Protein 9GN3 (pdb70)

InterPro domains:
  IPR004474 Cell envelope-related transcriptional attenuator domain [PF03816] (163-341)
  IPR004474 Cell envelope-related transcriptional attenuator domain [TIGR00350] (163-341)
  IPR050922 LytR/CpsA/Psr cell wall biosynthesis [PTHR33392] (69-420)

Structure (mmCIF, N/CA/C/O backbone):
data_9GN3
#
_entry.id   9GN3
#
_cell.length_a   130.631
_cell.length_b   130.631
_cell.length_c   100.582
_cell.angle_alpha   90.00
_cell.angle_beta   90.00
_cell.angle_gamma   120.00
#
_symmetry.space_group_name_H-M   'P 3 2 1'
#
loop_
_entity.id
_entity.type
_entity.pdbx_description
1 polymer 'Regulatory protein MsrR'
2 water water
#
loop_
_atom_site.group_PDB
_atom_site.id
_atom_site.type_symbol
_atom_site.label_atom_id
_atom_site.label_alt_id
_atom_site.label_comp_id
_atom_site.label_asym_id
_atom_site.label_entity_id
_atom_site.label_seq_id
_atom_site.pdbx_PDB_ins_code
_atom_site.Cartn_x
_atom_site.Cartn_y
_atom_site.Cartn_z
_atom_site.occupancy
_atom_site.B_iso_or_equiv
_atom_site.auth_seq_id
_atom_site.auth_comp_id
_atom_site.auth_asym_id
_atom_site.auth_atom_id
_atom_site.pdbx_PDB_model_num
ATOM 1 N N . GLY A 1 2 ? 45.645 40.666 -11.973 1.00 49.36 130 GLY A N 1
ATOM 2 C CA . GLY A 1 2 ? 45.965 41.707 -12.969 1.00 56.28 130 GLY A CA 1
ATOM 3 C C . GLY A 1 2 ? 47.458 42.026 -12.965 1.00 57.70 130 GLY A C 1
ATOM 4 O O . GLY A 1 2 ? 48.182 41.439 -12.161 1.00 65.00 130 GLY A O 1
ATOM 5 N N . GLN A 1 3 ? 47.910 42.954 -13.836 1.00 54.27 131 GLN A N 1
ATOM 6 C CA . GLN A 1 3 ? 49.295 42.937 -14.303 1.00 52.28 131 GLN A CA 1
ATOM 7 C C . GLN A 1 3 ? 50.269 42.847 -13.125 1.00 47.21 131 GLN A C 1
ATOM 8 O O . GLN A 1 3 ? 50.836 41.779 -12.899 1.00 49.34 131 GLN A O 1
ATOM 14 N N . VAL A 1 4 ? 50.436 43.899 -12.318 1.00 42.72 132 VAL A N 1
ATOM 15 C CA . VAL A 1 4 ? 51.445 43.847 -11.265 1.00 39.48 132 VAL A CA 1
ATOM 16 C C . VAL A 1 4 ? 50.964 42.966 -10.112 1.00 36.57 132 VAL A C 1
ATOM 17 O O . VAL A 1 4 ? 49.813 43.039 -9.701 1.00 37.47 132 VAL A O 1
ATOM 21 N N . GLU A 1 5 ? 51.852 42.090 -9.629 1.00 33.12 133 GLU A N 1
ATOM 22 C CA . GLU A 1 5 ? 51.563 41.152 -8.560 1.00 31.30 133 GLU A CA 1
ATOM 23 C C . GLU A 1 5 ? 52.816 40.991 -7.708 1.00 30.97 133 GLU A C 1
ATOM 24 O O . GLU A 1 5 ? 53.877 40.696 -8.227 1.00 29.80 133 GLU A O 1
ATOM 30 N N . VAL A 1 6 ? 52.681 41.187 -6.394 1.00 32.96 134 VAL A N 1
ATOM 31 C CA . VAL A 1 6 ? 53.697 40.803 -5.430 1.00 32.57 134 VAL A CA 1
ATOM 32 C C . VAL A 1 6 ? 53.799 39.270 -5.389 1.00 32.67 134 VAL A C 1
ATOM 33 O O . VAL A 1 6 ? 52.795 38.574 -5.586 1.00 32.52 134 VAL A O 1
ATOM 37 N N . PHE A 1 7 ? 55.003 38.730 -5.129 1.00 30.10 135 PHE A N 1
ATOM 38 C CA . PHE A 1 7 ? 55.173 37.288 -4.974 1.00 29.10 135 PHE A CA 1
ATOM 39 C C . PHE A 1 7 ? 56.439 36.999 -4.175 1.00 29.87 135 PHE A C 1
ATOM 40 O O . PHE A 1 7 ? 57.496 37.472 -4.514 1.00 32.93 135 PHE A O 1
ATOM 48 N N . ASN A 1 8 ? 56.302 36.261 -3.078 1.00 31.64 136 ASN A N 1
ATOM 49 C CA . ASN A 1 8 ? 57.422 35.776 -2.295 1.00 30.49 136 ASN A CA 1
ATOM 50 C C . ASN A 1 8 ? 57.525 34.275 -2.524 1.00 28.07 136 ASN A C 1
ATOM 51 O O . ASN A 1 8 ? 57.250 33.491 -1.628 1.00 29.25 136 ASN A O 1
ATOM 56 N N . GLY A 1 9 ? 57.903 33.914 -3.754 1.00 26.83 137 GLY A N 1
ATOM 57 C CA . GLY A 1 9 ? 58.121 32.545 -4.187 1.00 25.10 137 GLY A CA 1
ATOM 58 C C . GLY A 1 9 ? 59.066 31.776 -3.262 1.00 26.04 137 GLY A C 1
ATOM 59 O O . GLY A 1 9 ? 59.984 32.352 -2.666 1.00 24.02 137 GLY A O 1
ATOM 60 N N . GLN A 1 10 ? 58.794 30.470 -3.096 1.00 26.52 138 GLN A N 1
ATOM 61 C CA . GLN A 1 10 ? 59.702 29.597 -2.360 1.00 27.58 138 GLN A CA 1
ATOM 62 C C . GLN A 1 10 ? 59.994 28.377 -3.232 1.00 27.81 138 GLN A C 1
ATOM 63 O O . GLN A 1 10 ? 59.195 28.037 -4.124 1.00 24.12 138 GLN A O 1
ATOM 69 N N . ASP A 1 11 ? 61.145 27.750 -2.940 1.00 28.34 139 ASP A N 1
ATOM 70 C CA . ASP A 1 11 ? 61.651 26.577 -3.637 1.00 28.61 139 ASP A CA 1
ATOM 71 C C . ASP A 1 11 ? 61.057 25.323 -3.023 1.00 27.62 139 ASP A C 1
ATOM 72 O O . ASP A 1 11 ? 60.710 25.306 -1.845 1.00 26.57 139 ASP A O 1
ATOM 77 N N . THR A 1 12 ? 60.993 24.277 -3.845 1.00 28.37 140 THR A N 1
ATOM 78 C CA . THR A 1 12 ? 60.508 22.974 -3.419 1.00 32.12 140 THR A CA 1
ATOM 79 C C . THR A 1 12 ? 61.654 21.976 -3.543 1.00 34.31 140 THR A C 1
ATOM 80 O O . THR A 1 12 ? 62.632 22.252 -4.245 1.00 35.50 140 THR A O 1
ATOM 84 N N . ARG A 1 13 ? 61.529 20.806 -2.893 1.00 38.05 141 ARG A N 1
ATOM 85 C CA . ARG A 1 13 ? 62.641 19.862 -2.825 1.00 41.05 141 ARG A CA 1
ATOM 86 C C . ARG A 1 13 ? 62.895 19.206 -4.182 1.00 37.16 141 ARG A C 1
ATOM 87 O O . ARG A 1 13 ? 64.034 18.838 -4.461 1.00 31.65 141 ARG A O 1
ATOM 95 N N . ASP A 1 14 ? 61.838 19.064 -5.008 1.00 34.83 142 ASP A N 1
ATOM 96 C CA . ASP A 1 14 ? 61.974 18.377 -6.284 1.00 34.35 142 ASP A CA 1
ATOM 97 C C . ASP A 1 14 ? 61.179 19.113 -7.359 1.00 31.15 142 ASP A C 1
ATOM 98 O O . ASP A 1 14 ? 59.961 19.230 -7.295 1.00 29.06 142 ASP A O 1
ATOM 103 N N . GLY A 1 15 ? 61.879 19.516 -8.420 1.00 31.84 143 GLY A N 1
ATOM 104 C CA . GLY A 1 15 ? 61.299 20.356 -9.458 1.00 31.32 143 GLY A CA 1
ATOM 105 C C . GLY A 1 15 ? 61.056 21.784 -8.976 1.00 29.69 143 GLY A C 1
ATOM 106 O O . GLY A 1 15 ? 61.635 22.245 -7.973 1.00 29.32 143 GLY A O 1
ATOM 107 N N . VAL A 1 16 ? 60.210 22.470 -9.758 1.00 28.90 144 VAL A N 1
ATOM 108 C CA . VAL A 1 16 ? 59.778 23.837 -9.510 1.00 28.63 144 VAL A CA 1
ATOM 109 C C . VAL A 1 16 ? 58.258 23.866 -9.661 1.00 25.33 144 VAL A C 1
ATOM 110 O O . VAL A 1 16 ? 57.777 23.448 -10.716 1.00 24.47 144 VAL A O 1
ATOM 114 N N . ASN A 1 17 ? 57.566 24.381 -8.626 1.00 22.69 145 ASN A N 1
ATOM 115 C CA . ASN A 1 17 ? 56.118 24.601 -8.644 1.00 23.44 145 ASN A CA 1
ATOM 116 C C . ASN A 1 17 ? 55.778 26.014 -9.133 1.00 23.17 145 ASN A C 1
ATOM 117 O O . ASN A 1 17 ? 56.246 27.033 -8.602 1.00 21.12 145 ASN A O 1
ATOM 122 N N . ILE A 1 18 ? 54.919 26.048 -10.154 1.00 22.31 146 ILE A N 1
ATOM 123 C CA . ILE A 1 18 ? 54.434 27.273 -10.766 1.00 21.06 146 ILE A CA 1
ATOM 124 C C . ILE A 1 18 ? 52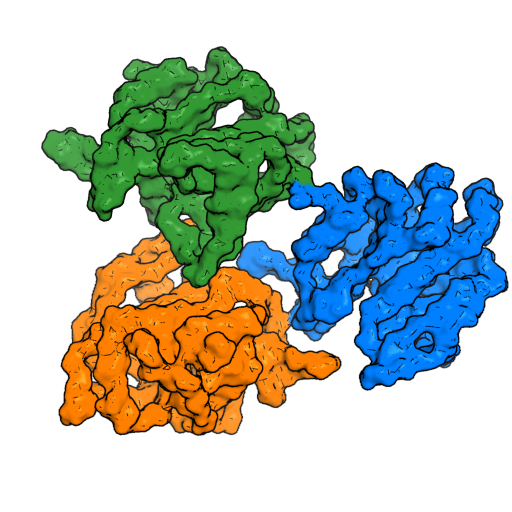.919 27.353 -10.600 1.00 22.53 146 ILE A C 1
ATOM 125 O O . ILE A 1 18 ? 52.213 26.520 -11.168 1.00 21.04 146 ILE A O 1
ATOM 130 N N . LEU A 1 19 ? 52.440 28.394 -9.891 1.00 22.31 147 LEU A N 1
ATOM 131 C CA . LEU A 1 19 ? 51.020 28.703 -9.757 1.00 22.78 147 LEU A CA 1
ATOM 132 C C . LEU A 1 19 ? 50.484 29.293 -11.056 1.00 22.05 147 LEU A C 1
ATOM 133 O O . LEU A 1 19 ? 51.047 30.261 -11.558 1.00 21.60 147 LEU A O 1
ATOM 138 N N . ILE A 1 20 ? 49.425 28.692 -11.615 1.00 20.29 148 ILE A N 1
ATOM 139 C CA . ILE A 1 20 ? 48.843 29.178 -12.866 1.00 22.44 148 ILE A CA 1
ATOM 140 C C . ILE A 1 20 ? 47.362 29.468 -12.638 1.00 24.30 148 ILE A C 1
ATOM 141 O O . ILE A 1 20 ? 46.660 28.600 -12.141 1.00 23.53 148 ILE A O 1
ATOM 146 N N . MET A 1 21 ? 46.911 30.672 -13.018 1.00 25.81 149 MET A N 1
ATOM 147 C CA . MET A 1 21 ? 45.557 31.124 -12.738 1.00 28.83 149 MET A CA 1
ATOM 148 C C . MET A 1 21 ? 44.968 31.813 -13.951 1.00 30.38 149 MET A C 1
ATOM 149 O O . MET A 1 21 ? 45.632 32.596 -14.617 1.00 31.51 149 MET A O 1
ATOM 154 N N . GLY A 1 22 ? 43.723 31.463 -14.229 1.00 31.82 150 GLY A N 1
ATOM 155 C CA . GLY A 1 22 ? 42.890 32.202 -15.143 1.00 36.42 150 GLY A CA 1
ATOM 156 C C . GLY A 1 22 ? 41.994 33.143 -14.342 1.00 40.36 150 GLY A C 1
ATOM 157 O O . GLY A 1 22 ? 41.400 32.722 -13.354 1.00 41.39 150 GLY A O 1
ATOM 158 N N . THR A 1 23 ? 41.894 34.397 -14.798 1.00 44.53 151 THR A N 1
ATOM 159 C CA . THR A 1 23 ? 40.959 35.380 -14.256 1.00 47.84 151 THR A CA 1
ATOM 160 C C . THR A 1 23 ? 39.935 35.766 -15.324 1.00 52.06 151 THR A C 1
ATOM 161 O O . THR A 1 23 ? 40.177 35.616 -16.520 1.00 50.32 151 THR A O 1
ATOM 165 N N . ASP A 1 24 ? 38.813 36.326 -14.861 1.00 61.42 152 ASP A N 1
ATOM 166 C CA . ASP A 1 24 ? 37.672 36.593 -15.719 1.00 70.63 152 ASP A CA 1
ATOM 167 C C . ASP A 1 24 ? 37.683 37.980 -16.361 1.00 76.06 152 ASP A C 1
ATOM 168 O O . ASP A 1 24 ? 36.763 38.278 -17.128 1.00 77.53 152 ASP A O 1
ATOM 173 N N . GLY A 1 25 ? 38.685 38.823 -16.066 1.00 78.38 153 GLY A N 1
ATOM 174 C CA . GLY A 1 25 ? 38.719 40.178 -16.606 1.00 88.36 153 GLY A CA 1
ATOM 175 C C . GLY A 1 25 ? 38.917 40.187 -18.127 1.00 98.89 153 GLY A C 1
ATOM 176 O O . GLY A 1 25 ? 39.051 39.133 -18.742 1.00 98.04 153 GLY A O 1
ATOM 177 N N . ARG A 1 26 ? 38.931 41.386 -18.729 1.00 112.88 154 ARG A N 1
ATOM 178 C CA . ARG A 1 26 ? 39.311 41.594 -20.127 1.00 119.43 154 ARG A CA 1
ATOM 179 C C . ARG A 1 26 ? 40.608 42.415 -20.170 1.00 126.76 154 ARG A C 1
ATOM 180 O O . ARG A 1 26 ? 40.865 43.159 -19.227 1.00 139.20 154 ARG A O 1
ATOM 188 N N . ILE A 1 27 ? 41.415 42.280 -21.243 1.00 123.87 155 ILE A N 1
ATOM 189 C CA . ILE A 1 27 ? 42.715 42.947 -21.367 1.00 116.55 155 ILE A CA 1
ATOM 190 C C . ILE A 1 27 ? 42.569 44.424 -20.973 1.00 114.95 155 ILE A C 1
ATOM 191 O O . ILE A 1 27 ? 42.132 45.237 -21.788 1.00 108.36 155 ILE A O 1
ATOM 196 N N . GLY A 1 28 ? 42.923 44.750 -19.714 1.00 111.53 156 GLY A N 1
ATOM 197 C CA . GLY A 1 28 ? 42.873 46.105 -19.182 1.00 116.35 156 GLY A CA 1
ATOM 198 C C . GLY A 1 28 ? 41.642 46.375 -18.305 1.00 121.91 156 GLY A C 1
ATOM 199 O O . GLY A 1 28 ? 40.717 47.074 -18.724 1.00 134.39 156 GLY A O 1
ATOM 200 N N . GLN A 1 29 ? 41.644 45.826 -17.083 1.00 114.26 157 GLN A N 1
ATOM 201 C CA . GLN A 1 29 ? 40.703 46.201 -16.034 1.00 115.20 157 GLN A CA 1
ATOM 202 C C . GLN A 1 29 ? 41.253 45.652 -14.723 1.00 114.84 157 GLN A C 1
ATOM 203 O O . GLN A 1 29 ? 41.609 46.427 -13.848 1.00 112.75 157 GLN A O 1
ATOM 209 N N . ASN A 1 30 ? 41.349 44.321 -14.623 1.00 123.70 158 ASN A N 1
ATOM 210 C CA . ASN A 1 30 ? 42.107 43.642 -13.583 1.00 125.05 158 ASN A CA 1
ATOM 211 C C . ASN A 1 30 ? 41.668 44.012 -12.162 1.00 127.28 158 ASN A C 1
ATOM 212 O O . ASN A 1 30 ? 40.682 44.718 -11.945 1.00 129.18 158 ASN A O 1
ATOM 217 N N . SER A 1 31 ? 42.426 43.478 -11.189 1.00 121.35 159 SER A N 1
ATOM 218 C CA . SER A 1 31 ? 42.342 43.825 -9.776 1.00 120.40 159 SER A CA 1
ATOM 219 C C . SER A 1 31 ? 40.946 43.536 -9.194 1.00 121.17 159 SER A C 1
ATOM 220 O O . SER A 1 31 ? 40.510 42.380 -9.197 1.00 112.52 159 SER A O 1
ATOM 223 N N . VAL A 1 32 ? 40.244 44.572 -8.706 1.00 123.99 160 VAL A N 1
ATOM 224 C CA . VAL A 1 32 ? 39.052 44.400 -7.889 1.00 121.73 160 VAL A CA 1
ATOM 225 C C . VAL A 1 32 ? 37.824 44.068 -8.744 1.00 114.17 160 VAL A C 1
ATOM 226 O O . VAL A 1 32 ? 36.745 43.831 -8.191 1.00 104.62 160 VAL A O 1
ATOM 230 N N . GLU A 1 33 ? 37.972 44.059 -10.078 1.00 108.98 161 GLU A N 1
ATOM 231 C CA . GLU A 1 33 ? 36.875 43.673 -10.956 1.00 108.33 161 GLU A CA 1
ATOM 232 C C . GLU A 1 33 ? 37.096 42.268 -11.518 1.00 104.95 161 GLU A C 1
ATOM 233 O O . GLU A 1 33 ? 36.442 41.920 -12.505 1.00 104.83 161 GLU A O 1
ATOM 239 N N . THR A 1 34 ? 37.978 41.464 -10.892 1.00 98.74 162 THR A N 1
ATOM 240 C CA . THR A 1 34 ? 38.352 40.173 -11.451 1.00 90.02 162 THR A CA 1
ATOM 241 C C . THR A 1 34 ? 38.097 39.066 -10.434 1.00 72.88 162 THR A C 1
ATOM 242 O O . THR A 1 34 ? 38.185 39.272 -9.233 1.00 65.05 162 THR A O 1
ATOM 246 N N . ARG A 1 35 ? 37.782 37.886 -10.969 1.00 66.40 163 ARG A N 1
ATOM 247 C CA . ARG A 1 35 ? 37.609 36.663 -10.216 1.00 61.66 163 ARG A CA 1
ATOM 248 C C . ARG A 1 35 ? 38.473 35.567 -10.850 1.00 55.98 163 ARG A C 1
ATOM 249 O O . ARG A 1 35 ? 38.738 35.602 -12.057 1.00 49.82 163 ARG A O 1
ATOM 257 N N . THR A 1 36 ? 38.872 34.579 -10.022 1.00 52.85 164 THR A N 1
ATOM 258 C CA . THR A 1 36 ? 39.612 33.399 -10.461 1.00 48.96 164 THR A CA 1
ATOM 259 C C . THR A 1 36 ? 38.672 32.321 -10.993 1.00 48.21 164 THR A C 1
ATOM 260 O O . THR A 1 36 ? 37.877 31.790 -10.234 1.00 47.41 164 THR A O 1
ATOM 264 N N . ASP A 1 37 ? 38.892 31.924 -12.255 1.00 49.26 165 ASP A N 1
ATOM 265 C CA . ASP A 1 37 ? 38.153 30.846 -12.887 1.00 52.54 165 ASP A CA 1
ATOM 266 C C . ASP A 1 37 ? 38.933 29.524 -12.883 1.00 47.20 165 ASP A C 1
ATOM 267 O O . ASP A 1 37 ? 38.380 28.486 -13.237 1.00 46.95 165 ASP A O 1
ATOM 272 N N . SER A 1 38 ? 40.213 29.547 -12.483 1.00 41.47 166 SER A N 1
ATOM 273 C CA . SER A 1 38 ? 41.112 28.415 -12.645 1.00 37.14 166 SER A CA 1
ATOM 274 C C . SER A 1 38 ? 42.312 28.566 -11.722 1.00 33.81 166 SER A C 1
ATOM 275 O O . SER A 1 38 ? 42.941 29.620 -11.702 1.00 33.04 166 SER A O 1
ATOM 278 N N . ILE A 1 39 ? 42.606 27.524 -10.956 1.00 30.27 167 ILE A N 1
ATOM 279 C CA . ILE A 1 39 ? 43.740 27.511 -10.060 1.00 28.57 167 ILE A CA 1
ATOM 280 C C . ILE A 1 39 ? 44.479 26.178 -10.222 1.00 28.37 167 ILE A C 1
ATOM 281 O O . ILE A 1 39 ? 43.946 25.127 -9.866 1.00 30.96 167 ILE A O 1
ATOM 286 N N . MET A 1 40 ? 45.721 26.242 -10.707 1.00 27.81 168 MET A N 1
ATOM 287 C CA . MET A 1 40 ? 46.558 25.082 -10.975 1.00 27.39 168 MET A CA 1
ATOM 288 C C . MET A 1 40 ? 47.975 25.303 -10.449 1.00 25.81 168 MET A C 1
ATOM 289 O O . MET A 1 40 ? 48.425 26.417 -10.370 1.00 29.07 168 MET A O 1
ATOM 294 N N . VAL A 1 41 ? 48.672 24.216 -10.100 1.00 27.01 169 VAL A N 1
ATOM 295 C CA . VAL A 1 41 ? 50.088 24.205 -9.802 1.00 23.55 169 VAL A CA 1
ATOM 296 C C . VAL A 1 41 ? 50.753 23.188 -10.730 1.00 25.74 169 VAL A C 1
ATOM 297 O O . VAL A 1 41 ? 50.389 22.001 -10.779 1.00 23.59 169 VAL A O 1
ATOM 301 N N . LEU A 1 42 ? 51.752 23.667 -11.468 1.00 26.01 170 LEU A N 1
ATOM 302 C CA . LEU A 1 42 ? 52.507 22.869 -12.426 1.00 27.00 170 LEU A CA 1
ATOM 303 C C . LEU A 1 42 ? 53.914 22.694 -11.872 1.00 26.92 170 LEU A C 1
ATOM 304 O O . LEU A 1 42 ? 54.559 23.677 -11.532 1.00 24.88 170 LEU A O 1
ATOM 309 N N . ASN A 1 43 ? 54.346 21.426 -11.753 1.00 28.68 171 ASN A N 1
ATOM 310 C CA . ASN A 1 43 ? 55.679 21.062 -11.305 1.00 26.36 171 ASN A CA 1
ATOM 311 C C . ASN A 1 43 ? 56.486 20.643 -12.528 1.00 27.32 171 ASN A C 1
ATOM 312 O O . ASN A 1 43 ? 56.088 19.732 -13.255 1.00 27.76 171 ASN A O 1
ATOM 317 N N . VAL A 1 44 ? 57.613 21.329 -12.742 1.00 26.91 172 VAL A N 1
ATOM 318 C CA . VAL A 1 44 ? 58.536 21.011 -13.828 1.00 28.13 172 VAL A CA 1
ATOM 319 C C . VAL A 1 44 ? 59.952 20.800 -13.279 1.00 24.84 172 VAL A C 1
ATOM 320 O O . VAL A 1 44 ? 60.303 21.319 -12.230 1.00 24.32 172 VAL A O 1
ATOM 324 N N . GLY A 1 45 ? 60.738 20.019 -14.023 1.00 24.66 173 GLY A N 1
ATOM 325 C CA . GLY A 1 45 ? 62.147 19.778 -13.738 1.00 26.26 173 GLY A CA 1
ATOM 326 C C . GLY A 1 45 ? 62.395 18.921 -12.502 1.00 26.65 173 GLY A C 1
ATOM 327 O O . GLY A 1 45 ? 63.460 18.979 -11.950 1.00 28.21 173 GLY A O 1
ATOM 328 N N . GLY A 1 46 ? 61.419 18.101 -12.086 1.00 32.34 174 GLY A N 1
ATOM 329 C CA . GLY A 1 46 ? 61.605 17.088 -11.046 1.00 31.94 174 GLY A CA 1
ATOM 330 C C . GLY A 1 46 ? 62.552 15.972 -11.491 1.00 33.23 174 GLY A C 1
ATOM 331 O O . GLY A 1 46 ? 62.788 15.782 -12.686 1.00 31.62 174 GLY A O 1
ATOM 332 N N . SER A 1 47 ? 63.080 15.220 -10.519 1.00 34.53 175 SER A N 1
ATOM 333 C CA . SER A 1 47 ? 64.104 14.226 -10.794 1.00 36.73 175 SER A CA 1
ATOM 334 C C . SER A 1 47 ? 63.523 13.082 -11.642 1.00 41.57 175 SER A C 1
ATOM 335 O O . SER A 1 47 ? 64.200 12.570 -12.527 1.00 42.02 175 SER A O 1
ATOM 338 N N . ASP A 1 48 ? 62.244 12.732 -11.428 1.00 39.53 176 ASP A N 1
ATOM 339 C CA . ASP A 1 48 ? 61.603 11.663 -12.167 1.00 40.55 176 ASP A CA 1
ATOM 340 C C . ASP A 1 48 ? 61.358 12.028 -13.635 1.00 41.02 176 ASP A C 1
ATOM 341 O O . ASP A 1 48 ? 60.808 11.228 -14.367 1.00 42.23 176 ASP A O 1
ATOM 346 N N . LYS A 1 49 ? 61.687 13.254 -14.051 1.00 39.79 177 LYS A N 1
ATOM 347 C CA . LYS A 1 49 ? 61.599 13.656 -15.445 1.00 41.96 177 LYS A CA 1
ATOM 348 C C . LYS A 1 49 ? 60.157 13.761 -15.938 1.00 41.48 177 LYS A C 1
ATOM 349 O O . LYS A 1 49 ? 59.937 13.823 -17.140 1.00 4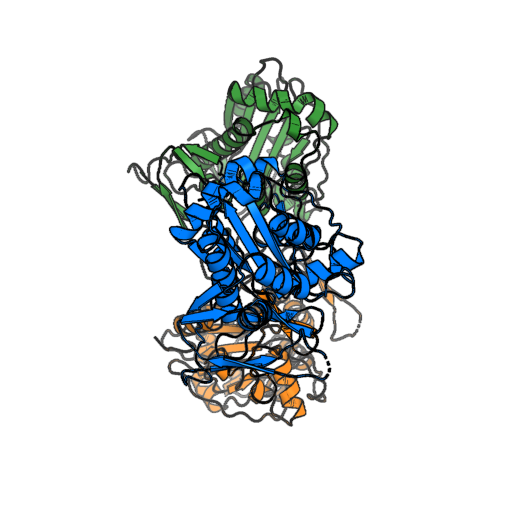3.27 177 LYS A O 1
ATOM 355 N N . LYS A 1 50 ? 59.180 13.791 -15.027 1.00 42.42 178 LYS A N 1
ATOM 356 C CA . LYS A 1 50 ? 57.778 13.910 -15.417 1.00 47.34 178 LYS A CA 1
ATOM 357 C C . LYS A 1 50 ? 57.180 15.224 -14.920 1.00 41.33 178 LYS A C 1
ATOM 358 O O . LYS A 1 50 ? 57.433 15.629 -13.804 1.00 43.96 178 LYS A O 1
ATOM 364 N N . MET A 1 51 ? 56.402 15.879 -15.772 1.00 40.34 179 MET A N 1
ATOM 365 C CA . MET A 1 51 ? 55.657 17.062 -15.363 1.00 38.48 179 MET A CA 1
ATOM 366 C C . MET A 1 51 ? 54.398 16.651 -14.612 1.00 35.71 179 MET A C 1
ATOM 367 O O . MET A 1 51 ? 53.746 15.693 -14.991 1.00 35.72 179 MET A O 1
ATOM 372 N N . LYS A 1 52 ? 54.050 17.397 -13.561 1.00 33.05 180 LYS A N 1
ATOM 373 C CA . LYS A 1 52 ? 52.821 17.208 -12.798 1.00 31.69 180 LYS A CA 1
ATOM 374 C C . LYS A 1 52 ? 51.972 18.487 -12.849 1.00 31.76 180 LYS A C 1
ATOM 375 O O . LYS A 1 52 ? 52.504 19.587 -12.704 1.00 29.72 180 LYS A O 1
ATOM 381 N N . LEU A 1 53 ? 50.647 18.332 -12.965 1.00 30.25 181 LEU A N 1
ATOM 382 C CA . LEU A 1 53 ? 49.672 19.411 -12.954 1.00 29.76 181 LEU A CA 1
ATOM 383 C C . LEU A 1 53 ? 48.533 19.096 -11.980 1.00 30.16 181 LEU A C 1
ATOM 384 O O . LEU A 1 53 ? 47.904 18.046 -12.065 1.00 31.68 181 LEU A O 1
ATOM 389 N N . VAL A 1 54 ? 48.287 20.000 -11.037 1.00 29.18 182 VAL A N 1
ATOM 390 C CA . VAL A 1 54 ? 47.261 19.834 -10.022 1.00 28.71 182 VAL A CA 1
ATOM 391 C C . VAL A 1 54 ? 46.300 21.017 -10.116 1.00 27.19 182 VAL A C 1
ATOM 392 O O . VAL A 1 54 ? 46.730 22.169 -10.043 1.00 28.20 182 VAL A O 1
ATOM 396 N N . SER A 1 55 ? 45.008 20.722 -10.311 1.00 26.32 183 SER A N 1
ATOM 397 C CA . SER A 1 55 ? 43.955 21.710 -10.193 1.00 25.32 183 SER A CA 1
ATOM 398 C C . SER A 1 55 ? 43.433 21.730 -8.760 1.00 25.44 183 SER A C 1
ATOM 399 O O . SER A 1 55 ? 43.217 20.694 -8.158 1.00 27.10 183 SER A O 1
ATOM 402 N N . PHE A 1 56 ? 43.274 22.920 -8.192 1.00 26.83 184 PHE A N 1
ATOM 403 C CA . PHE A 1 56 ? 42.514 23.070 -6.966 1.00 30.16 184 PHE A CA 1
ATOM 404 C C . PHE A 1 56 ? 41.105 23.572 -7.310 1.00 31.30 184 PHE A C 1
ATOM 405 O O . PHE A 1 56 ? 40.930 24.629 -7.918 1.00 30.96 184 PHE A O 1
ATOM 413 N N . MET A 1 57 ? 40.089 22.801 -6.936 1.00 33.99 185 MET A N 1
ATOM 414 C CA . MET A 1 57 ? 38.716 23.231 -7.162 1.00 38.01 185 MET A CA 1
ATOM 415 C C . MET A 1 57 ? 38.486 24.534 -6.391 1.00 37.18 185 MET A C 1
ATOM 416 O O . MET A 1 57 ? 38.984 24.690 -5.274 1.00 34.09 185 MET A O 1
ATOM 421 N N . ARG A 1 58 ? 37.759 25.468 -7.025 1.00 40.65 186 ARG A N 1
ATOM 422 C CA . ARG A 1 58 ? 37.585 26.831 -6.532 1.00 44.48 186 ARG A CA 1
ATOM 423 C C . ARG A 1 58 ? 36.818 26.862 -5.212 1.00 40.82 186 ARG A C 1
ATOM 424 O O . ARG A 1 58 ? 37.017 27.764 -4.403 1.00 37.88 186 ARG A O 1
ATOM 432 N N . ASP A 1 59 ? 35.946 25.864 -5.012 1.00 38.87 187 ASP A N 1
ATOM 433 C CA . ASP A 1 59 ? 35.088 25.806 -3.839 1.00 39.37 187 ASP A CA 1
ATOM 434 C C . ASP A 1 59 ? 35.772 25.137 -2.646 1.00 34.70 187 ASP A C 1
ATOM 435 O O . ASP A 1 59 ? 35.199 25.127 -1.552 1.00 32.33 187 ASP A O 1
ATOM 440 N N . ASN A 1 60 ? 36.995 24.630 -2.836 1.00 30.65 188 ASN A N 1
ATOM 441 C CA . ASN A 1 60 ? 37.797 24.177 -1.713 1.00 30.93 188 ASN A CA 1
ATOM 442 C C . ASN A 1 60 ? 37.628 25.123 -0.534 1.00 30.46 188 ASN A C 1
ATOM 443 O O . ASN A 1 60 ? 37.844 26.323 -0.703 1.00 32.88 188 ASN A O 1
ATOM 448 N N . LEU A 1 61 ? 37.273 24.590 0.643 1.00 29.91 189 LEU A N 1
ATOM 449 C CA . LEU A 1 61 ? 37.223 25.412 1.844 1.00 31.25 189 LEU A CA 1
ATOM 450 C C . LEU A 1 61 ? 38.607 25.409 2.456 1.00 30.60 189 LEU A C 1
ATOM 451 O O . LEU A 1 61 ? 39.229 24.353 2.510 1.00 31.66 189 LEU A O 1
ATOM 456 N N . VAL A 1 62 ? 39.084 26.594 2.855 1.00 32.32 190 VAL A N 1
ATOM 457 C CA . VAL A 1 62 ? 40.482 26.801 3.201 1.00 33.01 190 VAL A CA 1
ATOM 458 C C . VAL A 1 62 ? 40.582 27.777 4.368 1.00 33.98 190 VAL A C 1
ATOM 459 O O . VAL A 1 62 ? 39.707 28.603 4.561 1.00 33.93 190 VAL A O 1
ATOM 463 N N . TYR A 1 63 ? 41.659 27.645 5.151 1.00 34.14 191 TYR A N 1
ATOM 464 C CA . TYR A 1 63 ? 42.020 28.635 6.152 1.00 34.29 191 TYR A CA 1
ATOM 465 C C . TYR A 1 63 ? 42.796 29.768 5.481 1.00 32.97 191 TYR A C 1
ATOM 466 O O . TYR A 1 63 ? 43.830 29.517 4.862 1.00 29.98 191 TYR A O 1
ATOM 475 N N . ILE A 1 64 ? 42.235 30.988 5.559 1.00 35.03 192 ILE A N 1
ATOM 476 C CA . ILE A 1 64 ? 42.891 32.201 5.083 1.00 35.96 192 ILE A CA 1
ATOM 477 C C . ILE A 1 64 ? 43.277 33.019 6.310 1.00 37.73 192 ILE A C 1
ATOM 478 O O . ILE A 1 64 ? 42.404 33.595 6.947 1.00 35.34 192 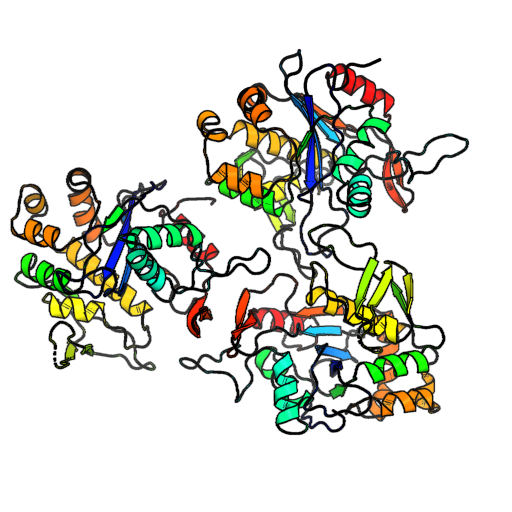ILE A O 1
ATOM 483 N N . ASP A 1 65 ? 44.578 33.032 6.627 1.00 40.68 193 ASP A N 1
ATOM 484 C CA . ASP A 1 65 ? 45.118 33.737 7.783 1.00 47.43 193 ASP A CA 1
ATOM 485 C C . ASP A 1 65 ? 44.680 35.201 7.788 1.00 46.01 193 ASP A C 1
ATOM 486 O O . ASP A 1 65 ? 44.744 35.879 6.771 1.00 47.46 193 ASP A O 1
ATOM 491 N N . GLY A 1 66 ? 44.202 35.672 8.943 1.00 46.00 194 GLY A N 1
ATOM 492 C CA . GLY A 1 66 ? 43.680 37.017 9.051 1.00 48.62 194 GLY A CA 1
ATOM 493 C C . GLY A 1 66 ? 42.177 37.106 8.810 1.00 49.79 194 GLY A C 1
ATOM 494 O O . GLY A 1 66 ? 41.540 37.967 9.398 1.00 53.58 194 GLY A O 1
ATOM 495 N N . TYR A 1 67 ? 41.618 36.241 7.948 1.00 47.52 195 TYR A N 1
ATOM 496 C CA . TYR A 1 67 ? 40.231 36.349 7.523 1.00 48.29 195 TYR A CA 1
ATOM 497 C C . TYR A 1 67 ? 39.360 35.208 8.051 1.00 47.38 195 TYR A C 1
ATOM 498 O O . TYR A 1 67 ? 38.143 35.346 8.046 1.00 50.37 195 TYR A O 1
ATOM 507 N N . SER A 1 68 ? 39.971 34.085 8.463 1.00 45.44 196 SER A N 1
ATOM 508 C CA . SER A 1 68 ? 39.260 32.885 8.896 1.00 43.57 196 SER A CA 1
ATOM 509 C C . SER A 1 68 ? 39.160 32.874 10.414 1.00 46.98 196 SER A C 1
ATOM 510 O O . SER A 1 68 ? 39.963 33.486 11.096 1.00 50.65 196 SER A O 1
ATOM 513 N N . GLN A 1 69 ? 38.153 32.196 10.946 1.00 51.54 197 GLN A N 1
ATOM 514 C CA . GLN A 1 69 ? 37.967 32.109 12.384 1.00 53.50 197 GLN A CA 1
ATOM 515 C C . GLN A 1 69 ? 38.978 31.137 12.996 1.00 53.74 197 GLN A C 1
ATOM 516 O O . GLN A 1 69 ? 39.573 30.304 12.297 1.00 48.02 197 GLN A O 1
ATOM 522 N N . VAL A 1 70 ? 39.154 31.262 14.319 1.00 56.57 198 VAL A N 1
ATOM 523 C CA . VAL A 1 70 ? 39.900 30.276 15.084 1.00 59.65 198 VAL A CA 1
ATOM 524 C C . VAL A 1 70 ? 39.072 29.926 16.318 1.00 66.26 198 VAL A C 1
ATOM 525 O O . VAL A 1 70 ? 38.936 30.735 17.236 1.00 71.06 198 VAL A O 1
ATOM 529 N N . ILE A 1 71 ? 38.484 28.727 16.300 1.00 68.03 199 ILE A N 1
ATOM 530 C CA . ILE A 1 71 ? 37.608 28.271 17.371 1.00 75.74 199 ILE A CA 1
ATOM 531 C C . ILE A 1 71 ? 38.427 27.377 18.301 1.00 78.68 199 ILE A C 1
ATOM 532 O O . ILE A 1 71 ? 39.054 26.432 17.842 1.00 74.89 199 ILE A O 1
ATOM 537 N N . ASN A 1 72 ? 38.451 27.698 19.604 1.00 83.24 200 ASN A N 1
ATOM 538 C CA . ASN A 1 72 ? 39.447 27.127 20.504 1.00 87.36 200 ASN A CA 1
ATOM 539 C C . ASN A 1 72 ? 40.813 27.433 19.883 1.00 82.84 200 ASN A C 1
ATOM 540 O O . ASN A 1 72 ? 41.096 28.588 19.554 1.00 82.90 200 ASN A O 1
ATOM 545 N N . GLY A 1 73 ? 41.639 26.409 19.714 1.00 74.33 201 GLY A N 1
ATOM 546 C CA . GLY A 1 73 ? 42.862 26.583 18.961 1.00 69.83 201 GLY A CA 1
ATOM 547 C C . GLY A 1 73 ? 42.667 26.216 17.499 1.00 65.34 201 GLY A C 1
ATOM 548 O O . GLY A 1 73 ? 43.617 26.284 16.726 1.00 65.58 201 GLY A O 1
ATOM 549 N N . ARG A 1 74 ? 41.438 25.844 17.112 1.00 63.28 202 ARG A N 1
ATOM 550 C CA . ARG A 1 74 ? 41.201 25.205 15.825 1.00 61.16 202 ARG A CA 1
ATOM 551 C C . ARG A 1 74 ? 40.979 26.254 14.740 1.00 55.90 202 ARG A C 1
ATOM 552 O O . ARG A 1 74 ? 40.024 27.021 14.769 1.00 56.19 202 ARG A O 1
ATOM 560 N N . LYS A 1 75 ? 41.886 26.240 13.765 1.00 52.80 203 LYS A N 1
ATOM 561 C CA . LYS A 1 75 ? 41.776 27.062 12.581 1.00 53.64 203 LYS A CA 1
ATOM 562 C C . LYS A 1 75 ? 40.656 26.488 11.727 1.00 52.22 203 LYS A C 1
ATOM 563 O O . LYS A 1 75 ? 40.576 25.274 11.567 1.00 56.59 203 LYS A O 1
ATOM 569 N N . GLN A 1 76 ? 39.821 27.367 11.158 1.00 48.77 204 GLN A N 1
ATOM 570 C CA . GLN A 1 76 ? 38.662 26.948 10.393 1.00 44.61 204 GLN A CA 1
ATOM 571 C C . GLN A 1 76 ? 38.937 27.117 8.906 1.00 42.17 204 GLN A C 1
ATOM 572 O O . GLN A 1 76 ? 39.446 28.158 8.471 1.00 41.61 204 GLN A O 1
ATOM 578 N N . THR A 1 77 ? 38.635 26.068 8.138 1.00 38.28 205 THR A N 1
ATOM 579 C CA . THR A 1 77 ? 38.688 26.159 6.684 1.00 37.84 205 THR A CA 1
ATOM 580 C C . THR A 1 77 ? 37.319 26.651 6.232 1.00 37.25 205 THR A C 1
ATOM 581 O O . THR A 1 77 ? 36.480 25.854 5.806 1.00 36.51 205 THR A O 1
ATOM 585 N N . ASP A 1 78 ? 37.120 27.971 6.359 1.00 36.69 206 ASP A N 1
ATOM 586 C CA . ASP A 1 78 ? 35.796 28.562 6.321 1.00 37.33 206 ASP A CA 1
ATOM 587 C C . ASP A 1 78 ? 35.677 29.590 5.198 1.00 37.63 206 ASP A C 1
ATOM 588 O O . ASP A 1 78 ? 34.695 30.327 5.129 1.00 37.69 206 ASP A O 1
ATOM 593 N N . ASN A 1 79 ? 36.666 29.647 4.314 1.00 35.98 207 ASN A N 1
ATOM 594 C CA . ASN A 1 79 ? 36.579 30.513 3.159 1.00 36.40 207 ASN A CA 1
ATOM 595 C C . ASN A 1 79 ? 36.797 29.668 1.924 1.00 34.69 207 ASN A C 1
ATOM 596 O O . ASN A 1 79 ? 37.565 28.714 1.968 1.00 32.19 207 ASN A O 1
ATOM 601 N N . LYS A 1 80 ? 36.151 30.047 0.824 1.00 35.62 208 LYS A N 1
ATOM 602 C CA . LYS A 1 80 ? 36.451 29.417 -0.448 1.00 37.52 208 LYS A CA 1
ATOM 603 C C . LYS A 1 80 ? 37.807 29.907 -0.945 1.00 36.19 208 LYS A C 1
ATOM 604 O O . LYS A 1 80 ? 38.199 31.034 -0.697 1.00 35.59 208 LYS A O 1
ATOM 610 N N . LEU A 1 81 ? 38.503 29.033 -1.674 1.00 37.02 209 LEU A N 1
ATOM 611 C CA . LEU A 1 81 ? 39.820 29.324 -2.195 1.00 36.83 209 LEU A CA 1
ATOM 612 C C . LEU A 1 81 ? 39.795 30.482 -3.195 1.00 38.88 209 LEU A C 1
ATOM 613 O O . LEU A 1 81 ? 40.724 31.283 -3.184 1.00 38.01 209 LEU A O 1
ATOM 618 N N . ASN A 1 82 ? 38.748 30.598 -4.034 1.00 44.50 210 ASN A N 1
ATOM 619 C CA . ASN A 1 82 ? 38.729 31.620 -5.082 1.00 48.55 210 ASN A CA 1
ATOM 620 C C . ASN A 1 82 ? 38.622 33.030 -4.490 1.00 45.29 210 ASN A C 1
ATOM 621 O O . ASN A 1 82 ? 38.891 34.019 -5.177 1.00 51.25 210 ASN A O 1
ATOM 626 N N . VAL A 1 83 ? 38.244 33.102 -3.213 1.00 41.25 211 VAL A N 1
ATOM 627 C CA . VAL A 1 83 ? 38.167 34.348 -2.468 1.00 40.64 211 VAL A CA 1
ATOM 628 C C . VAL A 1 83 ? 39.567 34.905 -2.202 1.00 37.86 211 VAL A C 1
ATOM 629 O O . VAL A 1 83 ? 39.752 36.111 -2.144 1.00 38.41 211 VAL A O 1
ATOM 633 N N . ALA A 1 84 ? 40.542 34.028 -1.997 1.00 37.29 212 ALA A N 1
ATOM 634 C CA . ALA A 1 84 ? 41.886 34.450 -1.595 1.00 37.86 212 ALA A CA 1
ATOM 635 C C . ALA A 1 84 ? 42.500 35.448 -2.584 1.00 34.68 212 ALA A C 1
ATOM 636 O O . ALA A 1 84 ? 43.104 36.418 -2.159 1.00 33.71 212 ALA A O 1
ATOM 638 N N . TYR A 1 85 ? 42.293 35.223 -3.889 1.00 33.73 213 TYR A N 1
ATOM 639 C CA . TYR A 1 85 ? 42.731 36.129 -4.928 1.00 34.44 213 TYR A CA 1
ATOM 640 C C . TYR A 1 85 ? 42.096 37.504 -4.740 1.00 36.85 213 TYR A C 1
ATOM 641 O O . TYR A 1 85 ? 42.800 38.516 -4.685 1.00 36.86 213 TYR A O 1
ATOM 650 N N . GLU A 1 86 ? 40.760 37.539 -4.668 1.00 40.20 214 GLU A N 1
ATOM 651 C CA . GLU A 1 86 ? 40.031 38.788 -4.511 1.00 44.86 214 GLU A CA 1
ATOM 652 C C . GLU A 1 86 ? 40.496 39.532 -3.260 1.00 41.49 214 GLU A C 1
ATOM 653 O O . GLU A 1 86 ? 40.698 40.739 -3.326 1.00 42.10 214 GLU A O 1
ATOM 659 N N . LEU A 1 87 ? 40.663 38.830 -2.129 1.00 39.66 215 LEU A N 1
ATOM 660 C CA . LEU A 1 87 ? 41.158 39.475 -0.919 1.00 41.79 215 LEU A CA 1
ATOM 661 C C . LEU A 1 87 ? 42.519 40.130 -1.173 1.00 42.26 215 LEU A C 1
ATOM 662 O O . LEU A 1 87 ? 42.803 41.197 -0.643 1.00 40.78 215 LEU A O 1
ATOM 667 N N . GLY A 1 88 ? 43.344 39.496 -2.008 1.00 39.86 216 GLY A N 1
ATOM 668 C CA . GLY A 1 88 ? 44.674 40.007 -2.302 1.00 40.14 216 GLY A CA 1
ATOM 669 C C . GLY A 1 88 ? 44.640 41.192 -3.262 1.00 39.52 216 GLY A C 1
ATOM 670 O O . GLY A 1 88 ? 45.386 42.146 -3.068 1.00 38.86 216 GLY A O 1
ATOM 671 N N . GLU A 1 89 ? 43.782 41.129 -4.284 1.00 39.57 217 GLU A N 1
ATOM 672 C CA . GLU A 1 89 ? 43.630 42.250 -5.195 1.00 43.79 217 GLU A CA 1
ATOM 673 C C . GLU A 1 89 ? 43.102 43.476 -4.440 1.00 47.07 217 GLU A C 1
ATOM 674 O O . GLU A 1 89 ? 43.489 44.609 -4.736 1.00 48.53 217 GLU A O 1
ATOM 680 N N . GLN A 1 90 ? 42.267 43.242 -3.417 1.00 49.43 218 GLN A N 1
ATOM 681 C CA . GLN A 1 90 ? 41.751 44.321 -2.590 1.00 51.27 218 GLN A CA 1
ATOM 682 C C . GLN A 1 90 ? 42.848 44.867 -1.687 1.00 48.47 218 GLN A C 1
ATOM 683 O O . GLN A 1 90 ? 42.899 46.056 -1.473 1.00 48.81 218 GLN A O 1
ATOM 689 N N . GLU A 1 91 ? 43.717 44.013 -1.148 1.00 45.61 219 GLU A N 1
ATOM 690 C CA . GLU A 1 91 ? 44.834 44.501 -0.348 1.00 49.13 219 GLU A CA 1
ATOM 691 C C . GLU A 1 91 ? 45.815 45.322 -1.190 1.00 48.30 219 GLU A C 1
ATOM 692 O O . GLU A 1 91 ? 46.547 46.136 -0.651 1.00 50.00 219 GLU A O 1
ATOM 698 N N . GLY A 1 92 ? 45.840 45.105 -2.509 1.00 46.72 220 GLY A N 1
ATOM 699 C CA . GLY A 1 92 ? 46.748 45.796 -3.408 1.00 46.15 220 GLY A CA 1
ATOM 700 C C . GLY A 1 92 ? 47.790 44.849 -4.006 1.00 42.49 220 GLY A C 1
ATOM 701 O O . GLY A 1 92 ? 48.751 44.506 -3.342 1.00 42.34 220 GLY A O 1
ATOM 702 N N . GLN A 1 93 ? 47.565 44.445 -5.258 1.00 41.25 221 GLN A N 1
ATOM 703 C CA . GLN A 1 93 ? 48.424 43.584 -6.062 1.00 38.71 221 GLN A CA 1
ATOM 704 C C . GLN A 1 93 ? 48.985 42.396 -5.275 1.00 35.88 221 GLN A C 1
ATOM 705 O O . GLN A 1 93 ? 50.160 42.083 -5.419 1.00 31.52 221 GLN A O 1
ATOM 711 N N . LYS A 1 94 ? 48.155 41.745 -4.453 1.00 37.82 222 LYS A N 1
ATOM 712 C CA . LYS A 1 94 ? 48.581 40.621 -3.623 1.00 36.94 222 LYS A CA 1
ATOM 713 C C . LYS A 1 94 ? 47.699 39.396 -3.865 1.00 35.47 222 LYS A C 1
ATOM 714 O O . LYS A 1 94 ? 47.661 38.482 -3.042 1.00 34.45 222 LYS A O 1
ATOM 720 N N . GLY A 1 95 ? 47.042 39.344 -5.027 1.00 35.96 223 GLY A N 1
ATOM 721 C CA . GLY A 1 95 ? 46.161 38.239 -5.389 1.00 34.47 223 GLY A CA 1
ATOM 722 C C . GLY A 1 95 ? 46.893 36.897 -5.528 1.00 33.31 223 GLY A C 1
ATOM 723 O O . GLY A 1 95 ? 46.525 35.921 -4.869 1.00 33.25 223 GLY A O 1
ATOM 724 N N . ALA A 1 96 ? 47.908 36.838 -6.409 1.00 32.29 224 ALA A N 1
ATOM 725 C CA . ALA A 1 96 ? 48.729 35.646 -6.593 1.00 29.30 224 ALA A CA 1
ATOM 726 C C . ALA A 1 96 ? 49.389 35.273 -5.276 1.00 27.21 224 ALA A C 1
ATOM 727 O O . ALA A 1 96 ? 49.418 34.114 -4.902 1.00 27.07 224 ALA A O 1
ATOM 729 N N . GLU A 1 97 ? 49.859 36.289 -4.558 1.00 29.65 225 GLU A N 1
ATOM 730 C CA . GLU A 1 97 ? 50.558 36.088 -3.305 1.00 30.03 225 GLU A CA 1
ATOM 731 C C . GLU A 1 97 ? 49.642 35.470 -2.254 1.00 29.99 225 GLU A C 1
ATOM 732 O O . GLU A 1 97 ? 50.083 34.653 -1.456 1.00 30.54 225 GLU A O 1
ATOM 738 N N . MET A 1 98 ? 48.384 35.902 -2.230 1.00 32.18 226 MET A N 1
ATOM 739 C CA . MET A 1 98 ? 47.419 35.442 -1.246 1.00 34.26 226 MET A CA 1
ATOM 740 C C . MET A 1 98 ? 47.104 33.960 -1.505 1.00 29.90 226 MET A C 1
ATOM 741 O O . MET A 1 98 ? 47.108 33.148 -0.581 1.00 27.45 226 MET A O 1
ATOM 746 N N . VAL A 1 99 ? 46.889 33.607 -2.780 1.00 28.03 227 VAL A N 1
ATOM 747 C CA . VAL A 1 99 ? 46.677 32.220 -3.177 1.00 28.12 227 VAL A CA 1
ATOM 748 C C . VAL A 1 99 ? 47.879 31.387 -2.739 1.00 27.82 227 VAL A C 1
ATOM 749 O O . VAL A 1 99 ? 47.696 30.337 -2.131 1.00 26.08 227 VAL A O 1
ATOM 753 N N . ARG A 1 100 ? 49.105 31.904 -2.984 1.00 29.15 228 ARG A N 1
ATOM 754 C CA . ARG A 1 100 ? 50.313 31.211 -2.579 1.00 28.72 228 ARG A CA 1
ATOM 755 C C . ARG A 1 100 ? 50.327 30.927 -1.069 1.00 27.01 228 ARG A C 1
ATOM 756 O O . ARG A 1 100 ? 50.568 29.792 -0.667 1.00 28.41 228 ARG A O 1
ATOM 764 N N . GLN A 1 101 ? 50.046 31.933 -0.239 1.00 26.72 229 GLN A N 1
ATOM 765 C CA . GLN A 1 101 ? 50.099 31.764 1.205 1.00 29.68 229 GLN A CA 1
ATOM 766 C C . GLN A 1 101 ? 49.095 30.716 1.653 1.00 31.82 229 GLN A C 1
ATOM 767 O O . GLN A 1 101 ? 49.392 29.901 2.542 1.00 31.14 229 GLN A O 1
ATOM 773 N N . VAL A 1 102 ? 47.908 30.749 1.021 1.00 32.74 230 VAL A N 1
ATOM 774 C CA . VAL A 1 102 ? 46.833 29.829 1.353 1.00 33.79 230 VAL A CA 1
ATOM 775 C C . VAL A 1 102 ? 47.236 28.391 1.000 1.00 30.20 230 VAL A C 1
ATOM 776 O O . VAL A 1 102 ? 47.151 27.512 1.856 1.00 29.82 230 VAL A O 1
ATOM 780 N N . LEU A 1 103 ? 47.670 28.153 -0.255 1.00 27.83 231 LEU A N 1
ATOM 781 C CA . LEU A 1 103 ? 48.084 26.825 -0.685 1.00 26.92 231 LEU A CA 1
ATOM 782 C C . LEU A 1 103 ? 49.210 26.287 0.201 1.00 29.23 231 LEU A C 1
ATOM 783 O O . LEU A 1 103 ? 49.306 25.083 0.427 1.00 32.94 231 LEU A O 1
ATOM 788 N N . LYS A 1 104 ? 50.060 27.185 0.712 1.00 31.04 232 LYS A N 1
ATOM 789 C CA . LYS A 1 104 ? 51.127 26.810 1.625 1.00 32.78 232 LYS A CA 1
ATOM 790 C C . LYS A 1 104 ? 50.549 26.396 2.972 1.00 31.96 232 LYS A C 1
ATOM 791 O O . LYS A 1 104 ? 50.932 25.355 3.506 1.00 34.21 232 LYS A O 1
ATOM 797 N N . ASP A 1 105 ? 49.646 27.215 3.506 1.00 31.69 233 ASP A N 1
ATOM 798 C CA . ASP A 1 105 ? 49.076 26.970 4.820 1.00 34.40 233 ASP A CA 1
ATOM 799 C C . ASP A 1 105 ? 48.165 25.730 4.814 1.00 33.37 233 ASP A C 1
ATOM 800 O O . ASP A 1 105 ? 48.050 25.074 5.839 1.00 32.57 233 ASP A O 1
ATOM 805 N N . ASN A 1 106 ? 47.486 25.427 3.704 1.00 32.09 234 ASN A N 1
ATOM 806 C CA . ASN A 1 106 ? 46.460 24.383 3.719 1.00 34.94 234 ASN A CA 1
ATOM 807 C C . ASN A 1 106 ? 46.982 23.039 3.202 1.00 34.22 234 ASN A C 1
ATOM 808 O O . ASN A 1 106 ? 46.585 22.000 3.721 1.00 33.35 234 ASN A O 1
ATOM 813 N N . PHE A 1 107 ? 47.854 23.088 2.177 1.00 34.52 235 PHE A N 1
ATOM 814 C CA . PHE A 1 107 ? 48.338 21.924 1.443 1.00 31.74 235 PHE A CA 1
ATOM 815 C C . PHE A 1 107 ? 49.860 21.779 1.542 1.00 32.51 235 PHE A C 1
ATOM 816 O O . PHE A 1 107 ? 50.429 20.873 0.933 1.00 31.01 235 PHE A O 1
ATOM 824 N N . ASP A 1 108 ? 50.510 22.705 2.264 1.00 35.34 236 ASP A N 1
ATOM 825 C CA . ASP A 1 108 ? 51.955 22.710 2.466 1.00 33.21 236 ASP A CA 1
ATOM 826 C C . ASP A 1 108 ? 52.709 22.569 1.150 1.00 29.51 236 ASP A C 1
ATOM 827 O O . ASP A 1 108 ? 53.619 21.774 1.044 1.00 29.29 236 ASP A O 1
ATOM 832 N N . LEU A 1 109 ? 52.281 23.340 0.162 1.00 29.28 237 LEU A N 1
ATOM 833 C CA . LEU A 1 109 ? 52.968 23.488 -1.099 1.00 29.93 237 LEU A CA 1
ATOM 834 C C . LEU A 1 109 ? 53.834 24.744 -1.075 1.00 34.16 237 LEU A C 1
ATOM 835 O O . LEU A 1 109 ? 53.367 25.807 -0.638 1.00 34.85 237 LEU A O 1
ATOM 840 N N . ASP A 1 110 ? 55.086 24.598 -1.568 1.00 33.18 238 ASP A N 1
ATOM 841 C CA . ASP A 1 110 ? 55.995 25.700 -1.816 1.00 30.80 238 ASP A CA 1
ATOM 842 C C . ASP A 1 110 ? 56.012 25.980 -3.315 1.00 27.54 238 ASP A C 1
ATOM 843 O O . ASP A 1 110 ? 56.236 25.052 -4.111 1.00 25.57 238 ASP A O 1
ATOM 848 N N . ILE A 1 111 ? 55.724 27.250 -3.676 1.00 21.43 239 ILE A N 1
ATOM 849 C CA . ILE A 1 111 ? 55.526 27.648 -5.061 1.00 21.33 239 ILE A CA 1
ATOM 850 C C . ILE A 1 111 ? 56.485 28.788 -5.377 1.00 23.36 239 ILE A C 1
ATOM 851 O O . ILE A 1 111 ? 56.596 29.742 -4.617 1.00 24.62 239 ILE A O 1
ATOM 856 N N . LYS A 1 112 ? 57.165 28.692 -6.512 1.00 22.91 240 LYS A N 1
ATOM 857 C CA . LYS A 1 112 ? 58.287 29.563 -6.800 1.00 23.16 240 LYS A CA 1
ATOM 858 C C . LYS A 1 112 ? 57.834 30.742 -7.674 1.00 21.30 240 LYS A C 1
ATOM 859 O O . LYS A 1 112 ? 58.231 31.858 -7.408 1.00 20.56 240 LYS A O 1
ATOM 865 N N . TYR A 1 113 ? 57.032 30.457 -8.706 1.00 20.01 241 TYR A N 1
ATOM 866 C CA . TYR A 1 113 ? 56.604 31.417 -9.714 1.00 21.54 241 TYR A CA 1
ATOM 867 C C . TYR A 1 113 ? 55.075 31.340 -9.896 1.00 21.87 241 TYR A C 1
ATOM 868 O O . TYR A 1 113 ? 54.448 30.363 -9.467 1.00 20.47 241 TYR A O 1
ATOM 877 N N . TYR A 1 114 ? 54.512 32.379 -10.538 1.00 20.74 242 TYR A N 1
ATOM 878 C CA . TYR A 1 114 ? 53.121 32.409 -10.949 1.00 22.11 242 TYR A CA 1
ATOM 879 C C . TYR A 1 114 ? 53.055 32.863 -12.414 1.00 23.03 242 TYR A C 1
ATOM 880 O O . TYR A 1 114 ? 53.957 33.547 -12.926 1.00 23.84 242 TYR A O 1
ATOM 889 N N . ALA A 1 115 ? 51.950 32.495 -13.077 1.00 22.63 243 ALA A N 1
ATOM 890 C CA . ALA A 1 115 ? 51.520 33.097 -14.330 1.00 24.49 243 ALA A CA 1
ATOM 891 C C . ALA A 1 115 ? 50.002 33.261 -14.293 1.00 26.25 243 ALA A C 1
ATOM 892 O O . ALA A 1 115 ? 49.324 32.311 -13.890 1.00 24.76 243 ALA A O 1
ATOM 894 N N A LEU A 1 116 ? 49.507 34.446 -14.705 0.50 27.86 244 LEU A N 1
ATOM 895 N N B LEU A 1 116 ? 49.509 34.451 -14.695 0.50 28.26 244 LEU A N 1
ATOM 896 C CA A LEU A 1 116 ? 48.096 34.788 -14.681 0.50 29.68 244 LEU A CA 1
ATOM 897 C CA B LEU A 1 116 ? 48.098 34.790 -14.679 0.50 30.43 244 LEU A CA 1
ATOM 898 C C A LEU A 1 116 ? 47.666 35.222 -16.078 0.50 33.56 244 LEU A C 1
ATOM 899 C C B LEU A 1 116 ? 47.673 35.209 -16.084 0.50 33.97 244 LEU A C 1
ATOM 900 O O A LEU A 1 116 ? 48.369 35.989 -16.732 0.50 34.65 244 LEU A O 1
ATOM 901 O O B LEU A 1 116 ? 48.373 35.979 -16.737 0.50 35.04 244 LEU A O 1
ATOM 910 N N . VAL A 1 117 ? 46.513 34.718 -16.540 1.00 36.44 245 VAL A N 1
ATOM 911 C CA . VAL A 1 117 ? 45.891 35.212 -17.764 1.00 42.71 245 VAL A CA 1
ATOM 912 C C . VAL A 1 117 ? 44.428 35.565 -17.497 1.00 46.25 245 VAL A C 1
ATOM 913 O O . VAL A 1 117 ? 43.742 34.809 -16.806 1.00 45.37 245 VAL A O 1
ATOM 917 N N . ASP A 1 118 ? 43.938 36.652 -18.127 1.00 49.96 246 ASP A N 1
ATOM 918 C CA . ASP A 1 118 ? 42.505 36.914 -18.215 1.00 50.88 246 ASP A CA 1
ATOM 919 C C . ASP A 1 118 ? 41.963 36.255 -19.483 1.00 52.11 246 ASP A C 1
ATOM 920 O O . ASP A 1 118 ? 42.740 35.875 -20.366 1.00 51.71 246 ASP A O 1
ATOM 925 N N . PHE A 1 119 ? 40.625 36.162 -19.559 1.00 52.92 247 PHE A N 1
ATOM 926 C CA . PHE A 1 119 ? 39.922 35.499 -20.644 1.00 56.59 247 PHE A CA 1
ATOM 927 C C . PHE A 1 119 ? 40.246 36.099 -22.000 1.00 57.26 247 PHE A C 1
ATOM 928 O O . PHE A 1 119 ? 40.492 35.377 -22.965 1.00 59.28 247 PHE A O 1
ATOM 936 N N . GLN A 1 120 ? 40.179 37.423 -22.078 1.00 62.98 248 GLN A N 1
ATOM 937 C CA . GLN A 1 120 ? 40.344 38.097 -23.356 1.00 69.47 248 GLN A CA 1
ATOM 938 C C . GLN A 1 120 ? 41.760 37.865 -23.878 1.00 67.33 248 GLN A C 1
ATOM 939 O O . GLN A 1 120 ? 41.946 37.482 -25.032 1.00 67.28 248 GLN A O 1
ATOM 945 N N . ALA A 1 121 ? 42.750 38.078 -23.007 1.00 64.51 249 ALA A N 1
ATOM 946 C CA . ALA A 1 121 ? 44.134 37.785 -23.329 1.00 65.36 249 ALA A CA 1
ATOM 947 C C . ALA A 1 121 ? 44.250 36.375 -23.896 1.00 62.19 249 ALA A C 1
ATOM 948 O O . ALA A 1 121 ? 44.801 36.167 -24.976 1.00 61.71 249 ALA A O 1
ATOM 950 N N . PHE A 1 122 ? 43.720 35.412 -23.142 1.00 58.10 250 PHE A N 1
ATOM 951 C CA . PHE A 1 122 ? 43.851 34.017 -23.503 1.00 55.05 250 PHE A CA 1
ATOM 952 C C . PHE A 1 122 ? 43.375 33.811 -24.938 1.00 57.55 250 PHE A C 1
ATOM 953 O O . PHE A 1 122 ? 44.071 33.207 -25.751 1.00 63.27 250 PHE A O 1
ATOM 961 N N . ALA A 1 123 ? 42.184 34.328 -25.240 1.00 58.50 251 ALA A N 1
ATOM 962 C CA . ALA A 1 123 ? 41.553 34.088 -26.530 1.00 59.28 251 ALA A CA 1
ATOM 963 C C . ALA A 1 123 ? 42.394 34.690 -27.655 1.00 55.77 251 ALA A C 1
ATOM 964 O O . ALA A 1 123 ? 42.687 34.023 -28.649 1.00 52.06 251 ALA A O 1
ATOM 966 N N . THR A 1 124 ? 42.801 35.951 -27.459 1.00 57.24 252 THR A N 1
ATOM 967 C CA . THR A 1 124 ? 43.669 36.661 -28.389 1.00 57.98 252 THR A CA 1
ATOM 968 C C . THR A 1 124 ? 44.987 35.905 -28.519 1.00 54.98 252 THR A C 1
ATOM 969 O O . THR A 1 124 ? 45.444 35.629 -29.623 1.00 56.40 252 THR A O 1
ATOM 973 N N . ALA A 1 125 ? 45.569 35.546 -27.374 1.00 53.60 253 ALA A N 1
ATOM 974 C CA . ALA A 1 125 ? 46.862 34.887 -27.355 1.00 55.47 253 ALA A CA 1
ATOM 975 C C . ALA A 1 125 ? 46.818 33.658 -28.251 1.00 55.56 253 ALA A C 1
ATOM 976 O O . ALA A 1 125 ? 47.776 33.396 -28.973 1.00 56.32 253 ALA A O 1
ATOM 978 N N . ILE A 1 126 ? 45.695 32.922 -28.192 1.00 53.45 254 ILE A N 1
ATOM 979 C CA . ILE A 1 126 ? 45.573 31.634 -28.853 1.00 54.38 254 ILE A CA 1
ATOM 980 C C . ILE A 1 126 ? 45.401 31.833 -30.352 1.00 57.59 254 ILE A C 1
ATOM 981 O O . ILE A 1 126 ? 45.915 31.047 -31.156 1.00 59.90 254 ILE A O 1
ATOM 986 N N . ASP A 1 127 ? 44.641 32.867 -30.710 1.00 56.10 255 ASP A N 1
ATOM 987 C CA . ASP A 1 127 ? 44.491 33.242 -32.102 1.00 60.79 255 ASP A CA 1
ATOM 988 C C . ASP A 1 127 ? 45.854 33.634 -32.682 1.00 65.18 255 ASP A C 1
ATOM 989 O O . ASP A 1 127 ? 46.174 33.268 -33.813 1.00 69.11 255 ASP A O 1
ATOM 994 N N . THR A 1 128 ? 46.661 34.343 -31.882 1.00 65.47 256 THR A N 1
ATOM 995 C CA . THR A 1 128 ? 47.979 34.811 -32.289 1.00 68.56 256 THR A CA 1
ATOM 996 C C . THR A 1 128 ? 48.931 33.633 -32.509 1.00 67.03 256 THR A C 1
ATOM 997 O O . THR A 1 128 ? 49.582 33.566 -33.543 1.00 75.23 256 THR A O 1
ATOM 1001 N N . LEU A 1 129 ? 49.032 32.729 -31.532 1.00 60.22 257 LEU A N 1
ATOM 1002 C CA . LEU A 1 129 ? 49.920 31.577 -31.616 1.00 59.47 257 LEU A CA 1
ATOM 1003 C C . LEU A 1 129 ? 49.441 30.507 -32.614 1.00 63.15 257 LEU A C 1
ATOM 1004 O O . LEU A 1 129 ? 50.268 29.811 -33.208 1.00 62.64 257 LEU A O 1
ATOM 1009 N N . PHE A 1 130 ? 48.118 30.308 -32.728 1.00 61.31 258 PHE A N 1
ATOM 1010 C CA . PHE A 1 130 ? 47.574 29.145 -33.408 1.00 62.97 258 PHE A CA 1
ATOM 1011 C C . PHE A 1 130 ? 46.619 29.601 -34.499 1.00 66.86 258 PHE A C 1
ATOM 1012 O O . PHE A 1 130 ? 45.427 29.713 -34.243 1.00 66.19 258 PHE A O 1
ATOM 1020 N N . PRO A 1 131 ? 47.102 29.852 -35.738 1.00 72.91 259 PRO A N 1
ATOM 1021 C CA . PRO A 1 131 ? 46.273 30.460 -36.776 1.00 75.17 259 PRO A CA 1
ATOM 1022 C C . PRO A 1 131 ? 45.188 29.500 -37.258 1.00 80.04 259 PRO A C 1
ATOM 1023 O O . PRO A 1 131 ? 44.165 29.943 -37.763 1.00 78.92 259 PRO A O 1
ATOM 1027 N N . ASP A 1 132 ? 45.440 28.188 -37.115 1.00 81.76 260 ASP A N 1
ATOM 1028 C CA . ASP A 1 132 ? 44.493 27.145 -37.473 1.00 81.88 260 ASP A CA 1
ATOM 1029 C C . ASP A 1 132 ? 43.810 26.589 -36.220 1.00 76.42 260 ASP A C 1
ATOM 1030 O O . ASP A 1 132 ? 43.255 25.499 -36.256 1.00 75.78 260 ASP A O 1
ATOM 1035 N N . GLY A 1 133 ? 43.893 27.311 -35.094 1.00 71.85 261 GLY A N 1
ATOM 1036 C CA . GLY A 1 133 ? 43.267 26.881 -33.853 1.00 66.09 261 GLY A CA 1
ATOM 1037 C C . GLY A 1 133 ? 43.982 25.687 -33.226 1.00 62.37 261 GLY A C 1
ATOM 1038 O O . GLY A 1 133 ? 44.892 25.123 -33.816 1.00 62.31 261 GLY A O 1
ATOM 1039 N N . VAL A 1 134 ? 43.539 25.324 -32.019 1.00 60.31 262 VAL A N 1
ATOM 1040 C CA . VAL A 1 134 ? 44.085 24.224 -31.237 1.00 57.18 262 VAL A CA 1
ATOM 1041 C C . VAL A 1 134 ? 43.229 22.979 -31.468 1.00 59.54 262 VAL A C 1
ATOM 1042 O O . VAL A 1 134 ? 42.002 23.048 -31.447 1.00 58.15 262 VAL A O 1
ATOM 1046 N N . THR A 1 135 ? 43.888 21.835 -31.667 1.00 60.67 263 THR A N 1
ATOM 1047 C CA . THR A 1 135 ? 43.187 20.572 -31.791 1.00 60.65 263 THR A CA 1
ATOM 1048 C C . THR A 1 135 ? 42.809 20.106 -30.395 1.00 61.67 263 THR A C 1
ATOM 1049 O O . THR A 1 135 ? 43.696 19.926 -29.563 1.00 61.40 263 THR A O 1
ATOM 1053 N N . ILE A 1 136 ? 41.502 19.906 -30.167 1.00 65.75 264 ILE A N 1
ATOM 1054 C CA . ILE A 1 136 ? 40.986 19.393 -28.906 1.00 64.25 264 ILE A CA 1
ATOM 1055 C C . ILE A 1 136 ? 39.965 18.295 -29.188 1.00 66.44 264 ILE A C 1
ATOM 1056 O O . ILE A 1 136 ? 39.119 18.440 -30.064 1.00 72.98 264 ILE A O 1
ATOM 1061 N N . ASP A 1 137 ? 40.043 17.211 -28.414 1.00 65.23 265 ASP A N 1
ATOM 1062 C CA . ASP A 1 137 ? 39.019 16.174 -28.415 1.00 68.14 265 ASP A CA 1
ATOM 1063 C C . ASP A 1 137 ? 37.982 16.506 -27.341 1.00 62.27 265 ASP A C 1
ATOM 1064 O O . ASP A 1 137 ? 38.140 16.128 -26.180 1.00 56.03 265 ASP A O 1
ATOM 1069 N N . ALA A 1 138 ? 36.934 17.236 -27.742 1.00 60.42 266 ALA A N 1
ATOM 1070 C CA . ALA A 1 138 ? 35.964 17.772 -26.803 1.00 58.70 266 ALA A CA 1
ATOM 1071 C C . ALA A 1 138 ? 35.187 16.638 -26.149 1.00 59.75 266 ALA A C 1
ATOM 1072 O O . ALA A 1 138 ? 34.658 15.777 -26.848 1.00 68.14 266 ALA A O 1
ATOM 1074 N N . GLN A 1 139 ? 35.147 16.629 -24.808 1.00 59.11 267 GLN A N 1
ATOM 1075 C CA . GLN A 1 139 ? 34.455 15.588 -24.065 1.00 62.21 267 GLN A CA 1
ATOM 1076 C C . GLN A 1 139 ? 33.775 16.158 -22.828 1.00 59.68 267 GLN A C 1
ATOM 1077 O O . GLN A 1 139 ? 34.381 16.942 -22.101 1.00 51.20 267 GLN A O 1
ATOM 1083 N N . PHE A 1 140 ? 32.526 15.707 -22.606 1.00 56.57 268 PHE A N 1
ATOM 1084 C CA . PHE A 1 140 ? 31.728 16.113 -21.460 1.00 57.53 268 PHE A CA 1
ATOM 1085 C C . PHE A 1 140 ? 31.277 14.882 -20.681 1.00 55.59 268 PHE A C 1
ATOM 1086 O O . PHE A 1 140 ? 31.354 13.766 -21.170 1.00 58.43 268 PHE A O 1
ATOM 1094 N N . SER A 1 141 ? 30.828 15.098 -19.444 1.00 51.54 269 SER A N 1
ATOM 1095 C CA . SER A 1 141 ? 30.342 14.019 -18.603 1.00 50.12 269 SER A CA 1
ATOM 1096 C C . SER A 1 141 ? 28.886 13.748 -18.964 1.00 51.73 269 SER A C 1
ATOM 1097 O O . SER A 1 141 ? 28.411 14.119 -20.044 1.00 50.54 269 SER A O 1
ATOM 1100 N N . THR A 1 142 ? 28.178 13.104 -18.033 1.00 51.06 270 THR A N 1
ATOM 1101 C CA . THR A 1 142 ? 26.760 12.851 -18.189 1.00 51.33 270 THR A CA 1
ATOM 1102 C C . THR A 1 142 ? 26.002 14.056 -17.665 1.00 50.27 270 THR A C 1
ATOM 1103 O O . THR A 1 142 ? 26.611 14.944 -17.082 1.00 49.60 270 THR A O 1
ATOM 1107 N N . LEU A 1 143 ? 24.683 14.048 -17.898 1.00 49.78 271 LEU A N 1
ATOM 1108 C CA . LEU A 1 143 ? 23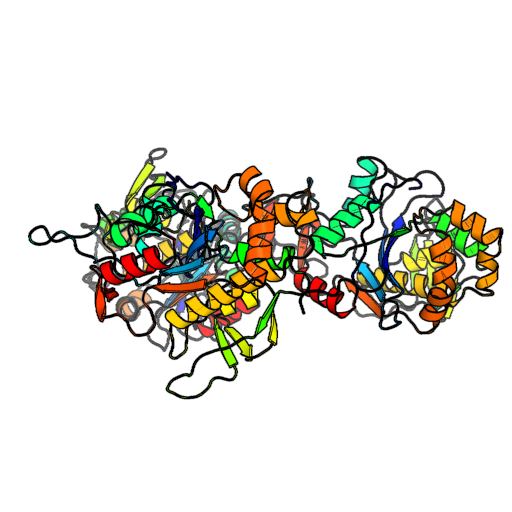.729 14.919 -17.239 1.00 49.23 271 LEU A CA 1
ATOM 1109 C C . LEU A 1 143 ? 22.576 14.067 -16.717 1.00 50.30 271 LEU A C 1
ATOM 1110 O O . LEU A 1 143 ? 21.799 13.523 -17.503 1.00 50.48 271 LEU A O 1
ATOM 1115 N N . ASN A 1 144 ? 22.488 13.944 -15.392 1.00 50.21 272 ASN A N 1
ATOM 1116 C CA . ASN A 1 144 ? 21.580 13.013 -14.739 1.00 53.77 272 ASN A CA 1
ATOM 1117 C C . ASN A 1 144 ? 21.718 11.599 -15.299 1.00 51.85 272 ASN A C 1
ATOM 1118 O O . ASN A 1 144 ? 20.707 10.925 -15.514 1.00 51.90 272 ASN A O 1
ATOM 1123 N N . GLY A 1 145 ? 22.965 11.174 -15.536 1.00 50.16 273 GLY A N 1
ATOM 1124 C CA . GLY A 1 145 ? 23.252 9.840 -16.047 1.00 51.28 273 GLY A CA 1
ATOM 1125 C C . GLY A 1 145 ? 23.250 9.759 -17.575 1.00 55.32 273 GLY A C 1
ATOM 1126 O O . GLY A 1 145 ? 23.825 8.836 -18.120 1.00 62.27 273 GLY A O 1
ATOM 1127 N N . ARG A 1 146 ? 22.609 10.692 -18.281 1.00 59.55 274 ARG A N 1
ATOM 1128 C CA . ARG A 1 146 ? 22.538 10.592 -19.732 1.00 62.37 274 ARG A CA 1
ATOM 1129 C C . ARG A 1 146 ? 23.825 11.135 -20.351 1.00 66.51 274 ARG A C 1
ATOM 1130 O O . ARG A 1 146 ? 24.275 12.203 -19.965 1.00 71.13 274 ARG A O 1
ATOM 1138 N N . PRO A 1 147 ? 24.477 10.432 -21.303 1.00 69.87 275 PRO A N 1
ATOM 1139 C CA . PRO A 1 147 ? 25.642 10.986 -21.994 1.00 71.68 275 PRO A CA 1
ATOM 1140 C C . PRO A 1 147 ? 25.271 12.228 -22.799 1.00 77.73 275 PRO A C 1
ATOM 1141 O O . PRO A 1 147 ? 24.208 12.267 -23.405 1.00 75.32 275 PRO A O 1
ATOM 1145 N N . LEU A 1 148 ? 26.135 13.248 -22.767 1.00 79.91 276 LEU A N 1
ATOM 1146 C CA . LEU A 1 148 ? 25.996 14.441 -23.595 1.00 82.64 276 LEU A CA 1
ATOM 1147 C C . LEU A 1 148 ? 26.862 14.309 -24.851 1.00 81.75 276 LEU A C 1
ATOM 1148 O O . LEU A 1 148 ? 27.973 13.799 -24.769 1.00 77.59 276 LEU A O 1
ATOM 1153 N N . THR A 1 149 ? 26.375 14.822 -25.989 1.00 84.13 277 THR A N 1
ATOM 1154 C CA . THR A 1 149 ? 27.131 14.864 -27.234 1.00 80.32 277 THR A CA 1
ATOM 1155 C C . THR A 1 149 ? 27.323 16.308 -27.677 1.00 77.37 277 THR A C 1
ATOM 1156 O O . THR A 1 149 ? 27.818 16.546 -28.780 1.00 77.20 277 THR A O 1
ATOM 1160 N N . GLU A 1 150 ? 26.907 17.270 -26.855 1.00 77.07 278 GLU A N 1
ATOM 1161 C CA . GLU A 1 150 ? 27.199 18.675 -27.142 1.00 81.54 278 GLU A CA 1
ATOM 1162 C C . GLU A 1 150 ? 26.936 19.506 -25.889 1.00 79.11 278 GLU A C 1
ATOM 1163 O O . GLU A 1 150 ? 26.248 19.042 -24.989 1.00 77.67 278 GLU A O 1
ATOM 1169 N N . ALA A 1 151 ? 27.535 20.697 -25.823 1.00 76.39 279 ALA A N 1
ATOM 1170 C CA . ALA A 1 151 ? 27.396 21.560 -24.667 1.00 73.92 279 ALA A CA 1
ATOM 1171 C C . ALA A 1 151 ? 27.149 22.988 -25.128 1.00 77.84 279 ALA A C 1
ATOM 1172 O O . ALA A 1 151 ? 27.834 23.497 -26.025 1.00 74.86 279 ALA A O 1
ATOM 1174 N N . THR A 1 152 ? 26.151 23.620 -24.503 1.00 78.23 280 THR A N 1
ATOM 1175 C CA . THR A 1 152 ? 25.898 25.031 -24.713 1.00 79.15 280 THR A CA 1
ATOM 1176 C C . THR A 1 152 ? 26.635 25.803 -23.627 1.00 82.86 280 THR A C 1
ATOM 1177 O O . THR A 1 152 ? 26.436 25.551 -22.437 1.00 86.87 280 THR A O 1
ATOM 1181 N N . VAL A 1 153 ? 27.468 26.745 -24.086 1.00 83.11 281 VAL A N 1
ATOM 1182 C CA . VAL A 1 153 ? 28.270 27.613 -23.245 1.00 83.47 281 VAL A CA 1
ATOM 1183 C C . VAL A 1 153 ? 27.867 29.064 -23.507 1.00 89.92 281 VAL A C 1
ATOM 1184 O O . VAL A 1 153 ? 27.662 29.443 -24.656 1.00 91.76 281 VAL A O 1
ATOM 1188 N N . GLY A 1 154 ? 27.776 29.882 -22.449 1.00 93.21 282 GLY A N 1
ATOM 1189 C CA . GLY A 1 154 ? 27.713 31.330 -22.601 1.00 98.97 282 GLY A CA 1
ATOM 1190 C C . GLY A 1 154 ? 28.957 31.859 -23.322 1.00 102.80 282 GLY A C 1
ATOM 1191 O O . GLY A 1 154 ? 30.089 31.533 -22.942 1.00 101.91 282 GLY A O 1
ATOM 1192 N N . ASP A 1 155 ? 28.738 32.668 -24.369 1.00 102.36 283 ASP A N 1
ATOM 1193 C CA . ASP A 1 155 ? 29.820 33.200 -25.190 1.00 99.00 283 ASP A CA 1
ATOM 1194 C C . ASP A 1 155 ? 30.165 34.590 -24.652 1.00 100.91 283 ASP A C 1
ATOM 1195 O O . ASP A 1 155 ? 29.858 35.610 -25.282 1.00 104.21 283 ASP A O 1
ATOM 1200 N N . ASP A 1 156 ? 30.836 34.600 -23.489 1.00 99.61 284 ASP A N 1
ATOM 1201 C CA . ASP A 1 156 ? 30.936 35.767 -22.623 1.00 100.03 284 ASP A CA 1
ATOM 1202 C C . ASP A 1 156 ? 31.814 36.870 -23.218 1.00 100.90 284 ASP A C 1
ATOM 1203 O O . ASP A 1 156 ? 31.723 38.019 -22.791 1.00 96.59 284 ASP A O 1
ATOM 1208 N N . LEU A 1 157 ? 32.680 36.518 -24.177 1.00 101.89 285 LEU A N 1
ATOM 1209 C CA . LEU A 1 157 ? 33.540 37.500 -24.814 1.00 101.08 285 LEU A CA 1
ATOM 1210 C C . LEU A 1 157 ? 32.738 38.386 -25.766 1.00 111.67 285 LEU A C 1
ATOM 1211 O O . LEU A 1 157 ? 33.267 39.398 -26.215 1.00 119.92 285 LEU A O 1
ATOM 1216 N N . TYR A 1 158 ? 31.477 38.029 -26.060 1.00 117.57 286 TYR A N 1
ATOM 1217 C CA . TYR A 1 158 ? 30.597 38.897 -26.836 1.00 118.35 286 TYR A CA 1
ATOM 1218 C C . TYR A 1 158 ? 29.444 39.385 -25.953 1.00 120.19 286 TYR A C 1
ATOM 1219 O O . TYR A 1 158 ? 28.517 38.638 -25.663 1.00 118.86 286 TYR A O 1
ATOM 1228 N N . ALA A 1 159 ? 29.529 40.659 -25.525 1.00 117.33 287 ALA A N 1
ATOM 1229 C CA . ALA A 1 159 ? 28.461 41.345 -24.815 1.00 112.74 287 ALA A CA 1
ATOM 1230 C C . ALA A 1 159 ? 27.470 41.924 -25.830 1.00 112.35 287 ALA A C 1
ATOM 1231 O O . ALA A 1 159 ? 26.589 42.721 -25.435 1.00 115.03 287 ALA A O 1
ATOM 1233 N N . GLU A 1 163 ? 23.490 40.825 -26.527 1.00 130.26 291 GLU A N 1
ATOM 1234 C CA . GLU A 1 163 ? 24.099 41.230 -25.231 1.00 124.53 291 GLU A CA 1
ATOM 1235 C C . GLU A 1 163 ? 24.348 40.026 -24.318 1.00 121.51 291 GLU A C 1
ATOM 1236 O O . GLU A 1 163 ? 24.812 40.223 -23.198 1.00 125.91 291 GLU A O 1
ATOM 1242 N N . SER A 1 164 ? 24.049 38.798 -24.780 1.00 118.53 292 SER A N 1
ATOM 1243 C CA . SER A 1 164 ? 24.362 37.590 -24.024 1.00 111.58 292 SER A CA 1
ATOM 1244 C C . SER A 1 164 ? 24.297 36.335 -24.901 1.00 112.31 292 SER A C 1
ATOM 1245 O O . SER A 1 164 ? 23.616 35.377 -24.544 1.00 106.99 292 SER A O 1
ATOM 1248 N N . PRO A 1 165 ? 25.035 36.249 -26.036 1.00 115.25 293 PRO A N 1
ATOM 1249 C CA . PRO A 1 165 ? 24.990 35.064 -26.894 1.00 112.65 293 PRO A CA 1
ATOM 1250 C C . PRO A 1 165 ? 25.557 33.835 -26.181 1.00 105.47 293 PRO A C 1
ATOM 1251 O O . PRO A 1 165 ? 26.163 33.937 -25.119 1.00 106.78 293 PRO A O 1
ATOM 1255 N N . THR A 1 166 ? 25.333 32.668 -26.795 1.00 98.30 294 THR A N 1
ATOM 1256 C CA . THR A 1 166 ? 25.860 31.391 -26.341 1.00 90.70 294 THR A CA 1
ATOM 1257 C C . THR A 1 166 ? 26.456 30.655 -27.538 1.00 83.36 294 THR A C 1
ATOM 1258 O O . THR A 1 166 ? 26.363 31.110 -28.671 1.00 81.61 294 THR A O 1
ATOM 1262 N N . GLN A 1 167 ? 27.091 29.519 -27.268 1.00 81.67 295 GLN A N 1
ATOM 1263 C CA . GLN A 1 167 ? 27.799 28.768 -28.290 1.00 82.71 295 GLN A CA 1
ATOM 1264 C C . GLN A 1 167 ? 27.650 27.287 -27.965 1.00 77.71 295 GLN A C 1
ATOM 1265 O O . GLN A 1 167 ? 27.579 26.919 -26.796 1.00 77.57 295 GLN A O 1
ATOM 1271 N N . THR A 1 168 ? 27.602 26.449 -29.005 1.00 76.35 296 THR A N 1
ATOM 1272 C CA . THR A 1 168 ? 27.449 25.019 -28.813 1.00 75.45 296 THR A CA 1
ATOM 1273 C C . THR A 1 168 ? 28.711 24.329 -29.296 1.00 75.06 296 THR A C 1
ATOM 1274 O O . THR A 1 168 ? 29.091 24.489 -30.450 1.00 78.87 296 THR A O 1
ATOM 1278 N N . ILE A 1 169 ? 29.327 23.541 -28.417 1.00 74.74 297 ILE A N 1
ATOM 1279 C CA . ILE A 1 169 ? 30.456 22.707 -28.790 1.00 77.70 297 ILE A CA 1
ATOM 1280 C C . ILE A 1 169 ? 29.961 21.268 -28.855 1.00 70.72 297 ILE A C 1
ATOM 1281 O O . ILE A 1 169 ? 29.488 20.743 -27.859 1.00 66.31 297 ILE A O 1
ATOM 1286 N N . LYS A 1 170 ? 30.102 20.654 -30.031 1.00 72.89 298 LYS A N 1
ATOM 1287 C CA . LYS A 1 170 ? 29.856 19.232 -30.186 1.00 76.56 298 LYS A CA 1
ATOM 1288 C C . LYS A 1 170 ? 31.070 18.475 -29.646 1.00 71.77 298 LYS A C 1
ATOM 1289 O O . LYS A 1 170 ? 32.177 18.990 -29.659 1.00 67.28 298 LYS A O 1
ATOM 1295 N N . VAL A 1 171 ? 30.842 17.250 -29.168 1.00 73.77 299 VAL A N 1
ATOM 1296 C CA . VAL A 1 171 ? 31.894 16.353 -28.705 1.00 71.78 299 VAL A CA 1
ATOM 1297 C C . VAL A 1 171 ? 32.797 15.959 -29.875 1.00 72.67 299 VAL A C 1
ATOM 1298 O O . VAL A 1 171 ? 32.368 16.001 -31.020 1.00 73.81 299 VAL A O 1
ATOM 1302 N N . GLY A 1 172 ? 34.053 15.594 -29.583 1.00 75.23 300 GLY A N 1
ATOM 1303 C CA . GLY A 1 172 ? 34.968 15.001 -30.556 1.00 76.00 300 GLY A CA 1
ATOM 1304 C C . GLY A 1 172 ? 36.118 15.923 -30.967 1.00 75.96 300 GLY A C 1
ATOM 1305 O O . GLY A 1 172 ? 36.113 17.115 -30.669 1.00 72.16 300 GLY A O 1
ATOM 1306 N N . LYS A 1 173 ? 37.087 15.335 -31.689 1.00 77.72 301 LYS A N 1
ATOM 1307 C CA . LYS A 1 173 ? 38.263 16.025 -32.200 1.00 76.86 301 LYS A CA 1
ATOM 1308 C C . LYS A 1 173 ? 37.877 17.133 -33.176 1.00 75.22 301 LYS A C 1
ATOM 1309 O O . LYS A 1 173 ? 37.178 16.904 -34.154 1.00 79.55 301 LYS A O 1
ATOM 1315 N N . GLN A 1 174 ? 38.380 18.341 -32.908 1.00 70.48 302 GLN A N 1
ATOM 1316 C CA . GLN A 1 174 ? 38.119 19.496 -33.744 1.00 69.52 302 GLN A CA 1
ATOM 1317 C C . GLN A 1 174 ? 39.185 20.556 -33.477 1.00 68.33 302 GLN A C 1
ATOM 1318 O O . GLN A 1 174 ? 39.962 20.455 -32.528 1.00 65.09 302 GLN A O 1
ATOM 1324 N N . GLN A 1 175 ? 39.182 21.589 -34.325 1.00 69.45 303 GLN A N 1
ATOM 1325 C CA . GLN A 1 175 ? 40.009 22.764 -34.141 1.00 65.80 303 GLN A CA 1
ATOM 1326 C C . GLN A 1 175 ? 39.185 23.805 -33.394 1.00 64.23 303 GLN A C 1
ATOM 1327 O O . GLN A 1 175 ? 38.032 24.043 -33.738 1.00 64.94 303 GLN A O 1
ATOM 1333 N N . MET A 1 176 ? 39.803 24.431 -32.382 1.00 63.13 304 MET A N 1
ATOM 1334 C CA . MET A 1 176 ? 39.157 25.462 -31.589 1.00 60.66 304 MET A CA 1
ATOM 1335 C C . MET A 1 176 ? 39.986 26.742 -31.627 1.00 60.31 304 MET A C 1
ATOM 1336 O O . MET A 1 176 ? 41.156 26.739 -31.262 1.00 63.75 304 MET A O 1
ATOM 1341 N N . ASN A 1 177 ? 39.355 27.831 -32.076 1.00 60.11 305 ASN A N 1
ATOM 1342 C CA . ASN A 1 177 ? 39.880 29.175 -31.922 1.00 60.98 305 ASN A CA 1
ATOM 1343 C C . ASN A 1 177 ? 39.797 29.593 -30.452 1.00 60.39 305 ASN A C 1
ATOM 1344 O O . ASN A 1 177 ? 39.239 28.894 -29.607 1.00 59.84 305 ASN A O 1
ATOM 1349 N N . GLY A 1 178 ? 40.355 30.767 -30.153 1.00 63.78 306 GLY A N 1
ATOM 1350 C CA . GLY A 1 178 ? 40.556 31.187 -28.777 1.00 63.02 306 GLY A CA 1
ATOM 1351 C C . GLY A 1 178 ? 39.245 31.243 -28.004 1.00 59.09 306 GLY A C 1
ATOM 1352 O O . GLY A 1 178 ? 39.168 30.778 -26.870 1.00 58.17 306 GLY A O 1
ATOM 1353 N N . SER A 1 179 ? 38.229 31.821 -28.641 1.00 61.29 307 SER A N 1
ATOM 1354 C CA . SER A 1 179 ? 36.930 32.017 -28.028 1.00 64.93 307 SER A CA 1
ATOM 1355 C C . SER A 1 179 ? 36.297 30.666 -27.692 1.00 59.17 307 SER A C 1
ATOM 1356 O O . SER A 1 179 ? 35.785 30.462 -26.589 1.00 54.71 307 SER A O 1
ATOM 1359 N N . THR A 1 180 ? 36.382 29.737 -28.650 1.00 57.91 308 THR A N 1
ATOM 1360 C CA . THR A 1 180 ? 35.829 28.410 -28.464 1.00 57.09 308 THR A CA 1
ATOM 1361 C C . THR A 1 180 ? 36.537 27.732 -27.306 1.00 53.85 308 THR A C 1
ATOM 1362 O O . THR A 1 180 ? 35.903 27.186 -26.407 1.00 54.60 308 THR A O 1
ATOM 1366 N N . LEU A 1 181 ? 37.869 27.751 -27.390 1.00 53.60 309 LEU A N 1
ATOM 1367 C CA . LEU A 1 181 ? 38.725 27.030 -26.465 1.00 50.20 309 LEU A CA 1
ATOM 1368 C C . LEU A 1 181 ? 38.518 27.559 -25.045 1.00 45.42 309 LEU A C 1
ATOM 1369 O O . LEU A 1 181 ? 38.423 26.793 -24.091 1.00 41.33 309 LEU A O 1
ATOM 1374 N N . LEU A 1 182 ? 38.409 28.875 -24.914 1.00 45.68 310 LEU A N 1
ATOM 1375 C CA . LEU A 1 182 ? 38.071 29.466 -23.634 1.00 47.72 310 LEU A CA 1
ATOM 1376 C C . LEU A 1 182 ? 36.716 28.954 -23.154 1.00 51.22 310 LEU A C 1
ATOM 1377 O O . LEU A 1 182 ? 36.554 28.560 -21.999 1.00 51.55 310 LEU A O 1
ATOM 1382 N N . ASN A 1 183 ? 35.737 28.985 -24.062 1.00 55.12 311 ASN A N 1
ATOM 1383 C CA . ASN A 1 183 ? 34.383 28.589 -23.715 1.00 57.40 311 ASN A CA 1
ATOM 1384 C C . ASN A 1 183 ? 34.367 27.130 -23.260 1.00 52.57 311 ASN A C 1
ATOM 1385 O O . ASN A 1 183 ? 33.659 26.782 -22.306 1.00 50.01 311 ASN A O 1
ATOM 1390 N N . TYR A 1 184 ? 35.161 26.297 -23.951 1.00 47.94 312 TYR A N 1
ATOM 1391 C CA . TYR A 1 184 ? 35.272 24.879 -23.652 1.00 47.55 312 TYR A CA 1
ATOM 1392 C C . TYR A 1 184 ? 35.865 24.642 -22.265 1.00 48.70 312 TYR A C 1
ATOM 1393 O O . TYR A 1 184 ? 35.457 23.720 -21.555 1.00 48.41 312 TYR A O 1
ATOM 1402 N N . ALA A 1 185 ? 36.843 25.479 -21.907 1.00 49.26 313 ALA A N 1
ATOM 1403 C CA . ALA A 1 185 ? 37.527 25.396 -20.633 1.00 46.75 313 ALA A CA 1
ATOM 1404 C C . ALA A 1 185 ? 36.641 25.872 -19.494 1.00 47.43 313 ALA A C 1
ATOM 1405 O O . ALA A 1 185 ? 36.930 25.559 -18.351 1.00 50.64 313 ALA A O 1
ATOM 1407 N N . ARG A 1 186 ? 35.627 26.677 -19.813 1.00 49.14 314 ARG A N 1
ATOM 1408 C CA . ARG A 1 186 ? 34.794 27.305 -18.806 1.00 51.94 314 ARG A CA 1
ATOM 1409 C C . ARG A 1 186 ? 33.566 26.456 -18.487 1.00 53.13 314 ARG A C 1
ATOM 1410 O O . ARG A 1 186 ? 32.986 26.643 -17.421 1.00 52.17 314 ARG A O 1
ATOM 1418 N N . PHE A 1 187 ? 33.200 25.526 -19.387 1.00 51.99 315 PHE A N 1
ATOM 1419 C CA . PHE A 1 187 ? 31.959 24.770 -19.261 1.00 53.24 315 PHE A CA 1
ATOM 1420 C C . PHE A 1 187 ? 31.964 23.938 -17.977 1.00 52.78 315 PHE A C 1
ATOM 1421 O O . PHE A 1 187 ? 32.944 23.253 -17.705 1.00 48.83 315 PHE A O 1
ATOM 1429 N N . ARG A 1 188 ? 30.860 23.989 -17.216 1.00 52.91 316 ARG A N 1
ATOM 1430 C CA . ARG A 1 188 ? 30.751 23.216 -15.991 1.00 52.32 316 ARG A CA 1
ATOM 1431 C C . ARG A 1 188 ? 29.358 22.605 -15.821 1.00 49.68 316 ARG A C 1
ATOM 1432 O O . ARG A 1 188 ? 29.047 22.139 -14.739 1.00 45.91 316 ARG A O 1
ATOM 1440 N N . ASP A 1 189 ? 28.521 22.622 -16.859 1.00 51.01 317 ASP A N 1
ATOM 1441 C CA . ASP A 1 189 ? 27.095 22.361 -16.682 1.00 54.55 317 ASP A CA 1
ATOM 1442 C C . ASP A 1 189 ? 26.761 20.906 -17.015 1.00 50.72 317 ASP A C 1
ATOM 1443 O O . ASP A 1 189 ? 25.916 20.637 -17.863 1.00 52.81 317 ASP A O 1
ATOM 1448 N N . ASP A 1 190 ? 27.421 19.990 -16.303 1.00 45.28 318 ASP A N 1
ATOM 1449 C CA . ASP A 1 190 ? 27.172 18.561 -16.411 1.00 44.85 318 ASP A CA 1
ATOM 1450 C C . ASP A 1 190 ? 27.362 17.953 -15.025 1.00 41.56 318 ASP A C 1
ATOM 1451 O O . ASP A 1 190 ? 27.523 18.680 -14.044 1.00 39.37 318 ASP A O 1
ATOM 1456 N N . ASP A 1 191 ? 27.283 16.621 -14.944 1.00 41.82 319 ASP A N 1
ATOM 1457 C CA . ASP A 1 191 ? 27.246 15.920 -13.670 1.00 44.27 319 ASP A CA 1
ATOM 1458 C C . ASP A 1 191 ? 28.541 16.147 -12.884 1.00 47.06 319 ASP A C 1
ATOM 1459 O O . ASP A 1 191 ? 28.536 16.070 -11.651 1.00 48.26 319 ASP A O 1
ATOM 1464 N N . GLU A 1 192 ? 29.635 16.434 -13.607 1.00 44.09 320 GLU A N 1
ATOM 1465 C CA . GLU A 1 192 ? 30.919 16.590 -12.963 1.00 46.43 320 GLU A CA 1
ATOM 1466 C C . GLU A 1 192 ? 31.147 18.024 -12.502 1.00 43.99 320 GLU A C 1
ATOM 1467 O O . GLU A 1 192 ? 32.068 18.227 -11.734 1.00 41.06 320 GLU A O 1
ATOM 1473 N N . ALA A 1 193 ? 30.314 18.989 -12.930 1.00 40.01 321 ALA A N 1
ATOM 1474 C CA . ALA A 1 193 ? 30.390 20.332 -12.384 1.00 38.72 321 ALA A CA 1
ATOM 1475 C C . ALA A 1 193 ? 31.839 20.867 -12.479 1.00 37.91 321 ALA A C 1
ATOM 1476 O O . ALA A 1 193 ? 32.475 20.672 -13.516 1.00 35.00 321 ALA A O 1
ATOM 1478 N N . ASP A 1 194 ? 32.368 21.527 -11.422 1.00 41.03 322 ASP A N 1
ATOM 1479 C CA . ASP A 1 194 ? 33.685 22.183 -11.466 1.00 41.42 322 ASP A CA 1
ATOM 1480 C C . ASP A 1 194 ? 34.822 21.172 -11.622 1.00 39.08 322 ASP A C 1
ATOM 1481 O O . ASP A 1 194 ? 35.841 21.478 -12.226 1.00 37.24 322 ASP A O 1
ATOM 1486 N N . TYR A 1 195 ? 34.638 19.965 -11.085 1.00 35.99 323 TYR A N 1
ATOM 1487 C CA . TYR A 1 195 ? 35.629 18.920 -11.199 1.00 36.78 323 TYR A CA 1
ATOM 1488 C C . TYR A 1 195 ? 35.917 18.628 -12.672 1.00 36.67 323 TYR A C 1
ATOM 1489 O O . TYR A 1 195 ? 37.052 18.403 -13.068 1.00 35.88 323 TYR A O 1
ATOM 1498 N N . GLY A 1 196 ? 34.866 18.539 -13.478 1.00 37.18 324 GLY A N 1
ATOM 1499 C CA . GLY A 1 196 ? 35.003 18.181 -14.881 1.00 36.31 324 GLY A CA 1
ATOM 1500 C C . GLY A 1 196 ? 35.589 19.359 -15.652 1.00 36.46 324 GLY A C 1
ATOM 1501 O O . GLY A 1 196 ? 36.290 19.178 -16.651 1.00 37.56 324 GLY A O 1
ATOM 1502 N N . ARG A 1 197 ? 35.262 20.565 -15.180 1.00 36.03 325 ARG A N 1
ATOM 1503 C CA . ARG A 1 197 ? 35.882 21.767 -15.696 1.00 38.48 325 ARG A CA 1
ATOM 1504 C C . ARG A 1 197 ? 37.405 21.727 -15.476 1.00 36.37 325 ARG A C 1
ATOM 1505 O O . ARG A 1 197 ? 38.159 21.990 -16.407 1.00 36.35 325 ARG A O 1
ATOM 1513 N N . THR A 1 198 ? 37.860 21.359 -14.270 1.00 34.79 326 THR A N 1
ATOM 1514 C CA . THR A 1 198 ? 39.287 21.258 -13.991 1.00 33.59 326 THR A CA 1
ATOM 1515 C C . THR A 1 198 ? 39.935 20.352 -15.033 1.00 34.45 326 THR A C 1
ATOM 1516 O O . THR A 1 198 ? 41.010 20.662 -15.513 1.00 37.27 326 THR A O 1
ATOM 1520 N N . LYS A 1 199 ? 39.276 19.264 -15.410 1.00 33.83 327 LYS A N 1
ATOM 1521 C CA . LYS A 1 199 ? 39.869 18.318 -16.333 1.00 36.30 327 LYS A CA 1
ATOM 1522 C C . LYS A 1 199 ? 39.944 18.940 -17.729 1.00 37.67 327 LYS A C 1
ATOM 1523 O O . LYS A 1 199 ? 40.894 18.708 -18.478 1.00 40.03 327 LYS A O 1
ATOM 1529 N N . ARG A 1 200 ? 38.962 19.757 -18.099 1.00 36.55 328 ARG A N 1
ATOM 1530 C CA . ARG A 1 200 ? 39.023 20.404 -19.399 1.00 37.65 328 ARG A CA 1
ATOM 1531 C C . ARG A 1 200 ? 40.117 21.478 -19.414 1.00 37.42 328 ARG A C 1
ATOM 1532 O O . ARG A 1 200 ? 40.740 21.731 -20.437 1.00 40.20 328 ARG A O 1
ATOM 1540 N N . GLN A 1 201 ? 40.328 22.146 -18.284 1.00 34.57 329 GLN A N 1
ATOM 1541 C CA . GLN A 1 201 ? 41.317 23.203 -18.210 1.00 35.63 329 GLN A CA 1
ATOM 1542 C C . GLN A 1 201 ? 42.710 22.586 -18.354 1.00 33.90 329 GLN A C 1
ATOM 1543 O O . GLN A 1 201 ? 43.507 23.056 -19.146 1.00 34.36 329 GLN A O 1
ATOM 1549 N N . GLN A 1 202 ? 42.942 21.494 -17.627 1.00 33.52 330 GLN A N 1
ATOM 1550 C CA . GLN A 1 202 ? 44.134 20.685 -17.725 1.00 35.02 330 GLN A CA 1
ATOM 1551 C C . GLN A 1 202 ? 44.342 20.213 -19.153 1.00 36.94 330 GLN A C 1
ATOM 1552 O O . GLN A 1 202 ? 45.457 20.215 -19.660 1.00 39.25 330 GLN A O 1
ATOM 1558 N N . GLN A 1 203 ? 43.265 19.791 -19.790 1.00 38.03 331 GLN A N 1
ATOM 1559 C CA . GLN A 1 203 ? 43.346 19.296 -21.155 1.00 42.15 331 GLN A CA 1
ATOM 1560 C C . GLN A 1 203 ? 43.824 20.402 -22.089 1.00 42.77 331 GLN A C 1
ATOM 1561 O O . GLN A 1 203 ? 44.679 20.161 -22.938 1.00 43.41 331 GLN A O 1
ATOM 1567 N N . VAL A 1 204 ? 43.236 21.595 -21.938 1.00 40.61 332 VAL A N 1
ATOM 1568 C CA . VAL A 1 204 ? 43.553 22.726 -22.788 1.00 42.59 332 VAL A CA 1
ATOM 1569 C C . VAL A 1 204 ? 45.018 23.140 -22.608 1.00 41.60 332 VAL A C 1
ATOM 1570 O O . VAL A 1 204 ? 45.705 23.423 -23.585 1.00 42.87 332 VAL A O 1
ATOM 1574 N N . LEU A 1 205 ? 45.482 23.213 -21.354 1.00 39.03 333 LEU A N 1
ATOM 1575 C CA . LEU A 1 205 ? 46.840 23.638 -21.066 1.00 40.58 333 LEU A CA 1
ATOM 1576 C C . LEU A 1 205 ? 47.822 22.679 -21.737 1.00 42.39 333 LEU A C 1
ATOM 1577 O O . LEU A 1 205 ? 48.747 23.117 -22.420 1.00 43.60 333 LEU A O 1
ATOM 1582 N N . THR A 1 206 ? 47.599 21.382 -21.499 1.00 43.81 334 THR A N 1
ATOM 1583 C CA . THR A 1 206 ? 48.384 20.312 -22.084 1.00 47.21 334 THR A CA 1
ATOM 1584 C C . THR A 1 206 ? 48.419 20.459 -23.606 1.00 50.28 334 THR A C 1
ATOM 1585 O O . THR A 1 206 ? 49.482 20.354 -24.215 1.00 54.13 334 THR A O 1
ATOM 1589 N N . ALA A 1 207 ? 47.250 20.677 -24.213 1.00 48.92 335 ALA A N 1
ATOM 1590 C CA . ALA A 1 207 ? 47.129 20.726 -25.660 1.00 48.43 335 ALA A CA 1
ATOM 1591 C C . ALA A 1 207 ? 47.994 21.850 -26.206 1.00 49.13 335 ALA A C 1
ATOM 1592 O O . ALA A 1 207 ? 48.698 21.659 -27.198 1.00 51.95 335 ALA A O 1
ATOM 1594 N N . ILE A 1 208 ? 47.950 23.007 -25.528 1.00 48.32 336 ILE A N 1
ATOM 1595 C CA . ILE A 1 208 ? 48.669 24.194 -25.969 1.00 48.11 336 ILE A CA 1
ATOM 1596 C C . ILE A 1 208 ? 50.163 23.878 -26.031 1.00 47.87 336 ILE A C 1
ATOM 1597 O O . ILE A 1 208 ? 50.801 24.067 -27.075 1.00 51.52 336 ILE A O 1
ATOM 1602 N N . LEU A 1 209 ? 50.698 23.378 -24.910 1.00 46.51 337 LEU A N 1
ATOM 1603 C CA . LEU A 1 209 ? 52.108 23.068 -24.792 1.00 48.34 337 LEU A CA 1
ATOM 1604 C C . LEU A 1 209 ? 52.521 22.044 -25.847 1.00 51.46 337 LEU A C 1
ATOM 1605 O O . LEU A 1 209 ? 53.587 22.181 -26.427 1.00 52.49 337 LEU A O 1
ATOM 1610 N N . GLU A 1 210 ? 51.689 21.019 -26.074 1.00 53.80 338 GLU A N 1
ATOM 1611 C CA . GLU A 1 210 ? 51.999 19.947 -27.009 1.00 59.49 338 GLU A CA 1
ATOM 1612 C C . GLU A 1 210 ? 52.037 20.443 -28.452 1.00 58.78 338 GLU A C 1
ATOM 1613 O O . GLU A 1 210 ? 52.735 19.871 -29.279 1.00 62.00 338 GLU A O 1
ATOM 1619 N N . GLN A 1 211 ? 51.236 21.463 -28.767 1.00 57.48 339 GLN A N 1
ATOM 1620 C CA . GLN A 1 211 ? 50.985 21.801 -30.155 1.00 57.73 339 GLN A CA 1
ATOM 1621 C C . GLN A 1 211 ? 51.756 23.045 -30.571 1.00 56.82 339 GLN A C 1
ATOM 1622 O O . GLN A 1 211 ? 51.600 23.520 -31.689 1.00 56.51 339 GLN A O 1
ATOM 1628 N N . ILE A 1 212 ? 52.583 23.574 -29.679 1.00 58.60 340 ILE A N 1
ATOM 1629 C CA . ILE A 1 212 ? 53.506 24.622 -30.084 1.00 61.92 340 ILE A CA 1
ATOM 1630 C C . ILE A 1 212 ? 54.548 24.037 -31.040 1.00 67.65 340 ILE A C 1
ATOM 1631 O O . ILE A 1 212 ? 55.243 23.086 -30.692 1.00 68.70 340 ILE A O 1
ATOM 1636 N N . LYS A 1 213 ? 54.593 24.601 -32.257 1.00 74.98 341 LYS A N 1
ATOM 1637 C CA . LYS A 1 213 ? 55.534 24.220 -33.303 1.00 84.87 341 LYS A CA 1
ATOM 1638 C C . LYS A 1 213 ? 56.733 25.169 -33.270 1.00 93.27 341 LYS A C 1
ATOM 1639 O O . LYS A 1 213 ? 56.626 26.272 -32.741 1.00 97.80 341 LYS A O 1
ATOM 1645 N N . ASP A 1 214 ? 57.862 24.765 -33.882 1.00 104.18 342 ASP A N 1
ATOM 1646 C CA . ASP A 1 214 ? 59.091 25.559 -33.911 1.00 109.05 342 ASP A CA 1
ATOM 1647 C C . ASP A 1 214 ? 59.400 26.138 -32.528 1.00 111.25 342 ASP A C 1
ATOM 1648 O O . ASP A 1 214 ? 59.416 27.354 -32.353 1.00 109.94 342 ASP A O 1
ATOM 1653 N N . PRO A 1 215 ? 59.641 25.288 -31.505 1.00 114.97 343 PRO A N 1
ATOM 1654 C CA . PRO A 1 215 ? 59.636 25.748 -30.119 1.00 115.48 343 PRO A CA 1
ATOM 1655 C C . PRO A 1 215 ? 60.781 26.712 -29.842 1.00 121.86 343 PRO A C 1
ATOM 1656 O O . PRO A 1 215 ? 60.638 27.621 -29.026 1.00 117.87 343 PRO A O 1
ATOM 1660 N N . THR A 1 216 ? 61.903 26.504 -30.528 1.00 126.59 344 THR A N 1
ATOM 1661 C CA . THR A 1 216 ? 63.077 27.332 -30.318 1.00 138.99 344 THR A CA 1
ATOM 1662 C C . THR A 1 216 ? 62.790 28.780 -30.719 1.00 142.62 344 THR A C 1
ATOM 1663 O O . THR A 1 216 ? 63.186 29.719 -30.022 1.00 153.69 344 THR A O 1
ATOM 1667 N N . LYS A 1 217 ? 62.034 28.950 -31.815 1.00 136.78 345 LYS A N 1
ATOM 1668 C CA . LYS A 1 217 ? 61.910 30.232 -32.503 1.00 127.04 345 LYS A CA 1
ATOM 1669 C C . LYS A 1 217 ? 61.201 31.278 -31.636 1.00 121.95 345 LYS A C 1
ATOM 1670 O O . LYS A 1 217 ? 61.456 32.473 -31.777 1.00 110.26 345 LYS A O 1
ATOM 1672 N N . LEU A 1 218 ? 60.319 30.811 -30.743 1.00 124.42 346 LEU A N 1
ATOM 1673 C CA . LEU A 1 218 ? 59.677 31.644 -29.738 1.00 122.41 346 LEU A CA 1
ATOM 1674 C C . LEU A 1 218 ? 60.748 32.449 -29.006 1.00 122.82 346 LEU A C 1
ATOM 1675 O O . LEU A 1 218 ? 60.696 33.681 -28.965 1.00 130.91 346 LEU A O 1
ATOM 1680 N N . PHE A 1 219 ? 61.737 31.723 -28.471 1.00 118.86 347 PHE A N 1
ATOM 1681 C CA . PHE A 1 219 ? 62.740 32.308 -27.601 1.00 113.44 347 PHE A CA 1
ATOM 1682 C C . PHE A 1 219 ? 63.654 33.218 -28.406 1.00 107.99 347 PHE A C 1
ATOM 1683 O O . PHE A 1 219 ? 63.743 34.397 -28.082 1.00 116.55 347 PHE A O 1
ATOM 1691 N N . THR A 1 220 ? 64.242 32.695 -29.494 1.00 105.43 348 THR A N 1
ATOM 1692 C CA . THR A 1 220 ? 65.093 33.510 -30.356 1.00 109.66 348 THR A CA 1
ATOM 1693 C C . THR A 1 220 ? 64.476 34.907 -30.490 1.00 108.28 348 THR A C 1
ATOM 1694 O O . THR A 1 220 ? 65.163 35.911 -30.332 1.00 116.54 348 THR A O 1
ATOM 1698 N N . GLY A 1 221 ? 63.170 34.944 -30.793 1.00 103.90 349 GLY A N 1
ATOM 1699 C CA . GLY A 1 221 ? 62.406 36.182 -30.876 1.00 99.19 349 GLY A CA 1
ATOM 1700 C C . GLY A 1 221 ? 61.219 36.070 -31.837 1.00 94.59 349 GLY A C 1
ATOM 1701 O O . GLY A 1 221 ? 61.388 35.813 -33.026 1.00 104.67 349 GLY A O 1
ATOM 1702 N N . SER A 1 222 ? 60.013 36.325 -31.329 1.00 89.79 350 SER A N 1
ATOM 1703 C CA . SER A 1 222 ? 58.795 36.236 -32.120 1.00 88.70 350 SER A CA 1
ATOM 1704 C C . SER A 1 222 ? 57.821 37.333 -31.696 1.00 87.49 350 SER A C 1
ATOM 1705 O O . SER A 1 222 ? 57.612 37.530 -30.505 1.00 86.00 350 SER A O 1
ATOM 1708 N N . GLU A 1 223 ? 57.256 38.071 -32.660 1.00 89.09 351 GLU A N 1
ATOM 1709 C CA . GLU A 1 223 ? 56.350 39.166 -32.335 1.00 90.24 351 GLU A CA 1
ATOM 1710 C C . GLU A 1 223 ? 55.068 38.605 -31.716 1.00 82.99 351 GLU A C 1
ATOM 1711 O O . GLU A 1 223 ? 54.446 39.243 -30.868 1.00 83.46 351 GLU A O 1
ATOM 1717 N N . ALA A 1 224 ? 54.672 37.410 -32.158 1.00 80.45 352 ALA A N 1
ATOM 1718 C CA . ALA A 1 224 ? 53.512 36.740 -31.602 1.00 81.74 352 ALA A CA 1
ATOM 1719 C C . ALA A 1 224 ? 53.724 36.515 -30.105 1.00 82.44 352 ALA A C 1
ATOM 1720 O O . ALA A 1 224 ? 52.946 36.996 -29.280 1.00 80.69 352 ALA A O 1
ATOM 1722 N N . LEU A 1 225 ? 54.809 35.805 -29.773 1.00 83.37 353 LEU A N 1
ATOM 1723 C CA . LEU A 1 225 ? 55.133 35.489 -28.390 1.00 84.26 353 LEU A CA 1
ATOM 1724 C C . LEU A 1 225 ? 55.155 36.764 -27.541 1.00 81.59 353 LEU A C 1
ATOM 1725 O O . LEU A 1 225 ? 54.705 36.762 -26.396 1.00 78.87 353 LEU A O 1
ATOM 1730 N N . GLY A 1 226 ? 55.687 37.849 -28.118 1.00 72.56 354 GLY A N 1
ATOM 1731 C CA . GLY A 1 226 ? 55.731 39.131 -27.435 1.00 74.59 354 GLY A CA 1
ATOM 1732 C C . GLY A 1 226 ? 54.331 39.659 -27.108 1.00 75.26 354 GLY A C 1
ATOM 1733 O O . GLY A 1 226 ? 54.070 40.091 -25.986 1.00 71.41 354 GLY A O 1
ATOM 1734 N N . LYS A 1 227 ? 53.435 39.624 -28.103 1.00 79.71 355 LYS A N 1
ATOM 1735 C CA . LYS A 1 227 ? 52.066 40.068 -27.904 1.00 80.16 355 LYS A CA 1
ATOM 1736 C C . LYS A 1 227 ? 51.463 39.288 -26.738 1.00 69.02 355 LYS A C 1
ATOM 1737 O O . LYS A 1 227 ? 50.795 39.863 -25.886 1.00 67.71 355 LYS A O 1
ATOM 1743 N N . VAL A 1 228 ? 51.727 37.980 -26.706 1.00 61.24 356 VAL A N 1
ATOM 1744 C CA . VAL A 1 228 ? 51.232 37.109 -25.653 1.00 59.24 356 VAL A CA 1
ATOM 1745 C C . VAL A 1 228 ? 51.738 37.579 -24.290 1.00 57.05 356 VAL A C 1
ATOM 1746 O O . VAL A 1 228 ? 50.949 37.775 -23.360 1.00 52.37 356 VAL A O 1
ATOM 1750 N N . PHE A 1 229 ? 53.067 37.734 -24.179 1.00 52.28 357 PHE A N 1
ATOM 1751 C CA . PHE A 1 229 ? 53.688 38.185 -22.944 1.00 50.09 357 PHE A CA 1
ATOM 1752 C C . PHE A 1 229 ? 53.013 39.459 -22.438 1.00 50.95 357 PHE A C 1
ATOM 1753 O O . PHE A 1 229 ? 52.751 39.579 -21.235 1.00 47.44 357 PHE A O 1
ATOM 1761 N N . ALA A 1 230 ? 52.753 40.404 -23.360 1.00 50.33 358 ALA A N 1
ATOM 1762 C CA . ALA A 1 230 ? 52.142 41.678 -23.011 1.00 51.78 358 ALA A CA 1
ATOM 1763 C C . ALA A 1 230 ? 50.792 41.468 -22.317 1.00 52.55 358 ALA A C 1
ATOM 1764 O O . ALA A 1 230 ? 50.423 42.248 -21.439 1.00 52.55 358 ALA A O 1
ATOM 1766 N N . MET A 1 231 ? 50.088 40.384 -22.670 1.00 52.72 359 MET A N 1
ATOM 1767 C CA . MET A 1 231 ? 48.753 40.124 -22.154 1.00 53.98 359 MET A CA 1
ATOM 1768 C C . MET A 1 231 ? 48.793 39.204 -20.933 1.00 52.59 359 MET A C 1
ATOM 1769 O O . MET A 1 231 ? 47.737 38.789 -20.461 1.00 55.78 359 MET A O 1
ATOM 1774 N N . THR A 1 232 ? 49.998 38.900 -20.417 1.00 45.97 360 THR A N 1
ATOM 1775 C CA . THR A 1 232 ? 50.170 37.967 -19.313 1.00 42.06 360 THR A CA 1
ATOM 1776 C C . THR A 1 232 ? 50.830 38.662 -18.128 1.00 39.11 360 THR A C 1
ATOM 1777 O O . THR A 1 232 ? 51.635 39.570 -18.303 1.00 44.84 360 THR A O 1
ATOM 1781 N N . SER A 1 233 ? 50.518 38.200 -16.926 1.00 33.38 361 SER A N 1
ATOM 1782 C CA . SER A 1 233 ? 51.222 38.593 -15.733 1.00 31.61 361 SER A CA 1
ATOM 1783 C C . SER A 1 233 ? 51.984 37.378 -15.217 1.00 31.15 361 SER A C 1
ATOM 1784 O O . SER A 1 233 ? 51.377 36.333 -14.958 1.00 31.58 361 SER A O 1
ATOM 1787 N N . THR A 1 234 ? 53.320 37.489 -15.083 1.00 29.10 362 THR A N 1
ATOM 1788 C CA . THR A 1 234 ? 54.134 36.346 -14.678 1.00 28.60 362 THR A CA 1
ATOM 1789 C C . THR A 1 234 ? 55.444 36.841 -14.080 1.00 27.20 362 THR A C 1
ATOM 1790 O O . THR A 1 234 ? 55.922 37.878 -14.472 1.00 28.00 362 THR A O 1
ATOM 1794 N N . ASN A 1 235 ? 56.027 36.091 -13.143 1.00 26.53 363 ASN A N 1
ATOM 1795 C CA . ASN A 1 235 ? 57.350 36.430 -12.630 1.00 25.97 363 ASN A CA 1
ATOM 1796 C C . ASN A 1 235 ? 58.358 35.334 -13.014 1.00 27.09 363 ASN A C 1
ATOM 1797 O O . ASN A 1 235 ? 59.423 35.224 -12.416 1.00 29.41 363 ASN A O 1
ATOM 1802 N N . VAL A 1 236 ? 58.039 34.528 -14.033 1.00 26.53 364 VAL A N 1
ATOM 1803 C CA . VAL A 1 236 ? 58.954 33.478 -14.457 1.00 25.80 364 VAL A CA 1
ATOM 1804 C C . VAL A 1 236 ? 60.163 34.104 -15.146 1.00 25.68 364 VAL A C 1
ATOM 1805 O O . VAL A 1 236 ? 59.983 34.783 -16.143 1.00 26.98 364 VAL A O 1
ATOM 1809 N N . PRO A 1 237 ? 61.423 33.894 -14.683 1.00 24.95 365 PRO A N 1
ATOM 1810 C CA . PRO A 1 237 ? 62.585 34.532 -15.299 1.00 25.18 365 PRO A CA 1
ATOM 1811 C C . PRO A 1 237 ? 62.820 34.048 -16.727 1.00 24.78 365 PRO A C 1
ATOM 1812 O O . PRO A 1 237 ? 62.652 32.877 -17.029 1.00 24.04 365 PRO A O 1
ATOM 1816 N N . TYR A 1 238 ? 63.240 34.961 -17.597 1.00 25.67 366 TYR A N 1
ATOM 1817 C CA . TYR A 1 238 ? 63.380 34.640 -19.000 1.00 27.87 366 TYR A CA 1
ATOM 1818 C C . TYR A 1 238 ? 64.462 33.565 -19.197 1.00 28.97 366 TYR A C 1
ATOM 1819 O O . TYR A 1 238 ? 64.323 32.716 -20.089 1.00 27.00 366 TYR A O 1
ATOM 1828 N N . THR A 1 239 ? 65.537 33.582 -18.383 1.00 29.98 367 THR A N 1
ATOM 1829 C CA . THR A 1 239 ? 66.576 32.566 -18.528 1.00 32.11 367 THR A CA 1
ATOM 1830 C C . THR A 1 239 ? 66.038 31.198 -18.089 1.00 31.39 367 THR A C 1
ATOM 1831 O O . THR A 1 239 ? 66.500 30.180 -18.598 1.00 29.83 367 THR A O 1
ATOM 1835 N N . PHE A 1 240 ? 65.064 31.181 -17.161 1.00 30.59 368 PHE A N 1
ATOM 1836 C CA . PHE A 1 240 ? 64.440 29.932 -16.763 1.00 33.01 368 PHE A CA 1
ATOM 1837 C C . PHE A 1 240 ? 63.674 29.338 -17.939 1.00 31.08 368 PHE A C 1
ATOM 1838 O O . PHE A 1 240 ? 63.692 28.141 -18.141 1.00 30.71 368 PHE A O 1
ATOM 1846 N N . LEU A 1 241 ? 63.008 30.188 -18.717 1.00 32.56 369 LEU A N 1
ATOM 1847 C CA . LEU A 1 241 ? 62.335 29.781 -19.944 1.00 33.47 369 LEU A CA 1
ATOM 1848 C C . LEU A 1 241 ? 63.339 29.283 -20.978 1.00 32.61 369 LEU A C 1
ATOM 1849 O O . LEU A 1 241 ? 63.046 28.348 -21.702 1.00 32.76 369 LEU A O 1
ATOM 1854 N N . LEU A 1 242 ? 64.488 29.939 -21.091 1.00 32.54 370 LEU A N 1
ATOM 1855 C CA . LEU A 1 242 ? 65.489 29.506 -22.050 1.00 34.70 370 LEU A CA 1
ATOM 1856 C C . LEU A 1 242 ? 66.105 28.151 -21.674 1.00 34.51 370 LEU A C 1
ATOM 1857 O O . LEU A 1 242 ? 66.465 27.390 -22.572 1.00 35.67 370 LEU A O 1
ATOM 1862 N N . THR A 1 243 ? 66.223 27.857 -20.368 1.00 32.89 371 THR A N 1
ATOM 1863 C CA . THR A 1 243 ? 66.920 26.672 -19.884 1.00 31.05 371 THR A CA 1
ATOM 1864 C C . THR A 1 243 ? 65.955 25.504 -19.718 1.00 33.25 371 THR A C 1
ATOM 1865 O O . THR A 1 243 ? 66.414 24.364 -19.723 1.00 35.75 371 THR A O 1
ATOM 1869 N N . ASN A 1 244 ? 64.665 25.776 -19.509 1.00 32.61 372 ASN A N 1
ATOM 1870 C CA . ASN A 1 244 ? 63.721 24.739 -19.154 1.00 35.25 372 ASN A CA 1
ATOM 1871 C C . ASN A 1 244 ? 62.554 24.656 -20.140 1.00 34.22 372 ASN A C 1
ATOM 1872 O O . ASN A 1 244 ? 61.752 23.741 -20.046 1.00 32.84 372 ASN A O 1
ATOM 1877 N N . GLY A 1 245 ? 62.498 25.571 -21.105 1.00 36.08 373 GLY A N 1
ATOM 1878 C CA . GLY A 1 245 ? 61.357 25.702 -21.992 1.00 36.79 373 GLY A CA 1
ATOM 1879 C C . GLY A 1 245 ? 61.143 24.493 -22.895 1.00 38.17 373 GLY A C 1
ATOM 1880 O O . GLY A 1 245 ? 60.048 23.959 -22.909 1.00 38.90 373 GLY A O 1
ATOM 1881 N N . LEU A 1 246 ? 62.145 24.089 -23.670 1.00 40.95 374 LEU A N 1
ATOM 1882 C CA . LEU A 1 246 ? 61.971 23.003 -24.624 1.00 48.74 374 LEU A CA 1
ATOM 1883 C C . LEU A 1 246 ? 61.661 21.692 -23.893 1.00 48.58 374 LEU A C 1
ATOM 1884 O O . LEU A 1 246 ? 60.910 20.849 -24.410 1.00 50.36 374 LEU A O 1
ATOM 1889 N N . SER A 1 247 ? 62.235 21.525 -22.685 1.00 44.13 375 SER A N 1
ATOM 1890 C CA . SER A 1 247 ? 61.971 20.340 -21.890 1.00 46.16 375 SER A CA 1
ATOM 1891 C C . SER A 1 247 ? 60.485 20.280 -21.515 1.00 45.28 375 SER A C 1
ATOM 1892 O O . SER A 1 247 ? 59.891 19.205 -21.495 1.00 49.98 375 SER A O 1
ATOM 1895 N N . VAL A 1 248 ? 59.892 21.435 -21.200 1.00 41.01 376 VAL A N 1
ATOM 1896 C CA . VAL A 1 248 ? 58.498 21.513 -20.807 1.00 40.17 376 VAL A CA 1
ATOM 1897 C C . VAL A 1 248 ? 57.606 21.230 -22.011 1.00 41.61 376 VAL A C 1
ATOM 1898 O O . VAL A 1 248 ? 56.634 20.484 -21.874 1.00 41.36 376 VAL A O 1
ATOM 1902 N N . LEU A 1 249 ? 57.936 21.808 -23.176 1.00 41.67 377 LEU A N 1
ATOM 1903 C CA . LEU A 1 249 ? 57.148 21.590 -24.378 1.00 44.01 377 LEU A CA 1
ATOM 1904 C C . LEU A 1 249 ? 57.238 20.128 -24.837 1.00 48.93 377 LEU A C 1
ATOM 1905 O O . LEU A 1 249 ? 56.245 19.581 -25.346 1.00 47.72 377 LEU A O 1
ATOM 1910 N N . ASP A 1 250 ? 58.415 19.505 -24.660 1.00 49.89 378 ASP A N 1
ATOM 1911 C CA . ASP A 1 250 ? 58.595 18.109 -25.027 1.00 52.49 378 ASP A CA 1
ATOM 1912 C C . ASP A 1 250 ? 57.966 17.190 -23.979 1.00 53.46 378 ASP A C 1
ATOM 1913 O O . ASP A 1 250 ? 57.251 16.246 -24.320 1.00 55.33 378 ASP A O 1
ATOM 1918 N N . GLY A 1 251 ? 58.212 17.486 -22.699 1.00 54.77 379 GLY A N 1
ATOM 1919 C CA . GLY A 1 251 ? 57.624 16.728 -21.604 1.00 56.17 379 GLY A CA 1
ATOM 1920 C C . GLY A 1 251 ? 56.102 16.671 -21.695 1.00 56.64 379 GLY A C 1
ATOM 1921 O O . GLY A 1 251 ? 55.496 15.712 -21.222 1.00 58.54 379 GLY A O 1
ATOM 1922 N N . ALA A 1 252 ? 55.504 17.708 -22.307 1.00 54.78 380 ALA A N 1
ATOM 1923 C CA . ALA A 1 252 ? 54.062 17.782 -22.505 1.00 52.62 380 ALA A CA 1
ATOM 1924 C C . ALA A 1 252 ? 53.587 16.790 -23.557 1.00 53.19 380 ALA A C 1
ATOM 1925 O O . ALA A 1 252 ? 52.452 16.337 -23.462 1.00 52.41 380 ALA A O 1
ATOM 1927 N N . LYS A 1 253 ? 54.426 16.486 -24.557 1.00 53.53 381 LYS A N 1
ATOM 1928 C CA . LYS A 1 253 ? 54.091 15.506 -25.574 1.00 56.48 381 LYS A CA 1
ATOM 1929 C C . LYS A 1 253 ? 53.984 14.132 -24.917 1.00 56.08 381 LYS A C 1
ATOM 1930 O O . LYS A 1 253 ? 53.129 13.335 -25.269 1.00 56.02 381 LYS A O 1
ATOM 1936 N N . ASN A 1 254 ? 54.861 13.859 -23.941 1.00 54.27 382 ASN A N 1
ATOM 1937 C CA . ASN A 1 254 ? 54.855 12.596 -23.225 1.00 53.05 382 ASN A CA 1
ATOM 1938 C C . ASN A 1 254 ? 53.678 12.518 -22.253 1.00 54.20 382 ASN A C 1
ATOM 1939 O O . ASN A 1 254 ? 53.456 11.473 -21.651 1.00 57.07 382 ASN A O 1
ATOM 1944 N N . GLY A 1 255 ? 52.937 13.620 -22.079 1.00 52.55 383 GLY A N 1
ATOM 1945 C CA . GLY A 1 255 ? 51.763 13.646 -21.220 1.00 52.87 383 GLY A CA 1
ATOM 1946 C C . GLY A 1 255 ? 52.122 13.984 -19.771 1.00 53.06 383 GLY A C 1
ATOM 1947 O O . GLY A 1 255 ? 53.173 13.600 -19.261 1.00 53.84 383 GLY A O 1
ATOM 1948 N N . ILE A 1 256 ? 51.182 14.644 -19.093 1.00 50.08 384 ILE A N 1
ATOM 1949 C CA . ILE A 1 256 ? 51.381 15.245 -17.783 1.00 46.67 384 ILE A CA 1
ATOM 1950 C C . ILE A 1 256 ? 50.567 14.459 -16.763 1.00 46.80 384 ILE A C 1
ATOM 1951 O O . ILE A 1 256 ? 49.394 14.224 -16.986 1.00 47.84 384 ILE A O 1
ATOM 1956 N N . GLU A 1 257 ? 51.175 14.082 -15.645 1.00 46.68 385 GLU A N 1
ATOM 1957 C CA . GLU A 1 257 ? 50.484 13.464 -14.523 1.00 44.75 385 GLU A CA 1
ATOM 1958 C C . GLU A 1 257 ? 49.583 14.519 -13.875 1.00 45.29 385 GLU A C 1
ATOM 1959 O O . GLU A 1 257 ? 50.079 15.588 -13.481 1.00 40.59 385 GLU A O 1
ATOM 1965 N N . LYS A 1 258 ? 48.270 14.218 -13.801 1.00 38.55 386 LYS A N 1
ATOM 1966 C CA . LYS A 1 258 ? 47.243 15.178 -13.456 1.00 37.12 386 LYS A CA 1
ATOM 1967 C C . LYS A 1 258 ? 46.515 14.767 -12.194 1.00 35.41 386 LYS A C 1
ATOM 1968 O O . LYS A 1 258 ? 46.319 13.604 -11.938 1.00 36.67 386 LYS A O 1
ATOM 1974 N N . LEU A 1 259 ? 46.094 15.750 -11.421 1.00 33.37 387 LEU A N 1
ATOM 1975 C CA . LEU A 1 259 ? 45.294 15.516 -10.240 1.00 33.48 387 LEU A CA 1
ATOM 1976 C C . LEU A 1 259 ? 44.376 16.725 -10.053 1.00 33.08 387 LEU A C 1
ATOM 1977 O O . LEU A 1 259 ? 44.789 17.863 -10.308 1.00 30.57 387 LEU A O 1
ATOM 1982 N N . THR A 1 260 ? 43.128 16.472 -9.636 1.00 32.69 388 THR A N 1
ATOM 1983 C CA . THR A 1 260 ? 42.283 17.529 -9.104 1.00 31.98 388 THR A CA 1
ATOM 1984 C C . THR A 1 260 ? 42.124 17.322 -7.604 1.00 31.10 388 THR A C 1
ATOM 1985 O O . THR A 1 260 ? 41.990 16.203 -7.133 1.00 33.63 388 THR A O 1
ATOM 1989 N N . ILE A 1 261 ? 42.206 18.404 -6.844 1.00 31.79 389 ILE A N 1
ATOM 1990 C CA . ILE A 1 261 ? 42.003 18.346 -5.408 1.00 34.80 389 ILE A CA 1
ATOM 1991 C C . ILE A 1 261 ? 40.772 19.173 -5.054 1.00 36.05 389 ILE A C 1
ATOM 1992 O O . ILE A 1 261 ? 40.742 20.352 -5.391 1.00 37.40 389 ILE A O 1
ATOM 1997 N N . PRO A 1 262 ? 39.745 18.603 -4.374 1.00 36.92 390 PRO A N 1
ATOM 1998 C CA . PRO A 1 262 ? 39.673 17.159 -4.105 1.00 36.91 390 PRO A CA 1
ATOM 1999 C C . PRO A 1 262 ? 39.289 16.397 -5.363 1.00 35.01 390 PRO A C 1
ATOM 2000 O O . PRO A 1 262 ? 38.914 16.988 -6.374 1.00 33.79 390 PRO A O 1
ATOM 2004 N N . GLU A 1 263 ? 39.392 15.074 -5.287 1.00 37.06 391 GLU A N 1
ATOM 2005 C CA . GLU A 1 263 ? 38.911 14.209 -6.352 1.00 38.83 391 GLU A CA 1
ATOM 2006 C C . GLU A 1 263 ? 37.380 14.115 -6.297 1.00 38.33 391 GLU A C 1
ATOM 2007 O O . GLU A 1 263 ? 36.766 14.421 -5.276 1.00 34.98 391 GLU A O 1
ATOM 2013 N N . LEU A 1 264 ? 36.791 13.676 -7.420 1.00 38.79 392 LEU A N 1
ATOM 2014 C CA . LEU A 1 264 ? 35.349 13.664 -7.624 1.00 39.36 392 LEU A CA 1
ATOM 2015 C C . LEU A 1 264 ? 34.650 12.951 -6.480 1.00 38.44 392 LEU A C 1
ATOM 2016 O O . LEU A 1 264 ? 34.934 11.804 -6.184 1.00 40.32 392 LEU A O 1
ATOM 2021 N N . GLY A 1 265 ? 33.718 13.657 -5.849 1.00 38.86 393 GLY A N 1
ATOM 2022 C CA . GLY A 1 265 ? 32.950 13.104 -4.756 1.00 38.91 393 GLY A CA 1
ATOM 2023 C C . GLY A 1 265 ? 33.712 13.110 -3.440 1.00 38.24 393 GLY A C 1
ATOM 2024 O O . GLY A 1 265 ? 33.086 12.968 -2.405 1.00 39.65 393 GLY A O 1
ATOM 2025 N N . ASP A 1 266 ? 35.031 13.313 -3.447 1.00 37.12 394 ASP A N 1
ATOM 2026 C CA . ASP A 1 266 ? 35.809 13.068 -2.239 1.00 37.93 394 ASP A CA 1
ATOM 2027 C C . ASP A 1 266 ? 35.811 14.311 -1.353 1.00 37.54 394 ASP A C 1
ATOM 2028 O O . ASP A 1 266 ? 36.862 14.861 -1.045 1.00 34.86 394 ASP A O 1
ATOM 2033 N N . TRP A 1 267 ? 34.612 14.707 -0.911 1.00 37.66 395 TRP A N 1
ATOM 2034 C CA . TRP A 1 267 ? 34.430 15.902 -0.106 1.00 36.44 395 TRP A CA 1
ATOM 2035 C C . TRP A 1 267 ? 33.065 15.892 0.585 1.00 40.39 395 TRP A C 1
ATOM 2036 O O . TRP A 1 267 ? 32.184 15.128 0.200 1.00 39.49 395 TRP A O 1
ATOM 2047 N N . VAL A 1 268 ? 32.899 16.769 1.584 1.00 40.76 396 VAL A N 1
ATOM 2048 C CA . VAL A 1 268 ? 31.628 16.993 2.260 1.00 39.68 396 VAL A CA 1
ATOM 2049 C C . VAL A 1 268 ? 31.217 18.448 2.038 1.00 37.79 396 VAL A C 1
ATOM 2050 O O . VAL A 1 268 ? 32.049 19.321 2.223 1.00 39.52 396 VAL A O 1
ATOM 2054 N N . ASP A 1 269 ? 29.946 18.707 1.712 1.00 37.59 397 ASP A N 1
ATOM 2055 C CA . ASP A 1 269 ? 29.415 20.065 1.591 1.00 39.19 397 ASP A CA 1
ATOM 2056 C C . ASP A 1 269 ? 29.399 20.784 2.942 1.00 39.96 397 ASP A C 1
ATOM 2057 O O . ASP A 1 269 ? 29.061 20.172 3.954 1.00 41.96 397 ASP A O 1
ATOM 2062 N N . ALA A 1 270 ? 29.773 22.076 2.959 1.00 37.33 398 ALA A N 1
ATOM 2063 C CA . ALA A 1 270 ? 29.712 22.861 4.180 1.00 36.78 398 ALA A CA 1
ATOM 2064 C C . ALA A 1 270 ? 29.703 24.354 3.860 1.00 38.77 398 ALA A C 1
ATOM 2065 O O . ALA A 1 270 ? 30.201 24.787 2.820 1.00 39.82 398 ALA A O 1
ATOM 2067 N N . TYR A 1 271 ? 29.104 25.134 4.765 1.00 39.95 399 TYR A N 1
ATOM 2068 C CA . TYR A 1 271 ? 28.943 26.556 4.551 1.00 42.29 399 TYR A CA 1
ATOM 2069 C C . TYR A 1 271 ? 30.235 27.276 4.903 1.00 43.42 399 TYR A C 1
ATOM 2070 O O . TYR A 1 271 ? 30.822 26.984 5.945 1.00 44.56 399 TYR A O 1
ATOM 2079 N N . ASP A 1 272 ? 30.635 28.240 4.047 1.00 45.21 400 ASP A N 1
ATOM 2080 C CA . ASP A 1 272 ? 31.673 29.208 4.386 1.00 40.47 400 ASP A CA 1
ATOM 2081 C C . ASP A 1 272 ? 31.096 30.259 5.341 1.00 40.87 400 ASP A C 1
ATOM 2082 O O . ASP A 1 272 ? 29.922 30.226 5.677 1.00 40.22 400 ASP A O 1
ATOM 2087 N N . VAL A 1 273 ? 31.931 31.206 5.784 1.00 43.50 401 VAL A N 1
ATOM 2088 C CA . VAL A 1 273 ? 31.513 32.215 6.743 1.00 44.35 401 VAL A CA 1
ATOM 2089 C C . VAL A 1 273 ? 30.515 33.179 6.106 1.00 45.42 401 VAL A C 1
ATOM 2090 O O . VAL A 1 273 ? 29.945 33.983 6.826 1.00 46.32 401 VAL A O 1
ATOM 2094 N N . TYR A 1 274 ? 30.353 33.138 4.780 1.00 45.51 402 TYR A N 1
ATOM 2095 C CA . TYR A 1 274 ? 29.469 34.061 4.096 1.00 49.01 402 TYR A CA 1
ATOM 2096 C C . TYR A 1 27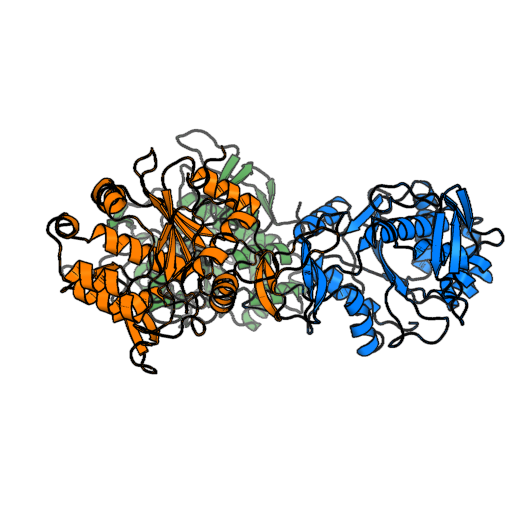4 ? 28.122 33.405 3.816 1.00 49.93 402 TYR A C 1
ATOM 2097 O O . TYR A 1 274 ? 27.242 34.046 3.247 1.00 51.49 402 TYR A O 1
ATOM 2106 N N . GLY A 1 275 ? 27.963 32.130 4.195 1.00 48.43 403 GLY A N 1
ATOM 2107 C CA . GLY A 1 275 ? 26.736 31.406 3.945 1.00 45.64 403 GLY A CA 1
ATOM 2108 C C . GLY A 1 275 ? 26.705 30.801 2.541 1.00 44.95 403 GLY A C 1
ATOM 2109 O O . GLY A 1 275 ? 25.657 30.312 2.116 1.00 47.06 403 GLY A O 1
ATOM 2110 N N . GLY A 1 276 ? 27.836 30.828 1.830 1.00 41.86 404 GLY A N 1
ATOM 2111 C CA . GLY A 1 276 ? 27.976 30.068 0.596 1.00 43.43 404 GLY A CA 1
ATOM 2112 C C . GLY A 1 276 ? 28.333 28.610 0.879 1.00 43.21 404 GLY A C 1
ATOM 2113 O O . GLY A 1 276 ? 28.754 28.275 1.981 1.00 46.51 404 GLY A O 1
ATOM 2114 N N . LEU A 1 277 ? 28.193 27.740 -0.119 1.00 42.13 405 LEU A N 1
ATOM 2115 C CA . LEU A 1 277 ? 28.439 26.320 0.093 1.00 44.07 405 LEU A CA 1
ATOM 2116 C C . LEU A 1 277 ? 29.753 25.906 -0.580 1.00 42.71 405 LEU A C 1
ATOM 2117 O O . LEU A 1 277 ? 29.963 26.166 -1.764 1.00 40.19 405 LEU A O 1
ATOM 2122 N N . GLY A 1 278 ? 30.641 25.257 0.179 1.00 39.68 406 GLY A N 1
ATOM 2123 C CA . GLY A 1 278 ? 31.942 24.871 -0.344 1.00 39.79 406 GLY A CA 1
ATOM 2124 C C . GLY A 1 278 ? 32.256 23.401 -0.086 1.00 39.60 406 GLY A C 1
ATOM 2125 O O . GLY A 1 278 ? 31.402 22.659 0.395 1.00 42.29 406 GLY A O 1
ATOM 2126 N N . LEU A 1 279 ? 33.488 22.993 -0.412 1.00 37.21 407 LEU A N 1
ATOM 2127 C CA . LEU A 1 279 ? 33.920 21.613 -0.247 1.00 36.40 407 LEU A CA 1
ATOM 2128 C C . LEU A 1 279 ? 34.857 21.528 0.947 1.00 35.92 407 LEU A C 1
ATOM 2129 O O . LEU A 1 279 ? 35.899 22.159 0.965 1.00 39.82 407 LEU A O 1
ATOM 2134 N N . LEU A 1 280 ? 34.463 20.788 1.974 1.00 36.25 408 LEU A N 1
ATOM 2135 C CA . LEU A 1 280 ? 35.337 20.482 3.093 1.00 36.88 408 LEU A CA 1
ATOM 2136 C C . LEU A 1 280 ? 36.092 19.199 2.744 1.00 38.69 408 LEU A C 1
ATOM 2137 O O . LEU A 1 280 ? 35.459 18.188 2.400 1.00 39.08 408 LEU A O 1
ATOM 2142 N N . VAL A 1 281 ? 37.435 19.278 2.750 1.00 38.58 409 VAL A N 1
ATOM 2143 C CA . VAL A 1 281 ? 38.260 18.206 2.224 1.00 39.56 409 VAL A CA 1
ATOM 2144 C C . VAL A 1 281 ? 39.244 17.755 3.300 1.00 37.59 409 VAL A C 1
ATOM 2145 O O . VAL A 1 281 ? 39.478 18.437 4.278 1.00 36.28 409 VAL A O 1
ATOM 2149 N N . ASP A 1 282 ? 39.735 16.528 3.139 1.00 39.91 410 ASP A N 1
ATOM 2150 C CA . ASP A 1 282 ? 40.766 15.966 3.989 1.00 41.90 410 ASP A CA 1
ATOM 2151 C C . ASP A 1 282 ? 42.137 16.414 3.477 1.00 38.40 410 ASP A C 1
ATOM 2152 O O . ASP A 1 282 ? 42.710 15.773 2.606 1.00 34.50 410 ASP A O 1
ATOM 2157 N N . GLN A 1 283 ? 42.634 17.544 4.003 1.00 40.05 411 GLN A N 1
ATOM 2158 C CA . GLN A 1 283 ? 43.798 18.219 3.440 1.00 39.63 411 GLN A CA 1
ATOM 2159 C C . GLN A 1 283 ? 45.049 17.363 3.639 1.00 40.72 411 GLN A C 1
ATOM 2160 O O . GLN A 1 283 ? 45.849 17.245 2.719 1.00 38.72 411 GLN A O 1
ATOM 2166 N N . ASN A 1 284 ? 45.181 16.762 4.830 1.00 44.20 412 ASN A N 1
ATOM 2167 C CA . ASN A 1 284 ? 46.230 15.802 5.134 1.00 48.62 412 ASN A CA 1
ATOM 2168 C C . ASN A 1 284 ? 46.371 14.741 4.055 1.00 46.50 412 ASN A C 1
ATOM 2169 O O . ASN A 1 284 ? 47.459 14.525 3.543 1.00 48.67 412 ASN A O 1
ATOM 2174 N N . LYS A 1 285 ? 45.281 14.043 3.752 1.00 43.29 413 LYS A N 1
ATOM 2175 C CA . LYS A 1 285 ? 45.324 13.019 2.730 1.00 43.04 413 LYS A CA 1
ATOM 2176 C C . LYS A 1 285 ? 45.894 13.588 1.430 1.00 38.44 413 LYS A C 1
ATOM 2177 O O . LYS A 1 285 ? 46.727 12.945 0.809 1.00 39.37 413 LYS A O 1
ATOM 2183 N N . TYR A 1 286 ? 45.468 14.787 1.032 1.00 34.34 414 TYR A N 1
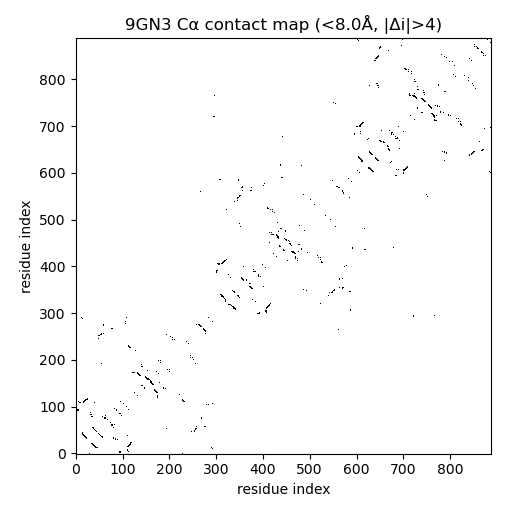ATOM 2184 C CA . TYR A 1 286 ? 45.919 15.390 -0.219 1.00 33.47 414 TYR A CA 1
ATOM 2185 C C . TYR A 1 286 ? 47.357 15.916 -0.093 1.00 32.79 414 TYR A C 1
ATOM 2186 O O . TYR A 1 286 ? 48.104 15.939 -1.064 1.00 32.04 414 TYR A O 1
ATOM 2195 N N . GLN A 1 287 ? 47.788 16.297 1.106 1.00 33.19 415 GLN A N 1
ATOM 2196 C CA . GLN A 1 287 ? 49.193 16.613 1.318 1.00 34.43 415 GLN A CA 1
ATOM 2197 C C . GLN A 1 287 ? 50.084 15.394 1.057 1.00 36.04 415 GLN A C 1
ATOM 2198 O O . GLN A 1 287 ? 51.191 15.551 0.526 1.00 36.38 415 GLN A O 1
ATOM 2204 N N . THR A 1 288 ? 49.617 14.196 1.453 1.00 37.02 416 THR A N 1
ATOM 2205 C CA . THR A 1 288 ? 50.354 12.951 1.257 1.00 37.82 416 THR A CA 1
ATOM 2206 C C . THR A 1 288 ? 50.429 12.644 -0.231 1.00 37.01 416 THR A C 1
ATOM 2207 O O . THR A 1 288 ? 51.460 12.202 -0.703 1.00 37.50 416 THR A O 1
ATOM 2211 N N . LYS A 1 289 ? 49.336 12.876 -0.961 1.00 38.69 417 LYS A N 1
ATOM 2212 C CA . LYS A 1 289 ? 49.270 12.582 -2.383 1.00 38.80 417 LYS A CA 1
ATOM 2213 C C . LYS A 1 289 ? 50.218 13.511 -3.134 1.00 36.67 417 LYS A C 1
ATOM 2214 O O . LYS A 1 289 ? 50.849 13.107 -4.100 1.00 34.39 417 LYS A O 1
ATOM 2220 N N . LEU A 1 290 ? 50.264 14.768 -2.693 1.00 33.99 418 LEU A N 1
ATOM 2221 C CA . LEU A 1 290 ? 51.118 15.756 -3.325 1.00 35.32 418 LEU A CA 1
ATOM 2222 C C . LEU A 1 290 ? 52.577 15.347 -3.120 1.00 35.49 418 LEU A C 1
ATOM 2223 O O . LEU A 1 290 ? 53.378 15.461 -4.044 1.00 34.89 418 LEU A O 1
ATOM 2228 N N . ALA A 1 291 ? 52.901 14.862 -1.908 1.00 35.31 419 ALA A N 1
ATOM 2229 C CA . ALA A 1 291 ? 54.221 14.345 -1.614 1.00 35.96 419 ALA A CA 1
ATOM 2230 C C . ALA A 1 291 ? 54.535 13.181 -2.544 1.00 38.10 419 ALA A C 1
ATOM 2231 O O . ALA A 1 291 ? 55.593 13.123 -3.144 1.00 39.04 419 ALA A O 1
ATOM 2233 N N . GLN A 1 292 ? 53.586 12.262 -2.688 1.00 40.59 420 GLN A N 1
ATOM 2234 C CA . GLN A 1 292 ? 53.786 11.084 -3.517 1.00 41.75 420 GLN A CA 1
ATOM 2235 C C . GLN A 1 292 ? 53.974 11.473 -4.979 1.00 38.76 420 GLN A C 1
ATOM 2236 O O . GLN A 1 292 ? 54.702 10.787 -5.692 1.00 38.58 420 GLN A O 1
ATOM 2242 N N . MET A 1 293 ? 53.333 12.557 -5.419 1.00 35.72 421 MET A N 1
ATOM 2243 C CA . MET A 1 293 ? 53.497 13.019 -6.787 1.00 36.68 421 MET A CA 1
ATOM 2244 C C . MET A 1 293 ? 54.774 13.825 -6.982 1.00 35.23 421 MET A C 1
ATOM 2245 O O . MET A 1 293 ? 55.127 14.108 -8.122 1.00 38.24 421 MET A O 1
ATOM 2250 N N . GLY A 1 294 ? 55.435 14.212 -5.889 1.00 33.98 422 GLY A N 1
ATOM 2251 C CA . GLY A 1 294 ? 56.710 14.913 -5.970 1.00 35.10 422 GLY A CA 1
ATOM 2252 C C . GLY A 1 294 ? 56.598 16.443 -5.968 1.00 34.16 422 GLY A C 1
ATOM 2253 O O . GLY A 1 294 ? 57.533 17.129 -6.383 1.00 35.23 422 GLY A O 1
ATOM 2254 N N . LEU A 1 295 ? 55.483 16.980 -5.459 1.00 33.47 423 LEU A N 1
ATOM 2255 C CA . LEU A 1 295 ? 55.251 18.416 -5.445 1.00 32.49 423 LEU A CA 1
ATOM 2256 C C . LEU A 1 295 ? 55.609 18.997 -4.079 1.00 34.33 423 LEU A C 1
ATOM 2257 O O . LEU A 1 295 ? 55.740 20.212 -3.958 1.00 32.80 423 LEU A O 1
ATOM 2262 N N . ARG A 1 296 ? 55.752 18.157 -3.054 1.00 37.09 424 ARG A N 1
ATOM 2263 C CA . ARG A 1 296 ? 56.253 18.644 -1.779 1.00 40.81 424 ARG A CA 1
ATOM 2264 C C . ARG A 1 296 ? 57.179 17.614 -1.143 1.00 55.76 424 ARG A C 1
ATOM 2265 O O . ARG A 1 296 ? 57.979 17.951 -0.275 1.00 64.95 424 ARG A O 1
ATOM 2273 N N . ALA A 1 297 ? 57.091 16.355 -1.559 1.00 60.84 425 ALA A N 1
ATOM 2274 C CA . ALA A 1 297 ? 58.157 15.409 -1.247 1.00 74.73 425 ALA A CA 1
ATOM 2275 C C . ALA A 1 297 ? 58.610 15.546 0.214 1.00 78.81 425 ALA A C 1
ATOM 2276 O O . ALA A 1 297 ? 59.748 15.933 0.478 1.00 78.09 425 ALA A O 1
ATOM 2278 N N . ALA A 1 298 ? 57.728 15.159 1.156 1.00 77.61 426 ALA A N 1
ATOM 2279 C CA . ALA A 1 298 ? 57.983 15.245 2.588 1.00 78.67 426 ALA A CA 1
ATOM 2280 C C . ALA A 1 298 ? 57.761 13.899 3.293 1.00 89.76 426 ALA A C 1
ATOM 2281 O O . ALA A 1 298 ? 57.335 12.927 2.680 1.00 90.77 426 ALA A O 1
ATOM 2283 N N . ALA A 1 299 ? 58.162 13.836 4.578 1.00 102.11 427 ALA A N 1
ATOM 2284 C CA . ALA A 1 299 ? 57.603 12.988 5.632 1.00 104.01 427 ALA A CA 1
ATOM 2285 C C . ALA A 1 299 ? 57.814 11.492 5.392 1.00 108.80 427 ALA A C 1
ATOM 2286 O O . ALA A 1 299 ? 58.478 10.840 6.193 1.00 103.97 427 ALA A O 1
ATOM 2288 N N . LEU A 1 300 ? 57.217 10.986 4.300 1.00 112.04 428 LEU A N 1
ATOM 2289 C CA . LEU A 1 300 ? 57.117 9.571 3.970 1.00 106.22 428 LEU A CA 1
ATOM 2290 C C . LEU A 1 300 ? 56.581 8.803 5.192 1.00 102.71 428 LEU A C 1
ATOM 2291 O O . LEU A 1 300 ? 56.671 7.555 5.170 1.00 101.12 428 LEU A O 1
ATOM 2296 N N . GLY B 1 2 ? 7.839 18.383 27.047 1.00 53.69 130 GLY B N 1
ATOM 2297 C CA . GLY B 1 2 ? 6.483 18.730 27.526 1.00 59.90 130 GLY B CA 1
ATOM 2298 C C . GLY B 1 2 ? 5.669 17.468 27.779 1.00 62.99 130 GLY B C 1
ATOM 2299 O O . GLY B 1 2 ? 6.039 16.425 27.221 1.00 77.12 130 GLY B O 1
ATOM 2300 N N . GLN B 1 3 ? 4.603 17.559 28.602 1.00 59.37 131 GLN B N 1
ATOM 2301 C CA . GLN B 1 3 ? 3.942 16.355 29.105 1.00 55.99 131 GLN B CA 1
ATOM 2302 C C . GLN B 1 3 ? 3.512 15.473 27.933 1.00 50.20 131 GLN B C 1
ATOM 2303 O O . GLN B 1 3 ? 4.133 14.449 27.700 1.00 51.90 131 GLN B O 1
ATOM 2309 N N . VAL B 1 4 ? 2.492 15.860 27.164 1.00 48.47 132 VAL B N 1
ATOM 2310 C CA . VAL B 1 4 ? 1.994 14.979 26.112 1.00 46.22 132 VAL B CA 1
ATOM 2311 C C . VAL B 1 4 ? 2.974 14.948 24.933 1.00 43.02 132 VAL B C 1
ATOM 2312 O O . VAL B 1 4 ? 3.469 15.990 24.496 1.00 43.12 132 VAL B O 1
ATOM 2316 N N . GLU B 1 5 ? 3.265 13.730 24.446 1.00 38.72 133 GLU B N 1
ATOM 2317 C CA . GLU B 1 5 ? 4.190 13.521 23.346 1.00 36.51 133 GLU B CA 1
ATOM 2318 C C . GLU B 1 5 ? 3.691 12.376 22.468 1.00 36.56 133 GLU B C 1
ATOM 2319 O O . GLU B 1 5 ? 3.407 11.295 22.961 1.00 39.35 133 GLU B O 1
ATOM 2325 N N . VAL B 1 6 ? 3.588 12.624 21.164 1.00 36.33 134 VAL B N 1
ATOM 2326 C CA . VAL B 1 6 ? 3.426 11.578 20.169 1.00 38.25 134 VAL B CA 1
ATOM 2327 C C . VAL B 1 6 ? 4.681 10.689 20.117 1.00 37.15 134 VAL B C 1
ATOM 2328 O O . VAL B 1 6 ? 5.786 11.175 20.340 1.00 33.71 134 VAL B O 1
ATOM 2332 N N . PHE B 1 7 ? 4.512 9.384 19.825 1.00 34.76 135 PHE B N 1
ATOM 2333 C CA . PHE B 1 7 ? 5.666 8.500 19.649 1.00 32.75 135 PHE B CA 1
ATOM 2334 C C . PHE B 1 7 ? 5.278 7.273 18.822 1.00 31.92 135 PHE B C 1
ATOM 2335 O O . PHE B 1 7 ? 4.326 6.595 19.146 1.00 32.75 135 PHE B O 1
ATOM 2343 N N . ASN B 1 8 ? 5.996 7.035 17.727 1.00 32.26 136 ASN B N 1
ATOM 2344 C CA . ASN B 1 8 ? 5.840 5.852 16.899 1.00 32.82 136 ASN B CA 1
ATOM 2345 C C . ASN B 1 8 ? 7.071 4.968 17.092 1.00 32.69 136 ASN B C 1
ATOM 2346 O O . ASN B 1 8 ? 7.896 4.791 16.173 1.00 30.78 136 ASN B O 1
ATOM 2351 N N . GLY B 1 9 ? 7.177 4.444 18.324 1.00 31.89 137 GLY B N 1
ATOM 2352 C CA . GLY B 1 9 ? 8.253 3.554 18.739 1.00 29.46 137 GLY B CA 1
ATOM 2353 C C . GLY B 1 9 ? 8.425 2.350 17.815 1.00 27.46 137 GLY B C 1
ATOM 2354 O O . GLY B 1 9 ? 7.469 1.849 17.268 1.00 26.43 137 GLY B O 1
ATOM 2355 N N . GLN B 1 10 ? 9.667 1.900 17.629 1.00 27.94 138 GLN B N 1
ATOM 2356 C CA . GLN B 1 10 ? 9.950 0.677 16.900 1.00 28.89 138 GLN B CA 1
ATOM 2357 C C . GLN B 1 10 ? 10.834 -0.204 17.770 1.00 28.75 138 GLN B C 1
ATOM 2358 O O . GLN B 1 10 ? 11.510 0.320 18.658 1.00 23.22 138 GLN B O 1
ATOM 2364 N N . ASP B 1 11 ? 10.745 -1.533 17.525 1.00 30.23 139 ASP B N 1
ATOM 2365 C CA . ASP B 1 11 ? 11.508 -2.534 18.254 1.00 31.08 139 ASP B CA 1
ATOM 2366 C C . ASP B 1 11 ? 12.912 -2.665 17.664 1.00 30.17 139 ASP B C 1
ATOM 2367 O O . ASP B 1 11 ? 13.111 -2.406 16.471 1.00 29.57 139 ASP B O 1
ATOM 2372 N N . THR B 1 12 ? 13.851 -3.123 18.503 1.00 29.41 140 THR B N 1
ATOM 2373 C CA . THR B 1 12 ? 15.214 -3.421 18.062 1.00 32.35 140 THR B CA 1
ATOM 2374 C C . THR B 1 12 ? 15.463 -4.932 18.203 1.00 32.80 140 THR B C 1
ATOM 2375 O O . THR B 1 12 ? 14.716 -5.611 18.910 1.00 30.90 140 THR B O 1
ATOM 2379 N N . ARG B 1 13 ? 16.518 -5.453 17.565 1.00 36.08 141 ARG B N 1
ATOM 2380 C CA . ARG B 1 13 ? 16.759 -6.893 17.532 1.00 38.83 141 ARG B CA 1
ATOM 2381 C C . ARG B 1 13 ? 17.162 -7.433 18.908 1.00 35.42 141 ARG B C 1
ATOM 2382 O O . ARG B 1 13 ? 16.860 -8.592 19.219 1.00 34.11 141 ARG B O 1
ATOM 2390 N N . ASP B 1 14 ? 17.851 -6.612 19.711 1.00 32.11 142 ASP B N 1
ATOM 2391 C CA . ASP B 1 14 ? 18.337 -7.090 21.001 1.00 36.71 142 ASP B CA 1
ATOM 2392 C C . ASP B 1 14 ? 18.093 -6.043 22.076 1.00 33.36 142 ASP B C 1
ATOM 2393 O O . ASP B 1 14 ? 18.617 -4.946 22.004 1.00 34.15 142 ASP B O 1
ATOM 2398 N N . GLY B 1 15 ? 17.354 -6.443 23.107 1.00 32.99 143 GLY B N 1
ATOM 2399 C CA . GLY B 1 15 ? 16.888 -5.513 24.111 1.00 31.92 143 GLY B CA 1
ATOM 2400 C C . GLY B 1 15 ? 15.813 -4.565 23.575 1.00 30.98 143 GLY B C 1
ATOM 2401 O O . GLY B 1 15 ? 15.153 -4.838 22.560 1.00 27.81 143 GLY B O 1
ATOM 2402 N N . VAL B 1 16 ? 15.659 -3.459 24.331 1.00 29.42 144 VAL B N 1
ATOM 2403 C CA . VAL B 1 16 ? 14.739 -2.366 24.042 1.00 27.53 144 VAL B CA 1
ATOM 2404 C C . VAL B 1 16 ? 15.519 -1.066 24.236 1.00 24.06 144 VAL B C 1
ATOM 2405 O O . VAL B 1 16 ? 16.134 -0.879 25.291 1.00 22.49 144 VAL B O 1
ATOM 2409 N N . ASN B 1 17 ? 15.457 -0.202 23.206 1.00 21.96 145 ASN B N 1
ATOM 2410 C CA . ASN B 1 17 ? 16.062 1.129 23.219 1.00 22.55 145 ASN B CA 1
ATOM 2411 C C . ASN B 1 17 ? 15.062 2.170 23.704 1.00 22.40 145 ASN B C 1
ATOM 2412 O O . ASN B 1 17 ? 13.945 2.305 23.165 1.00 24.62 145 ASN B O 1
ATOM 2417 N N . ILE B 1 18 ? 15.486 2.901 24.737 1.00 20.94 146 ILE B N 1
ATOM 2418 C CA . ILE B 1 18 ? 14.672 3.947 25.344 1.00 20.69 146 ILE B CA 1
ATOM 2419 C C . ILE B 1 18 ? 15.394 5.281 25.195 1.00 21.30 146 ILE B C 1
ATOM 2420 O O . ILE B 1 18 ? 16.481 5.432 25.760 1.00 22.09 146 ILE B O 1
ATOM 2425 N N . LEU B 1 19 ? 14.757 6.230 24.475 1.00 21.48 147 LEU B N 1
ATOM 2426 C CA . LEU B 1 19 ? 15.223 7.611 24.362 1.00 20.32 147 LEU B CA 1
ATOM 2427 C C . LEU B 1 19 ? 15.012 8.362 25.680 1.00 20.21 147 LEU B C 1
ATOM 2428 O O . LEU B 1 19 ? 13.902 8.377 26.187 1.00 20.98 147 LEU B O 1
ATOM 2433 N N . ILE B 1 20 ? 16.079 8.953 26.238 1.00 20.42 148 ILE B N 1
ATOM 2434 C CA . ILE B 1 20 ? 15.994 9.655 27.516 1.00 21.80 148 ILE B CA 1
ATOM 2435 C C . ILE B 1 20 ? 16.545 11.066 27.326 1.00 24.14 148 ILE B C 1
ATOM 2436 O O . ILE B 1 20 ? 17.661 11.232 26.846 1.00 24.49 148 ILE B O 1
ATOM 2441 N N . MET B 1 21 ? 15.751 12.072 27.722 1.00 26.09 149 MET B N 1
ATOM 2442 C CA . MET B 1 21 ? 16.070 13.471 27.480 1.00 27.44 149 MET B CA 1
ATOM 2443 C C . MET B 1 21 ? 15.785 14.261 28.739 1.00 28.53 149 MET B C 1
ATOM 2444 O O . MET B 1 21 ? 14.741 14.104 29.381 1.00 27.79 149 MET B O 1
ATOM 2449 N N . GLY B 1 22 ? 16.770 15.080 29.084 1.00 29.96 150 GLY B N 1
ATOM 2450 C CA . GLY B 1 22 ? 16.583 16.128 30.061 1.00 34.29 150 GLY B CA 1
ATOM 2451 C C . GLY B 1 22 ? 16.253 17.426 29.337 1.00 37.94 150 GLY B C 1
ATOM 2452 O O . GLY B 1 22 ? 16.873 17.728 28.318 1.00 39.12 150 GLY B O 1
ATOM 2453 N N . THR B 1 23 ? 15.252 18.151 29.854 1.00 44.08 151 THR B N 1
ATOM 2454 C CA . THR B 1 23 ? 14.845 19.449 29.328 1.00 47.54 151 THR B CA 1
ATOM 2455 C C . THR B 1 23 ? 15.035 20.503 30.410 1.00 52.37 151 THR B C 1
ATOM 2456 O O . THR B 1 23 ? 15.046 20.189 31.597 1.00 53.91 151 THR B O 1
ATOM 2460 N N . ASP B 1 24 ? 15.125 21.762 29.983 1.00 57.28 152 ASP B N 1
ATOM 2461 C CA . ASP B 1 24 ? 15.481 22.854 30.866 1.00 65.45 152 ASP B CA 1
ATOM 2462 C C . ASP B 1 24 ? 14.295 23.549 31.537 1.00 70.67 152 ASP B C 1
ATOM 2463 O O . ASP B 1 24 ? 14.513 24.505 32.289 1.00 69.94 152 ASP B O 1
ATOM 2468 N N . GLY B 1 25 ? 13.059 23.099 31.270 1.00 73.03 153 GLY B N 1
ATOM 2469 C CA . GLY B 1 25 ? 11.880 23.734 31.837 1.00 84.25 153 GLY B CA 1
ATOM 2470 C C . GLY B 1 25 ? 11.829 23.617 33.365 1.00 91.75 153 GLY B C 1
ATOM 2471 O O . GLY B 1 25 ? 12.703 23.007 33.993 1.00 89.21 153 GLY B O 1
ATOM 2472 N N . ARG B 1 26 ? 10.786 24.233 33.945 1.00 99.66 154 ARG B N 1
ATOM 2473 C CA . ARG B 1 26 ? 10.420 24.095 35.351 1.00 106.18 154 ARG B CA 1
ATOM 2474 C C . ARG B 1 26 ? 9.120 23.288 35.460 1.00 109.95 154 ARG B C 1
ATOM 2475 O O . ARG B 1 26 ? 8.304 23.371 34.553 1.00 114.56 154 ARG B O 1
ATOM 2483 N N . ILE B 1 27 ? 8.935 22.547 36.569 1.00 113.81 155 ILE B N 1
ATOM 2484 C CA . ILE B 1 27 ? 7.759 21.719 36.839 1.00 117.18 155 ILE B CA 1
ATOM 2485 C C . ILE B 1 27 ? 6.481 22.417 36.354 1.00 122.45 155 ILE B C 1
ATOM 2486 O O . ILE B 1 27 ? 5.935 23.292 37.036 1.00 126.02 155 ILE B O 1
ATOM 2491 N N . GLY B 1 28 ? 6.020 22.017 35.152 1.00 113.41 156 GLY B N 1
ATOM 2492 C CA . GLY B 1 28 ? 4.850 22.604 34.504 1.00 114.33 156 GLY B CA 1
ATOM 2493 C C . GLY B 1 28 ? 5.164 23.930 33.801 1.00 116.52 156 GLY B C 1
ATOM 2494 O O . GLY B 1 28 ? 4.974 25.002 34.383 1.00 120.71 156 GLY B O 1
ATOM 2495 N N . GLN B 1 29 ? 5.589 23.841 32.529 1.00 112.59 157 GLN B N 1
ATOM 2496 C CA . GLN B 1 29 ? 5.990 24.996 31.733 1.00 115.54 157 GLN B CA 1
ATOM 2497 C C . GLN B 1 29 ? 5.579 24.776 30.273 1.00 113.85 157 GLN B C 1
ATOM 2498 O O . GLN B 1 29 ? 5.270 23.655 29.861 1.00 109.56 157 GLN B O 1
ATOM 2504 N N . ASN B 1 30 ? 5.579 25.866 29.490 1.00 118.71 158 ASN B N 1
ATOM 2505 C CA . ASN B 1 30 ? 5.486 25.779 28.040 1.00 115.53 158 ASN B CA 1
ATOM 2506 C C . ASN B 1 30 ? 6.723 25.058 27.508 1.00 108.86 158 ASN B C 1
ATOM 2507 O O . ASN B 1 30 ? 7.825 25.600 27.582 1.00 110.37 158 ASN B O 1
ATOM 2509 N N . SER B 1 31 ? 6.521 23.833 27.005 1.00 103.02 159 SER B N 1
ATOM 2510 C CA . SER B 1 31 ? 7.585 23.036 26.410 1.00 98.40 159 SER B CA 1
ATOM 2511 C C . SER B 1 31 ? 8.051 23.634 25.081 1.00 97.78 159 SER B C 1
ATOM 2512 O O . SER B 1 31 ? 9.167 23.356 24.645 1.00 92.88 159 SER B O 1
ATOM 2515 N N . VAL B 1 32 ? 7.185 24.426 24.428 1.00 101.18 160 VAL B N 1
ATOM 2516 C CA . VAL B 1 32 ? 7.564 25.181 23.240 1.00 100.14 160 VAL B CA 1
ATOM 2517 C C . VAL B 1 32 ? 8.644 26.207 23.606 1.00 105.01 160 VAL B C 1
ATOM 2518 O O . VAL B 1 32 ? 9.350 26.711 22.736 1.00 105.53 160 VAL B O 1
ATOM 2522 N N . GLU B 1 33 ? 8.766 26.511 24.906 1.00 104.28 161 GLU B N 1
ATOM 2523 C CA . GLU B 1 33 ? 9.805 27.393 25.415 1.00 104.50 161 GLU B CA 1
ATOM 2524 C C . GLU B 1 33 ? 10.952 26.610 26.064 1.00 99.67 161 GLU B C 1
ATOM 2525 O O . GLU B 1 33 ? 11.608 27.131 26.970 1.00 97.99 161 GLU B O 1
ATOM 2531 N N . THR B 1 34 ? 11.204 25.370 25.611 1.00 90.61 162 THR B N 1
ATOM 2532 C CA . THR B 1 34 ? 12.044 24.430 26.341 1.00 84.03 162 THR B CA 1
ATOM 2533 C C . THR B 1 34 ? 13.163 23.920 25.436 1.00 70.28 162 THR B C 1
ATOM 2534 O O . THR B 1 34 ? 13.009 23.808 24.225 1.00 62.33 162 THR B O 1
ATOM 2538 N N . ARG B 1 35 ? 14.294 23.620 26.073 1.00 65.00 163 ARG B N 1
ATOM 2539 C CA . ARG B 1 35 ? 15.495 23.162 25.408 1.00 60.80 163 ARG B CA 1
ATOM 2540 C C . ARG B 1 35 ? 15.900 21.793 25.969 1.00 51.16 163 ARG B C 1
ATOM 2541 O O . ARG B 1 35 ? 15.677 21.499 27.144 1.00 46.52 163 ARG B O 1
ATOM 2549 N N . THR B 1 36 ? 16.576 21.009 25.118 1.00 50.23 164 THR B N 1
ATOM 2550 C CA . THR B 1 36 ? 17.199 19.747 25.504 1.00 49.82 164 THR B CA 1
ATOM 2551 C C . THR B 1 36 ? 18.607 19.977 26.047 1.00 48.39 164 THR B C 1
ATOM 2552 O O . THR B 1 36 ? 19.471 20.458 25.325 1.00 49.14 164 THR B O 1
ATOM 2556 N N A ASP B 1 37 ? 18.831 19.532 27.285 0.50 47.40 165 ASP B N 1
ATOM 2557 N N B ASP B 1 37 ? 18.832 19.544 27.298 0.50 48.52 165 ASP B N 1
ATOM 2558 C CA A ASP B 1 37 ? 20.135 19.590 27.925 0.50 47.89 165 ASP B CA 1
ATOM 2559 C CA B ASP B 1 37 ? 20.122 19.617 27.972 0.50 49.97 165 ASP B CA 1
ATOM 2560 C C A ASP B 1 37 ? 20.881 18.251 27.863 0.50 43.53 165 ASP B C 1
ATOM 2561 C C B ASP B 1 37 ? 20.889 18.292 27.874 0.50 44.93 165 ASP B C 1
ATOM 2562 O O A ASP B 1 37 ? 22.061 18.205 28.206 0.50 46.49 165 ASP B O 1
ATOM 2563 O O B ASP B 1 37 ? 22.068 18.236 28.212 0.50 47.88 165 ASP B O 1
ATOM 2572 N N A SER B 1 38 ? 20.202 17.174 27.431 0.73 38.95 166 SER B N 1
ATOM 2573 N N B SER B 1 38 ? 20.213 17.220 27.420 0.27 39.97 166 SER B N 1
ATOM 2574 C CA A SER B 1 38 ? 20.787 15.848 27.363 0.73 35.21 166 SER B CA 1
ATOM 2575 C CA B SER B 1 38 ? 20.775 15.877 27.383 0.27 36.14 166 SER B CA 1
ATOM 2576 C C A SER B 1 38 ? 19.968 14.946 26.461 0.73 31.01 166 SER B C 1
ATOM 2577 C C B SER B 1 38 ? 19.971 14.969 26.457 0.27 32.06 166 SER B C 1
ATOM 2578 O O A SER B 1 38 ? 18.750 14.940 26.512 0.73 31.99 166 SER B O 1
ATOM 2579 O O B SER B 1 38 ? 18.748 14.977 26.494 0.27 32.10 166 SER B O 1
ATOM 2584 N N . ILE B 1 39 ? 20.677 14.171 25.652 1.00 29.15 167 ILE B N 1
ATOM 2585 C CA . ILE B 1 39 ? 20.070 13.217 24.750 1.00 28.34 167 ILE B CA 1
ATOM 2586 C C . ILE B 1 39 ? 20.824 11.893 24.881 1.00 27.55 167 ILE B C 1
ATOM 2587 O O . ILE B 1 39 ? 22.000 11.822 24.535 1.00 28.30 167 ILE B O 1
ATOM 2592 N N . MET B 1 40 ? 20.123 10.848 25.341 1.00 26.56 168 MET B N 1
ATOM 2593 C CA . MET B 1 40 ? 20.687 9.527 25.597 1.00 24.84 168 MET B CA 1
ATOM 2594 C C . MET B 1 40 ? 19.752 8.445 25.045 1.00 23.50 168 MET B C 1
ATOM 2595 O O . MET B 1 40 ? 18.535 8.638 24.986 1.00 25.34 168 MET B O 1
ATOM 2600 N N . VAL B 1 41 ? 20.326 7.295 24.667 1.00 22.37 169 VAL B N 1
ATOM 2601 C CA . VAL B 1 41 ? 19.582 6.082 24.400 1.00 21.91 169 VAL B CA 1
ATOM 2602 C C . VAL B 1 41 ? 20.104 4.985 25.326 1.00 23.96 169 VAL B C 1
ATOM 2603 O O . VAL B 1 41 ? 21.300 4.663 25.335 1.00 25.21 169 VAL B O 1
ATOM 2607 N N . LEU B 1 42 ? 19.169 4.393 26.086 1.00 24.96 170 LEU B N 1
ATOM 2608 C CA . LEU B 1 42 ? 19.468 3.309 27.007 1.00 25.49 170 LEU B CA 1
ATOM 2609 C C . LEU B 1 42 ? 18.857 2.031 26.464 1.00 25.78 170 LEU B C 1
ATOM 2610 O O . LEU B 1 42 ? 17.678 1.993 26.136 1.00 24.75 170 LEU B O 1
ATOM 2615 N N . ASN B 1 43 ? 19.702 0.996 26.316 1.00 27.50 171 ASN B N 1
ATOM 2616 C CA . ASN B 1 43 ? 19.288 -0.329 25.897 1.00 27.15 171 ASN B CA 1
ATOM 2617 C C . ASN B 1 43 ? 19.211 -1.226 27.131 1.00 27.64 171 ASN B C 1
ATOM 2618 O O . ASN B 1 43 ? 20.191 -1.350 27.874 1.00 27.61 171 ASN B O 1
ATOM 2623 N N . VAL B 1 44 ? 18.035 -1.838 27.311 1.00 26.68 172 VAL B N 1
ATOM 2624 C CA . VAL B 1 44 ? 17.770 -2.753 28.411 1.00 29.33 172 VAL B CA 1
ATOM 2625 C C . VAL B 1 44 ? 17.211 -4.076 27.867 1.00 29.91 172 VAL B C 1
ATOM 2626 O O . VAL B 1 44 ? 16.610 -4.128 26.795 1.00 28.59 172 VAL B O 1
ATOM 2630 N N . GLY B 1 45 ? 17.367 -5.141 28.662 1.00 28.97 173 GLY B N 1
ATOM 2631 C CA . GLY B 1 45 ? 16.846 -6.457 28.361 1.00 32.50 173 GLY B CA 1
ATOM 2632 C C . GLY B 1 45 ? 17.530 -7.164 27.195 1.00 35.00 173 GLY B C 1
ATOM 2633 O O . GLY B 1 45 ? 16.943 -8.076 26.638 1.00 37.93 173 GLY B O 1
ATOM 2634 N N . GLY B 1 46 ? 18.755 -6.750 26.832 1.00 40.66 174 GLY B N 1
ATOM 2635 C CA . GLY B 1 46 ? 19.547 -7.421 25.815 1.00 43.00 174 GLY B CA 1
ATOM 2636 C C . GLY B 1 46 ? 20.048 -8.784 26.304 1.00 47.81 174 GLY B C 1
ATOM 2637 O O . GLY B 1 46 ? 20.059 -9.078 27.503 1.00 49.99 174 GLY B O 1
ATOM 2638 N N . SER B 1 47 ? 20.494 -9.613 25.359 1.00 51.56 175 SER B N 1
ATOM 2639 C CA . SER B 1 47 ? 20.810 -11.008 25.643 1.00 55.95 175 SER B CA 1
ATOM 2640 C C . SER B 1 47 ? 21.987 -11.122 26.611 1.00 52.75 175 SER B C 1
ATOM 2641 O O . SER B 1 47 ? 21.983 -11.956 27.507 1.00 52.38 175 SER B O 1
ATOM 2644 N N . ASP B 1 48 ? 22.980 -10.243 26.465 1.00 53.92 176 ASP B N 1
ATOM 2645 C CA . ASP B 1 48 ? 24.195 -10.329 27.257 1.00 53.09 176 ASP B CA 1
ATOM 2646 C C . ASP B 1 48 ? 23.962 -9.876 28.700 1.00 55.07 176 ASP B C 1
ATOM 2647 O O . ASP B 1 48 ? 24.907 -9.831 29.482 1.00 50.26 176 ASP B O 1
ATOM 2652 N N . LYS B 1 49 ? 22.724 -9.476 29.041 1.00 57.47 177 LYS B N 1
ATOM 2653 C CA . LYS B 1 49 ? 22.361 -9.144 30.413 1.00 55.79 177 LYS B CA 1
ATOM 2654 C C . LYS B 1 49 ? 23.041 -7.858 30.896 1.00 52.22 177 LYS B C 1
ATOM 2655 O O . LYS B 1 49 ? 23.085 -7.598 32.097 1.00 51.49 177 LYS B O 1
ATOM 2661 N N . LYS B 1 50 ? 23.560 -7.046 29.972 1.00 50.86 178 LYS B N 1
ATOM 2662 C CA . LYS B 1 50 ? 24.210 -5.788 30.320 1.00 52.79 178 LYS B CA 1
ATOM 2663 C C . LYS B 1 50 ? 23.471 -4.614 29.673 1.00 44.63 178 LYS B C 1
ATOM 2664 O O . LYS B 1 50 ? 23.052 -4.679 28.520 1.00 39.69 178 LYS B O 1
ATOM 2670 N N . MET B 1 51 ? 23.312 -3.544 30.444 1.00 42.57 179 MET B N 1
ATOM 2671 C CA . MET B 1 51 ? 22.755 -2.306 29.935 1.00 43.08 179 MET B CA 1
ATOM 2672 C C . MET B 1 51 ? 23.788 -1.557 29.096 1.00 39.12 179 MET B C 1
ATOM 2673 O O . MET B 1 51 ? 24.980 -1.602 29.381 1.00 35.74 179 MET B O 1
ATOM 2678 N N . LYS B 1 52 ? 23.309 -0.902 28.037 1.00 36.92 180 LYS B N 1
ATOM 2679 C CA . LYS B 1 52 ? 24.129 -0.002 27.238 1.00 38.84 180 LYS B CA 1
ATOM 2680 C C . LYS B 1 52 ? 23.531 1.411 27.260 1.00 35.78 180 LYS B C 1
ATOM 2681 O O . LYS B 1 52 ? 22.305 1.575 27.175 1.00 33.07 180 LYS B O 1
ATOM 2687 N N . LEU B 1 53 ? 24.410 2.430 27.324 1.00 33.53 181 LEU B N 1
ATOM 2688 C CA . LEU B 1 53 ? 24.005 3.827 27.399 1.00 31.49 181 LEU B CA 1
ATOM 2689 C C . LEU B 1 53 ? 24.828 4.651 26.415 1.00 30.98 181 LEU B C 1
ATOM 2690 O O . LEU B 1 53 ? 26.051 4.640 26.465 1.00 37.08 181 LEU B O 1
ATOM 2695 N N . VAL B 1 54 ? 24.154 5.358 25.521 1.00 26.86 182 VAL B N 1
ATOM 2696 C CA . VAL B 1 54 ? 24.796 6.194 24.530 1.00 27.42 182 VAL B CA 1
ATOM 2697 C C . VAL B 1 54 ? 24.293 7.635 24.690 1.00 27.26 182 VAL B C 1
ATOM 2698 O O . VAL B 1 54 ? 23.080 7.868 24.669 1.00 26.93 182 VAL B O 1
ATOM 2702 N N . SER B 1 55 ? 25.215 8.582 24.863 1.00 26.01 183 SER B N 1
ATOM 2703 C CA . SER B 1 55 ? 24.898 9.999 24.778 1.00 25.83 183 SER B CA 1
ATOM 2704 C C . SER B 1 55 ? 25.154 10.482 23.350 1.00 25.98 183 SER B C 1
ATOM 2705 O O . SER B 1 55 ? 26.165 10.152 22.745 1.00 28.56 183 SER B O 1
ATOM 2708 N N . PHE B 1 56 ? 24.220 11.245 22.796 1.00 25.23 184 PHE B N 1
ATOM 2709 C CA . PHE B 1 56 ? 24.485 12.028 21.603 1.00 25.98 184 PHE B CA 1
ATOM 2710 C C . PHE B 1 56 ? 24.789 13.477 22.009 1.00 27.54 184 PHE B C 1
ATOM 2711 O O . PHE B 1 56 ? 24.015 14.137 22.691 1.00 26.05 184 PHE B O 1
ATOM 2719 N N . MET B 1 57 ? 25.960 13.977 21.622 1.00 30.53 185 MET B N 1
ATOM 2720 C CA . MET B 1 57 ? 26.270 15.387 21.845 1.00 33.63 185 MET B CA 1
ATOM 2721 C C . MET B 1 57 ? 25.225 16.241 21.110 1.00 32.30 185 MET B C 1
ATOM 2722 O O . MET B 1 57 ? 24.805 15.905 19.997 1.00 29.56 185 MET B O 1
ATOM 2727 N N . ARG B 1 58 ? 24.770 17.312 21.769 1.00 36.01 186 ARG B N 1
ATOM 2728 C CA . ARG B 1 58 ? 23.666 18.143 21.285 1.00 40.14 186 ARG B CA 1
ATOM 2729 C C . ARG B 1 58 ? 24.012 18.869 19.985 1.00 38.53 186 ARG B C 1
ATOM 2730 O O . ARG B 1 58 ? 23.114 19.144 19.196 1.00 35.26 186 ARG B O 1
ATOM 2738 N N . ASP B 1 59 ? 25.309 19.142 19.784 1.00 36.61 187 ASP B N 1
ATOM 2739 C CA . ASP B 1 59 ? 25.781 19.862 18.619 1.00 37.37 187 ASP B CA 1
ATOM 2740 C C . ASP B 1 59 ? 25.982 18.965 17.395 1.00 33.85 187 ASP B C 1
ATOM 2741 O O . ASP B 1 59 ? 26.258 19.476 16.305 1.00 33.62 187 ASP B O 1
ATOM 2746 N N . ASN B 1 60 ? 25.793 17.658 17.549 1.00 29.87 188 ASN B N 1
ATOM 2747 C CA . ASN B 1 60 ? 25.777 16.764 16.406 1.00 29.89 188 ASN B CA 1
ATOM 2748 C C . ASN B 1 60 ? 25.008 17.416 15.257 1.00 29.30 188 ASN B C 1
ATOM 2749 O O . ASN B 1 60 ? 23.871 17.808 15.454 1.00 28.07 188 ASN B O 1
ATOM 2754 N N . LEU B 1 61 ? 25.606 17.511 14.067 1.00 29.66 189 LEU B N 1
ATOM 2755 C CA . LEU B 1 61 ? 24.898 17.978 12.886 1.00 29.53 189 LEU B CA 1
ATOM 2756 C C . LEU B 1 61 ? 24.211 16.788 12.259 1.00 28.65 189 LEU B C 1
ATOM 2757 O O . LEU B 1 61 ? 24.831 15.732 12.159 1.00 25.91 189 LEU B O 1
ATOM 2762 N N . VAL B 1 62 ? 22.931 16.987 11.889 1.00 31.37 190 VAL B N 1
ATOM 2763 C CA . VAL B 1 62 ? 22.044 15.887 11.536 1.00 32.65 190 VAL B CA 1
ATOM 2764 C C . VAL B 1 62 ? 21.111 16.325 10.406 1.00 34.32 190 VAL B C 1
ATOM 2765 O O . VAL B 1 62 ? 20.841 17.510 10.244 1.00 36.07 190 VAL B O 1
ATOM 2769 N N . TYR B 1 63 ? 20.654 15.352 9.608 1.00 33.96 191 TYR B N 1
ATOM 2770 C CA . TYR B 1 63 ? 19.604 15.558 8.628 1.00 35.85 191 TYR B CA 1
ATOM 2771 C C . TYR B 1 63 ? 18.251 15.436 9.331 1.00 33.66 191 TYR B C 1
ATOM 2772 O O . TYR B 1 63 ? 17.954 14.393 9.922 1.00 31.69 191 TYR B O 1
ATOM 2781 N N . ILE B 1 64 ? 17.479 16.534 9.315 1.00 34.31 192 ILE B N 1
ATOM 2782 C CA . ILE B 1 64 ? 16.119 16.558 9.841 1.00 35.02 192 ILE B CA 1
ATOM 2783 C C . ILE B 1 64 ? 15.168 16.677 8.659 1.00 36.71 192 ILE B C 1
ATOM 2784 O O . ILE B 1 64 ? 15.080 17.740 8.051 1.00 36.66 192 ILE B O 1
ATOM 2789 N N . ASP B 1 65 ? 14.497 15.568 8.339 1.00 39.99 193 ASP B N 1
ATOM 2790 C CA . ASP B 1 65 ? 13.586 15.465 7.204 1.00 45.70 193 ASP B CA 1
ATOM 2791 C C . ASP B 1 65 ? 12.517 16.558 7.252 1.00 44.64 193 ASP B C 1
ATOM 2792 O O . ASP B 1 65 ? 11.930 16.827 8.298 1.00 42.35 193 ASP B O 1
ATOM 2797 N N . GLY B 1 66 ? 12.304 17.222 6.111 1.00 45.15 194 GLY B N 1
ATOM 2798 C CA . GLY B 1 66 ? 11.402 18.356 6.039 1.00 44.68 194 GLY B CA 1
ATOM 2799 C C . GLY B 1 66 ? 12.089 19.697 6.299 1.00 46.90 194 GLY B C 1
ATOM 2800 O O . GLY B 1 66 ? 11.628 20.699 5.776 1.00 54.05 194 GLY B O 1
ATOM 2801 N N . TYR B 1 67 ? 13.159 19.733 7.107 1.00 46.21 195 TYR B N 1
ATOM 2802 C CA . TYR B 1 67 ? 13.798 20.985 7.501 1.00 46.42 195 TYR B CA 1
ATOM 2803 C C . TYR B 1 67 ? 15.201 21.162 6.904 1.00 46.66 195 TYR B C 1
ATOM 2804 O O . TYR B 1 67 ? 15.702 22.286 6.893 1.00 47.25 195 TYR B O 1
ATOM 2813 N N . SER B 1 68 ? 15.856 20.062 6.485 1.00 45.59 196 SER B N 1
ATOM 2814 C CA . SER B 1 68 ? 17.244 20.074 6.034 1.00 44.52 196 SER B CA 1
ATOM 2815 C C . SER B 1 68 ? 17.290 20.153 4.517 1.00 46.42 196 SER B C 1
ATOM 2816 O O . SER B 1 68 ? 16.365 19.717 3.857 1.00 50.46 196 SER B O 1
ATOM 2819 N N . GLN B 1 69 ? 18.383 20.683 3.977 1.00 48.50 197 GLN B N 1
ATOM 2820 C CA . GLN B 1 69 ? 18.514 20.850 2.543 1.00 51.61 197 GLN B CA 1
ATOM 2821 C C . GLN B 1 69 ? 18.846 19.525 1.873 1.00 48.61 197 GLN B C 1
ATOM 2822 O O . GLN B 1 69 ? 19.258 18.582 2.535 1.00 44.02 197 GLN B O 1
ATOM 2828 N N . VAL B 1 70 ? 18.670 19.493 0.546 1.00 50.86 198 VAL B N 1
ATOM 2829 C CA . VAL B 1 70 ? 19.129 18.386 -0.271 1.00 54.47 198 VAL B CA 1
ATOM 2830 C C . VAL B 1 70 ? 19.814 18.971 -1.501 1.00 59.37 198 VAL B C 1
ATOM 2831 O O . VAL B 1 70 ? 19.148 19.580 -2.323 1.00 63.21 198 VAL B O 1
ATOM 2835 N N . ILE B 1 71 ? 21.136 18.766 -1.618 1.00 62.71 199 ILE B N 1
ATOM 2836 C CA . ILE B 1 71 ? 21.941 19.370 -2.669 1.00 68.93 199 ILE B CA 1
ATOM 2837 C C . ILE B 1 71 ? 22.384 18.287 -3.651 1.00 71.48 199 ILE B C 1
ATOM 2838 O O . ILE B 1 71 ? 23.061 17.347 -3.257 1.00 65.90 199 ILE B O 1
ATOM 2843 N N . ASN B 1 72 ? 21.978 18.440 -4.921 1.00 77.00 200 ASN B N 1
ATOM 2844 C CA . ASN B 1 72 ? 22.201 17.445 -5.956 1.00 80.76 200 ASN B CA 1
ATOM 2845 C C . ASN B 1 72 ? 21.837 16.050 -5.469 1.00 78.39 200 ASN B C 1
ATOM 2846 O O . ASN B 1 72 ? 22.553 15.098 -5.751 1.00 79.20 200 ASN B O 1
ATOM 2851 N N . GLY B 1 73 ? 20.748 15.934 -4.700 1.00 74.57 201 GLY B N 1
ATOM 2852 C CA . GLY B 1 73 ? 20.329 14.654 -4.158 1.00 73.26 201 GLY B CA 1
ATOM 2853 C C . GLY B 1 73 ? 21.196 14.189 -2.989 1.00 72.15 201 GLY B C 1
ATOM 2854 O O . GLY B 1 73 ? 21.119 13.028 -2.609 1.00 76.91 201 GLY B O 1
ATOM 2855 N N . ARG B 1 74 ? 22.027 15.079 -2.440 1.00 70.61 202 ARG B N 1
ATOM 2856 C CA . ARG B 1 74 ? 22.737 14.799 -1.205 1.00 66.94 202 ARG B CA 1
ATOM 2857 C C . ARG B 1 74 ? 21.978 15.425 -0.041 1.00 58.32 202 ARG B C 1
ATOM 2858 O O . ARG B 1 74 ? 21.818 16.643 -0.008 1.00 55.06 202 ARG B O 1
ATOM 2866 N N . LYS B 1 75 ? 21.540 14.590 0.907 1.00 52.75 203 LYS B N 1
ATOM 2867 C CA . LYS B 1 75 ? 20.927 15.065 2.137 1.00 52.15 203 LYS B CA 1
ATOM 2868 C C . LYS B 1 75 ? 21.996 15.734 2.994 1.00 46.36 203 LYS B C 1
ATOM 2869 O O . LYS B 1 75 ? 23.070 15.187 3.133 1.00 47.42 203 LYS B O 1
ATOM 2875 N N . GLN B 1 76 ? 21.675 16.878 3.599 1.00 45.00 204 GLN B N 1
ATOM 2876 C CA . GLN B 1 76 ? 22.630 17.659 4.368 1.00 44.39 204 GLN B CA 1
ATOM 2877 C C . GLN B 1 76 ? 22.371 17.467 5.860 1.00 41.70 204 GLN B C 1
ATOM 2878 O O . GLN B 1 76 ? 21.234 17.580 6.315 1.00 42.15 204 GLN B O 1
ATOM 2884 N N . THR B 1 77 ? 23.438 17.168 6.607 1.00 38.72 205 THR B N 1
ATOM 2885 C CA . THR B 1 77 ? 23.392 17.186 8.054 1.00 36.12 205 THR B CA 1
ATOM 2886 C C . THR B 1 77 ? 23.671 18.615 8.506 1.00 38.49 205 THR B C 1
ATOM 2887 O O . THR B 1 77 ? 24.796 18.940 8.913 1.00 39.83 205 THR B O 1
ATOM 2891 N N . ASP B 1 78 ? 22.636 19.455 8.411 1.00 37.45 206 ASP B N 1
ATOM 2892 C CA . ASP B 1 78 ? 22.803 20.900 8.467 1.00 39.27 206 ASP B CA 1
ATOM 2893 C C . ASP B 1 78 ? 22.031 21.510 9.640 1.00 39.07 206 ASP B C 1
ATOM 2894 O O . ASP B 1 78 ? 21.913 22.731 9.729 1.00 39.71 206 ASP B O 1
ATOM 2899 N N . ASN B 1 79 ? 21.494 20.666 10.524 1.00 36.15 207 ASN B N 1
ATOM 2900 C CA . ASN B 1 79 ? 20.834 21.153 11.713 1.00 34.89 207 ASN B CA 1
ATOM 2901 C C . ASN B 1 79 ? 21.465 20.495 12.921 1.00 32.35 207 ASN B C 1
ATOM 2902 O O . ASN B 1 79 ? 21.881 19.343 12.847 1.00 29.06 207 ASN B O 1
ATOM 2907 N N . LYS B 1 80 ? 21.479 21.203 14.042 1.00 34.05 208 LYS B N 1
ATOM 2908 C CA . LYS B 1 80 ? 21.918 20.576 15.278 1.00 37.04 208 LYS B CA 1
ATOM 2909 C C . LYS B 1 80 ? 20.826 19.655 15.798 1.00 36.68 208 LYS B C 1
ATOM 2910 O O . LYS B 1 80 ? 19.649 19.897 15.583 1.00 34.96 208 LYS B O 1
ATOM 2916 N N . LEU B 1 81 ? 21.241 18.604 16.505 1.00 37.51 209 LEU B N 1
ATOM 2917 C CA . LEU B 1 81 ? 20.316 17.607 17.024 1.00 38.86 209 LEU B CA 1
ATOM 2918 C C . LEU B 1 81 ? 19.353 18.199 18.067 1.00 38.47 209 LEU B C 1
ATOM 2919 O O . LEU B 1 81 ? 18.192 17.808 18.090 1.00 36.47 209 LEU B O 1
ATOM 2924 N N . ASN B 1 82 ? 19.804 19.139 18.916 1.00 41.51 210 ASN B N 1
ATOM 2925 C CA . ASN B 1 82 ? 18.955 19.655 19.992 1.00 46.17 210 ASN B CA 1
ATOM 2926 C C . ASN B 1 82 ? 17.810 20.509 19.441 1.00 46.85 210 ASN B C 1
ATOM 2927 O O . ASN B 1 82 ? 16.835 20.782 20.146 1.00 44.76 210 ASN B O 1
ATOM 2932 N N . VAL B 1 83 ? 17.954 20.922 18.175 1.00 45.85 211 VAL B N 1
ATOM 2933 C CA . VAL B 1 83 ? 16.934 21.652 17.441 1.00 44.66 211 VAL B CA 1
ATOM 2934 C C . VAL B 1 83 ? 15.749 20.741 17.138 1.00 40.12 211 VAL B C 1
ATOM 2935 O O . VAL B 1 83 ? 14.618 21.203 17.111 1.00 39.01 211 VAL B O 1
ATOM 2939 N N . ALA B 1 84 ? 15.996 19.457 16.889 1.00 37.98 212 ALA B N 1
ATOM 2940 C CA . ALA B 1 84 ? 14.932 18.540 16.489 1.00 36.93 212 ALA B CA 1
ATOM 2941 C C . ALA B 1 84 ? 13.787 18.507 17.511 1.00 34.95 212 ALA B C 1
ATOM 2942 O O . ALA B 1 84 ? 12.619 18.499 17.133 1.00 35.12 212 ALA B O 1
ATOM 2944 N N . TYR B 1 85 ? 14.122 18.524 18.802 1.00 32.46 213 TYR B N 1
ATOM 2945 C CA . TYR B 1 85 ? 13.148 18.583 19.869 1.00 33.19 213 TYR B CA 1
ATOM 2946 C C . TYR B 1 85 ? 12.303 19.850 19.759 1.00 35.72 213 TYR B C 1
ATOM 2947 O O . TYR B 1 85 ? 11.080 19.782 19.735 1.00 36.98 213 TYR B O 1
ATOM 2956 N N . GLU B 1 86 ? 12.963 21.006 19.704 1.00 38.09 214 GLU B N 1
ATOM 2957 C CA . GLU B 1 86 ? 12.293 22.295 19.594 1.00 41.19 214 GLU B CA 1
ATOM 2958 C C . GLU B 1 86 ? 11.377 22.321 18.373 1.00 38.07 214 GLU B C 1
ATOM 2959 O O . GLU B 1 86 ? 10.252 22.774 18.498 1.00 37.18 214 GLU B O 1
ATOM 2965 N N . LEU B 1 87 ? 11.840 21.840 17.213 1.00 35.64 215 LEU B N 1
ATOM 2966 C CA . LEU B 1 87 ? 11.006 21.795 16.020 1.00 37.30 215 LEU B CA 1
ATOM 2967 C C . LEU B 1 87 ? 9.746 20.976 16.286 1.00 38.89 215 LEU B C 1
ATOM 2968 O O . LEU B 1 87 ? 8.664 21.308 15.800 1.00 39.05 215 LEU B O 1
ATOM 2973 N N . GLY B 1 88 ? 9.890 19.908 17.076 1.00 37.61 216 GLY B N 1
ATOM 2974 C CA . GLY B 1 88 ? 8.784 19.017 17.373 1.00 35.20 216 GLY B CA 1
ATOM 2975 C C . GLY B 1 88 ? 7.807 19.631 18.371 1.00 35.87 216 GLY B C 1
ATOM 2976 O O . GLY B 1 88 ? 6.594 19.509 18.182 1.00 34.47 216 GLY B O 1
ATOM 2977 N N . GLU B 1 89 ? 8.337 20.286 19.414 1.00 35.95 217 GLU B N 1
ATOM 2978 C CA . GLU B 1 89 ? 7.488 20.959 20.379 1.00 39.89 217 GLU B CA 1
ATOM 2979 C C . GLU B 1 89 ? 6.698 22.083 19.702 1.00 43.95 217 GLU B C 1
ATOM 2980 O O . GLU B 1 89 ? 5.531 22.307 20.045 1.00 44.87 217 GLU B O 1
ATOM 2986 N N . GLN B 1 90 ? 7.311 22.721 18.695 1.00 47.16 218 GLN B N 1
ATOM 2987 C CA . GLN B 1 90 ? 6.662 23.784 17.945 1.00 51.87 218 GLN B CA 1
ATOM 2988 C C . GLN B 1 90 ? 5.584 23.210 17.041 1.00 46.81 218 GLN B C 1
ATOM 2989 O O . GLN B 1 90 ? 4.538 23.821 16.918 1.00 49.27 218 GLN B O 1
ATOM 2995 N N . GLU B 1 91 ? 5.832 22.061 16.408 1.00 44.04 219 GLU B N 1
ATOM 2996 C CA . GLU B 1 91 ? 4.808 21.421 15.592 1.00 45.34 219 GLU B CA 1
ATOM 2997 C C . GLU B 1 91 ? 3.595 21.019 16.430 1.00 42.77 219 GLU B C 1
ATOM 2998 O O . GLU B 1 91 ? 2.478 20.999 15.918 1.00 44.81 219 GLU B O 1
ATOM 3004 N N . GLY B 1 92 ? 3.816 20.742 17.718 1.00 40.23 220 GLY B N 1
ATOM 3005 C CA . GLY B 1 92 ? 2.752 20.246 18.568 1.00 41.01 220 GLY B CA 1
ATOM 3006 C C . GLY B 1 92 ? 3.006 18.795 19.000 1.00 37.98 220 GLY B C 1
ATOM 3007 O O . GLY B 1 92 ? 2.813 17.865 18.232 1.00 36.01 220 GLY B O 1
ATOM 3008 N N . GLN B 1 93 ? 3.457 18.683 20.253 1.00 37.29 221 GLN B N 1
ATOM 3009 C CA . GLN B 1 93 ? 3.707 17.457 20.979 1.00 38.30 221 GLN B CA 1
ATOM 3010 C C . GLN B 1 93 ? 4.508 16.438 20.166 1.00 35.99 221 GLN B C 1
ATOM 3011 O O . GLN B 1 93 ? 4.192 15.264 20.282 1.00 34.02 221 GLN B O 1
ATOM 3017 N N . LYS B 1 94 ? 5.509 16.868 19.374 1.00 35.27 222 LYS B N 1
ATOM 3018 C CA . LYS B 1 94 ? 6.268 15.960 18.531 1.00 34.86 222 LYS B CA 1
ATOM 3019 C C . LYS B 1 94 ? 7.768 16.057 18.814 1.00 33.91 222 LYS B C 1
ATOM 3020 O O . LYS B 1 94 ? 8.568 15.637 17.994 1.00 29.84 222 LYS B O 1
ATOM 3026 N N . GLY B 1 95 ? 8.153 16.546 20.002 1.00 34.73 223 GLY B N 1
ATOM 3027 C CA . GLY B 1 95 ? 9.556 16.716 20.355 1.00 34.46 223 GLY B CA 1
ATOM 3028 C C . GLY B 1 95 ? 10.340 15.397 20.434 1.00 34.85 223 GLY B C 1
ATOM 3029 O O . GLY B 1 95 ? 11.354 15.221 19.745 1.00 30.49 223 GLY B O 1
ATOM 3030 N N . ALA B 1 96 ? 9.871 14.472 21.288 1.00 33.75 224 ALA B N 1
ATOM 3031 C CA . ALA B 1 96 ? 10.475 13.150 21.405 1.00 29.19 224 ALA B CA 1
ATOM 3032 C C . ALA B 1 96 ? 10.398 12.425 20.074 1.00 27.22 224 ALA B C 1
ATOM 3033 O O . ALA B 1 96 ? 11.359 11.804 19.660 1.00 27.57 224 ALA B O 1
ATOM 3035 N N . GLU B 1 97 ? 9.282 12.579 19.378 1.00 29.20 225 GLU B N 1
ATOM 3036 C CA . GLU B 1 97 ? 9.089 11.908 18.105 1.00 31.42 225 GLU B CA 1
ATOM 3037 C C . GLU B 1 97 ? 10.086 12.400 17.057 1.00 30.40 225 GLU B C 1
ATOM 3038 O O . GLU B 1 97 ? 10.546 11.638 16.224 1.00 28.08 225 GLU B O 1
ATOM 3044 N N . MET B 1 98 ? 10.363 13.700 17.068 1.00 34.13 226 MET B N 1
ATOM 3045 C CA . MET B 1 98 ? 11.238 14.327 16.086 1.00 36.99 226 MET B CA 1
ATOM 3046 C C . MET B 1 98 ? 12.671 13.813 16.305 1.00 31.36 226 MET B C 1
ATOM 3047 O O . MET B 1 98 ? 13.343 13.407 15.346 1.00 27.30 226 MET B O 1
ATOM 3052 N N . VAL B 1 99 ? 13.101 13.785 17.578 1.00 28.34 227 VAL B N 1
ATOM 3053 C CA . VAL B 1 99 ? 14.400 13.232 17.938 1.00 28.72 227 VAL B CA 1
ATOM 3054 C C . VAL B 1 99 ? 14.472 11.778 17.477 1.00 30.43 227 VAL B C 1
ATOM 3055 O O . VAL B 1 99 ? 15.459 11.386 16.874 1.00 30.61 227 VAL B O 1
ATOM 3059 N N . ARG B 1 100 ? 13.398 10.993 17.716 1.00 29.94 228 ARG B N 1
ATOM 3060 C CA . ARG B 1 100 ? 13.361 9.612 17.295 1.00 30.43 228 ARG B CA 1
ATOM 3061 C C . ARG B 1 100 ? 13.578 9.487 15.781 1.00 30.29 228 ARG B C 1
ATOM 3062 O O . ARG B 1 100 ? 14.419 8.685 15.356 1.00 30.58 228 ARG B O 1
ATOM 3070 N N A GLN B 1 101 ? 12.841 10.259 14.973 0.50 28.54 229 GLN B N 1
ATOM 3071 N N B GLN B 1 101 ? 12.829 10.255 14.974 0.50 29.14 229 GLN B N 1
ATOM 3072 C CA A GLN B 1 101 ? 12.953 10.130 13.527 0.50 30.52 229 GLN B CA 1
ATOM 3073 C CA B GLN B 1 101 ? 12.933 10.171 13.521 0.50 31.71 229 GLN B CA 1
ATOM 3074 C C A GLN B 1 101 ? 14.370 10.484 13.079 0.50 31.84 229 GLN B C 1
ATOM 3075 C C B GLN B 1 101 ? 14.360 10.494 13.076 0.50 32.46 229 GLN B C 1
ATOM 3076 O O A GLN B 1 101 ? 14.907 9.832 12.191 0.50 32.22 229 GLN B O 1
ATOM 3077 O O B GLN B 1 101 ? 14.897 9.840 12.186 0.50 32.72 229 GLN B O 1
ATOM 3088 N N . VAL B 1 102 ? 14.962 11.498 13.724 1.00 30.83 230 VAL B N 1
ATOM 3089 C CA . VAL B 1 102 ? 16.319 11.921 13.428 1.00 33.69 230 VAL B CA 1
ATOM 3090 C C . VAL B 1 102 ? 17.335 10.812 13.743 1.00 31.40 230 VAL B C 1
ATOM 3091 O O . VAL B 1 102 ? 18.117 10.435 12.871 1.00 30.77 230 VAL B O 1
ATOM 3095 N N . LEU B 1 103 ? 17.319 10.293 14.978 1.00 29.24 231 LEU B N 1
ATOM 3096 C CA . LEU B 1 103 ? 18.209 9.214 15.390 1.00 28.37 231 LEU B CA 1
ATOM 3097 C C . LEU B 1 103 ? 18.074 7.999 14.465 1.00 31.14 231 LEU B C 1
ATOM 3098 O O . LEU B 1 103 ? 19.055 7.312 14.202 1.00 31.49 231 LEU B O 1
ATOM 3103 N N . LYS B 1 104 ? 16.865 7.754 13.959 1.00 31.50 232 LYS B N 1
ATOM 3104 C CA . LYS B 1 104 ? 16.621 6.679 13.012 1.00 32.24 232 LYS B CA 1
ATOM 3105 C C . LYS B 1 104 ? 17.261 6.998 11.665 1.00 31.01 232 LYS B C 1
ATOM 3106 O O . LYS B 1 104 ? 17.931 6.153 11.088 1.00 36.30 232 LYS B O 1
ATOM 3112 N N . ASP B 1 105 ? 17.042 8.206 11.167 1.00 30.90 233 ASP B N 1
ATOM 3113 C CA . ASP B 1 105 ? 17.505 8.596 9.846 1.00 32.45 233 ASP B CA 1
ATOM 3114 C C . ASP B 1 105 ? 19.021 8.754 9.830 1.00 32.00 233 ASP B C 1
ATOM 3115 O O . ASP B 1 105 ? 19.617 8.541 8.790 1.00 35.49 233 ASP B O 1
ATOM 3120 N N . ASN B 1 106 ? 19.648 9.153 10.940 1.00 30.47 234 ASN B N 1
ATOM 3121 C CA . ASN B 1 106 ? 21.072 9.504 10.902 1.00 32.22 234 ASN B CA 1
ATOM 3122 C C . ASN B 1 106 ? 21.951 8.350 11.391 1.00 31.28 234 ASN B C 1
ATOM 3123 O O . ASN B 1 106 ? 23.046 8.150 10.858 1.00 32.90 234 ASN B O 1
ATOM 3128 N N . PHE B 1 107 ? 21.461 7.616 12.404 1.00 31.33 235 PHE B N 1
ATOM 3129 C CA . PHE B 1 107 ? 22.210 6.588 13.119 1.00 29.28 235 PHE B CA 1
ATOM 3130 C C . PHE B 1 107 ? 21.560 5.211 12.996 1.00 29.65 235 PHE B C 1
ATOM 3131 O O . PHE B 1 107 ? 22.064 4.266 13.589 1.00 28.49 235 PHE B O 1
ATOM 3139 N N . ASP B 1 108 ? 20.438 5.125 12.259 1.00 31.10 236 ASP B N 1
ATOM 3140 C CA . ASP B 1 108 ? 19.697 3.888 12.046 1.00 31.10 236 ASP B CA 1
ATOM 3141 C C . ASP B 1 108 ? 19.458 3.142 13.358 1.00 28.85 236 ASP B C 1
ATOM 3142 O O . ASP B 1 108 ? 19.684 1.949 13.455 1.00 28.28 236 ASP B O 1
ATOM 3147 N N . LEU B 1 109 ? 19.031 3.883 14.370 1.00 29.44 237 LEU B N 1
ATOM 3148 C CA . LEU B 1 109 ? 18.567 3.332 15.627 1.00 28.97 237 LEU B CA 1
ATOM 3149 C C . LEU B 1 109 ? 17.040 3.207 15.597 1.00 28.96 237 LEU B C 1
ATOM 3150 O O . LEU B 1 109 ? 16.353 4.154 15.185 1.00 27.20 237 LEU B O 1
ATOM 3155 N N . ASP B 1 110 ? 16.550 2.046 16.085 1.00 26.24 238 ASP B N 1
ATOM 3156 C CA . ASP B 1 110 ? 15.158 1.806 16.384 1.00 27.32 238 ASP B CA 1
ATOM 3157 C C . ASP B 1 110 ? 14.958 1.927 17.892 1.00 26.08 238 ASP B C 1
ATOM 3158 O O . ASP B 1 110 ? 15.647 1.260 18.668 1.00 24.59 238 ASP B O 1
ATOM 3163 N N . ILE B 1 111 ? 14.005 2.798 18.272 1.00 23.26 239 ILE B N 1
ATOM 3164 C CA . ILE B 1 111 ? 13.779 3.210 19.647 1.00 22.19 239 ILE B CA 1
ATOM 3165 C C . ILE B 1 111 ? 12.309 2.984 19.951 1.00 22.56 239 ILE B C 1
ATOM 3166 O O . ILE B 1 111 ? 11.438 3.421 19.200 1.00 22.49 239 ILE B O 1
ATOM 3171 N N . LYS B 1 112 ? 12.043 2.333 21.081 1.00 21.52 240 LYS B N 1
ATOM 3172 C CA . LYS B 1 112 ? 10.706 1.849 21.358 1.00 23.31 240 LYS B CA 1
ATOM 3173 C C . LYS B 1 112 ? 9.940 2.849 22.229 1.00 21.89 240 LYS B C 1
ATOM 3174 O O . LYS B 1 112 ? 8.775 3.087 21.960 1.00 22.16 240 LYS B O 1
ATOM 3180 N N . TYR B 1 113 ? 10.600 3.374 23.273 1.00 20.96 241 TYR B N 1
ATOM 3181 C CA . TYR B 1 113 ? 9.999 4.236 24.281 1.00 21.65 241 TYR B CA 1
ATOM 3182 C C . TYR B 1 113 ? 10.860 5.501 24.471 1.00 21.71 241 TYR B C 1
ATOM 3183 O O . TYR B 1 113 ? 12.020 5.550 24.036 1.00 19.17 241 TYR B O 1
ATOM 3192 N N . TYR B 1 114 ? 10.256 6.533 25.104 1.00 21.95 242 TYR B N 1
ATOM 3193 C CA . TYR B 1 114 ? 10.961 7.725 25.557 1.00 22.11 242 TYR B CA 1
ATOM 3194 C C . TYR B 1 114 ? 10.635 7.993 27.035 1.00 22.40 242 TYR B C 1
ATOM 3195 O O . TYR B 1 114 ? 9.618 7.535 27.566 1.00 22.72 242 TYR B O 1
ATOM 3204 N N . ALA B 1 115 ? 11.532 8.729 27.701 1.00 22.64 243 ALA B N 1
ATOM 3205 C CA . ALA B 1 115 ? 11.270 9.367 28.986 1.00 24.34 243 ALA B CA 1
ATOM 3206 C C . ALA B 1 115 ? 11.923 10.762 28.978 1.00 25.89 243 ALA B C 1
ATOM 3207 O O . ALA B 1 115 ? 13.078 10.879 28.556 1.00 24.27 243 ALA B O 1
ATOM 3209 N N A LEU B 1 116 ? 11.169 11.779 29.433 0.50 28.73 244 LEU B N 1
ATOM 3210 N N B LEU B 1 116 ? 11.168 11.788 29.425 0.50 27.61 244 LEU B N 1
ATOM 3211 C CA A LEU B 1 116 ? 11.597 13.170 29.451 0.50 30.62 244 LEU B CA 1
ATOM 3212 C CA B LEU B 1 116 ? 11.585 13.185 29.446 0.50 28.67 244 LEU B CA 1
ATOM 3213 C C A LEU B 1 116 ? 11.469 13.720 30.867 0.50 33.51 244 LEU B C 1
ATOM 3214 C C B LEU B 1 116 ? 11.472 13.710 30.875 0.50 32.42 244 LEU B C 1
ATOM 3215 O O A LEU B 1 116 ? 10.454 13.495 31.505 0.50 34.49 244 LEU B O 1
ATOM 3216 O O B LEU B 1 116 ? 10.464 13.474 31.524 0.50 33.54 244 LEU B O 1
ATOM 3225 N N . VAL B 1 117 ? 12.512 14.399 31.361 1.00 38.89 245 VAL B N 1
ATOM 3226 C CA . VAL B 1 117 ? 12.454 15.073 32.657 1.00 42.24 245 VAL B CA 1
ATOM 3227 C C . VAL B 1 117 ? 12.977 16.497 32.505 1.00 43.22 245 VAL B C 1
ATOM 3228 O O . VAL B 1 117 ? 14.006 16.699 31.840 1.00 40.45 245 VAL B O 1
ATOM 3232 N N . ASP B 1 118 ? 12.308 17.459 33.175 1.00 44.56 246 ASP B N 1
ATOM 3233 C CA . ASP B 1 118 ? 12.866 18.798 33.304 1.00 48.98 246 ASP B CA 1
ATOM 3234 C C . ASP B 1 118 ? 13.753 18.833 34.551 1.00 49.97 246 ASP B C 1
ATOM 3235 O O . ASP B 1 118 ? 13.681 17.942 35.397 1.00 48.50 246 ASP B O 1
ATOM 3240 N N . PHE B 1 119 ? 14.572 19.883 34.641 1.00 50.89 247 PHE B N 1
ATOM 3241 C CA . PHE B 1 119 ? 15.536 20.083 35.710 1.00 51.32 247 PHE B CA 1
ATOM 3242 C C . PHE B 1 119 ? 14.876 20.107 37.080 1.00 50.30 247 PHE B C 1
ATOM 3243 O O . PHE B 1 119 ? 15.375 19.489 38.016 1.00 45.76 247 PHE B O 1
ATOM 3251 N N . GLN B 1 120 ? 13.785 20.867 37.206 1.00 53.03 248 GLN B N 1
ATOM 3252 C CA . GLN B 1 120 ? 13.148 21.028 38.499 1.00 59.19 248 GLN B CA 1
ATOM 3253 C C . GLN B 1 120 ? 12.605 19.681 38.976 1.00 56.22 248 GLN B C 1
ATOM 3254 O O . GLN B 1 120 ? 12.843 19.269 40.108 1.00 61.41 248 GLN B O 1
ATOM 3260 N N . ALA B 1 121 ? 11.891 18.987 38.092 1.00 53.78 249 ALA B N 1
ATOM 3261 C CA . ALA B 1 121 ? 11.409 17.644 38.366 1.00 52.39 249 ALA B CA 1
ATOM 3262 C C . ALA B 1 121 ? 12.549 16.778 38.884 1.00 49.27 249 ALA B C 1
ATOM 3263 O O . ALA B 1 121 ? 12.440 16.157 39.940 1.00 49.13 249 ALA B O 1
ATOM 3265 N N . PHE B 1 122 ? 13.638 16.754 38.112 1.00 47.81 250 PHE B N 1
ATOM 3266 C CA . PHE B 1 122 ? 14.766 15.899 38.417 1.00 48.00 250 PHE B CA 1
ATOM 3267 C C . PHE B 1 122 ? 15.223 16.139 39.854 1.00 46.49 250 PHE B C 1
ATOM 3268 O O . PHE B 1 122 ? 15.385 15.203 40.633 1.00 43.98 250 PHE B O 1
ATOM 3276 N N . ALA B 1 123 ? 15.424 17.407 40.199 1.00 46.19 251 ALA B N 1
ATOM 3277 C CA . ALA B 1 123 ? 15.976 17.765 41.496 1.00 48.57 251 ALA B CA 1
ATOM 3278 C C . ALA B 1 123 ? 15.030 17.328 42.615 1.00 50.63 251 ALA B C 1
ATOM 3279 O O . ALA B 1 123 ? 15.459 16.698 43.583 1.00 53.73 251 ALA B O 1
ATOM 3281 N N . THR B 1 124 ? 13.737 17.647 42.453 1.00 53.09 252 THR B N 1
ATOM 3282 C CA . THR B 1 124 ? 12.695 17.250 43.390 1.00 54.44 252 THR B CA 1
ATOM 3283 C C . THR B 1 124 ? 12.647 15.728 43.468 1.00 54.15 252 THR B C 1
ATOM 3284 O O . THR B 1 124 ? 12.679 15.159 44.559 1.00 56.26 252 THR B O 1
ATOM 3288 N N . ALA B 1 125 ? 12.609 15.082 42.292 1.00 53.64 253 ALA B N 1
ATOM 3289 C CA . ALA B 1 125 ? 12.533 13.630 42.216 1.00 51.49 253 ALA B CA 1
ATOM 3290 C C . ALA B 1 125 ? 13.609 13.004 43.094 1.00 52.15 253 ALA B C 1
ATOM 3291 O O . ALA B 1 125 ? 13.328 12.050 43.806 1.00 48.95 253 ALA B O 1
ATOM 3293 N N . ILE B 1 126 ? 14.827 13.572 43.026 1.00 53.20 254 ILE B N 1
ATOM 3294 C CA . ILE B 1 126 ? 16.004 12.989 43.649 1.00 51.97 254 ILE B CA 1
ATOM 3295 C C . ILE B 1 126 ? 15.951 13.194 45.157 1.00 52.65 254 ILE B C 1
ATOM 3296 O O . ILE B 1 126 ? 16.361 12.315 45.924 1.00 55.19 254 ILE B O 1
ATOM 3301 N N . ASP B 1 127 ? 15.478 14.372 45.560 1.00 51.70 255 ASP B N 1
ATOM 3302 C CA . ASP B 1 127 ? 15.271 14.652 46.966 1.00 56.92 255 ASP B CA 1
ATOM 3303 C C . ASP B 1 127 ? 14.242 13.681 47.546 1.00 59.76 255 ASP B C 1
ATOM 3304 O O . ASP B 1 127 ? 14.427 13.184 48.655 1.00 59.88 255 ASP B O 1
ATOM 3309 N N . THR B 1 128 ? 13.188 13.394 46.762 1.00 60.87 256 THR B N 1
ATOM 3310 C CA . THR B 1 128 ? 12.104 12.509 47.178 1.00 61.68 256 THR B CA 1
ATOM 3311 C C . THR B 1 128 ? 12.614 11.075 47.344 1.00 58.82 256 THR B C 1
ATOM 3312 O O . THR B 1 128 ? 12.372 10.458 48.367 1.00 60.73 256 THR B O 1
ATOM 3316 N N . LEU B 1 129 ? 13.301 10.550 46.329 1.00 57.05 257 LEU B N 1
ATOM 3317 C CA . LEU B 1 129 ? 13.808 9.182 46.326 1.00 57.57 257 LEU B CA 1
ATOM 3318 C C . LEU B 1 129 ? 14.996 8.978 47.269 1.00 57.68 257 LEU B C 1
ATOM 3319 O O . LEU B 1 129 ? 15.155 7.889 47.813 1.00 56.63 257 LEU B O 1
ATOM 3324 N N . PHE B 1 130 ? 15.877 9.985 47.394 1.00 57.82 258 PHE B N 1
ATOM 3325 C CA . PHE B 1 130 ? 17.166 9.799 48.042 1.00 59.24 258 PHE B CA 1
ATOM 3326 C C . PHE B 1 130 ? 17.313 10.810 49.168 1.00 62.09 258 PHE B C 1
ATOM 3327 O O . PHE B 1 130 ? 17.857 11.883 48.946 1.00 64.24 258 PHE B O 1
ATOM 3335 N N . PRO B 1 131 ? 16.850 10.506 50.402 1.00 65.48 259 PRO B N 1
ATOM 3336 C CA . PRO B 1 131 ? 16.793 11.506 51.465 1.00 67.94 259 PRO B CA 1
ATOM 3337 C C . PRO B 1 131 ? 18.178 11.884 51.965 1.00 68.72 259 PRO B C 1
ATOM 3338 O O . PRO B 1 131 ? 18.350 12.992 52.464 1.00 68.10 259 PRO B O 1
ATOM 3342 N N . ASP B 1 132 ? 19.138 10.958 51.813 1.00 72.02 260 ASP B N 1
ATOM 3343 C CA . ASP B 1 132 ? 20.539 11.197 52.144 1.00 72.59 260 ASP B CA 1
ATOM 3344 C C . ASP B 1 132 ? 21.370 11.460 50.889 1.00 63.82 260 ASP B C 1
ATOM 3345 O O . ASP B 1 132 ? 22.591 11.323 50.912 1.00 63.92 260 ASP B O 1
ATOM 3350 N N . GLY B 1 133 ? 20.709 11.823 49.789 1.00 60.75 261 GLY B N 1
ATOM 3351 C CA . GLY B 1 133 ? 21.396 12.214 48.569 1.00 57.26 261 GLY B CA 1
ATOM 3352 C C . GLY B 1 133 ? 22.018 11.021 47.854 1.00 53.36 261 GLY B C 1
ATOM 3353 O O . GLY B 1 133 ? 22.026 9.916 48.377 1.00 54.28 261 GLY B O 1
ATOM 3354 N N . VAL B 1 134 ? 22.539 11.290 46.653 1.00 52.77 262 VAL B N 1
ATOM 3355 C CA . VAL B 1 134 ? 23.194 10.303 45.809 1.00 52.68 262 VAL B CA 1
ATOM 3356 C C . VAL B 1 134 ? 24.708 10.399 46.016 1.00 51.33 262 VAL B C 1
ATOM 3357 O O . VAL B 1 134 ? 25.281 11.485 46.047 1.00 46.44 262 VAL B O 1
ATOM 3361 N N . THR B 1 135 ? 25.360 9.244 46.158 1.00 52.42 263 THR B N 1
ATOM 3362 C CA . THR B 1 135 ? 26.806 9.194 46.274 1.00 52.85 263 THR B CA 1
ATOM 3363 C C . THR B 1 135 ? 27.391 9.342 44.880 1.00 53.56 263 THR B C 1
ATOM 3364 O O . THR B 1 135 ? 27.068 8.531 44.016 1.00 50.98 263 THR B O 1
ATOM 3368 N N . ILE B 1 136 ? 28.239 10.371 44.688 1.00 53.06 264 ILE B N 1
ATOM 3369 C CA . ILE B 1 136 ? 28.934 10.597 43.431 1.00 48.58 264 ILE B CA 1
ATOM 3370 C C . ILE B 1 136 ? 30.411 10.883 43.716 1.00 52.42 264 ILE B C 1
ATOM 3371 O O . ILE B 1 136 ? 30.745 11.647 44.620 1.00 56.64 264 ILE B O 1
ATOM 3376 N N . ASP B 1 137 ? 31.295 10.291 42.909 1.00 48.18 265 ASP B N 1
ATOM 3377 C CA . ASP B 1 137 ? 32.706 10.646 42.902 1.00 46.98 265 ASP B CA 1
ATOM 3378 C C . ASP B 1 137 ? 32.927 11.759 41.873 1.00 43.92 265 ASP B C 1
ATOM 3379 O O . ASP B 1 137 ? 33.139 11.492 40.691 1.00 43.27 265 ASP B O 1
ATOM 3384 N N . ALA B 1 138 ? 32.857 13.013 42.326 1.00 43.49 266 ALA B N 1
ATOM 3385 C CA . ALA B 1 138 ? 32.893 14.159 41.429 1.00 43.53 266 ALA B CA 1
ATOM 3386 C C . ALA B 1 138 ? 34.254 14.256 40.746 1.00 45.07 266 ALA B C 1
ATOM 3387 O O . ALA B 1 138 ? 35.279 14.253 41.428 1.00 45.58 266 ALA B O 1
ATOM 3389 N N . GLN B 1 139 ? 34.247 14.331 39.408 1.00 44.78 267 GLN B N 1
ATOM 3390 C CA . GLN B 1 139 ? 35.481 14.426 38.650 1.00 45.43 267 GLN B CA 1
ATOM 3391 C C . GLN B 1 139 ? 35.297 15.313 37.426 1.00 43.84 267 GLN B C 1
ATOM 3392 O O . GLN B 1 139 ? 34.309 15.198 36.696 1.00 38.99 267 GLN B O 1
ATOM 3398 N N . PHE B 1 140 ? 36.307 16.170 37.202 1.00 44.41 268 PHE B N 1
ATOM 3399 C CA . PHE B 1 140 ? 36.312 17.104 36.090 1.00 43.36 268 PHE B CA 1
ATOM 3400 C C . PHE B 1 140 ? 37.561 16.898 35.247 1.00 42.77 268 PHE B C 1
ATOM 3401 O O . PHE B 1 140 ? 38.520 16.267 35.679 1.00 43.94 268 PHE B O 1
ATOM 3409 N N . SER B 1 141 ? 37.529 17.419 34.026 1.00 41.87 269 SER B N 1
ATOM 3410 C CA . SER B 1 141 ? 38.698 17.386 33.166 1.00 41.28 269 SER B CA 1
ATOM 3411 C C . SER B 1 141 ? 39.677 18.488 33.594 1.00 41.23 269 SER B C 1
ATOM 3412 O O . SER B 1 141 ? 39.614 19.014 34.711 1.00 41.51 269 SER B O 1
ATOM 3415 N N . THR B 1 142 ? 40.589 18.845 32.690 1.00 40.51 270 THR B N 1
ATOM 3416 C CA . THR B 1 142 ? 41.475 19.980 32.914 1.00 42.99 270 THR B CA 1
ATOM 3417 C C . THR B 1 142 ? 40.742 21.248 32.491 1.00 44.72 270 THR B C 1
ATOM 3418 O O . THR B 1 142 ? 39.670 21.158 31.897 1.00 47.98 270 THR B O 1
ATOM 3422 N N . LEU B 1 143 ? 41.346 22.391 32.825 1.00 44.89 271 LEU B N 1
ATOM 3423 C CA . LEU B 1 143 ? 40.977 23.681 32.274 1.00 46.06 271 LEU B CA 1
ATOM 3424 C C . LEU B 1 143 ? 42.239 24.392 31.792 1.00 46.28 271 LEU B C 1
ATOM 3425 O O . LEU B 1 143 ? 43.074 24.788 32.601 1.00 45.56 271 LEU B O 1
ATOM 3430 N N . ASN B 1 144 ? 42.371 24.530 30.469 1.00 42.49 272 ASN B N 1
ATOM 3431 C CA . ASN B 1 144 ? 43.589 25.015 29.839 1.00 42.36 272 ASN B CA 1
ATOM 3432 C C . ASN B 1 144 ? 44.799 24.187 30.277 1.00 42.46 272 ASN B C 1
ATOM 3433 O O . ASN B 1 144 ? 45.861 24.762 30.520 1.00 39.47 272 ASN B O 1
ATOM 3438 N N . GLY B 1 145 ? 44.621 22.856 30.405 1.00 40.00 273 GLY B N 1
ATOM 3439 C CA . GLY B 1 145 ? 45.682 21.941 30.795 1.00 38.16 273 GLY B CA 1
ATOM 3440 C C . GLY B 1 145 ? 45.804 21.779 32.312 1.00 40.31 273 GLY B C 1
ATOM 3441 O O . GLY B 1 145 ? 46.401 20.829 32.796 1.00 40.86 273 GLY B O 1
ATOM 3442 N N . ARG B 1 146 ? 45.283 22.726 33.092 1.00 42.68 274 ARG B N 1
ATOM 3443 C CA . ARG B 1 146 ? 45.467 22.693 34.531 1.00 42.57 274 ARG B CA 1
ATOM 3444 C C . ARG B 1 146 ? 44.435 21.739 35.125 1.00 43.87 274 ARG B C 1
ATOM 3445 O O . ARG B 1 146 ? 43.260 21.797 34.773 1.00 42.69 274 ARG B O 1
ATOM 3453 N N . PRO B 1 147 ? 44.815 20.860 36.073 1.00 47.94 275 PRO B N 1
ATOM 3454 C CA . PRO B 1 147 ? 43.841 20.055 36.817 1.00 51.08 275 PRO B CA 1
ATOM 3455 C C . PRO B 1 147 ? 42.858 20.944 37.569 1.00 53.47 275 PRO B C 1
ATOM 3456 O O . PRO B 1 147 ? 43.275 21.944 38.168 1.00 54.82 275 PRO B O 1
ATOM 3460 N N . LEU B 1 148 ? 41.570 20.570 37.524 1.00 51.65 276 LEU B N 1
ATOM 3461 C CA . LEU B 1 148 ? 40.587 21.143 38.431 1.00 52.43 276 LEU B CA 1
ATOM 3462 C C . LEU B 1 148 ? 40.486 20.275 39.680 1.00 57.14 276 LEU B C 1
ATOM 3463 O O . LEU B 1 148 ? 40.484 19.046 39.584 1.00 62.72 276 LEU B O 1
ATOM 3468 N N . THR B 1 149 ? 40.463 20.928 40.850 1.00 56.08 277 THR B N 1
ATOM 3469 C CA . THR B 1 149 ? 40.151 20.255 42.100 1.00 58.97 277 THR B CA 1
ATOM 3470 C C . THR B 1 149 ? 38.768 20.688 42.592 1.00 62.04 277 THR B C 1
ATOM 3471 O O . THR B 1 149 ? 38.347 20.270 43.669 1.00 65.97 277 THR B O 1
ATOM 3475 N N . GLU B 1 150 ? 38.102 21.574 41.836 1.00 61.66 278 GLU B N 1
ATOM 3476 C CA . GLU B 1 150 ? 36.755 21.994 42.167 1.00 65.44 278 GLU B CA 1
ATOM 3477 C C . GLU B 1 150 ? 36.190 22.776 40.992 1.00 64.82 278 GLU B C 1
ATOM 3478 O O . GLU B 1 150 ? 36.948 23.306 40.184 1.00 66.60 278 GLU B O 1
ATOM 3484 N N . ALA B 1 151 ? 34.859 22.820 40.905 1.00 59.39 279 ALA B N 1
ATOM 3485 C CA . ALA B 1 151 ? 34.195 23.482 39.799 1.00 60.21 279 ALA B CA 1
ATOM 3486 C C . ALA B 1 151 ? 33.107 24.406 40.340 1.00 62.98 279 ALA B C 1
ATOM 3487 O O . ALA B 1 151 ? 32.376 24.062 41.272 1.00 60.25 279 ALA B O 1
ATOM 3489 N N . THR B 1 152 ? 33.040 25.594 39.741 1.00 65.14 280 THR B N 1
ATOM 3490 C CA . THR B 1 152 ? 31.965 26.531 39.996 1.00 69.37 280 THR B CA 1
ATOM 3491 C C . THR B 1 152 ? 30.881 26.286 38.954 1.00 69.05 280 THR B C 1
ATOM 3492 O O . THR B 1 152 ? 31.142 26.365 37.751 1.00 65.44 280 THR B O 1
ATOM 3496 N N . VAL B 1 153 ? 29.679 26.003 39.467 1.00 72.91 281 VAL B N 1
ATOM 3497 C CA . VAL B 1 153 ? 28.503 25.698 38.671 1.00 72.18 281 VAL B CA 1
ATOM 3498 C C . VAL B 1 153 ? 27.444 26.755 38.958 1.00 73.71 281 VAL B C 1
ATOM 3499 O O . VAL B 1 153 ? 27.220 27.100 40.115 1.00 80.21 281 VAL B O 1
ATOM 3503 N N . GLY B 1 154 ? 26.836 27.295 37.895 1.00 76.51 282 GLY B N 1
ATOM 3504 C CA . GLY B 1 154 ? 25.656 28.136 38.028 1.00 85.22 282 GLY B CA 1
ATOM 3505 C C . GLY B 1 154 ? 24.520 27.366 38.702 1.00 92.95 282 GLY B C 1
ATOM 3506 O O . GLY B 1 154 ? 24.187 26.274 38.254 1.00 94.91 282 GLY B O 1
ATOM 3507 N N . ASP B 1 155 ? 23.950 27.936 39.777 1.00 95.70 283 ASP B N 1
ATOM 3508 C CA . ASP B 1 155 ? 22.922 27.276 40.570 1.00 93.72 283 ASP B CA 1
ATOM 3509 C C . ASP B 1 155 ? 21.563 27.731 40.032 1.00 96.86 283 ASP B C 1
ATOM 3510 O O . ASP B 1 155 ? 20.872 28.508 40.684 1.00 97.56 283 ASP B O 1
ATOM 3515 N N . ASP B 1 156 ? 21.197 27.208 38.851 1.00 100.07 284 ASP B N 1
ATOM 3516 C CA . ASP B 1 156 ? 20.172 27.796 38.000 1.00 102.98 284 ASP B CA 1
ATOM 3517 C C . ASP B 1 156 ? 18.762 27.643 38.564 1.00 113.53 284 ASP B C 1
ATOM 3518 O O . ASP B 1 156 ? 17.872 28.378 38.140 1.00 121.59 284 ASP B O 1
ATOM 3523 N N . LEU B 1 157 ? 18.556 26.697 39.492 1.00 112.89 285 LEU B N 1
ATOM 3524 C CA . LEU B 1 157 ? 17.249 26.521 40.117 1.00 106.43 285 LEU B CA 1
ATOM 3525 C C . LEU B 1 157 ? 16.947 27.678 41.074 1.00 113.08 285 LEU B C 1
ATOM 3526 O O . LEU B 1 157 ? 15.804 27.821 41.494 1.00 113.58 285 LEU B O 1
ATOM 3531 N N . TYR B 1 158 ? 17.954 28.493 41.425 1.00 117.14 286 TYR B N 1
ATOM 3532 C CA . TYR B 1 158 ? 17.733 29.663 42.264 1.00 123.80 286 TYR B CA 1
ATOM 3533 C C . TYR B 1 158 ? 18.115 30.940 41.511 1.00 126.21 286 TYR B C 1
ATOM 3534 O O . TYR B 1 158 ? 18.524 31.916 42.145 1.00 133.41 286 TYR B O 1
ATOM 3543 N N . ALA B 1 159 ? 17.997 30.922 40.171 1.00 121.48 287 ALA B N 1
ATOM 3544 C CA . ALA B 1 159 ? 18.496 32.008 39.330 1.00 118.47 287 ALA B CA 1
ATOM 3545 C C . ALA B 1 159 ? 17.467 33.137 39.194 1.00 126.27 287 ALA B C 1
ATOM 3546 O O . ALA B 1 159 ? 16.273 32.828 39.013 1.00 130.03 287 ALA B O 1
ATOM 3548 N N . SER B 1 164 ? 22.055 35.402 39.181 1.00 132.59 292 SER B N 1
ATOM 3549 C CA . SER B 1 164 ? 21.999 33.925 39.351 1.00 135.61 292 SER B CA 1
ATOM 3550 C C . SER B 1 164 ? 23.130 33.446 40.267 1.00 134.06 292 SER B C 1
ATOM 3551 O O . SER B 1 164 ? 24.300 33.567 39.906 1.00 125.05 292 SER B O 1
ATOM 3554 N N . PRO B 1 165 ? 22.842 32.830 41.446 1.00 133.92 293 PRO B N 1
ATOM 3555 C CA . PRO B 1 165 ? 23.897 32.326 42.329 1.00 123.84 293 PRO B CA 1
ATOM 3556 C C . PRO B 1 165 ? 24.677 31.194 41.664 1.00 110.82 293 PRO B C 1
ATOM 3557 O O . PRO B 1 165 ? 24.286 30.715 40.604 1.00 112.75 293 PRO B O 1
ATOM 3561 N N . THR B 1 166 ? 25.797 30.803 42.282 1.00 100.58 294 THR B N 1
ATOM 3562 C CA . THR B 1 166 ? 26.597 29.674 41.824 1.00 87.52 294 THR B CA 1
ATOM 3563 C C . THR B 1 166 ? 26.939 28.791 43.023 1.00 80.01 294 THR B C 1
ATOM 3564 O O . THR B 1 166 ? 26.709 29.147 44.177 1.00 81.12 294 THR B O 1
ATOM 3568 N N . GLN B 1 167 ? 27.539 27.642 42.728 1.00 74.55 295 GLN B N 1
ATOM 3569 C CA . GLN B 1 167 ? 27.924 26.680 43.740 1.00 69.28 295 GLN B CA 1
ATOM 3570 C C . GLN B 1 167 ? 29.260 26.060 43.346 1.00 62.68 295 GLN B C 1
ATOM 3571 O O . GLN B 1 167 ? 29.576 25.964 42.166 1.00 57.00 295 GLN B O 1
ATOM 3577 N N . THR B 1 168 ? 30.032 25.638 44.348 1.00 62.93 296 THR B N 1
ATOM 3578 C CA . THR B 1 168 ? 31.321 25.014 44.114 1.00 60.06 296 THR B CA 1
ATOM 3579 C C . THR B 1 168 ? 31.249 23.553 44.531 1.00 61.16 296 THR B C 1
ATOM 3580 O O . THR B 1 168 ? 30.938 23.254 45.680 1.00 64.41 296 THR B O 1
ATOM 3584 N N . ILE B 1 169 ? 31.568 22.662 43.588 1.00 58.31 297 ILE B N 1
ATOM 3585 C CA . ILE B 1 169 ? 31.660 21.242 43.871 1.00 56.88 297 ILE B CA 1
ATOM 3586 C C . ILE B 1 169 ? 33.138 20.872 43.872 1.00 60.64 297 ILE B C 1
ATOM 3587 O O . ILE B 1 169 ? 33.818 21.050 42.859 1.00 61.47 297 ILE B O 1
ATOM 3592 N N . LYS B 1 170 ? 33.628 20.387 45.022 1.00 61.88 298 LYS B N 1
ATOM 3593 C CA . LYS B 1 170 ? 34.975 19.854 45.121 1.00 63.35 298 LYS B CA 1
ATOM 3594 C C . LYS B 1 170 ? 34.988 18.459 44.508 1.00 61.65 298 LYS B C 1
ATOM 3595 O O . LYS B 1 170 ? 33.964 17.776 44.524 1.00 62.87 298 LYS B O 1
ATOM 3601 N N . VAL B 1 171 ? 36.159 18.063 43.986 1.00 58.74 299 VAL B N 1
ATOM 3602 C CA . VAL B 1 171 ? 36.367 16.741 43.412 1.00 60.53 299 VAL B CA 1
ATOM 3603 C C . VAL B 1 171 ? 36.278 15.686 44.514 1.00 57.88 299 VAL B C 1
ATOM 3604 O O . VAL B 1 171 ? 36.527 16.001 45.669 1.00 59.65 299 VAL B O 1
ATOM 3608 N N . GLY B 1 172 ? 35.873 14.461 44.151 1.00 57.13 300 GLY B N 1
ATOM 3609 C CA . GLY B 1 172 ? 35.879 13.338 45.080 1.00 57.14 300 GLY B CA 1
ATOM 3610 C C . GLY B 1 172 ? 34.483 12.868 45.512 1.00 57.91 300 GLY B C 1
ATOM 3611 O O . GLY B 1 172 ? 33.474 13.527 45.266 1.00 53.60 300 GLY B O 1
ATOM 3612 N N . LYS B 1 173 ? 34.476 11.712 46.188 1.00 59.22 301 LYS B N 1
ATOM 3613 C CA . LYS B 1 173 ? 33.289 11.044 46.700 1.00 61.51 301 LYS B CA 1
ATOM 3614 C C . LYS B 1 173 ? 32.547 11.911 47.712 1.00 58.63 301 LYS B C 1
ATOM 3615 O O . LYS B 1 173 ? 33.125 12.361 48.695 1.00 56.79 301 LYS B O 1
ATOM 3621 N N . GLN B 1 174 ? 31.246 12.105 47.465 1.00 55.57 302 GLN B N 1
ATOM 3622 C CA . GLN B 1 174 ? 30.392 12.887 48.346 1.00 58.14 302 GLN B CA 1
ATOM 3623 C C . GLN B 1 174 ? 28.922 12.546 48.080 1.00 56.81 302 GLN B C 1
ATOM 3624 O O . GLN B 1 174 ? 28.582 11.887 47.090 1.00 50.67 302 GLN B O 1
ATOM 3630 N N . GLN B 1 175 ? 28.058 13.034 48.977 1.00 57.99 303 GLN B N 1
ATOM 3631 C CA . GLN B 1 175 ? 26.619 12.934 48.811 1.00 56.87 303 GLN B CA 1
ATOM 3632 C C . GLN B 1 175 ? 26.126 14.201 48.116 1.00 55.74 303 GLN B C 1
ATOM 3633 O O . GLN B 1 175 ? 26.536 15.302 48.482 1.00 56.49 303 GLN B O 1
ATOM 3639 N N . MET B 1 176 ? 25.248 14.026 47.119 1.00 54.62 304 MET B N 1
ATOM 3640 C CA . MET B 1 176 ? 24.687 15.143 46.373 1.00 55.53 304 MET B CA 1
ATOM 3641 C C . MET B 1 176 ? 23.159 15.099 46.444 1.00 52.67 304 MET B C 1
ATOM 3642 O O . MET B 1 176 ? 22.548 14.107 46.054 1.00 53.60 304 MET B O 1
ATOM 3647 N N . ASN B 1 177 ? 22.568 16.193 46.936 1.00 50.65 305 ASN B N 1
ATOM 3648 C CA . ASN B 1 177 ? 21.141 16.437 46.825 1.00 51.70 305 ASN B CA 1
ATOM 3649 C C . ASN B 1 177 ? 20.797 16.773 45.374 1.00 51.26 305 ASN B C 1
ATOM 3650 O O . ASN B 1 177 ? 21.677 16.930 44.526 1.00 49.10 305 ASN B O 1
ATOM 3655 N N . GLY B 1 178 ? 19.494 16.895 45.096 1.00 50.80 306 GLY B N 1
ATOM 3656 C CA . GLY B 1 178 ? 18.990 17.017 43.735 1.00 49.97 306 GLY B CA 1
ATOM 3657 C C . GLY B 1 178 ? 19.614 18.192 42.998 1.00 49.94 306 GLY B C 1
ATOM 3658 O O . GLY B 1 178 ? 20.039 18.063 41.856 1.00 51.37 306 GLY B O 1
ATOM 3659 N N . SER B 1 179 ? 19.664 19.333 43.678 1.00 51.60 307 SER B N 1
ATOM 3660 C CA . SER B 1 179 ? 20.154 20.567 43.094 1.00 51.88 307 SER B CA 1
ATOM 3661 C C . SER B 1 179 ? 21.635 20.436 42.753 1.00 48.64 307 SER B C 1
ATOM 3662 O O . SER B 1 179 ? 22.066 20.815 41.666 1.00 45.69 307 SER B O 1
ATOM 3665 N N . THR B 1 180 ? 22.403 19.853 43.677 1.00 47.42 308 THR B N 1
ATOM 3666 C CA . THR B 1 180 ? 23.825 19.645 43.463 1.00 45.65 308 THR B CA 1
ATOM 3667 C C . THR B 1 180 ? 24.020 18.736 42.265 1.00 43.38 308 THR B C 1
ATOM 3668 O O . THR B 1 180 ? 24.802 19.024 41.366 1.00 41.46 308 THR B O 1
ATOM 3672 N N . LEU B 1 181 ? 23.313 17.609 42.312 1.00 46.19 309 LEU B N 1
ATOM 3673 C CA . LEU B 1 181 ? 23.476 16.538 41.340 1.00 45.14 309 LEU B CA 1
ATOM 3674 C C . LEU B 1 181 ? 23.107 17.056 39.948 1.00 43.07 309 LEU B C 1
ATOM 3675 O O . LEU B 1 181 ? 23.788 16.787 38.967 1.00 39.48 309 LEU B O 1
ATOM 3680 N N . LEU B 1 182 ? 22.029 17.829 39.868 1.00 43.55 310 LEU B N 1
ATOM 3681 C CA . LEU B 1 182 ? 21.657 18.454 38.617 1.00 45.20 310 LEU B CA 1
ATOM 3682 C C . LEU B 1 182 ? 22.782 19.390 38.175 1.00 44.85 310 LEU B C 1
ATOM 3683 O O . LEU B 1 182 ? 23.174 19.375 37.016 1.00 43.93 310 LEU B O 1
ATOM 3688 N N . ASN B 1 183 ? 23.286 20.207 39.101 1.00 41.96 311 ASN B N 1
ATOM 3689 C CA . ASN B 1 183 ? 24.332 21.160 38.778 1.00 44.98 311 ASN B CA 1
ATOM 3690 C C . ASN B 1 183 ? 25.570 20.446 38.253 1.00 41.98 311 ASN B C 1
ATOM 3691 O O . ASN B 1 183 ? 26.195 20.925 37.310 1.00 40.80 311 ASN B O 1
ATOM 3696 N N . TYR B 1 184 ? 25.895 19.308 38.879 1.00 40.19 312 TYR B N 1
ATOM 3697 C CA . TYR B 1 184 ? 27.043 18.505 38.503 1.00 36.99 312 TYR B CA 1
ATOM 3698 C C . TYR B 1 184 ? 26.879 17.920 37.102 1.00 37.16 312 TYR B C 1
ATOM 3699 O O . TYR B 1 184 ? 27.845 17.807 36.347 1.00 36.98 312 TYR B O 1
ATOM 3708 N N . ALA B 1 185 ? 25.639 17.532 36.772 1.00 38.85 313 ALA B N 1
ATOM 3709 C CA . ALA B 1 185 ? 25.314 16.953 35.482 1.00 37.92 313 ALA B CA 1
ATOM 3710 C C . ALA B 1 185 ? 25.288 18.002 34.383 1.00 37.88 313 ALA B C 1
ATOM 3711 O O . ALA B 1 185 ? 25.357 17.657 33.214 1.00 38.67 313 ALA B O 1
ATOM 3713 N N . ARG B 1 186 ? 25.133 19.265 34.760 1.00 39.81 314 ARG B N 1
ATOM 3714 C CA . ARG B 1 186 ? 24.998 20.347 33.799 1.00 44.05 314 ARG B CA 1
ATOM 3715 C C . ARG B 1 186 ? 26.338 20.998 33.480 1.00 43.35 314 ARG B C 1
ATOM 3716 O O . ARG B 1 186 ? 26.447 21.653 32.444 1.00 41.65 314 ARG B O 1
ATOM 3724 N N . PHE B 1 187 ? 27.340 20.795 34.349 1.00 44.01 315 PHE B N 1
ATOM 3725 C CA . PHE B 1 187 ? 28.617 21.497 34.241 1.00 47.53 315 PHE B CA 1
ATOM 3726 C C . PHE B 1 187 ? 29.310 21.093 32.945 1.00 44.84 315 PHE B C 1
ATOM 3727 O O . PHE B 1 187 ? 29.399 19.908 32.621 1.00 38.91 315 PHE B O 1
ATOM 3735 N N . ARG B 1 188 ? 29.819 22.096 32.227 1.00 43.22 316 ARG B N 1
ATOM 3736 C CA . ARG B 1 188 ? 30.507 21.851 30.968 1.00 47.22 316 ARG B CA 1
ATOM 3737 C C . ARG B 1 188 ? 31.715 22.773 30.809 1.00 43.50 316 ARG B C 1
ATOM 3738 O O . ARG B 1 188 ? 32.229 22.901 29.703 1.00 42.40 316 ARG B O 1
ATOM 3746 N N . ASP B 1 189 ? 32.174 23.405 31.896 1.00 42.30 317 ASP B N 1
ATOM 3747 C CA . ASP B 1 189 ? 33.089 24.531 31.772 1.00 46.90 317 ASP B CA 1
ATOM 3748 C C . ASP B 1 189 ? 34.511 24.071 32.039 1.00 46.05 317 ASP B C 1
ATOM 3749 O O . ASP B 1 189 ? 35.185 24.626 32.896 1.00 44.78 317 ASP B O 1
ATOM 3754 N N . ASP B 1 190 ? 34.937 23.059 31.273 1.00 42.41 318 ASP B N 1
ATOM 3755 C CA . ASP B 1 190 ? 36.278 22.518 31.337 1.00 39.06 318 ASP B CA 1
ATOM 3756 C C . ASP B 1 190 ? 36.679 22.128 29.918 1.00 38.11 318 ASP B C 1
ATOM 3757 O O . ASP B 1 190 ? 35.971 22.406 28.958 1.00 37.11 318 ASP B O 1
ATOM 3762 N N . ASP B 1 191 ? 37.857 21.529 29.793 1.00 39.76 319 ASP B N 1
ATOM 3763 C CA . ASP B 1 191 ? 38.475 21.299 28.495 1.00 39.68 319 ASP B CA 1
ATOM 3764 C C . ASP B 1 191 ? 37.644 20.316 27.665 1.00 42.16 319 ASP B C 1
ATOM 3765 O O . ASP B 1 191 ? 37.721 20.320 26.438 1.00 44.31 319 ASP B O 1
ATOM 3770 N N . GLU B 1 192 ? 36.836 19.488 28.332 1.00 43.58 320 GLU B N 1
ATOM 3771 C CA . GLU B 1 192 ? 36.033 18.504 27.627 1.00 44.59 320 GLU B CA 1
ATOM 3772 C C . GLU B 1 192 ? 34.686 19.084 27.188 1.00 41.14 320 GLU B C 1
ATOM 3773 O O . GLU B 1 192 ? 34.014 18.456 26.378 1.00 39.23 320 GLU B O 1
ATOM 3779 N N . ALA B 1 193 ? 34.285 20.259 27.714 1.00 37.58 321 ALA B N 1
ATOM 3780 C CA . ALA B 1 193 ? 33.067 20.909 27.259 1.00 37.01 321 ALA B CA 1
ATOM 3781 C C . ALA B 1 193 ? 31.882 19.922 27.303 1.00 36.67 321 ALA B C 1
ATOM 3782 O O . ALA B 1 193 ? 31.763 19.212 28.298 1.00 34.43 321 ALA B O 1
ATOM 3784 N N . ASP B 1 194 ? 31.012 19.866 26.266 1.00 37.96 322 ASP B N 1
ATOM 3785 C CA . ASP B 1 194 ? 29.788 19.051 26.277 1.00 37.62 322 ASP B CA 1
ATOM 3786 C C . ASP B 1 194 ? 30.093 17.547 26.365 1.00 36.79 322 ASP B C 1
ATOM 3787 O O . ASP B 1 194 ? 29.333 16.789 26.955 1.00 36.17 322 ASP B O 1
ATOM 3792 N N . TYR B 1 195 ? 31.204 17.107 25.774 1.00 33.24 323 TYR B N 1
ATOM 3793 C CA . TYR B 1 195 ? 31.585 15.717 25.812 1.00 34.55 323 TYR B CA 1
ATOM 3794 C C . TYR B 1 195 ? 31.741 15.257 27.262 1.00 33.53 323 TYR B C 1
ATOM 3795 O O . TYR B 1 195 ? 31.370 14.145 27.616 1.00 31.32 323 TYR B O 1
ATOM 3804 N N . GLY B 1 196 ? 32.367 16.087 28.086 1.00 35.13 324 GLY B N 1
ATOM 3805 C CA . GLY B 1 196 ? 32.629 15.722 29.468 1.00 35.60 324 GLY B CA 1
ATOM 3806 C C . GLY B 1 196 ? 31.341 15.777 30.282 1.00 32.82 324 GLY B C 1
ATOM 3807 O O . GLY B 1 196 ? 31.170 15.041 31.254 1.00 30.19 324 GLY B O 1
ATOM 3808 N N . ARG B 1 197 ? 30.465 16.699 29.877 1.00 31.72 325 ARG B N 1
ATOM 3809 C CA . ARG B 1 197 ? 29.124 16.756 30.425 1.00 34.95 325 ARG B CA 1
ATOM 3810 C C . ARG B 1 197 ? 28.379 15.434 30.162 1.00 33.14 325 ARG B C 1
ATOM 3811 O O . ARG B 1 197 ? 27.821 14.873 31.104 1.00 33.44 325 ARG B O 1
ATOM 3819 N N . THR B 1 198 ? 28.421 14.914 28.921 1.00 31.40 326 THR B N 1
ATOM 3820 C CA . THR B 1 198 ? 27.778 13.642 28.612 1.00 34.26 326 THR B CA 1
ATOM 3821 C C . THR B 1 198 ? 28.257 12.571 29.589 1.00 31.57 326 THR B C 1
ATOM 3822 O O . THR B 1 198 ? 27.463 11.783 30.061 1.00 28.67 326 THR B O 1
ATOM 3826 N N . LYS B 1 199 ? 29.540 12.570 29.929 1.00 33.60 327 LYS B N 1
ATOM 3827 C CA . LYS B 1 199 ? 30.088 11.524 30.779 1.00 37.64 327 LYS B CA 1
ATOM 3828 C C . LYS B 1 199 ? 29.608 11.718 32.215 1.00 35.82 327 LYS B C 1
ATOM 3829 O O . LYS B 1 199 ? 29.386 10.755 32.932 1.00 42.13 327 LYS B O 1
ATOM 3835 N N . ARG B 1 200 ? 29.410 12.953 32.649 1.00 34.68 328 ARG B N 1
ATOM 3836 C CA . ARG B 1 200 ? 28.891 13.156 33.992 1.00 35.56 328 ARG B CA 1
ATOM 3837 C C . ARG B 1 200 ? 27.407 12.796 34.044 1.00 34.95 328 ARG B C 1
ATOM 3838 O O . ARG B 1 200 ? 26.918 12.347 35.076 1.00 35.00 328 ARG B O 1
ATOM 3846 N N . GLN B 1 201 ? 26.676 13.029 32.946 1.00 33.56 329 GLN B N 1
ATOM 3847 C CA . GLN B 1 201 ? 25.256 12.716 32.886 1.00 33.20 329 GLN B CA 1
ATOM 3848 C C . GLN B 1 201 ? 25.096 11.197 32.985 1.00 33.00 329 GLN B C 1
ATOM 3849 O O . GLN B 1 201 ? 24.319 10.708 33.773 1.00 32.04 329 GLN B O 1
ATOM 3855 N N . GLN B 1 202 ? 25.897 10.471 32.207 1.00 34.44 330 GLN B N 1
ATOM 3856 C CA . GLN B 1 202 ? 25.975 9.031 32.240 1.00 36.61 330 GLN B CA 1
ATOM 3857 C C . GLN B 1 202 ? 26.341 8.544 33.632 1.00 36.64 330 GLN B C 1
ATOM 3858 O O . GLN B 1 202 ? 25.770 7.574 34.115 1.00 36.70 330 GLN B O 1
ATOM 3864 N N . GLN B 1 203 ? 27.276 9.228 34.276 1.00 34.37 331 GLN B N 1
ATOM 3865 C CA . GLN B 1 203 ? 27.696 8.852 35.614 1.00 35.66 331 GLN B CA 1
ATOM 3866 C C . GLN B 1 203 ? 26.527 8.955 36.585 1.00 34.64 331 GLN B C 1
ATOM 3867 O O . GLN B 1 203 ? 26.322 8.050 37.388 1.00 33.94 331 GLN B O 1
ATOM 3873 N N . VAL B 1 204 ? 25.798 10.076 36.508 1.00 34.75 332 VAL B N 1
ATOM 3874 C CA . VAL B 1 204 ? 24.679 10.352 37.394 1.00 36.74 332 VAL B CA 1
ATOM 3875 C C . VAL B 1 204 ? 23.570 9.315 37.198 1.00 38.80 332 VAL B C 1
ATOM 3876 O O . VAL B 1 204 ? 22.999 8.820 38.166 1.00 41.73 332 VAL B O 1
ATOM 3880 N N . LEU B 1 205 ? 23.234 9.010 35.941 1.00 39.40 333 LEU B N 1
ATOM 3881 C CA . LEU B 1 205 ? 22.149 8.094 35.646 1.00 41.14 333 LEU B CA 1
ATOM 3882 C C . LEU B 1 205 ? 22.498 6.730 36.221 1.00 43.84 333 LEU B C 1
ATOM 3883 O O . LEU B 1 205 ? 21.677 6.106 36.880 1.00 50.09 333 LEU B O 1
ATOM 3888 N N . THR B 1 206 ? 23.714 6.274 35.920 1.00 44.45 334 THR B N 1
ATOM 3889 C CA . THR B 1 206 ? 24.236 5.009 36.412 1.00 48.28 334 THR B CA 1
ATOM 3890 C C . THR B 1 206 ? 24.151 4.973 37.936 1.00 49.02 334 THR B C 1
ATOM 3891 O O . THR B 1 206 ? 23.728 3.977 38.504 1.00 50.28 334 THR B O 1
ATOM 3895 N N . ALA B 1 207 ? 24.588 6.053 38.592 1.00 47.28 335 ALA B N 1
ATOM 3896 C CA . ALA B 1 207 ? 24.632 6.104 40.042 1.00 47.33 335 ALA B CA 1
ATOM 3897 C C . ALA B 1 207 ? 23.223 5.912 40.599 1.00 49.54 335 ALA B C 1
ATOM 3898 O O . ALA B 1 207 ? 23.038 5.160 41.549 1.00 48.00 335 ALA B O 1
ATOM 3900 N N . ILE B 1 208 ? 22.243 6.601 39.997 1.00 48.19 336 ILE B N 1
ATOM 3901 C CA . ILE B 1 208 ? 20.859 6.556 40.459 1.00 49.72 336 ILE B CA 1
ATOM 3902 C C . ILE B 1 208 ? 20.360 5.110 40.420 1.00 50.01 336 ILE B C 1
ATOM 3903 O O . ILE B 1 208 ? 19.877 4.617 41.430 1.00 54.91 336 ILE B O 1
ATOM 3908 N N . LEU B 1 209 ? 20.510 4.443 39.269 1.00 48.19 337 LEU B N 1
ATOM 3909 C CA . LEU B 1 209 ? 20.068 3.067 39.094 1.00 50.79 337 LEU B CA 1
ATOM 3910 C C . LEU B 1 209 ? 20.745 2.145 40.103 1.00 54.65 337 LEU B C 1
ATOM 3911 O O . LEU B 1 209 ? 20.104 1.272 40.654 1.00 62.53 337 LEU B O 1
ATOM 3916 N N . GLU B 1 210 ? 22.046 2.327 40.327 1.00 55.31 338 GLU B N 1
ATOM 3917 C CA . GLU B 1 210 ? 22.829 1.478 41.215 1.00 57.54 338 GLU B CA 1
ATOM 3918 C C . GLU B 1 210 ? 22.403 1.656 42.667 1.00 58.83 338 GLU B C 1
ATOM 3919 O O . GLU B 1 210 ? 22.547 0.740 43.461 1.00 62.70 338 GLU B O 1
ATOM 3925 N N . GLN B 1 211 ? 21.941 2.850 43.027 1.00 58.61 339 GLN B N 1
ATOM 3926 C CA . GLN B 1 211 ? 21.764 3.196 44.427 1.00 61.87 339 GLN B CA 1
ATOM 3927 C C . GLN B 1 211 ? 20.299 3.184 44.831 1.00 65.77 339 GLN B C 1
ATOM 3928 O O . GLN B 1 211 ? 19.980 3.566 45.953 1.00 69.61 339 GLN B O 1
ATOM 3934 N N . ILE B 1 212 ? 19.420 2.750 43.929 1.00 66.92 340 ILE B N 1
ATOM 3935 C CA . ILE B 1 212 ? 18.044 2.508 44.320 1.00 74.23 340 ILE B CA 1
ATOM 3936 C C . ILE B 1 212 ? 18.013 1.330 45.291 1.00 80.80 340 ILE B C 1
ATOM 3937 O O . ILE B 1 212 ? 18.453 0.231 44.951 1.00 75.75 340 ILE B O 1
ATOM 3942 N N . LYS B 1 213 ? 17.515 1.620 46.504 1.00 87.92 341 LYS B N 1
ATOM 3943 C CA . LYS B 1 213 ? 17.309 0.640 47.555 1.00 97.94 341 LYS B CA 1
ATOM 3944 C C . LYS B 1 213 ? 15.855 0.177 47.442 1.00 102.13 341 LYS B C 1
ATOM 3945 O O . LYS B 1 213 ? 15.005 0.978 47.052 1.00 107.87 341 LYS B O 1
ATOM 3951 N N . ASP B 1 214 ? 15.580 -1.087 47.789 1.00 101.23 342 ASP B N 1
ATOM 3952 C CA . ASP B 1 214 ? 14.225 -1.611 47.857 1.00 100.04 342 ASP B CA 1
ATOM 3953 C C . ASP B 1 214 ? 13.414 -1.222 46.621 1.00 96.43 342 ASP B C 1
ATOM 3954 O O . ASP B 1 214 ? 12.447 -0.459 46.706 1.00 88.47 342 ASP B O 1
ATOM 3959 N N . PRO B 1 215 ? 13.744 -1.777 45.435 1.00 97.92 343 PRO B N 1
ATOM 3960 C CA . PRO B 1 215 ? 12.958 -1.522 44.231 1.00 94.98 343 PRO B CA 1
ATOM 3961 C C . PRO B 1 215 ? 11.575 -2.170 44.262 1.00 98.45 343 PRO B C 1
ATOM 3962 O O . PRO B 1 215 ? 10.880 -2.180 43.247 1.00 97.20 343 PRO B O 1
ATOM 3966 N N . THR B 1 216 ? 11.156 -2.680 45.426 1.00 98.71 344 THR B N 1
ATOM 3967 C CA . THR B 1 216 ? 9.836 -3.269 45.550 1.00 104.70 344 THR B CA 1
ATOM 3968 C C . THR B 1 216 ? 8.776 -2.203 45.843 1.00 105.85 344 THR B C 1
ATOM 3969 O O . THR B 1 216 ? 7.636 -2.584 46.083 1.00 116.17 344 THR B O 1
ATOM 3973 N N . LYS B 1 217 ? 9.126 -0.907 45.853 1.00 101.44 345 LYS B N 1
ATOM 3974 C CA . LYS B 1 217 ? 8.153 0.169 45.998 1.00 102.42 345 LYS B CA 1
ATOM 3975 C C . LYS B 1 217 ? 7.296 0.318 44.738 1.00 106.71 345 LYS B C 1
ATOM 3976 O O . LYS B 1 217 ? 6.143 0.746 44.813 1.00 113.26 345 LYS B O 1
ATOM 3978 N N . LEU B 1 218 ? 7.854 -0.078 43.582 1.00 105.54 346 LEU B N 1
ATOM 3979 C CA . LEU B 1 218 ? 7.109 -0.157 42.333 1.00 100.18 346 LEU B CA 1
ATOM 3980 C C . LEU B 1 218 ? 5.855 -0.990 42.568 1.00 102.53 346 LEU B C 1
ATOM 3981 O O . LEU B 1 218 ? 4.744 -0.575 42.269 1.00 99.45 346 LEU B O 1
ATOM 3986 N N . PHE B 1 219 ? 6.080 -2.152 43.181 1.00 107.99 347 PHE B N 1
ATOM 3987 C CA . PHE B 1 219 ? 5.050 -3.131 43.465 1.00 115.28 347 PHE B CA 1
ATOM 3988 C C . PHE B 1 219 ? 4.090 -2.577 44.515 1.00 114.54 347 PHE B C 1
ATOM 3989 O O . PHE B 1 219 ? 2.922 -2.320 44.218 1.00 122.69 347 PHE B O 1
ATOM 3997 N N . THR B 1 220 ? 4.602 -2.351 45.728 1.00 111.32 348 THR B N 1
ATOM 3998 C CA . THR B 1 220 ? 3.774 -1.911 46.839 1.00 110.49 348 THR B CA 1
ATOM 3999 C C . THR B 1 220 ? 3.038 -0.622 46.488 1.00 110.50 348 THR B C 1
ATOM 4000 O O . THR B 1 220 ? 1.993 -0.366 47.078 1.00 115.61 348 THR B O 1
ATOM 4004 N N . GLY B 1 221 ? 3.557 0.165 45.533 1.00 107.92 349 GLY B N 1
ATOM 4005 C CA . GLY B 1 221 ? 3.003 1.470 45.207 1.00 107.73 349 GLY B CA 1
ATOM 4006 C C . GLY B 1 221 ? 3.436 2.515 46.237 1.00 104.79 349 GLY B C 1
ATOM 4007 O O . GLY B 1 221 ? 2.914 2.565 47.345 1.00 114.91 349 GLY B O 1
ATOM 4008 N N . SER B 1 222 ? 4.434 3.317 45.870 1.00 95.53 350 SER B N 1
ATOM 4009 C CA . SER B 1 222 ? 5.001 4.350 46.726 1.00 92.72 350 SER B CA 1
ATOM 4010 C C . SER B 1 222 ? 4.483 5.709 46.273 1.00 88.12 350 SER B C 1
ATOM 4011 O O . SER B 1 222 ? 4.460 5.962 45.079 1.00 89.71 350 SER B O 1
ATOM 4014 N N . GLU B 1 223 ? 4.106 6.596 47.202 1.00 86.49 351 GLU B N 1
ATOM 4015 C CA . GLU B 1 223 ? 3.718 7.943 46.805 1.00 86.97 351 GLU B CA 1
ATOM 4016 C C . GLU B 1 223 ? 4.938 8.696 46.278 1.00 80.93 351 GLU B C 1
ATOM 4017 O O . GLU B 1 223 ? 4.790 9.561 45.423 1.00 84.48 351 GLU B O 1
ATOM 4023 N N . ALA B 1 224 ? 6.131 8.357 46.774 1.00 75.11 352 ALA B N 1
ATOM 4024 C CA . ALA B 1 224 ? 7.358 8.942 46.261 1.00 72.93 352 ALA B CA 1
ATOM 4025 C C . ALA B 1 224 ? 7.488 8.662 44.765 1.00 73.84 352 ALA B C 1
ATOM 4026 O O . ALA B 1 224 ? 7.568 9.587 43.952 1.00 74.49 352 ALA B O 1
ATOM 4028 N N . LEU B 1 225 ? 7.471 7.377 44.404 1.00 75.35 353 LEU B N 1
ATOM 4029 C CA . LEU B 1 225 ? 7.547 6.967 43.008 1.00 75.90 353 LEU B CA 1
ATOM 4030 C C . LEU B 1 225 ? 6.464 7.676 42.184 1.00 71.77 353 LEU B C 1
ATOM 4031 O O . LEU B 1 225 ? 6.687 8.082 41.046 1.00 70.45 353 LEU B O 1
ATOM 4036 N N . GLY B 1 226 ? 5.278 7.805 42.770 1.00 70.19 354 GLY B N 1
ATOM 4037 C CA . GLY B 1 226 ? 4.172 8.501 42.150 1.00 72.32 354 GLY B CA 1
ATOM 4038 C C . GLY B 1 226 ? 4.492 9.967 41.892 1.00 75.26 354 GLY B C 1
ATOM 4039 O O . GLY B 1 226 ? 4.233 10.458 40.798 1.00 76.29 354 GLY B O 1
ATOM 4040 N N . LYS B 1 227 ? 5.048 10.657 42.895 1.00 76.31 355 LYS B N 1
ATOM 4041 C CA . LYS B 1 227 ? 5.427 12.048 42.745 1.00 75.05 355 LYS B CA 1
ATOM 4042 C C . LYS B 1 227 ? 6.354 12.160 41.544 1.00 69.27 355 LYS B C 1
ATOM 4043 O O . LYS B 1 227 ? 6.193 13.062 40.728 1.00 69.91 355 LYS B O 1
ATOM 4049 N N . VAL B 1 228 ? 7.307 11.224 41.444 1.00 65.88 356 VAL B N 1
ATOM 4050 C CA . VAL B 1 228 ? 8.268 11.201 40.351 1.00 63.30 356 VAL B CA 1
ATOM 4051 C C . VAL B 1 228 ? 7.547 11.091 39.012 1.00 62.06 356 VAL B C 1
ATOM 4052 O O . VAL B 1 228 ? 7.766 11.900 38.114 1.00 60.49 356 VAL B O 1
ATOM 4056 N N . PHE B 1 229 ? 6.688 10.074 38.891 1.00 51.25 357 PHE B N 1
ATOM 4057 C CA . PHE B 1 229 ? 5.936 9.845 37.668 1.00 48.68 357 PHE B CA 1
ATOM 4058 C C . PHE B 1 229 ? 5.208 11.115 37.236 1.00 48.20 357 PHE B C 1
ATOM 4059 O O . PHE B 1 229 ? 5.214 11.449 36.051 1.00 46.07 357 PHE B O 1
ATOM 4067 N N . ALA B 1 230 ? 4.582 11.796 38.202 1.00 50.12 358 ALA B N 1
ATOM 4068 C CA . ALA B 1 230 ? 3.828 13.018 37.932 1.00 57.12 358 ALA B CA 1
ATOM 4069 C C . ALA B 1 230 ? 4.704 14.065 37.245 1.00 54.98 358 ALA B C 1
ATOM 4070 O O . ALA B 1 230 ? 4.210 14.824 36.413 1.00 52.04 358 ALA B O 1
ATOM 4072 N N . MET B 1 231 ? 6.007 14.064 37.570 1.00 55.34 359 MET B N 1
ATOM 4073 C CA . MET B 1 231 ? 6.926 15.078 37.078 1.00 54.83 359 MET B CA 1
ATOM 4074 C C . MET B 1 231 ? 7.657 14.605 35.821 1.00 53.25 359 MET B C 1
ATOM 4075 O O . MET B 1 231 ? 8.571 15.285 35.361 1.00 61.88 359 MET B O 1
ATOM 4080 N N . THR B 1 232 ? 7.259 13.449 35.268 1.00 49.16 360 THR B N 1
ATOM 4081 C CA . THR B 1 232 ? 7.919 12.851 34.117 1.00 44.32 360 THR B CA 1
ATOM 4082 C C . THR B 1 232 ? 6.945 12.689 32.952 1.00 39.50 360 THR B C 1
ATOM 4083 O O . THR B 1 232 ? 5.771 12.413 33.159 1.00 41.12 360 THR B O 1
ATOM 4087 N N . SER B 1 233 ? 7.460 12.804 31.731 1.00 33.76 361 SER B N 1
ATOM 4088 C CA . SER B 1 233 ? 6.735 12.405 30.543 1.00 32.17 361 SER B CA 1
ATOM 4089 C C . SER B 1 233 ? 7.381 11.141 29.964 1.00 30.88 361 SER B C 1
ATOM 4090 O O . SER B 1 233 ? 8.583 11.133 29.684 1.00 27.11 361 SER B O 1
ATOM 4093 N N . THR B 1 234 ? 6.596 10.063 29.818 1.00 27.31 362 THR B N 1
ATOM 4094 C CA . THR B 1 234 ? 7.133 8.789 29.364 1.00 28.02 362 THR B CA 1
ATOM 4095 C C . THR B 1 234 ? 6.015 7.944 28.769 1.00 28.47 362 THR B C 1
ATOM 4096 O O . THR B 1 234 ? 4.872 8.071 29.188 1.00 30.50 362 THR B O 1
ATOM 4100 N N . ASN B 1 235 ? 6.344 7.076 27.803 1.00 27.32 363 ASN B N 1
ATOM 4101 C CA . ASN B 1 235 ? 5.350 6.145 27.279 1.00 26.12 363 ASN B CA 1
ATOM 4102 C C . ASN B 1 235 ? 5.755 4.709 27.623 1.00 26.93 363 ASN B C 1
ATOM 4103 O O . ASN B 1 235 ? 5.259 3.756 27.018 1.00 29.15 363 ASN B O 1
ATOM 4108 N N . VAL B 1 236 ? 6.617 4.536 28.630 1.00 25.65 364 VAL B N 1
ATOM 4109 C CA . VAL B 1 236 ? 7.009 3.195 29.041 1.00 26.61 364 VAL B CA 1
ATOM 4110 C C . VAL B 1 236 ? 5.831 2.497 29.719 1.00 26.34 364 VAL B C 1
ATOM 4111 O O . VAL B 1 236 ? 5.367 2.989 30.733 1.00 26.33 364 VAL B O 1
ATOM 4115 N N . PRO B 1 237 ? 5.332 1.331 29.220 1.00 25.97 365 PRO B N 1
ATOM 4116 C CA . PRO B 1 237 ? 4.162 0.681 29.811 1.00 24.38 365 PRO B CA 1
ATOM 4117 C C . PRO B 1 237 ? 4.447 0.183 31.220 1.00 24.40 365 PRO B C 1
ATOM 4118 O O . PRO B 1 237 ? 5.543 -0.314 31.510 1.00 25.16 365 PRO B O 1
ATOM 4122 N N . TYR B 1 238 ? 3.454 0.315 32.100 1.00 24.61 366 TYR B N 1
ATOM 4123 C CA . TYR B 1 238 ? 3.681 0.027 33.502 1.00 26.76 366 TYR B CA 1
ATOM 4124 C C . TYR B 1 238 ? 4.000 -1.471 33.696 1.00 28.64 366 TYR B C 1
ATOM 4125 O O . TYR B 1 238 ? 4.803 -1.818 34.574 1.00 27.59 366 TYR B O 1
ATOM 4134 N N . THR B 1 239 ? 3.406 -2.361 32.872 1.00 29.48 367 THR B N 1
ATOM 4135 C CA . THR B 1 239 ? 3.706 -3.775 33.017 1.00 33.48 367 THR B CA 1
ATOM 4136 C C . THR B 1 239 ? 5.132 -4.063 32.558 1.00 31.79 367 THR B C 1
ATOM 4137 O O . THR B 1 239 ? 5.738 -5.003 33.058 1.00 31.74 367 THR B O 1
ATOM 4141 N N . PHE B 1 240 ? 5.653 -3.274 31.616 1.00 32.45 368 PHE B N 1
ATOM 4142 C CA . PHE B 1 240 ? 7.045 -3.406 31.194 1.00 31.48 368 PHE B CA 1
ATOM 4143 C C . PHE B 1 240 ? 7.972 -3.109 32.375 1.00 30.08 368 PHE B C 1
ATOM 4144 O O . PHE B 1 240 ? 8.965 -3.787 32.563 1.00 28.77 368 PHE B O 1
ATOM 4152 N N . LEU B 1 241 ? 7.630 -2.104 33.182 1.00 31.97 369 LEU B N 1
ATOM 4153 C CA . LEU B 1 241 ? 8.362 -1.793 34.403 1.00 32.96 369 LEU B CA 1
ATOM 4154 C C . LEU B 1 241 ? 8.249 -2.924 35.416 1.00 33.38 369 LEU B C 1
ATOM 4155 O O . LEU B 1 241 ? 9.219 -3.232 36.097 1.00 37.69 369 LEU B O 1
ATOM 4160 N N . LEU B 1 242 ? 7.061 -3.512 35.543 1.00 33.30 370 LEU B N 1
ATOM 4161 C CA . LEU B 1 242 ? 6.863 -4.579 36.508 1.00 32.94 370 LEU B CA 1
ATOM 4162 C C . LEU B 1 242 ? 7.625 -5.843 36.113 1.00 32.93 370 LEU B C 1
ATOM 4163 O O . LEU B 1 242 ? 8.042 -6.581 36.998 1.00 31.57 370 LEU B O 1
ATOM 4168 N N . THR B 1 243 ? 7.786 -6.091 34.799 1.00 34.21 371 THR B N 1
ATOM 4169 C CA . THR B 1 243 ? 8.387 -7.318 34.290 1.00 35.70 371 THR B CA 1
ATOM 4170 C C . THR B 1 243 ? 9.884 -7.160 34.095 1.00 36.99 371 THR B C 1
ATOM 4171 O O . THR B 1 243 ? 10.581 -8.156 34.092 1.00 42.11 371 THR B O 1
ATOM 4175 N N . ASN B 1 244 ? 10.377 -5.948 33.874 1.00 39.55 372 ASN B N 1
ATOM 4176 C CA . ASN B 1 244 ? 11.760 -5.753 33.474 1.00 41.99 372 ASN B CA 1
ATOM 4177 C C . ASN B 1 244 ? 12.504 -4.832 34.439 1.00 42.95 372 ASN B C 1
ATOM 4178 O O . ASN B 1 244 ? 13.694 -4.622 34.255 1.00 44.49 372 ASN B O 1
ATOM 4183 N N . GLY B 1 245 ? 11.831 -4.353 35.491 1.00 45.23 373 GLY B N 1
ATOM 4184 C CA . GLY B 1 245 ? 12.428 -3.426 36.439 1.00 46.83 373 GLY B CA 1
ATOM 4185 C C . GLY B 1 245 ? 13.656 -3.982 37.164 1.00 52.11 373 GLY B C 1
ATOM 4186 O O . GLY B 1 245 ? 14.737 -3.386 37.125 1.00 56.35 373 GLY B O 1
ATOM 4187 N N . LEU B 1 246 ? 13.489 -5.108 37.855 1.00 61.16 374 LEU B N 1
ATOM 4188 C CA . LEU B 1 246 ? 14.577 -5.638 38.670 1.00 68.40 374 LEU B CA 1
ATOM 4189 C C . LEU B 1 246 ? 15.738 -6.104 37.788 1.00 70.89 374 LEU B C 1
ATOM 4190 O O . LEU B 1 246 ? 16.887 -6.034 38.218 1.00 78.35 374 LEU B O 1
ATOM 4195 N N . SER B 1 247 ? 15.450 -6.552 36.560 1.00 71.94 375 SER B N 1
ATOM 4196 C CA . SER B 1 247 ? 16.494 -6.930 35.613 1.00 74.20 375 SER B CA 1
ATOM 4197 C C . SER B 1 247 ? 17.377 -5.733 35.273 1.00 75.69 375 SER B C 1
ATOM 4198 O O . SER B 1 247 ? 18.592 -5.867 35.128 1.00 88.84 375 SER B O 1
ATOM 4201 N N . VAL B 1 248 ? 16.755 -4.559 35.133 1.00 72.57 376 VAL B N 1
ATOM 4202 C CA . VAL B 1 248 ? 17.481 -3.349 34.790 1.00 71.90 376 VAL B CA 1
ATOM 4203 C C . VAL B 1 248 ? 18.323 -2.902 35.983 1.00 75.67 376 VAL B C 1
ATOM 4204 O O . VAL B 1 248 ? 19.472 -2.502 35.818 1.00 84.16 376 VAL B O 1
ATOM 4208 N N . LEU B 1 249 ? 17.763 -2.977 37.191 1.00 70.78 377 LEU B N 1
ATOM 4209 C CA . LEU B 1 249 ? 18.503 -2.561 38.370 1.00 73.08 377 LEU B CA 1
ATOM 4210 C C . LEU B 1 249 ? 19.627 -3.548 38.689 1.00 75.62 377 LEU B C 1
ATOM 4211 O O . LEU B 1 249 ? 20.639 -3.145 39.234 1.00 77.93 377 LEU B O 1
ATOM 4216 N N . ASP B 1 250 ? 19.450 -4.832 38.361 1.00 78.51 378 ASP B N 1
ATOM 4217 C CA . ASP B 1 250 ? 20.497 -5.830 38.528 1.00 82.99 378 ASP B CA 1
ATOM 4218 C C . ASP B 1 250 ? 21.541 -5.704 37.419 1.00 84.05 378 ASP B C 1
ATOM 4219 O O . ASP B 1 250 ? 22.732 -5.784 37.695 1.00 94.97 378 ASP B O 1
ATOM 4224 N N . GLY B 1 251 ? 21.098 -5.519 36.170 1.00 85.16 379 GLY B N 1
ATOM 4225 C CA . GLY B 1 251 ? 22.002 -5.251 35.059 1.00 81.57 379 GLY B CA 1
ATOM 4226 C C . GLY B 1 251 ? 22.992 -4.113 35.342 1.00 80.09 379 GLY B C 1
ATOM 4227 O O . GLY B 1 251 ? 24.072 -4.081 34.747 1.00 76.90 379 GLY B O 1
ATOM 4228 N N . ALA B 1 252 ? 22.627 -3.176 36.234 1.00 76.52 380 ALA B N 1
ATOM 4229 C CA . ALA B 1 252 ? 23.503 -2.086 36.647 1.00 77.01 380 ALA B CA 1
ATOM 4230 C C . ALA B 1 252 ? 24.678 -2.580 37.497 1.00 81.83 380 ALA B C 1
ATOM 4231 O O . ALA B 1 252 ? 25.739 -1.963 37.482 1.00 85.14 380 ALA B O 1
ATOM 4233 N N . LYS B 1 253 ? 24.484 -3.666 38.256 1.00 83.41 381 LYS B N 1
ATOM 4234 C CA . LYS B 1 253 ? 25.558 -4.263 39.030 1.00 84.68 381 LYS B CA 1
ATOM 4235 C C . LYS B 1 253 ? 26.604 -4.844 38.083 1.00 80.57 381 LYS B C 1
ATOM 4236 O O . LYS B 1 253 ? 27.789 -4.755 38.373 1.00 87.06 381 LYS B O 1
ATOM 4242 N N . ASN B 1 254 ? 26.179 -5.403 36.950 1.00 74.31 382 ASN B N 1
ATOM 4243 C CA . ASN B 1 254 ? 27.108 -5.915 35.951 1.00 72.35 382 ASN B CA 1
ATOM 4244 C C . ASN B 1 254 ? 27.845 -4.794 35.221 1.00 66.85 382 ASN B C 1
ATOM 4245 O O . ASN B 1 254 ? 28.739 -5.075 34.427 1.00 61.66 382 ASN B O 1
ATOM 4250 N N . GLY B 1 255 ? 27.435 -3.541 35.439 1.00 63.48 383 GLY B N 1
ATOM 4251 C CA . GLY B 1 255 ? 28.085 -2.406 34.805 1.00 61.14 383 GLY B CA 1
ATOM 4252 C C . GLY B 1 255 ? 27.483 -2.079 33.440 1.00 57.21 383 GLY B C 1
ATOM 4253 O O . GLY B 1 255 ? 27.005 -2.974 32.738 1.00 55.20 383 GLY B O 1
ATOM 4254 N N . ILE B 1 256 ? 27.548 -0.787 33.085 1.00 52.53 384 ILE B N 1
ATOM 4255 C CA . ILE B 1 256 ? 26.914 -0.268 31.889 1.00 49.74 384 ILE B CA 1
ATOM 4256 C C . ILE B 1 256 ? 27.984 0.109 30.874 1.00 50.12 384 ILE B C 1
ATOM 4257 O O . ILE B 1 256 ? 28.838 0.945 31.151 1.00 51.23 384 ILE B O 1
ATOM 4262 N N . GLU B 1 257 ? 27.864 -0.479 29.684 1.00 50.72 385 GLU B N 1
ATOM 4263 C CA . GLU B 1 257 ? 28.681 -0.127 28.536 1.00 53.53 385 GLU B CA 1
ATOM 4264 C C . GLU B 1 257 ? 28.236 1.254 28.047 1.00 46.59 385 GLU B C 1
ATOM 4265 O O . GLU B 1 257 ? 27.050 1.427 27.749 1.00 43.80 385 GLU B O 1
ATOM 4271 N N . LYS B 1 258 ? 29.177 2.223 27.992 1.00 41.36 386 LYS B N 1
ATOM 4272 C CA . LYS B 1 258 ? 28.869 3.623 27.707 1.00 39.79 386 LYS B CA 1
ATOM 4273 C C . LYS B 1 258 ? 29.529 4.087 26.419 1.00 36.14 386 LYS B C 1
ATOM 4274 O O . LYS B 1 258 ? 30.589 3.621 26.075 1.00 38.69 386 LYS B O 1
ATOM 4280 N N . LEU B 1 259 ? 28.922 5.051 25.741 1.00 34.05 387 LEU B N 1
ATOM 4281 C CA . LEU B 1 259 ? 29.523 5.663 24.570 1.00 33.89 387 LEU B CA 1
ATOM 4282 C C . LEU B 1 259 ? 28.980 7.077 24.432 1.00 32.59 387 LEU B C 1
ATOM 4283 O O . LEU B 1 259 ? 27.794 7.298 24.697 1.00 33.02 387 LEU B O 1
ATOM 4288 N N . THR B 1 260 ? 29.829 8.030 24.052 1.00 30.42 388 THR B N 1
ATOM 4289 C CA . THR B 1 260 ? 29.378 9.326 23.579 1.00 29.58 388 THR B CA 1
ATOM 4290 C C . THR B 1 260 ? 29.607 9.411 22.073 1.00 28.45 388 THR B C 1
ATOM 4291 O O . THR B 1 260 ? 30.637 8.984 21.561 1.00 31.82 388 THR B O 1
ATOM 4295 N N . ILE B 1 261 ? 28.616 9.946 21.365 1.00 29.43 389 ILE B N 1
ATOM 4296 C CA . ILE B 1 261 ? 28.722 10.095 19.924 1.00 32.45 389 ILE B CA 1
ATOM 4297 C C . ILE B 1 261 ? 28.636 11.576 19.591 1.00 34.24 389 ILE B C 1
ATOM 4298 O O . ILE B 1 261 ? 27.644 12.201 19.967 1.00 38.98 389 ILE B O 1
ATOM 4303 N N . PRO B 1 262 ? 29.626 12.172 18.887 1.00 34.55 390 PRO B N 1
ATOM 4304 C CA . PRO B 1 262 ? 30.896 11.505 18.579 1.00 35.55 390 PRO B CA 1
ATOM 4305 C C . PRO B 1 262 ? 31.792 11.435 19.813 1.00 34.34 390 PRO B C 1
ATOM 4306 O O . PRO B 1 262 ? 31.490 12.027 20.852 1.00 33.00 390 PRO B O 1
ATOM 4310 N N A GLU B 1 263 ? 32.901 10.703 19.687 0.60 37.91 391 GLU B N 1
ATOM 4311 N N B GLU B 1 263 ? 32.910 10.713 19.677 0.40 35.11 391 GLU B N 1
ATOM 4312 C CA A GLU B 1 263 ? 33.913 10.677 20.731 0.60 38.79 391 GLU B CA 1
ATOM 4313 C CA B GLU B 1 263 ? 33.953 10.680 20.688 0.40 34.84 391 GLU B CA 1
ATOM 4314 C C A GLU B 1 263 ? 34.752 11.957 20.670 0.60 36.24 391 GLU B C 1
ATOM 4315 C C B GLU B 1 263 ? 34.741 11.987 20.669 0.40 34.79 391 GLU B C 1
ATOM 4316 O O A GLU B 1 263 ? 34.762 12.663 19.658 0.60 32.01 391 GLU B O 1
ATOM 4317 O O B GLU B 1 263 ? 34.750 12.703 19.666 0.40 31.99 391 GLU B O 1
ATOM 4328 N N . LEU B 1 264 ? 35.444 12.252 21.776 1.00 37.26 392 LEU B N 1
ATOM 4329 C CA . LEU B 1 264 ? 36.157 13.508 21.956 1.00 40.79 392 LEU B CA 1
ATOM 4330 C C . LEU B 1 264 ? 37.122 13.763 20.802 1.00 40.22 392 LEU B C 1
ATOM 4331 O O . LEU B 1 264 ? 37.956 12.938 20.485 1.00 40.84 392 LEU B O 1
ATOM 4336 N N . GLY B 1 265 ? 36.974 14.908 20.156 1.00 41.22 393 GLY B N 1
ATOM 4337 C CA . GLY B 1 265 ? 37.823 15.275 19.045 1.00 43.13 393 GLY B CA 1
ATOM 4338 C C . GLY B 1 265 ? 37.386 14.634 17.736 1.00 43.17 393 GLY B C 1
ATOM 4339 O O . GLY B 1 265 ? 37.809 15.090 16.690 1.00 43.70 393 GLY B O 1
ATOM 4340 N N . ASP B 1 266 ? 36.524 13.612 17.764 1.00 46.42 394 ASP B N 1
ATOM 4341 C CA . ASP B 1 266 ? 36.298 12.820 16.560 1.00 43.37 394 ASP B CA 1
ATOM 4342 C C . ASP B 1 266 ? 35.225 13.459 15.692 1.00 41.53 394 ASP B C 1
ATOM 4343 O O . ASP B 1 266 ? 34.201 12.839 15.393 1.00 41.82 394 ASP B O 1
ATOM 4348 N N . TRP B 1 267 ? 35.501 14.694 15.256 1.00 40.63 395 TRP B N 1
ATOM 4349 C CA . TRP B 1 267 ? 34.538 15.483 14.497 1.00 39.66 395 TRP B CA 1
ATOM 4350 C C . TRP B 1 267 ? 35.223 16.666 13.811 1.00 38.87 395 TRP B C 1
ATOM 4351 O O . TRP B 1 267 ? 36.337 17.023 14.173 1.00 40.22 395 TRP B O 1
ATOM 4362 N N . VAL B 1 268 ? 34.535 17.268 12.834 1.00 38.94 396 VAL B N 1
ATOM 4363 C CA . VAL B 1 268 ? 34.954 18.499 12.176 1.00 37.89 396 VAL B CA 1
ATOM 4364 C C . VAL B 1 268 ? 33.909 19.577 12.451 1.00 37.40 396 VAL B C 1
ATOM 4365 O O . VAL B 1 268 ? 32.729 19.294 12.291 1.00 37.64 396 VAL B O 1
ATOM 4369 N N . ASP B 1 269 ? 34.328 20.802 12.803 1.00 37.16 397 ASP B N 1
ATOM 4370 C CA . ASP B 1 269 ? 33.438 21.946 12.962 1.00 37.17 397 ASP B CA 1
ATOM 4371 C C . ASP B 1 269 ? 32.788 22.344 11.640 1.00 38.18 397 ASP B C 1
ATOM 4372 O O . ASP B 1 269 ? 33.438 22.325 10.605 1.00 39.25 397 ASP B O 1
ATOM 4377 N N . ALA B 1 270 ? 31.491 22.699 11.679 1.00 37.19 398 ALA B N 1
ATOM 4378 C CA . ALA B 1 270 ? 30.808 23.191 10.493 1.00 37.00 398 ALA B CA 1
ATOM 4379 C C . ALA B 1 270 ? 29.541 23.949 10.873 1.00 40.82 398 ALA B C 1
ATOM 4380 O O . ALA B 1 270 ? 28.947 23.693 11.923 1.00 42.82 398 ALA B O 1
ATOM 4382 N N . TYR B 1 271 ? 29.143 24.882 9.997 1.00 40.50 399 TYR B N 1
ATOM 4383 C CA . TYR B 1 271 ? 28.006 25.730 10.257 1.00 41.30 399 TYR B CA 1
ATOM 4384 C C . TYR B 1 271 ? 26.708 24.992 9.952 1.00 40.81 399 TYR B C 1
ATOM 4385 O O . TYR B 1 271 ? 26.600 24.341 8.915 1.00 39.11 399 TYR B O 1
ATOM 4394 N N . ASP B 1 272 ? 25.722 25.147 10.849 1.00 40.39 400 ASP B N 1
ATOM 4395 C CA . ASP B 1 272 ? 24.351 24.762 10.552 1.00 41.10 400 ASP B CA 1
ATOM 4396 C C . ASP B 1 272 ? 23.711 25.828 9.653 1.00 44.63 400 ASP B C 1
ATOM 4397 O O . ASP B 1 272 ? 24.337 26.835 9.330 1.00 46.19 400 ASP B O 1
ATOM 4402 N N . VAL B 1 273 ? 22.454 25.606 9.240 1.00 43.81 401 VAL B N 1
ATOM 4403 C CA . VAL B 1 273 ? 21.786 26.515 8.319 1.00 46.89 401 VAL B CA 1
ATOM 4404 C C . VAL B 1 273 ? 21.488 27.841 9.011 1.00 47.39 401 VAL B C 1
ATOM 4405 O O . VAL B 1 273 ? 21.099 28.776 8.328 1.00 50.76 401 VAL B O 1
ATOM 4409 N N . TYR B 1 274 ? 21.645 27.911 10.341 1.00 46.45 402 TYR B N 1
ATOM 4410 C CA . TYR B 1 274 ? 21.337 29.119 11.084 1.00 49.81 402 TYR B CA 1
ATOM 4411 C C . TYR B 1 274 ? 22.603 29.928 11.357 1.00 52.52 402 TYR B C 1
ATOM 4412 O O . TYR B 1 274 ? 22.523 31.016 11.928 1.00 57.58 402 TYR B O 1
ATOM 4421 N N . GLY B 1 275 ? 23.765 29.409 10.948 1.00 48.84 403 GLY B N 1
ATOM 4422 C CA . GLY B 1 275 ? 25.020 30.094 11.188 1.00 48.19 403 GLY B CA 1
ATOM 4423 C C . GLY B 1 275 ? 25.571 29.786 12.579 1.00 46.90 403 GLY B C 1
ATOM 4424 O O . GLY B 1 275 ? 26.524 30.433 13.005 1.00 48.64 403 GLY B O 1
ATOM 4425 N N . GLY B 1 276 ? 24.993 28.797 13.273 1.00 42.58 404 GLY B N 1
ATOM 4426 C CA . GLY B 1 276 ? 25.637 28.226 14.445 1.00 43.70 404 GLY B CA 1
ATOM 4427 C C . GLY B 1 276 ? 26.706 27.200 14.050 1.00 45.93 404 GLY B C 1
ATOM 4428 O O . GLY B 1 276 ? 26.735 26.699 12.925 1.00 47.60 404 GLY B O 1
ATOM 4429 N N . LEU B 1 277 ? 27.574 26.845 14.997 1.00 44.83 405 LEU B N 1
ATOM 4430 C CA . LEU B 1 277 ? 28.654 25.921 14.708 1.00 41.95 405 LEU B CA 1
ATOM 4431 C C . LEU B 1 277 ? 28.374 24.570 15.361 1.00 42.22 405 LEU B C 1
ATOM 4432 O O . LEU B 1 277 ? 28.110 24.494 16.558 1.00 42.77 405 LEU B O 1
ATOM 4437 N N . GLY B 1 278 ? 28.440 23.488 14.578 1.00 38.64 406 GLY B N 1
ATOM 4438 C CA . GLY B 1 278 ? 28.104 22.163 15.073 1.00 38.27 406 GLY B CA 1
ATOM 4439 C C . GLY B 1 278 ? 29.192 21.139 14.761 1.00 38.97 406 GLY B C 1
ATOM 4440 O O . GLY B 1 278 ? 30.249 21.505 14.247 1.00 40.93 406 GLY B O 1
ATOM 4441 N N . LEU B 1 279 ? 28.913 19.862 15.063 1.00 35.89 407 LEU B N 1
ATOM 4442 C CA . LEU B 1 279 ? 29.872 18.787 14.865 1.00 35.90 407 LEU B CA 1
ATOM 4443 C C . LEU B 1 279 ? 29.447 17.962 13.660 1.00 36.27 407 LEU B C 1
ATOM 4444 O O . LEU B 1 279 ? 28.372 17.396 13.641 1.00 40.34 407 LEU B O 1
ATOM 4449 N N . LEU B 1 280 ? 30.275 17.924 12.627 1.00 37.68 408 LEU B N 1
ATOM 4450 C CA . LEU B 1 280 ? 30.059 17.056 11.486 1.00 37.19 408 LEU B CA 1
ATOM 4451 C C . LEU B 1 280 ? 30.805 15.753 11.775 1.00 38.74 408 LEU B C 1
ATOM 4452 O O . LEU B 1 280 ? 32.019 15.766 12.040 1.00 39.65 408 LEU B O 1
ATOM 4457 N N . VAL B 1 281 ? 30.064 14.636 11.784 1.00 38.40 409 VAL B N 1
ATOM 4458 C CA . VAL B 1 281 ? 30.601 13.380 12.276 1.00 38.63 409 VAL B C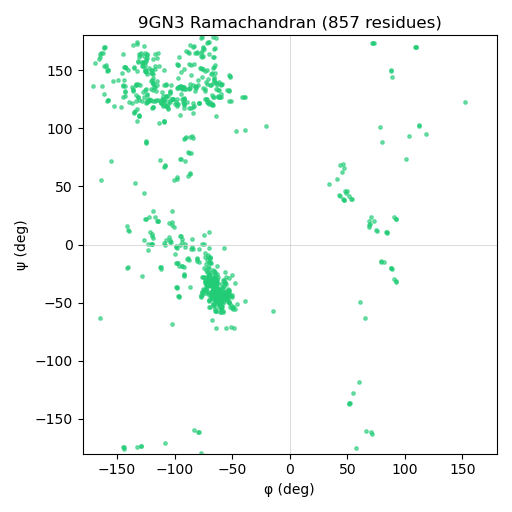A 1
ATOM 4459 C C . VAL B 1 281 ? 30.472 12.326 11.183 1.00 36.67 409 VAL B C 1
ATOM 4460 O O . VAL B 1 281 ? 29.750 12.496 10.224 1.00 37.32 409 VAL B O 1
ATOM 4464 N N . ASP B 1 282 ? 31.266 11.271 11.315 1.00 38.35 410 ASP B N 1
ATOM 4465 C CA . ASP B 1 282 ? 31.200 10.113 10.445 1.00 40.34 410 ASP B CA 1
ATOM 4466 C C . ASP B 1 282 ? 30.120 9.168 10.981 1.00 40.37 410 ASP B C 1
ATOM 4467 O O . ASP B 1 282 ? 30.397 8.336 11.846 1.00 37.51 410 ASP B O 1
ATOM 4472 N N . GLN B 1 283 ? 28.890 9.318 10.462 1.00 39.75 411 GLN B N 1
ATOM 4473 C CA . GLN B 1 283 ? 27.722 8.665 11.030 1.00 40.85 411 GLN B CA 1
ATOM 4474 C C . GLN B 1 283 ? 27.809 7.154 10.842 1.00 41.73 411 GLN B C 1
ATOM 4475 O O . GLN B 1 283 ? 27.497 6.402 11.767 1.00 40.11 411 GLN B O 1
ATOM 4481 N N . ASN B 1 284 ? 28.271 6.744 9.657 1.00 45.53 412 ASN B N 1
ATOM 4482 C CA . ASN B 1 284 ? 28.508 5.343 9.346 1.00 49.49 412 ASN B CA 1
ATOM 4483 C C . ASN B 1 284 ? 29.368 4.666 10.397 1.00 45.47 412 ASN B C 1
ATOM 4484 O O . ASN B 1 284 ? 28.997 3.628 10.920 1.00 44.04 412 ASN B O 1
ATOM 4489 N N . LYS B 1 285 ? 30.530 5.242 10.677 1.00 42.62 413 LYS B N 1
ATOM 4490 C CA . LYS B 1 285 ? 31.401 4.670 11.687 1.00 42.78 413 LYS B CA 1
ATOM 4491 C C . LYS B 1 285 ? 30.651 4.495 13.007 1.00 39.55 413 LYS B C 1
ATOM 4492 O O . LYS B 1 285 ? 30.806 3.484 13.667 1.00 40.07 413 LYS B O 1
ATOM 4498 N N . TYR B 1 286 ? 29.832 5.471 13.407 1.00 39.92 414 TYR B N 1
ATOM 4499 C CA . TYR B 1 286 ? 29.095 5.392 14.669 1.00 38.78 414 TYR B CA 1
ATOM 4500 C C . TYR B 1 286 ? 27.914 4.421 14.581 1.00 37.75 414 TYR B C 1
ATOM 4501 O O . TYR B 1 286 ? 27.554 3.788 15.581 1.00 38.24 414 TYR B O 1
ATOM 4510 N N . GLN B 1 287 ? 27.350 4.242 13.383 1.00 36.61 415 GLN B N 1
ATOM 4511 C CA . GLN B 1 287 ? 26.377 3.177 13.184 1.00 39.59 415 GLN B CA 1
ATOM 4512 C C . GLN B 1 287 ? 26.994 1.798 13.467 1.00 37.27 415 GLN B C 1
ATOM 4513 O O . GLN B 1 287 ? 26.321 0.917 14.003 1.00 35.46 415 GLN B O 1
ATOM 4519 N N . THR B 1 288 ? 28.263 1.609 13.064 1.00 37.29 416 THR B N 1
ATOM 4520 C CA . THR B 1 288 ? 28.996 0.366 13.277 1.00 38.86 416 THR B CA 1
ATOM 4521 C C . THR B 1 288 ? 29.245 0.143 14.762 1.00 37.87 416 THR B C 1
ATOM 4522 O O . THR B 1 288 ? 29.115 -0.970 15.232 1.00 41.70 416 THR B O 1
ATOM 4526 N N . LYS B 1 289 ? 29.593 1.197 15.490 1.00 38.90 417 LYS B N 1
ATOM 4527 C CA . LYS B 1 289 ? 29.878 1.098 16.913 1.00 40.10 417 LYS B CA 1
ATOM 4528 C C . LYS B 1 289 ? 28.600 0.744 17.672 1.00 38.97 417 LYS B C 1
ATOM 4529 O O . LYS B 1 289 ? 28.620 -0.016 18.638 1.00 39.33 417 LYS B O 1
ATOM 4535 N N . LEU B 1 290 ? 27.484 1.327 17.229 1.00 38.34 418 LEU B N 1
ATOM 4536 C CA . LEU B 1 290 ? 26.205 1.063 17.854 1.00 36.14 418 LEU B CA 1
ATOM 4537 C C . LEU B 1 290 ? 25.838 -0.406 17.659 1.00 36.77 418 LEU B C 1
ATOM 4538 O O . LEU B 1 290 ? 25.344 -1.051 18.591 1.00 35.27 418 LEU B O 1
ATOM 4543 N N . ALA B 1 291 ? 26.105 -0.916 16.446 1.00 36.70 419 ALA B N 1
ATOM 4544 C CA . ALA B 1 291 ? 25.881 -2.317 16.143 1.00 39.07 419 ALA B CA 1
ATOM 4545 C C . ALA B 1 291 ? 26.735 -3.182 17.068 1.00 42.05 419 ALA B C 1
ATOM 4546 O O . ALA B 1 291 ? 26.237 -4.132 17.672 1.00 44.30 419 ALA B O 1
ATOM 4548 N N . GLN B 1 292 ? 28.010 -2.817 17.202 1.00 42.49 420 GLN B N 1
ATOM 4549 C CA . GLN B 1 292 ? 28.930 -3.559 18.036 1.00 44.22 420 GLN B CA 1
ATOM 4550 C C . GLN B 1 292 ? 28.499 -3.536 19.497 1.00 42.39 420 GLN B C 1
ATOM 4551 O O . GLN B 1 292 ? 28.763 -4.493 20.207 1.00 42.47 420 GLN B O 1
ATOM 4557 N N . MET B 1 293 ? 27.860 -2.456 19.947 1.00 40.85 421 MET B N 1
ATOM 4558 C CA . MET B 1 293 ? 27.405 -2.386 21.327 1.00 42.13 421 MET B CA 1
ATOM 4559 C C . MET B 1 293 ? 26.097 -3.130 21.542 1.00 40.42 421 MET B C 1
ATOM 4560 O O . MET B 1 293 ? 25.703 -3.322 22.691 1.00 43.43 421 MET B O 1
ATOM 4565 N N . GLY B 1 294 ? 25.408 -3.478 20.447 1.00 39.10 422 GLY B N 1
ATOM 4566 C CA . GLY B 1 294 ? 24.143 -4.192 20.538 1.00 40.26 422 GLY B CA 1
ATOM 4567 C C . GLY B 1 294 ? 22.900 -3.297 20.603 1.00 38.84 422 GLY B C 1
ATOM 4568 O O . GLY B 1 294 ? 21.842 -3.737 21.053 1.00 38.43 422 GLY B O 1
ATOM 4569 N N . LEU B 1 295 ? 23.006 -2.067 20.097 1.00 37.15 423 LEU B N 1
ATOM 4570 C CA . LEU B 1 295 ? 21.865 -1.154 20.061 1.00 37.54 423 LEU B CA 1
ATOM 4571 C C . LEU B 1 295 ? 21.190 -1.195 18.697 1.00 38.20 423 LEU B C 1
ATOM 4572 O O . LEU B 1 295 ? 20.058 -0.739 18.564 1.00 39.68 423 LEU B O 1
ATOM 4577 N N . ARG B 1 296 ? 21.892 -1.744 17.701 1.00 41.68 424 ARG B N 1
ATOM 4578 C CA . ARG B 1 296 ? 21.394 -1.812 16.345 1.00 44.97 424 ARG B CA 1
ATOM 4579 C C . ARG B 1 296 ? 21.504 -3.236 15.828 1.00 52.97 424 ARG B C 1
ATOM 4580 O O . ARG B 1 296 ? 20.712 -3.613 14.970 1.00 70.65 424 ARG B O 1
ATOM 4588 N N . ALA B 1 297 ? 22.452 -4.009 16.344 1.00 52.55 425 ALA B N 1
ATOM 4589 C CA . ALA B 1 297 ? 22.468 -5.407 15.968 1.00 65.38 425 ALA B CA 1
ATOM 4590 C C . ALA B 1 297 ? 22.154 -5.524 14.467 1.00 67.41 425 ALA B C 1
ATOM 4591 O O . ALA B 1 297 ? 21.202 -6.178 14.060 1.00 58.85 425 ALA B O 1
ATOM 4593 N N . ALA B 1 298 ? 22.962 -4.826 13.655 1.00 76.95 426 ALA B N 1
ATOM 4594 C CA . ALA B 1 298 ? 23.088 -5.082 12.227 1.00 81.92 426 ALA B CA 1
ATOM 4595 C C . ALA B 1 298 ? 24.498 -5.614 11.939 1.00 88.67 426 ALA B C 1
ATOM 4596 O O . ALA B 1 298 ? 25.352 -4.906 11.404 1.00 87.09 426 ALA B O 1
ATOM 4598 N N . ALA B 1 299 ? 24.700 -6.882 12.352 1.00 94.40 427 ALA B N 1
ATOM 4599 C CA . ALA B 1 299 ? 25.971 -7.601 12.351 1.00 93.38 427 ALA B CA 1
ATOM 4600 C C . ALA B 1 299 ? 26.852 -7.098 13.504 1.00 88.52 427 ALA B C 1
ATOM 4601 O O . ALA B 1 299 ? 26.308 -6.944 14.630 1.00 73.32 427 ALA B O 1
ATOM 4603 N N . GLY C 1 2 ? 51.982 23.167 31.456 1.00 43.62 130 GLY C N 1
ATOM 4604 C CA . GLY C 1 2 ? 51.137 24.094 30.677 1.00 49.26 130 GLY C CA 1
ATOM 4605 C C . GLY C 1 2 ? 51.784 25.470 30.608 1.00 49.53 130 GLY C C 1
ATOM 4606 O O . GLY C 1 2 ? 52.672 25.732 31.402 1.00 66.20 130 GLY C O 1
ATOM 4607 N N . GLN C 1 3 ? 51.366 26.334 29.668 1.00 48.22 131 GLN C N 1
ATOM 4608 C CA . GLN C 1 3 ? 52.211 27.433 29.186 1.00 45.42 131 GLN C CA 1
ATOM 4609 C C . GLN C 1 3 ? 52.833 28.206 30.346 1.00 40.36 131 GLN C C 1
ATOM 4610 O O . GLN C 1 3 ? 54.009 28.024 30.606 1.00 45.60 131 GLN C O 1
ATOM 4616 N N . VAL C 1 4 ? 52.072 28.996 31.104 1.00 38.72 132 VAL C N 1
ATOM 4617 C CA . VAL C 1 4 ? 52.669 29.814 32.157 1.00 37.24 132 VAL C CA 1
ATOM 4618 C C . VAL C 1 4 ? 53.071 28.932 33.344 1.00 37.84 132 VAL C C 1
ATOM 4619 O O . VAL C 1 4 ? 52.301 28.084 33.773 1.00 39.02 132 VAL C O 1
ATOM 4623 N N . GLU C 1 5 ? 54.309 29.120 33.836 1.00 35.63 133 GLU C N 1
ATOM 4624 C CA . GLU C 1 5 ? 54.851 28.336 34.929 1.00 34.93 133 GLU C CA 1
ATOM 4625 C C . GLU C 1 5 ? 55.710 29.224 35.823 1.00 35.79 133 GLU C C 1
ATOM 4626 O O . GLU C 1 5 ? 56.561 29.949 35.331 1.00 40.65 133 GLU C O 1
ATOM 4632 N N . VAL C 1 6 ? 55.487 29.140 37.134 1.00 36.53 134 VAL C N 1
ATOM 4633 C CA . VAL C 1 6 ? 56.373 29.709 38.131 1.00 37.20 134 VAL C CA 1
ATOM 4634 C C . VAL C 1 6 ? 57.687 28.935 38.132 1.00 36.21 134 VAL C C 1
ATOM 4635 O O . VAL C 1 6 ? 57.686 27.730 37.889 1.00 38.53 134 VAL C O 1
ATOM 4639 N N . PHE C 1 7 ? 58.802 29.625 38.411 1.00 34.65 135 PHE C N 1
ATOM 4640 C CA . PHE C 1 7 ? 60.105 28.980 38.544 1.00 33.12 135 PHE C CA 1
ATOM 4641 C C . PHE C 1 7 ? 61.043 29.880 39.348 1.00 30.84 135 PHE C C 1
ATOM 4642 O O . PHE C 1 7 ? 61.244 31.022 38.996 1.00 32.35 135 PHE C O 1
ATOM 4650 N N . ASN C 1 8 ? 61.584 29.354 40.439 1.00 32.95 136 ASN C N 1
ATOM 4651 C CA . ASN C 1 8 ? 62.610 30.019 41.227 1.00 35.25 136 ASN C CA 1
ATOM 4652 C C . ASN C 1 8 ? 63.926 29.282 41.004 1.00 31.35 136 ASN C C 1
ATOM 4653 O O . ASN C 1 8 ? 64.428 28.640 41.919 1.00 31.01 136 ASN C O 1
ATOM 4658 N N . GLY C 1 9 ? 64.433 29.394 39.765 1.00 28.24 137 GLY C N 1
ATOM 4659 C CA . GLY C 1 9 ? 65.689 28.794 39.326 1.00 28.71 137 GLY C CA 1
ATOM 4660 C C . GLY C 1 9 ? 66.867 29.124 40.253 1.00 29.56 137 GLY C C 1
ATOM 4661 O O . GLY C 1 9 ? 66.931 30.203 40.851 1.00 28.12 137 GLY C O 1
ATOM 4662 N N . GLN C 1 10 ? 67.770 28.152 40.429 1.00 29.12 138 GLN C N 1
ATOM 4663 C CA . GLN C 1 10 ? 69.003 28.397 41.150 1.00 32.85 138 GLN C CA 1
ATOM 4664 C C . GLN C 1 10 ? 70.173 27.986 40.257 1.00 33.11 138 GLN C C 1
ATOM 4665 O O . GLN C 1 10 ? 70.014 27.150 39.362 1.00 28.34 138 GLN C O 1
ATOM 4671 N N . ASP C 1 11 ? 71.331 28.580 40.568 1.00 35.01 139 ASP C N 1
ATOM 4672 C CA . ASP C 1 11 ? 72.591 28.377 39.860 1.00 33.28 139 ASP C CA 1
ATOM 4673 C C . ASP C 1 11 ? 73.314 27.183 40.451 1.00 30.81 139 ASP C C 1
ATOM 4674 O O . ASP C 1 11 ? 73.117 26.842 41.615 1.00 31.65 139 ASP C O 1
ATOM 4679 N N . THR C 1 12 ? 74.161 26.589 39.613 1.00 30.57 140 THR C N 1
ATOM 4680 C CA . THR C 1 12 ? 74.987 25.455 40.018 1.00 34.67 140 THR C CA 1
ATOM 4681 C C . THR C 1 12 ? 76.449 25.869 39.853 1.00 35.70 140 THR C C 1
ATOM 4682 O O . THR C 1 12 ? 76.753 26.797 39.110 1.00 39.66 140 THR C O 1
ATOM 4686 N N A ARG C 1 13 ? 77.350 25.163 40.537 0.53 37.53 141 ARG C N 1
ATOM 4687 N N B ARG C 1 13 ? 77.343 25.196 40.589 0.47 37.55 141 ARG C N 1
ATOM 4688 C CA A ARG C 1 13 ? 78.750 25.563 40.566 0.53 37.81 141 ARG C CA 1
ATOM 4689 C CA B ARG C 1 13 ? 78.771 25.493 40.606 0.47 38.14 141 ARG C CA 1
ATOM 4690 C C A ARG C 1 13 ? 79.435 25.282 39.230 0.53 35.47 141 ARG C C 1
ATOM 4691 C C B ARG C 1 13 ? 79.406 25.295 39.226 0.47 35.54 141 ARG C C 1
ATOM 4692 O O A ARG C 1 13 ? 80.372 26.001 38.869 0.53 33.12 141 ARG C O 1
ATOM 4693 O O B ARG C 1 13 ? 80.265 26.089 38.826 0.47 33.06 141 ARG C O 1
ATOM 4708 N N . ASP C 1 14 ? 78.955 24.272 38.484 1.00 32.55 142 ASP C N 1
ATOM 4709 C CA . ASP C 1 14 ? 79.581 23.916 37.208 1.00 34.18 142 ASP C CA 1
ATOM 4710 C C . ASP C 1 14 ? 78.523 23.738 36.114 1.00 30.74 142 ASP C C 1
ATOM 4711 O O . ASP C 1 14 ? 77.679 22.847 36.206 1.00 28.75 142 ASP C O 1
ATOM 4716 N N . GLY C 1 15 ? 78.651 24.517 35.037 1.00 29.96 143 GLY C N 1
ATOM 4717 C CA . GLY C 1 15 ? 77.637 24.577 33.995 1.00 30.35 143 GLY C CA 1
ATOM 4718 C C . GLY C 1 15 ? 76.300 25.199 34.474 1.00 31.81 143 GLY C C 1
ATOM 4719 O O . GLY C 1 15 ? 76.223 25.931 35.481 1.00 29.61 143 GLY C O 1
ATOM 4720 N N . VAL C 1 16 ? 75.252 24.897 33.694 1.00 28.97 144 VAL C N 1
ATOM 4721 C CA . VAL C 1 16 ? 73.874 25.292 33.951 1.00 30.54 144 VAL C CA 1
ATOM 4722 C C . VAL C 1 16 ? 72.993 24.047 33.781 1.00 28.49 144 VAL C C 1
ATOM 4723 O O . VAL C 1 16 ? 73.083 23.408 32.723 1.00 24.42 144 VAL C O 1
ATOM 4727 N N . ASN C 1 17 ? 72.177 23.758 34.818 1.00 27.36 145 ASN C N 1
ATOM 4728 C CA . ASN C 1 17 ? 71.195 22.675 34.816 1.00 28.63 145 ASN C CA 1
ATOM 4729 C C . ASN C 1 17 ? 69.822 23.151 34.342 1.00 28.57 145 ASN C C 1
ATOM 4730 O O . ASN C 1 17 ? 69.236 24.095 34.889 1.00 28.49 145 ASN C O 1
ATOM 4735 N N . ILE C 1 18 ? 69.314 22.449 33.325 1.00 28.24 146 ILE C N 1
ATOM 4736 C CA . ILE C 1 18 ? 68.025 22.740 32.717 1.00 28.26 146 ILE C CA 1
ATOM 4737 C C . ILE C 1 18 ? 67.110 21.526 32.862 1.00 30.27 146 ILE C C 1
ATOM 4738 O O . ILE C 1 18 ? 67.398 20.484 32.277 1.00 28.27 146 ILE C O 1
ATOM 4743 N N . LEU C 1 19 ? 65.991 21.698 33.581 1.00 29.65 147 LEU C N 1
ATOM 4744 C CA . LEU C 1 19 ? 64.924 20.701 33.697 1.00 28.10 147 LEU C CA 1
ATOM 4745 C C . LEU C 1 19 ? 64.152 20.622 32.382 1.00 26.48 147 LEU C C 1
ATOM 4746 O O . LEU C 1 19 ? 63.671 21.641 31.902 1.00 25.01 147 LEU C O 1
ATOM 4751 N N . ILE C 1 20 ? 64.047 19.419 31.801 1.00 27.80 148 ILE C N 1
ATOM 4752 C CA . ILE C 1 20 ? 63.317 19.204 30.563 1.00 27.87 148 ILE C CA 1
ATOM 4753 C C . ILE C 1 20 ? 62.271 18.122 30.811 1.00 29.14 148 ILE C C 1
ATOM 4754 O O . ILE C 1 20 ? 62.605 17.049 31.288 1.00 28.82 148 ILE C O 1
ATOM 4759 N N . MET C 1 21 ? 61.015 18.397 30.428 1.00 29.42 149 MET C N 1
ATOM 4760 C CA . MET C 1 21 ? 59.903 17.512 30.691 1.00 30.66 149 MET C CA 1
ATOM 4761 C C . MET C 1 21 ? 59.043 17.414 29.441 1.00 31.79 149 MET C C 1
ATOM 4762 O O . MET C 1 21 ? 58.683 18.429 28.831 1.00 30.29 149 MET C O 1
ATOM 4767 N N . GLY C 1 22 ? 58.698 16.161 29.114 1.00 31.89 150 GLY C N 1
ATOM 4768 C CA . GLY C 1 22 ? 57.608 15.872 28.203 1.00 33.79 150 GLY C CA 1
ATOM 4769 C C . GLY C 1 22 ? 56.339 15.626 29.012 1.00 36.16 150 GLY C C 1
ATOM 4770 O O . GLY C 1 22 ? 56.401 14.902 30.018 1.00 35.16 150 GLY C O 1
ATOM 4771 N N . THR C 1 23 ? 55.250 16.321 28.621 1.00 39.02 151 THR C N 1
ATOM 4772 C CA . THR C 1 23 ? 53.967 16.201 29.292 1.00 41.60 151 THR C CA 1
ATOM 4773 C C . THR C 1 23 ? 52.940 15.640 28.323 1.00 43.07 151 THR C C 1
ATOM 4774 O O . THR C 1 23 ? 53.053 15.780 27.114 1.00 41.86 151 THR C O 1
ATOM 4778 N N . ASP C 1 24 ? 51.930 14.988 28.883 1.00 47.83 152 ASP C N 1
ATOM 4779 C CA . ASP C 1 24 ? 50.841 14.433 28.103 1.00 52.84 152 ASP C CA 1
ATOM 4780 C C . ASP C 1 24 ? 49.713 15.460 28.108 1.00 56.69 152 ASP C C 1
ATOM 4781 O O . ASP C 1 24 ? 49.138 15.726 29.167 1.00 53.92 152 ASP C O 1
ATOM 4786 N N . GLY C 1 25 ? 49.444 16.056 26.940 1.00 60.70 153 GLY C N 1
ATOM 4787 C CA . GLY C 1 25 ? 48.394 17.052 26.812 1.00 64.01 153 GLY C CA 1
ATOM 4788 C C . GLY C 1 25 ? 47.044 16.388 26.544 1.00 75.53 153 GLY C C 1
ATOM 4789 O O . GLY C 1 25 ? 46.013 16.857 27.018 1.00 77.90 153 GLY C O 1
ATOM 4790 N N . ARG C 1 26 ? 47.061 15.302 25.766 1.00 81.25 154 ARG C N 1
ATOM 4791 C CA . ARG C 1 26 ? 45.853 14.635 25.319 1.00 90.43 154 ARG C CA 1
ATOM 4792 C C . ARG C 1 26 ? 44.674 14.995 26.225 1.00 95.48 154 ARG C C 1
ATOM 4793 O O . ARG C 1 26 ? 44.488 14.449 27.321 1.00 85.76 154 ARG C O 1
ATOM 4801 N N . ILE C 1 27 ? 43.855 15.921 25.694 1.00 104.12 155 ILE C N 1
ATOM 4802 C CA . ILE C 1 27 ? 42.666 16.445 26.350 1.00 103.25 155 ILE C CA 1
ATOM 4803 C C . ILE C 1 27 ? 41.874 15.265 26.889 1.00 102.09 155 ILE C C 1
ATOM 4804 O O . ILE C 1 27 ? 41.245 15.376 27.929 1.00 102.95 155 ILE C O 1
ATOM 4809 N N . GLY C 1 28 ? 41.954 14.154 26.146 1.00 104.63 156 GLY C N 1
ATOM 4810 C CA . GLY C 1 28 ? 41.339 12.887 26.481 1.00 106.75 156 GLY C CA 1
ATOM 4811 C C . GLY C 1 28 ? 40.877 12.798 27.929 1.00 114.22 156 GLY C C 1
ATOM 4812 O O . GLY C 1 28 ? 39.696 12.553 28.151 1.00 122.44 156 GLY C O 1
ATOM 4813 N N . GLN C 1 29 ? 41.796 12.995 28.895 1.00 115.67 157 GLN C N 1
ATOM 4814 C CA . GLN C 1 29 ? 41.594 12.584 30.281 1.00 116.87 157 GLN C CA 1
ATOM 4815 C C . GLN C 1 29 ? 41.402 11.066 30.290 1.00 129.41 157 GLN C C 1
ATOM 4816 O O . GLN C 1 29 ? 42.063 10.344 31.029 1.00 131.84 157 GLN C O 1
ATOM 4822 N N . ASN C 1 30 ? 40.507 10.591 29.417 1.00 134.39 158 ASN C N 1
ATOM 4823 C CA . ASN C 1 30 ? 40.467 9.205 28.976 1.00 132.31 158 ASN C CA 1
ATOM 4824 C C . ASN C 1 30 ? 41.788 8.747 28.357 1.00 135.90 158 ASN C C 1
ATOM 4825 O O . ASN C 1 30 ? 41.892 7.584 27.967 1.00 138.03 158 ASN C O 1
ATOM 4830 N N . SER C 1 31 ? 42.771 9.654 28.244 1.00 139.05 159 SER C N 1
ATOM 4831 C CA . SER C 1 31 ? 44.050 9.353 27.622 1.00 136.39 159 SER C CA 1
ATOM 4832 C C . SER C 1 31 ? 45.198 9.891 28.485 1.00 143.43 159 SER C C 1
ATOM 4833 O O . SER C 1 31 ? 46.077 10.600 27.984 1.00 144.23 159 SER C O 1
ATOM 4836 N N . VAL C 1 32 ? 45.192 9.519 29.781 1.00 141.01 160 VAL C N 1
ATOM 4837 C CA . VAL C 1 32 ? 46.198 9.956 30.751 1.00 131.77 160 VAL C CA 1
ATOM 4838 C C . VAL C 1 32 ? 46.038 9.175 32.065 1.00 133.96 160 VAL C C 1
ATOM 4839 O O . VAL C 1 32 ? 44.932 9.055 32.583 1.00 142.35 160 VAL C O 1
ATOM 4843 N N . GLU C 1 33 ? 47.160 8.719 32.646 1.00 122.28 161 GLU C N 1
ATOM 4844 C CA . GLU C 1 33 ? 47.190 8.271 34.031 1.00 107.09 161 GLU C CA 1
ATOM 4845 C C . GLU C 1 33 ? 47.822 9.406 34.833 1.00 99.90 161 GLU C C 1
ATOM 4846 O O . GLU C 1 33 ? 47.131 10.141 35.526 1.00 105.31 161 GLU C O 1
ATOM 4852 N N . THR C 1 34 ? 49.122 9.619 34.594 1.00 89.88 162 THR C N 1
ATOM 4853 C CA . THR C 1 34 ? 49.828 10.823 35.023 1.00 85.07 162 THR C CA 1
ATOM 4854 C C . THR C 1 34 ? 50.389 11.522 33.782 1.00 76.23 162 THR C C 1
ATOM 4855 O O . THR C 1 34 ? 50.729 10.878 32.784 1.00 76.64 162 THR C O 1
ATOM 4859 N N . ARG C 1 35 ? 50.516 12.849 33.847 1.00 72.71 163 ARG C N 1
ATOM 4860 C CA . ARG C 1 35 ? 50.834 13.604 32.645 1.00 71.24 163 ARG C CA 1
ATOM 4861 C C . ARG C 1 35 ? 52.324 13.904 32.466 1.00 64.60 163 ARG C C 1
ATOM 4862 O O . ARG C 1 35 ? 52.640 14.526 31.475 1.00 64.83 163 ARG C O 1
ATOM 4870 N N . THR C 1 36 ? 53.245 13.496 33.361 1.00 61.97 164 THR C N 1
ATOM 4871 C CA . THR C 1 36 ? 54.680 13.600 33.057 1.00 59.31 164 THR C CA 1
ATOM 4872 C C . THR C 1 36 ? 55.177 12.305 32.425 1.00 58.05 164 THR C C 1
ATOM 4873 O O . THR C 1 36 ? 55.165 11.282 33.101 1.00 59.21 164 THR C O 1
ATOM 4877 N N . ASP C 1 37 ? 55.658 12.361 31.172 1.00 58.04 165 ASP C N 1
ATOM 4878 C CA . ASP C 1 37 ? 56.118 11.183 30.450 1.00 55.36 165 ASP C CA 1
ATOM 4879 C C . ASP C 1 37 ? 57.644 11.054 30.499 1.00 53.06 165 ASP C C 1
ATOM 4880 O O . ASP C 1 37 ? 58.154 9.980 30.207 1.00 64.35 165 ASP C O 1
ATOM 4885 N N . SER C 1 38 ? 58.355 12.124 30.871 1.00 43.63 166 SER C N 1
ATOM 4886 C CA . SER C 1 38 ? 59.805 12.170 30.861 1.00 38.67 166 SER C CA 1
ATOM 4887 C C . SER C 1 38 ? 60.279 13.339 31.718 1.00 33.73 166 SER C C 1
ATOM 4888 O O . SER C 1 38 ? 59.755 14.444 31.676 1.00 32.65 166 SER C O 1
ATOM 4891 N N . ILE C 1 39 ? 61.293 13.054 32.507 1.00 32.54 167 ILE C N 1
ATOM 4892 C CA . ILE C 1 39 ? 61.929 14.016 33.372 1.00 32.67 167 ILE C CA 1
ATOM 4893 C C . ILE C 1 39 ? 63.434 13.880 33.183 1.00 32.45 167 ILE C C 1
ATOM 4894 O O . ILE C 1 39 ? 63.995 12.835 33.500 1.00 31.26 167 ILE C O 1
ATOM 4899 N N . MET C 1 40 ? 64.058 14.952 32.680 1.00 29.94 168 MET C N 1
ATOM 4900 C CA . MET C 1 40 ? 65.470 14.999 32.364 1.00 29.15 168 MET C CA 1
ATOM 4901 C C . MET C 1 40 ? 66.077 16.289 32.935 1.00 28.71 168 MET C C 1
ATOM 4902 O O . MET C 1 40 ? 65.398 17.299 33.053 1.00 29.43 168 MET C O 1
ATOM 4907 N N . VAL C 1 41 ? 67.360 16.231 33.297 1.00 26.65 169 VAL C N 1
ATOM 4908 C CA . VAL C 1 41 ? 68.166 17.402 33.603 1.00 25.75 169 VAL C CA 1
ATOM 4909 C C . VAL C 1 41 ? 69.355 17.401 32.643 1.00 26.67 169 VAL C C 1
ATOM 4910 O O . VAL C 1 41 ? 70.110 16.424 32.563 1.00 26.81 169 VAL C O 1
ATOM 4914 N N . LEU C 1 42 ? 69.493 18.514 31.916 1.00 27.48 170 LEU C N 1
ATOM 4915 C CA . LEU C 1 42 ? 70.582 18.733 30.985 1.00 28.11 170 LEU C CA 1
ATOM 4916 C C . LEU C 1 42 ? 71.515 19.783 31.568 1.00 28.83 170 LEU C C 1
ATOM 4917 O O . LEU C 1 42 ? 71.071 20.859 31.929 1.00 30.09 170 LEU C O 1
ATOM 4922 N N . ASN C 1 43 ? 72.802 19.426 31.678 1.00 32.81 171 ASN C N 1
ATOM 4923 C CA . ASN C 1 43 ? 73.853 20.314 32.143 1.00 31.17 171 ASN C CA 1
ATOM 4924 C C . ASN C 1 43 ? 74.661 20.746 30.927 1.00 31.52 171 ASN C C 1
ATOM 4925 O O . ASN C 1 43 ? 75.172 19.904 30.190 1.00 31.25 171 ASN C O 1
ATOM 4930 N N . VAL C 1 44 ? 74.748 22.068 30.741 1.00 32.48 172 VAL C N 1
ATOM 4931 C CA . VAL C 1 44 ? 75.513 22.666 29.655 1.00 33.96 172 VAL C CA 1
ATOM 4932 C C . VAL C 1 44 ? 76.522 23.676 30.206 1.00 30.07 172 VAL C C 1
ATOM 4933 O O . VAL C 1 44 ? 76.314 24.277 31.261 1.00 27.39 172 VAL C O 1
ATOM 4937 N N . GLY C 1 45 ? 77.623 23.805 29.463 1.00 30.84 173 GLY C N 1
ATOM 4938 C CA . GLY C 1 45 ? 78.676 24.766 29.755 1.00 33.95 173 GLY C CA 1
ATOM 4939 C C . GLY C 1 45 ? 79.545 24.411 30.967 1.00 35.51 173 GLY C C 1
ATOM 4940 O O . GLY C 1 45 ? 80.214 25.296 31.486 1.00 36.04 173 GLY C O 1
ATOM 4941 N N . GLY C 1 46 ? 79.569 23.143 31.393 1.00 32.83 174 GLY C N 1
ATOM 4942 C CA . GLY C 1 46 ? 80.431 22.723 32.484 1.00 32.90 174 GLY C CA 1
ATOM 4943 C C . GLY C 1 46 ? 81.902 22.629 32.062 1.00 35.57 174 GLY C C 1
ATOM 4944 O O . GLY C 1 46 ? 82.254 22.638 30.872 1.00 36.83 174 GLY C O 1
ATOM 4945 N N . SER C 1 47 ? 82.761 22.495 33.071 1.00 36.62 175 SER C N 1
ATOM 4946 C CA . SER C 1 47 ? 84.200 22.655 32.863 1.00 40.31 175 SER C CA 1
ATOM 4947 C C . SER C 1 47 ? 84.756 21.526 31.995 1.00 41.72 175 SER C C 1
ATOM 4948 O O . SER C 1 47 ? 85.637 21.767 31.171 1.00 40.04 175 SER C O 1
ATOM 4951 N N . ASP C 1 48 ? 84.220 20.302 32.138 1.00 43.28 176 ASP C N 1
ATOM 4952 C CA . ASP C 1 48 ? 84.823 19.175 31.428 1.00 46.71 176 ASP C CA 1
ATOM 4953 C C . ASP C 1 48 ? 84.456 19.201 29.942 1.00 45.47 176 ASP C C 1
ATOM 4954 O O . ASP C 1 48 ? 84.840 18.306 29.201 1.00 46.77 176 ASP C O 1
ATOM 4959 N N . LYS C 1 49 ? 83.689 20.204 29.508 1.00 47.28 177 LYS C N 1
ATOM 4960 C CA . LYS C 1 49 ? 83.436 20.416 28.087 1.00 50.39 177 LYS C CA 1
ATOM 4961 C C . LYS C 1 49 ? 82.552 19.314 27.487 1.00 51.17 177 LYS C C 1
ATOM 4962 O O . LYS C 1 49 ? 82.468 19.190 26.260 1.00 46.61 177 LYS C O 1
ATOM 4968 N N . LYS C 1 50 ? 81.854 18.553 28.353 1.00 50.01 178 LYS C N 1
ATOM 4969 C CA . LYS C 1 50 ? 80.823 17.630 27.901 1.00 50.53 178 LYS C CA 1
ATOM 4970 C C . LYS C 1 50 ? 79.460 18.071 28.427 1.00 45.79 178 LYS C C 1
ATOM 4971 O O . LYS C 1 50 ? 79.320 18.502 29.572 1.00 39.90 178 LYS C O 1
ATOM 4977 N N . MET C 1 51 ? 78.441 17.941 27.570 1.00 45.61 179 MET C N 1
ATOM 4978 C CA . MET C 1 51 ? 77.057 17.990 28.016 1.00 44.67 179 MET C CA 1
ATOM 4979 C C . MET C 1 51 ? 76.723 16.723 28.794 1.00 41.17 179 MET C C 1
ATOM 4980 O O . MET C 1 51 ? 77.193 15.645 28.430 1.00 39.88 179 MET C O 1
ATOM 4985 N N . LYS C 1 52 ? 75.915 16.891 29.855 1.00 37.05 180 LYS C N 1
ATOM 4986 C CA . LYS C 1 52 ? 75.392 15.780 30.623 1.00 34.31 180 LYS C CA 1
ATOM 4987 C C . LYS C 1 52 ? 73.871 15.788 30.532 1.00 34.18 180 LYS C C 1
ATOM 4988 O O . LYS C 1 52 ? 73.238 16.840 30.647 1.00 34.26 180 LYS C O 1
ATOM 4994 N N . LEU C 1 53 ? 73.307 14.577 30.388 1.00 34.76 181 LEU C N 1
ATOM 4995 C CA . LEU C 1 53 ? 71.876 14.354 30.377 1.00 31.70 181 LEU C CA 1
ATOM 4996 C C . LEU C 1 53 ? 71.531 13.257 31.374 1.00 31.46 181 LEU C C 1
ATOM 4997 O O . LEU C 1 53 ? 72.069 12.164 31.310 1.00 36.87 181 LEU C O 1
ATOM 5002 N N . VAL C 1 54 ? 70.652 13.565 32.311 1.00 28.78 182 VAL C N 1
ATOM 5003 C CA . VAL C 1 54 ? 70.202 12.617 33.310 1.00 27.73 182 VAL C CA 1
ATOM 5004 C C . VAL C 1 54 ? 68.686 12.467 33.176 1.00 29.16 182 VAL C C 1
ATOM 5005 O O . VAL C 1 54 ? 67.961 13.472 33.223 1.00 27.42 182 VAL C O 1
ATOM 5009 N N . SER C 1 55 ? 68.223 11.219 32.989 1.00 29.25 183 SER C N 1
ATOM 5010 C CA . SER C 1 55 ? 66.810 10.905 33.108 1.00 29.79 183 SER C CA 1
ATOM 5011 C C . SER C 1 55 ? 66.513 10.493 34.545 1.00 31.88 183 SER C C 1
ATOM 5012 O O . SER C 1 55 ? 67.237 9.704 35.119 1.00 37.00 183 SER C O 1
ATOM 5015 N N . PHE C 1 56 ? 65.439 11.026 35.127 1.00 33.99 184 PHE C N 1
ATOM 5016 C CA . PHE C 1 56 ? 64.843 10.435 36.314 1.00 36.10 184 PHE C CA 1
ATOM 5017 C C . PHE C 1 56 ? 63.668 9.544 35.911 1.00 35.48 184 PHE C C 1
ATOM 5018 O O . PHE C 1 56 ? 62.725 10.004 35.291 1.00 35.74 184 PHE C O 1
ATOM 5026 N N . MET C 1 57 ? 63.727 8.256 36.257 1.00 40.51 185 MET C N 1
ATOM 5027 C CA . MET C 1 57 ? 62.593 7.365 36.050 1.00 42.30 185 MET C CA 1
ATOM 5028 C C . MET C 1 57 ? 61.393 7.928 36.822 1.00 43.54 185 MET C C 1
ATOM 5029 O O . MET C 1 57 ? 61.549 8.447 37.936 1.00 45.24 185 MET C O 1
ATOM 5034 N N . ARG C 1 58 ? 60.206 7.882 36.203 1.00 47.37 186 ARG C N 1
ATOM 5035 C CA . ARG C 1 58 ? 59.013 8.557 36.724 1.00 50.10 186 ARG C CA 1
ATOM 5036 C C . ARG C 1 58 ? 58.529 7.928 38.039 1.00 45.72 186 ARG C C 1
ATOM 5037 O O . ARG C 1 58 ? 57.922 8.607 38.878 1.00 43.28 186 ARG C O 1
ATOM 5045 N N . ASP C 1 59 ? 58.847 6.642 38.220 1.00 43.21 187 ASP C N 1
ATOM 5046 C CA . ASP C 1 59 ? 58.441 5.889 39.390 1.00 46.49 187 ASP C CA 1
ATOM 5047 C C . ASP C 1 59 ? 59.395 6.072 40.572 1.00 43.32 187 ASP C C 1
ATOM 5048 O O . ASP C 1 59 ? 59.142 5.537 41.643 1.00 44.12 187 ASP C O 1
ATOM 5053 N N . ASN C 1 60 ? 60.475 6.838 40.403 1.00 39.95 188 ASN C N 1
ATOM 5054 C CA . ASN C 1 60 ? 61.307 7.231 41.527 1.00 39.43 188 ASN C CA 1
ATOM 5055 C C . ASN C 1 60 ? 60.416 7.564 42.719 1.00 37.49 188 ASN C C 1
ATOM 5056 O O . ASN C 1 60 ? 59.539 8.397 42.576 1.00 37.34 188 ASN C O 1
ATOM 5061 N N . LEU C 1 61 ? 60.661 6.948 43.882 1.00 35.42 189 LEU C N 1
ATOM 5062 C CA . LEU C 1 61 ? 59.955 7.307 45.096 1.00 35.81 189 LEU C CA 1
ATOM 5063 C C . LEU C 1 61 ? 60.722 8.437 45.745 1.00 35.80 189 LEU C C 1
ATOM 5064 O O . LEU C 1 61 ? 61.953 8.380 45.794 1.00 32.25 189 LEU C O 1
ATOM 5069 N N . VAL C 1 62 ? 59.978 9.478 46.168 1.00 36.37 190 VAL C N 1
ATOM 5070 C CA . VAL C 1 62 ? 60.586 10.753 46.533 1.00 37.61 190 VAL C CA 1
ATOM 5071 C C . VAL C 1 62 ? 59.842 11.345 47.722 1.00 37.53 190 VAL C C 1
ATOM 5072 O O . VAL C 1 62 ? 58.671 11.050 47.916 1.00 37.59 190 VAL C O 1
ATOM 5076 N N . TYR C 1 63 ? 60.566 12.151 48.511 1.00 36.86 191 TYR C N 1
ATOM 5077 C CA . TYR C 1 63 ? 59.977 12.939 49.571 1.00 39.28 191 TYR C CA 1
ATOM 5078 C C . TYR C 1 63 ? 59.491 14.251 48.955 1.00 39.88 191 TYR C C 1
ATOM 5079 O O . TYR C 1 63 ? 60.286 15.003 48.393 1.00 36.17 191 TYR C O 1
ATOM 5088 N N . ILE C 1 64 ? 58.166 14.468 49.023 1.00 43.06 192 ILE C N 1
ATOM 5089 C CA . ILE C 1 64 ? 57.542 15.706 48.578 1.00 45.64 192 ILE C CA 1
ATOM 5090 C C . ILE C 1 64 ? 57.066 16.438 49.823 1.00 45.92 192 ILE C C 1
ATOM 5091 O O . ILE C 1 64 ? 56.085 16.012 50.430 1.00 45.85 192 ILE C O 1
ATOM 5096 N N . ASP C 1 65 ? 57.799 17.498 50.199 1.00 44.54 193 ASP C N 1
ATOM 5097 C CA . ASP C 1 65 ? 57.542 18.283 51.394 1.00 50.20 193 ASP C CA 1
ATOM 5098 C C . ASP C 1 65 ? 56.094 18.758 51.422 1.00 53.13 193 ASP C C 1
ATOM 5099 O O . ASP C 1 65 ? 55.584 19.260 50.421 1.00 57.22 193 ASP C O 1
ATOM 5104 N N . GLY C 1 66 ? 55.436 18.592 52.573 1.00 55.58 194 GLY C N 1
ATOM 5105 C CA . GLY C 1 66 ? 54.028 18.939 52.687 1.00 58.50 194 GLY C CA 1
ATOM 5106 C C . GLY C 1 66 ? 53.093 17.766 52.388 1.00 61.80 194 GLY C C 1
ATOM 5107 O O . GLY C 1 66 ? 52.025 17.697 52.976 1.00 70.11 194 GLY C O 1
ATOM 5108 N N . TYR C 1 67 ? 53.482 16.844 51.494 1.00 60.03 195 TYR C N 1
ATOM 5109 C CA . TYR C 1 67 ? 52.595 15.791 51.012 1.00 57.18 195 TYR C CA 1
ATOM 5110 C C . TYR C 1 67 ? 53.027 14.393 51.471 1.00 54.19 195 TYR C C 1
ATOM 5111 O O . TYR C 1 67 ? 52.230 13.465 51.419 1.00 52.57 195 TYR C O 1
ATOM 5120 N N . SER C 1 68 ? 54.294 14.226 51.870 1.00 55.07 196 SER C N 1
ATOM 5121 C CA . SER C 1 68 ? 54.875 12.940 52.254 1.00 51.93 196 SER C CA 1
ATOM 5122 C C . SER C 1 68 ? 54.850 12.817 53.771 1.00 53.78 196 SER C C 1
ATOM 5123 O O . SER C 1 68 ? 54.853 13.818 54.475 1.00 54.87 196 SER C O 1
ATOM 5126 N N . GLN C 1 69 ? 54.846 11.590 54.273 1.00 57.71 197 GLN C N 1
ATOM 5127 C CA . GLN C 1 69 ? 54.780 11.351 55.703 1.00 61.73 197 GLN C CA 1
ATOM 5128 C C . GLN C 1 69 ? 56.127 11.618 56.369 1.00 61.80 197 GLN C C 1
ATOM 5129 O O . GLN C 1 69 ? 57.160 11.701 55.695 1.00 58.12 197 GLN C O 1
ATOM 5135 N N . VAL C 1 70 ? 56.097 11.706 57.705 1.00 63.04 198 VAL C N 1
ATOM 5136 C CA . VAL C 1 70 ? 57.305 11.749 58.509 1.00 65.68 198 VAL C CA 1
ATOM 5137 C C . VAL C 1 70 ? 57.121 10.804 59.692 1.00 70.70 198 VAL C C 1
ATOM 5138 O O . VAL C 1 70 ? 56.291 11.061 60.551 1.00 74.98 198 VAL C O 1
ATOM 5142 N N . ILE C 1 71 ? 57.915 9.726 59.737 1.00 75.77 199 ILE C N 1
ATOM 5143 C CA . ILE C 1 71 ? 57.777 8.668 60.727 1.00 80.61 199 ILE C CA 1
ATOM 5144 C C . ILE C 1 71 ? 58.966 8.724 61.689 1.00 83.71 199 ILE C C 1
ATOM 5145 O O . ILE C 1 71 ? 60.117 8.580 61.259 1.00 83.73 199 ILE C O 1
ATOM 5150 N N . ASN C 1 72 ? 58.670 8.928 62.983 1.00 86.49 200 ASN C N 1
ATOM 5151 C CA . ASN C 1 72 ? 59.678 9.135 64.011 1.00 88.00 200 ASN C CA 1
ATOM 5152 C C . ASN C 1 72 ? 60.712 10.162 63.562 1.00 86.85 200 ASN C C 1
ATOM 5153 O O . ASN C 1 72 ? 61.898 9.984 63.810 1.00 93.25 200 ASN C O 1
ATOM 5158 N N . GLY C 1 73 ? 60.283 11.212 62.855 1.00 83.57 201 GLY C N 1
ATOM 5159 C CA . GLY C 1 73 ? 61.204 12.215 62.348 1.00 80.33 201 GLY C CA 1
ATOM 5160 C C . GLY C 1 73 ? 61.999 11.738 61.132 1.00 79.82 201 GLY C C 1
ATOM 5161 O O . GLY C 1 73 ? 62.973 12.379 60.759 1.00 86.23 201 GLY C O 1
ATOM 5162 N N . ARG C 1 74 ? 61.604 10.606 60.538 1.00 77.25 202 ARG C N 1
ATOM 5163 C CA . ARG C 1 74 ? 62.172 10.157 59.279 1.00 71.72 202 ARG C CA 1
ATOM 5164 C C . ARG C 1 74 ? 61.243 10.575 58.144 1.00 67.21 202 ARG C C 1
ATOM 5165 O O . ARG C 1 74 ? 60.086 10.170 58.115 1.00 63.52 202 ARG C O 1
ATOM 5173 N N . LYS C 1 75 ? 61.781 11.370 57.213 1.00 63.17 203 LYS C N 1
ATOM 5174 C CA . LYS C 1 75 ? 61.078 11.730 55.994 1.00 61.00 203 LYS C CA 1
ATOM 5175 C C . LYS C 1 75 ? 60.935 10.508 55.091 1.00 57.17 203 LYS C C 1
ATOM 5176 O O . LYS C 1 75 ? 61.886 9.763 54.922 1.00 58.60 203 LYS C O 1
ATOM 5182 N N . GLN C 1 76 ? 59.756 10.327 54.499 1.00 54.64 204 GLN C N 1
ATOM 5183 C CA . GLN C 1 76 ? 59.453 9.156 53.691 1.00 52.75 204 GLN C CA 1
ATOM 5184 C C . GLN C 1 76 ? 59.487 9.516 52.206 1.00 49.27 204 GLN C C 1
ATOM 5185 O O . GLN C 1 76 ? 58.874 10.503 51.789 1.00 44.80 204 GLN C O 1
ATOM 5191 N N . THR C 1 77 ? 60.196 8.705 51.417 1.00 46.69 205 THR C N 1
ATOM 5192 C CA . THR C 1 77 ? 60.131 8.807 49.967 1.00 45.30 205 THR C CA 1
ATOM 5193 C C . THR C 1 77 ? 58.963 7.940 49.508 1.00 47.17 205 THR C C 1
ATOM 5194 O O . THR C 1 77 ? 59.153 6.807 49.056 1.00 48.94 205 THR C O 1
ATOM 5198 N N . ASP C 1 78 ? 57.749 8.494 49.654 1.00 48.73 206 ASP C N 1
ATOM 5199 C CA . ASP C 1 78 ? 56.529 7.707 49.594 1.00 49.25 206 ASP C CA 1
ATOM 5200 C C . ASP C 1 78 ? 55.610 8.164 48.460 1.00 48.27 206 ASP C C 1
ATOM 5201 O O . ASP C 1 78 ? 54.474 7.703 48.368 1.00 48.18 206 ASP C O 1
ATOM 5206 N N . ASN C 1 79 ? 56.104 9.077 47.616 1.00 45.94 207 ASN C N 1
ATOM 5207 C CA . ASN C 1 79 ? 55.352 9.507 46.461 1.00 47.18 207 ASN C CA 1
ATOM 5208 C C . ASN C 1 79 ? 56.187 9.284 45.224 1.00 47.12 207 ASN C C 1
ATOM 5209 O O . ASN C 1 79 ? 57.400 9.424 45.276 1.00 45.15 207 ASN C O 1
ATOM 5214 N N . LYS C 1 80 ? 55.529 8.964 44.111 1.00 49.06 208 LYS C N 1
ATOM 5215 C CA . LYS C 1 80 ? 56.229 8.932 42.841 1.00 48.09 208 LYS C CA 1
ATOM 5216 C C . LYS C 1 80 ? 56.558 10.351 42.393 1.00 46.71 208 LYS C C 1
ATOM 5217 O O . LYS C 1 80 ? 55.839 11.307 42.691 1.00 42.51 208 LYS C O 1
ATOM 5223 N N . LEU C 1 81 ? 57.658 10.461 41.649 1.00 48.92 209 LEU C N 1
ATOM 5224 C CA . LEU C 1 81 ? 58.138 11.745 41.166 1.00 52.60 209 LEU C CA 1
ATOM 5225 C C . LEU C 1 81 ? 57.141 12.407 40.203 1.00 52.81 209 LEU C C 1
ATOM 5226 O O . LEU C 1 81 ? 56.990 13.622 40.239 1.00 51.13 209 LEU C O 1
ATOM 5231 N N . ASN C 1 82 ? 56.445 11.631 39.357 1.00 56.16 210 ASN C N 1
ATOM 5232 C CA . ASN C 1 82 ? 55.573 12.215 38.340 1.00 60.32 210 ASN C CA 1
ATOM 5233 C C . ASN C 1 82 ? 54.344 12.881 38.972 1.00 57.09 210 ASN C C 1
ATOM 5234 O O . ASN C 1 82 ? 53.645 13.648 38.319 1.00 65.81 210 ASN C O 1
ATOM 5239 N N . VAL C 1 83 ? 54.091 12.578 40.245 1.00 51.95 211 VAL C N 1
ATOM 5240 C CA . VAL C 1 83 ? 53.031 13.194 41.025 1.00 48.84 211 VAL C CA 1
ATOM 5241 C C . VAL C 1 83 ? 53.352 14.664 41.305 1.00 48.32 211 VAL C C 1
ATOM 5242 O O . VAL C 1 83 ? 52.452 15.505 41.367 1.00 49.08 211 VAL C O 1
ATOM 5246 N N . ALA C 1 84 ? 54.640 14.972 41.513 1.00 43.35 212 ALA C N 1
ATOM 5247 C CA . ALA C 1 84 ? 55.027 16.303 41.951 1.00 42.39 212 ALA C CA 1
ATOM 5248 C C . ALA C 1 84 ? 54.566 17.384 40.962 1.00 40.80 212 ALA C C 1
ATOM 5249 O O . ALA C 1 84 ? 54.149 18.448 41.389 1.00 40.91 212 ALA C O 1
ATOM 5251 N 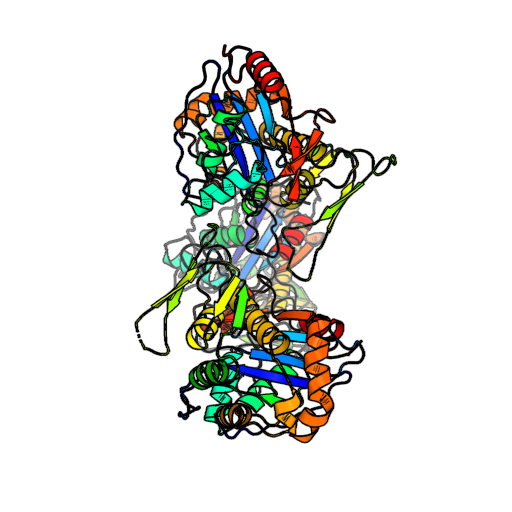N . TYR C 1 85 ? 54.620 17.107 39.648 1.00 39.73 213 TYR C N 1
ATOM 5252 C CA . TYR C 1 85 ? 54.145 18.022 38.623 1.00 38.24 213 TYR C CA 1
ATOM 5253 C C . TYR C 1 85 ? 52.656 18.287 38.804 1.00 41.92 213 TYR C C 1
ATOM 5254 O O . TYR C 1 85 ? 52.239 19.453 38.884 1.00 39.71 213 TYR C O 1
ATOM 5263 N N . GLU C 1 86 ? 51.859 17.212 38.868 1.00 41.62 214 GLU C N 1
ATOM 5264 C CA . GLU C 1 86 ? 50.422 17.327 39.055 1.00 44.94 214 GLU C CA 1
ATOM 5265 C C . GLU C 1 86 ? 50.108 18.114 40.328 1.00 40.71 214 GLU C C 1
ATOM 5266 O O . GLU C 1 86 ? 49.229 18.956 40.294 1.00 38.64 214 GLU C O 1
ATOM 5272 N N . LEU C 1 87 ? 50.800 17.857 41.444 1.00 39.76 215 LEU C N 1
ATOM 5273 C CA . LEU C 1 87 ? 50.563 18.608 42.668 1.00 41.78 215 LEU C CA 1
ATOM 5274 C C . LEU C 1 87 ? 50.828 20.097 42.439 1.00 40.58 215 LEU C C 1
ATOM 5275 O O . LEU C 1 87 ? 50.121 20.951 42.974 1.00 47.00 215 LEU C O 1
ATOM 5280 N N . GLY C 1 88 ? 51.798 20.416 41.582 1.00 37.42 216 GLY C N 1
ATOM 5281 C CA . GLY C 1 88 ? 52.131 21.810 41.294 1.00 35.04 216 GLY C CA 1
ATOM 5282 C C . GLY C 1 88 ? 51.117 22.467 40.369 1.00 35.49 216 GLY C C 1
ATOM 5283 O O . GLY C 1 88 ? 50.775 23.622 40.559 1.00 34.93 216 GLY C O 1
ATOM 5284 N N . GLU C 1 89 ? 50.661 21.730 39.354 1.00 38.12 217 GLU C N 1
ATOM 5285 C CA . GLU C 1 89 ? 49.664 22.245 38.439 1.00 41.66 217 GLU C CA 1
ATOM 5286 C C . GLU C 1 89 ? 48.356 22.483 39.198 1.00 47.43 217 GLU C C 1
ATOM 5287 O O . GLU C 1 89 ? 47.605 23.404 38.879 1.00 45.10 217 GLU C O 1
ATOM 5293 N N . GLN C 1 90 ? 48.094 21.665 40.225 1.00 51.89 218 GLN C N 1
ATOM 5294 C CA . GLN C 1 90 ? 46.912 21.855 41.058 1.00 58.27 218 GLN C CA 1
ATOM 5295 C C . GLN C 1 90 ? 47.092 23.076 41.951 1.00 53.92 218 GLN C C 1
ATOM 5296 O O . GLN C 1 90 ? 46.132 23.784 42.171 1.00 54.31 218 GLN C O 1
ATOM 5302 N N . GLU C 1 91 ? 48.300 23.301 42.481 1.00 50.45 219 GLU C N 1
ATOM 5303 C CA . GLU C 1 91 ? 48.536 24.465 43.319 1.00 52.29 219 GLU C CA 1
ATOM 5304 C C . GLU C 1 91 ? 48.386 25.753 42.511 1.00 50.70 219 GLU C C 1
ATOM 5305 O O . GLU C 1 91 ? 48.071 26.789 43.079 1.00 51.83 219 GLU C O 1
ATOM 5311 N N . GLY C 1 92 ? 48.599 25.690 41.193 1.00 48.35 220 GLY C N 1
ATOM 5312 C CA . GLY C 1 92 ? 48.510 26.872 40.354 1.00 46.91 220 GLY C CA 1
ATOM 5313 C C . GLY C 1 92 ? 49.840 27.194 39.676 1.00 44.75 220 GLY C C 1
ATOM 5314 O O . GLY C 1 92 ? 50.686 27.851 40.275 1.00 41.70 220 GLY C O 1
ATOM 5315 N N . GLN C 1 93 ? 49.987 26.714 38.423 1.00 43.34 221 GLN C N 1
ATOM 5316 C CA . GLN C 1 93 ? 51.134 26.916 37.550 1.00 39.36 221 GLN C CA 1
ATOM 5317 C C . GLN C 1 93 ? 52.451 26.748 38.297 1.00 36.96 221 GLN C C 1
ATOM 5318 O O . GLN C 1 93 ? 53.366 27.500 38.042 1.00 36.29 221 GLN C O 1
ATOM 5324 N N . LYS C 1 94 ? 52.556 25.743 39.164 1.00 40.51 222 LYS C N 1
ATOM 5325 C CA . LYS C 1 94 ? 53.752 25.461 39.945 1.00 38.49 222 LYS C CA 1
ATOM 5326 C C . LYS C 1 94 ? 54.263 24.042 39.673 1.00 34.79 222 LYS C C 1
ATOM 5327 O O . LYS C 1 94 ? 55.003 23.492 40.490 1.00 33.19 222 LYS C O 1
ATOM 5333 N N . GLY C 1 95 ? 53.915 23.486 38.499 1.00 34.41 223 GLY C N 1
ATOM 5334 C CA . GLY C 1 95 ? 54.300 22.128 38.139 1.00 35.71 223 GLY C CA 1
ATOM 5335 C C . GLY C 1 95 ? 55.812 21.945 37.991 1.00 37.53 223 GLY C C 1
ATOM 5336 O O . GLY C 1 95 ? 56.398 21.079 38.661 1.00 38.93 223 GLY C O 1
ATOM 5337 N N . ALA C 1 96 ? 56.438 22.747 37.097 1.00 36.98 224 ALA C N 1
ATOM 5338 C CA . ALA C 1 96 ? 57.886 22.713 36.911 1.00 32.39 224 ALA C CA 1
ATOM 5339 C C . ALA C 1 96 ? 58.572 23.050 38.226 1.00 29.95 224 ALA C C 1
ATOM 5340 O O . ALA C 1 96 ? 59.560 22.437 38.598 1.00 29.59 224 ALA C O 1
ATOM 5342 N N . GLU C 1 97 ? 58.011 24.011 38.949 1.00 31.57 225 GLU C N 1
ATOM 5343 C CA . GLU C 1 97 ? 58.587 24.475 40.198 1.00 32.14 225 GLU C CA 1
ATOM 5344 C C . GLU C 1 97 ? 58.586 23.367 41.249 1.00 31.29 225 GLU C C 1
ATOM 5345 O O . GLU C 1 97 ? 59.507 23.278 42.039 1.00 31.79 225 GLU C O 1
ATOM 5351 N N . MET C 1 98 ? 57.523 22.572 41.286 1.00 33.84 226 MET C N 1
ATOM 5352 C CA . MET C 1 98 ? 57.372 21.511 42.265 1.00 38.49 226 MET C CA 1
ATOM 5353 C C . MET C 1 98 ? 58.395 20.400 41.984 1.00 32.83 226 MET C C 1
ATOM 5354 O O . MET C 1 98 ? 59.061 19.923 42.886 1.00 29.78 226 MET C O 1
ATOM 5359 N N . VAL C 1 99 ? 58.552 20.027 40.714 1.00 31.27 227 VAL C N 1
ATOM 5360 C CA . VAL C 1 99 ? 59.571 19.082 40.296 1.00 28.86 227 VAL C CA 1
ATOM 5361 C C . VAL C 1 99 ? 60.947 19.622 40.703 1.00 30.45 227 VAL C C 1
ATOM 5362 O O . VAL C 1 99 ? 61.737 18.876 41.274 1.00 29.29 227 VAL C O 1
ATOM 5366 N N . ARG C 1 100 ? 61.209 20.925 40.475 1.00 28.27 228 ARG C N 1
ATOM 5367 C CA . ARG C 1 100 ? 62.457 21.539 40.896 1.00 29.31 228 ARG C CA 1
ATOM 5368 C C . ARG C 1 100 ? 62.708 21.347 42.399 1.00 29.90 228 ARG C C 1
ATOM 5369 O O . ARG C 1 100 ? 63.776 20.885 42.783 1.00 29.79 228 ARG C O 1
ATOM 5377 N N A GLN C 1 101 ? 61.721 21.681 43.234 0.50 31.07 229 GLN C N 1
ATOM 5378 N N B GLN C 1 101 ? 61.751 21.683 43.267 0.50 32.08 229 GLN C N 1
ATOM 5379 C CA A GLN C 1 101 ? 61.879 21.600 44.680 0.50 32.81 229 GLN C CA 1
ATOM 5380 C CA B GLN C 1 101 ? 62.001 21.594 44.703 0.50 34.68 229 GLN C CA 1
ATOM 5381 C C A GLN C 1 101 ? 62.176 20.159 45.095 0.50 34.16 229 GLN C C 1
ATOM 5382 C C B GLN C 1 101 ? 62.165 20.139 45.141 0.50 35.19 229 GLN C C 1
ATOM 5383 O O A GLN C 1 101 ? 62.998 19.924 45.975 0.50 33.27 229 GLN C O 1
ATOM 5384 O O B GLN C 1 101 ? 62.859 19.876 46.119 0.50 34.24 229 GLN C O 1
ATOM 5395 N N . VAL C 1 102 ? 61.499 19.207 44.449 1.00 34.08 230 VAL C N 1
ATOM 5396 C CA . VAL C 1 102 ? 61.663 17.793 44.747 1.00 36.86 230 VAL C CA 1
ATOM 5397 C C . VAL C 1 102 ? 63.076 17.321 44.375 1.00 34.87 230 VAL C C 1
ATOM 5398 O O . VAL C 1 102 ? 63.768 16.741 45.206 1.00 37.20 230 VAL C O 1
ATOM 5402 N N . LEU C 1 103 ? 63.515 17.573 43.133 1.00 33.19 231 LEU C N 1
ATOM 5403 C CA . LEU C 1 103 ? 64.853 17.205 42.681 1.00 32.68 231 LEU C CA 1
ATOM 5404 C C . LEU C 1 103 ? 65.926 17.818 43.587 1.00 34.13 231 LEU C C 1
ATOM 5405 O O . LEU C 1 103 ? 66.967 17.210 43.814 1.00 36.27 231 LEU C O 1
ATOM 5410 N N . LYS C 1 104 ? 65.658 19.010 44.122 1.00 32.49 232 LYS C N 1
ATOM 5411 C CA . LYS C 1 104 ? 66.548 19.670 45.061 1.00 33.71 232 LYS C CA 1
ATOM 5412 C C . LYS C 1 104 ? 66.551 18.930 46.391 1.00 34.33 232 LYS C C 1
ATOM 5413 O O . LYS C 1 104 ? 67.602 18.680 46.945 1.00 36.70 232 LYS C O 1
ATOM 5419 N N . ASP C 1 105 ? 65.375 18.605 46.909 1.00 36.14 233 ASP C N 1
ATOM 5420 C CA . ASP C 1 105 ? 65.242 17.974 48.212 1.00 38.83 233 ASP C CA 1
ATOM 5421 C C . ASP C 1 105 ? 65.751 16.537 48.188 1.00 38.83 233 ASP C C 1
ATOM 5422 O O . ASP C 1 105 ? 66.210 16.055 49.204 1.00 40.68 233 ASP C O 1
ATOM 5427 N N . ASN C 1 106 ? 65.636 15.823 47.065 1.00 39.05 234 ASN C N 1
ATOM 5428 C CA . ASN C 1 106 ? 65.941 14.386 47.050 1.00 38.48 234 ASN C CA 1
ATOM 5429 C C . ASN C 1 106 ? 67.356 14.103 46.527 1.00 35.91 234 ASN C C 1
ATOM 5430 O O . ASN C 1 106 ? 68.014 13.185 47.028 1.00 34.75 234 ASN C O 1
ATOM 5435 N N . PHE C 1 107 ? 67.803 14.897 45.534 1.00 32.31 235 PHE C N 1
ATOM 5436 C CA . PHE C 1 107 ? 69.046 14.680 44.805 1.00 31.84 235 PHE C CA 1
ATOM 5437 C C . PHE C 1 107 ? 70.009 15.859 44.944 1.00 34.62 235 PHE C C 1
ATOM 5438 O O . PHE C 1 107 ? 71.080 15.840 44.335 1.00 36.94 235 PHE C O 1
ATOM 5446 N N . ASP C 1 108 ? 69.604 16.889 45.704 1.00 37.92 236 ASP C N 1
ATOM 5447 C CA . ASP C 1 108 ? 70.385 18.100 45.934 1.00 36.82 236 ASP C CA 1
ATOM 5448 C C . ASP C 1 108 ? 70.925 18.690 44.634 1.00 32.55 236 ASP C C 1
ATOM 5449 O O . ASP C 1 108 ? 72.107 19.039 44.540 1.00 31.32 236 ASP C O 1
ATOM 5454 N N . LEU C 1 109 ? 70.056 18.735 43.629 1.00 30.55 237 LEU C N 1
ATOM 5455 C CA . LEU C 1 109 ? 70.319 19.418 42.379 1.00 32.77 237 LEU C CA 1
ATOM 5456 C C . LEU C 1 109 ? 69.763 20.846 42.423 1.00 33.70 237 LEU C C 1
ATOM 5457 O O . LEU C 1 109 ? 68.624 21.054 42.848 1.00 31.93 237 LEU C O 1
ATOM 5462 N N . ASP C 1 110 ? 70.575 21.797 41.929 1.00 34.23 238 ASP C N 1
ATOM 5463 C CA . ASP C 1 110 ? 70.177 23.167 41.668 1.00 32.99 238 ASP C CA 1
ATOM 5464 C C . ASP C 1 110 ? 69.961 23.324 40.164 1.00 32.85 238 ASP C C 1
ATOM 5465 O O . ASP C 1 110 ? 70.857 23.005 39.372 1.00 32.79 238 ASP C O 1
ATOM 5470 N N . ILE C 1 111 ? 68.754 23.806 39.801 1.00 29.59 239 ILE C N 1
ATOM 5471 C CA . ILE C 1 111 ? 68.303 23.864 38.423 1.00 29.04 239 ILE C CA 1
ATOM 5472 C C . ILE C 1 111 ? 67.895 25.299 38.120 1.00 28.55 239 ILE C C 1
ATOM 5473 O O . ILE C 1 111 ? 67.150 25.907 38.876 1.00 27.22 239 ILE C O 1
ATOM 5478 N N . LYS C 1 112 ? 68.365 25.815 36.983 1.00 29.31 240 LYS C N 1
ATOM 5479 C CA . LYS C 1 112 ? 68.260 27.230 36.694 1.00 29.20 240 LYS C CA 1
ATOM 5480 C C . LYS C 1 112 ? 67.028 27.497 35.835 1.00 28.85 240 LYS C C 1
ATOM 5481 O O . LYS C 1 112 ? 66.310 28.452 36.104 1.00 27.36 240 LYS C O 1
ATOM 5487 N N . TYR C 1 113 ? 66.831 26.666 34.796 1.00 26.79 241 TYR C N 1
ATOM 5488 C CA . TYR C 1 113 ? 65.786 26.844 33.801 1.00 29.32 241 TYR C CA 1
ATOM 5489 C C . TYR C 1 113 ? 64.990 25.546 33.626 1.00 27.26 241 TYR C C 1
ATOM 5490 O O . TYR C 1 113 ? 65.461 24.481 34.031 1.00 29.42 241 TYR C O 1
ATOM 5499 N N . TYR C 1 114 ? 63.819 25.674 32.975 1.00 25.68 242 TYR C N 1
ATOM 5500 C CA . TYR C 1 114 ? 63.006 24.542 32.554 1.00 27.86 242 TYR C CA 1
ATOM 5501 C C . TYR C 1 114 ? 62.598 24.740 31.085 1.00 28.10 242 TYR C C 1
ATOM 5502 O O . TYR C 1 114 ? 62.567 25.843 30.565 1.00 28.53 242 TYR C O 1
ATOM 5511 N N . ALA C 1 115 ? 62.268 23.628 30.429 1.00 28.74 243 ALA C N 1
ATOM 5512 C CA . ALA C 1 115 ? 61.537 23.591 29.171 1.00 28.94 243 ALA C CA 1
ATOM 5513 C C . ALA C 1 115 ? 60.557 22.421 29.232 1.00 30.93 243 ALA C C 1
ATOM 5514 O O . ALA C 1 115 ? 60.965 21.325 29.632 1.00 31.20 243 ALA C O 1
ATOM 5516 N N A LEU C 1 116 ? 59.302 22.671 28.820 0.50 31.70 244 LEU C N 1
ATOM 5517 N N B LEU C 1 116 ? 59.274 22.670 28.919 0.50 30.30 244 LEU C N 1
ATOM 5518 C CA A LEU C 1 116 ? 58.230 21.691 28.837 0.50 34.83 244 LEU C CA 1
ATOM 5519 C CA B LEU C 1 116 ? 58.253 21.632 28.851 0.50 32.35 244 LEU C CA 1
ATOM 5520 C C A LEU C 1 116 ? 57.627 21.599 27.441 0.50 36.96 244 LEU C C 1
ATOM 5521 C C B LEU C 1 116 ? 57.677 21.591 27.436 0.50 35.57 244 LEU C C 1
ATOM 5522 O O A LEU C 1 116 ? 57.357 22.618 26.815 0.50 38.73 244 LEU C O 1
ATOM 5523 O O B LEU C 1 116 ? 57.448 22.626 26.816 0.50 37.49 244 LEU C O 1
ATOM 5532 N N . VAL C 1 117 ? 57.412 20.374 26.955 1.00 38.60 245 VAL C N 1
ATOM 5533 C CA . VAL C 1 117 ? 56.660 20.163 25.723 1.00 42.59 245 VAL C CA 1
ATOM 5534 C C . VAL C 1 117 ? 55.604 19.089 25.982 1.00 44.75 245 VAL C C 1
ATOM 5535 O O . VAL C 1 117 ? 55.888 18.074 26.616 1.00 41.79 245 VAL C O 1
ATOM 5539 N N . ASP C 1 118 ? 54.402 19.310 25.432 1.00 45.91 246 ASP C N 1
ATOM 5540 C CA . ASP C 1 118 ? 53.395 18.262 25.380 1.00 47.90 246 ASP C CA 1
ATOM 5541 C C . ASP C 1 118 ? 53.618 17.456 24.102 1.00 45.26 246 ASP C C 1
ATOM 5542 O O . ASP C 1 118 ? 54.315 17.915 23.193 1.00 41.13 246 ASP C O 1
ATOM 5547 N N . PHE C 1 119 ? 52.986 16.279 24.057 1.00 45.95 247 PHE C N 1
ATOM 5548 C CA . PHE C 1 119 ? 53.159 15.317 22.981 1.00 48.52 247 PHE C CA 1
ATOM 5549 C C . PHE C 1 119 ? 52.773 15.907 21.633 1.00 47.72 247 PHE C C 1
ATOM 5550 O O . PHE C 1 119 ? 53.496 15.727 20.656 1.00 50.68 247 PHE C O 1
ATOM 5558 N N . GLN C 1 120 ? 51.619 16.573 21.586 1.00 47.18 248 GLN C N 1
ATOM 5559 C CA . GLN C 1 120 ? 51.113 17.077 20.322 1.00 52.20 248 GLN C CA 1
ATOM 5560 C C . GLN C 1 120 ? 52.064 18.140 19.769 1.00 49.57 248 GLN C C 1
ATOM 5561 O O . GLN C 1 120 ? 52.456 18.094 18.608 1.00 47.60 248 GLN C O 1
ATOM 5567 N N . ALA C 1 121 ? 52.430 19.099 20.619 1.00 50.38 249 ALA C N 1
ATOM 5568 C CA . ALA C 1 121 ? 53.410 20.112 20.261 1.00 51.21 249 ALA C CA 1
ATOM 5569 C C . ALA C 1 121 ? 54.661 19.446 19.695 1.00 50.85 249 ALA C C 1
ATOM 5570 O O . ALA C 1 121 ? 55.124 19.802 18.619 1.00 49.42 249 ALA C O 1
ATOM 5572 N N . PHE C 1 122 ? 55.203 18.472 20.441 1.00 50.51 250 PHE C N 1
ATOM 5573 C CA . PHE C 1 122 ? 56.448 17.825 20.065 1.00 48.46 250 PHE C CA 1
ATOM 5574 C C . PHE C 1 122 ? 56.334 17.303 18.635 1.00 47.54 250 PHE C C 1
ATOM 5575 O O . PHE C 1 122 ? 57.205 17.547 17.805 1.00 45.50 250 PHE C O 1
ATOM 5583 N N . ALA C 1 123 ? 55.239 16.592 18.354 1.00 46.33 251 ALA C N 1
ATOM 5584 C CA . ALA C 1 123 ? 55.061 15.935 17.072 1.00 46.71 251 ALA C CA 1
ATOM 5585 C C . ALA C 1 123 ? 55.013 16.983 15.959 1.00 48.51 251 ALA C C 1
ATOM 5586 O O . ALA C 1 123 ? 55.713 16.876 14.956 1.00 48.80 251 ALA C O 1
ATOM 5588 N N . THR C 1 124 ? 54.188 18.015 16.167 1.00 49.11 252 THR C N 1
ATOM 5589 C CA . THR C 1 124 ? 54.055 19.112 15.226 1.00 49.56 252 THR C CA 1
ATOM 5590 C C . THR C 1 124 ? 55.400 19.818 15.090 1.00 51.20 252 THR C C 1
ATOM 5591 O O . THR C 1 124 ? 55.867 20.060 13.985 1.00 52.49 252 THR C O 1
ATOM 5595 N N . ALA C 1 125 ? 56.041 20.107 16.223 1.00 52.79 253 ALA C N 1
ATOM 5596 C CA . ALA C 1 125 ? 57.323 20.802 16.227 1.00 53.38 253 ALA C CA 1
ATOM 5597 C C . ALA C 1 125 ? 58.308 20.092 15.303 1.00 52.34 253 ALA C C 1
ATOM 5598 O O . ALA C 1 125 ? 59.034 20.741 14.558 1.00 53.52 253 ALA C O 1
ATOM 5600 N N . ILE C 1 126 ? 58.298 18.757 15.352 1.00 52.63 254 ILE C N 1
ATOM 5601 C CA . ILE C 1 126 ? 59.272 17.937 14.649 1.00 53.46 254 ILE C CA 1
ATOM 5602 C C . ILE C 1 126 ? 58.957 17.916 13.158 1.00 54.18 254 ILE C C 1
ATOM 5603 O O . ILE C 1 126 ? 59.861 17.914 12.329 1.00 53.31 254 ILE C O 1
ATOM 5608 N N . ASP C 1 127 ? 57.665 17.854 12.837 1.00 55.85 255 ASP C N 1
ATOM 5609 C CA . ASP C 1 127 ? 57.219 17.945 11.460 1.00 58.75 255 ASP C CA 1
ATOM 5610 C C . ASP C 1 127 ? 57.636 19.298 10.876 1.00 63.88 255 ASP C C 1
ATOM 5611 O O . ASP C 1 127 ? 58.090 19.357 9.731 1.00 72.12 255 ASP C O 1
ATOM 5616 N N . THR C 1 128 ? 57.525 20.365 11.684 1.00 61.04 256 THR C N 1
ATOM 5617 C CA . THR C 1 128 ? 57.868 21.720 11.271 1.00 64.44 256 THR C CA 1
ATOM 5618 C C . THR C 1 128 ? 59.362 21.844 10.988 1.00 61.58 256 THR C C 1
ATOM 5619 O O . THR C 1 128 ? 59.738 22.327 9.929 1.00 61.89 256 THR C O 1
ATOM 5623 N N . LEU C 1 129 ? 60.199 21.421 11.943 1.00 61.98 257 LEU C N 1
ATOM 5624 C CA . LEU C 1 129 ? 61.650 21.513 11.828 1.00 62.18 257 LEU C CA 1
ATOM 5625 C C . LEU C 1 129 ? 62.246 20.522 10.827 1.00 63.67 257 LEU C C 1
ATOM 5626 O O . LEU C 1 129 ? 63.266 20.823 10.216 1.00 63.41 257 LEU C O 1
ATOM 5631 N N . PHE C 1 130 ? 61.673 19.312 10.731 1.00 66.83 258 PHE C N 1
ATOM 5632 C CA . PHE C 1 130 ? 62.319 18.206 10.037 1.00 64.64 258 PHE C CA 1
ATOM 5633 C C . PHE C 1 130 ? 61.378 17.665 8.973 1.00 65.07 258 PHE C C 1
ATOM 5634 O O . PHE C 1 130 ? 60.639 16.734 9.235 1.00 60.69 258 PHE C O 1
ATOM 5642 N N . PRO C 1 131 ? 61.387 18.215 7.740 1.00 69.41 259 PRO C N 1
ATOM 5643 C CA . PRO C 1 131 ? 60.409 17.832 6.726 1.00 70.00 259 PRO C CA 1
ATOM 5644 C C . PRO C 1 131 ? 60.650 16.422 6.206 1.00 67.04 259 PRO C C 1
ATOM 5645 O O . PRO C 1 131 ? 59.710 15.807 5.716 1.00 66.30 259 PRO C O 1
ATOM 5649 N N . ASP C 1 132 ? 61.893 15.931 6.328 1.00 66.39 260 ASP C N 1
ATOM 5650 C CA . ASP C 1 132 ? 62.229 14.559 5.977 1.00 66.10 260 ASP C CA 1
ATOM 5651 C C . ASP C 1 132 ? 62.313 13.667 7.212 1.00 63.23 260 ASP C C 1
ATOM 5652 O O . ASP C 1 132 ? 62.886 12.591 7.144 1.00 61.52 260 ASP C O 1
ATOM 5657 N N . GLY C 1 133 ? 61.793 14.139 8.349 1.00 63.82 261 GLY C N 1
ATOM 5658 C CA . GLY C 1 133 ? 61.827 13.371 9.583 1.00 58.62 261 GLY C CA 1
ATOM 5659 C C . GLY C 1 133 ? 63.228 13.295 10.175 1.00 54.52 261 GLY C C 1
ATOM 5660 O O . GLY C 1 133 ? 64.189 13.738 9.562 1.00 53.10 261 GLY C O 1
ATOM 5661 N N . VAL C 1 134 ? 63.300 12.717 11.378 1.00 54.48 262 VAL C N 1
ATOM 5662 C CA . VAL C 1 134 ? 64.538 12.528 12.122 1.00 55.81 262 VAL C CA 1
ATOM 5663 C C . VAL C 1 134 ? 65.071 11.118 11.856 1.00 57.28 262 VAL C C 1
ATOM 5664 O O . VAL C 1 134 ? 64.311 10.144 11.883 1.00 58.05 262 VAL C O 1
ATOM 5668 N N . THR C 1 135 ? 66.383 11.016 11.611 1.00 57.43 263 THR C N 1
ATOM 5669 C CA . THR C 1 135 ? 67.023 9.722 11.445 1.00 59.97 263 THR C CA 1
ATOM 5670 C C . THR C 1 135 ? 67.233 9.121 12.826 1.00 62.29 263 THR C C 1
ATOM 5671 O O . THR C 1 135 ? 67.904 9.745 13.651 1.00 68.26 263 THR C O 1
ATOM 5675 N N . ILE C 1 136 ? 66.668 7.926 13.055 1.00 56.98 264 ILE C N 1
ATOM 5676 C CA . ILE C 1 136 ? 66.839 7.201 14.307 1.00 57.70 264 ILE C CA 1
ATOM 5677 C C . ILE C 1 136 ? 67.176 5.742 14.006 1.00 55.28 264 ILE C C 1
ATOM 5678 O O . ILE C 1 136 ? 66.569 5.129 13.135 1.00 53.26 264 ILE C O 1
ATOM 5683 N N . ASP C 1 137 ? 68.133 5.198 14.764 1.00 53.12 265 ASP C N 1
ATOM 5684 C CA . ASP C 1 137 ? 68.448 3.781 14.729 1.00 51.62 265 ASP C CA 1
ATOM 5685 C C . ASP C 1 137 ? 67.628 3.068 15.803 1.00 50.75 265 ASP C C 1
ATOM 5686 O O . ASP C 1 137 ? 68.051 2.963 16.953 1.00 49.16 265 ASP C O 1
ATOM 5691 N N . ALA C 1 138 ? 66.438 2.598 15.417 1.00 48.11 266 ALA C N 1
ATOM 5692 C CA . ALA C 1 138 ? 65.469 2.074 16.363 1.00 47.76 266 ALA C CA 1
ATOM 5693 C C . ALA C 1 138 ? 65.999 0.785 16.983 1.00 47.39 266 ALA C C 1
ATOM 5694 O O . ALA C 1 138 ? 66.418 -0.120 16.263 1.00 47.71 266 ALA C O 1
ATOM 5696 N N . GLN C 1 139 ? 65.980 0.713 18.320 1.00 46.47 267 GLN C N 1
ATOM 5697 C CA . GLN C 1 139 ? 66.461 -0.473 19.013 1.00 49.05 267 GLN C CA 1
ATOM 5698 C C . GLN C 1 139 ? 65.643 -0.747 20.271 1.00 45.77 267 GLN C C 1
ATOM 5699 O O . GLN C 1 139 ? 65.323 0.178 21.025 1.00 41.49 267 GLN C O 1
ATOM 5705 N N . PHE C 1 140 ? 65.313 -2.037 20.464 1.00 47.24 268 PHE C N 1
ATOM 5706 C CA . PHE C 1 140 ? 64.512 -2.487 21.590 1.00 45.85 268 PHE C CA 1
ATOM 5707 C C . PHE C 1 140 ? 65.247 -3.601 22.322 1.00 43.57 268 PHE C C 1
ATOM 5708 O O . PHE C 1 140 ? 66.141 -4.220 21.774 1.00 42.80 268 PHE C O 1
ATOM 5716 N N . SER C 1 141 ? 64.833 -3.866 23.557 1.00 43.64 269 SER C N 1
ATOM 5717 C CA . SER C 1 141 ? 65.389 -4.941 24.347 1.00 43.24 269 SER C CA 1
ATOM 5718 C C . SER C 1 141 ? 64.768 -6.276 23.912 1.00 47.92 269 SER C C 1
ATOM 5719 O O . SER C 1 141 ? 64.201 -6.386 22.817 1.00 47.10 269 SER C O 1
ATOM 5722 N N . THR C 1 142 ? 64.868 -7.292 24.782 1.00 49.09 270 THR C N 1
ATOM 5723 C CA . THR C 1 142 ? 64.142 -8.532 24.573 1.00 52.53 270 THR C CA 1
ATOM 5724 C C . THR C 1 142 ? 62.724 -8.355 25.092 1.00 51.60 270 THR C C 1
ATOM 5725 O O . THR C 1 142 ? 62.434 -7.343 25.726 1.00 52.80 270 THR C O 1
ATOM 5729 N N . LEU C 1 143 ? 61.872 -9.342 24.796 1.00 50.96 271 LEU C N 1
ATOM 5730 C CA . LEU C 1 143 ? 60.578 -9.504 25.439 1.00 50.28 271 LEU C CA 1
ATOM 5731 C C . LEU C 1 143 ? 60.438 -10.955 25.890 1.00 52.39 271 LEU C C 1
ATOM 5732 O O . LEU C 1 143 ? 60.332 -11.849 25.044 1.00 52.53 271 LEU C O 1
ATOM 5737 N N . ASN C 1 144 ? 60.435 -11.169 27.217 1.00 52.46 272 ASN C N 1
ATOM 5738 C CA . ASN C 1 144 ? 60.504 -12.499 27.792 1.00 57.21 272 ASN C CA 1
ATOM 5739 C C . ASN C 1 144 ? 61.700 -13.281 27.240 1.00 54.92 272 ASN C C 1
ATOM 5740 O O . ASN C 1 144 ? 61.575 -14.486 26.973 1.00 59.03 272 ASN C O 1
ATOM 5745 N N . GLY C 1 145 ? 62.841 -12.605 27.049 1.00 48.80 273 GLY C N 1
ATOM 5746 C CA . GLY C 1 145 ? 64.046 -13.234 26.548 1.00 50.11 273 GLY C CA 1
ATOM 5747 C C . GLY C 1 145 ? 64.138 -13.254 25.021 1.00 53.00 273 GLY C C 1
ATOM 5748 O O . GLY C 1 145 ? 65.227 -13.436 24.480 1.00 54.45 273 GLY C O 1
ATOM 5749 N N . ARG C 1 146 ? 63.015 -13.096 24.311 1.00 56.26 274 ARG C N 1
ATOM 5750 C CA . ARG C 1 146 ? 63.050 -13.194 22.864 1.00 60.75 274 ARG C CA 1
ATOM 5751 C C . ARG C 1 146 ? 63.529 -11.866 22.296 1.00 59.28 274 ARG C C 1
ATOM 5752 O O . ARG C 1 146 ? 63.039 -10.817 22.707 1.00 63.74 274 ARG C O 1
ATOM 5760 N N . PRO C 1 147 ? 64.465 -11.862 21.319 1.00 60.73 275 PRO C N 1
ATOM 5761 C CA . PRO C 1 147 ? 64.823 -10.618 20.638 1.00 57.31 275 PRO C CA 1
ATOM 5762 C C . PRO C 1 147 ? 63.609 -10.070 19.886 1.00 54.28 275 PRO C C 1
ATOM 5763 O O . PRO C 1 147 ? 62.863 -10.825 19.268 1.00 54.11 275 PRO C O 1
ATOM 5767 N N . LEU C 1 148 ? 63.415 -8.751 19.977 1.00 52.47 276 LEU C N 1
ATOM 5768 C CA . LEU C 1 148 ? 62.461 -8.057 19.134 1.00 53.63 276 LEU C CA 1
ATOM 5769 C C . LEU C 1 148 ? 63.200 -7.557 17.895 1.00 52.85 276 LEU C C 1
ATOM 5770 O O . LEU C 1 148 ? 64.316 -7.046 17.995 1.00 60.25 276 LEU C O 1
ATOM 5775 N N . THR C 1 149 ? 62.591 -7.747 16.722 1.00 51.20 277 THR C N 1
ATOM 5776 C CA . THR C 1 149 ? 63.023 -7.077 15.503 1.00 51.12 277 THR C CA 1
ATOM 5777 C C . THR C 1 149 ? 62.002 -6.002 15.122 1.00 52.76 277 THR C C 1
ATOM 5778 O O . THR C 1 149 ? 62.109 -5.398 14.065 1.00 53.36 277 THR C O 1
ATOM 5782 N N . GLU C 1 150 ? 60.978 -5.810 15.959 1.00 52.10 278 GLU C N 1
ATOM 5783 C CA . GLU C 1 150 ? 60.023 -4.738 15.776 1.00 54.83 278 GLU C CA 1
ATOM 5784 C C . GLU C 1 150 ? 59.242 -4.573 17.073 1.00 56.12 278 GLU C C 1
ATOM 5785 O O . GLU C 1 150 ? 59.202 -5.484 17.892 1.00 57.64 278 GLU C O 1
ATOM 5791 N N . ALA C 1 151 ? 58.607 -3.409 17.230 1.00 53.25 279 ALA C N 1
ATOM 5792 C CA . ALA C 1 151 ? 57.772 -3.140 18.381 1.00 53.82 279 ALA C CA 1
ATOM 5793 C C . ALA C 1 151 ? 56.418 -2.614 17.920 1.00 57.54 279 ALA C C 1
ATOM 5794 O O . ALA C 1 151 ? 56.333 -1.790 17.014 1.00 60.16 279 ALA C O 1
ATOM 5796 N N . THR C 1 152 ? 55.364 -3.113 18.565 1.00 60.05 280 THR C N 1
ATOM 5797 C CA . THR C 1 152 ? 54.027 -2.558 18.418 1.00 57.88 280 THR C CA 1
ATOM 5798 C C . THR C 1 152 ? 53.842 -1.518 19.516 1.00 58.19 280 THR C C 1
ATOM 5799 O O . THR C 1 152 ? 53.950 -1.840 20.699 1.00 57.01 280 THR C O 1
ATOM 5803 N N . VAL C 1 153 ? 53.588 -0.274 19.090 1.00 58.88 281 VAL C N 1
ATOM 5804 C CA . VAL C 1 153 ? 53.533 0.892 19.956 1.00 60.94 281 VAL C CA 1
ATOM 5805 C C . VAL C 1 153 ? 52.136 1.493 19.826 1.00 62.52 281 VAL C C 1
ATOM 5806 O O . VAL C 1 153 ? 51.628 1.602 18.712 1.00 60.41 281 VAL C O 1
ATOM 5810 N N . GLY C 1 154 ? 51.517 1.835 20.961 1.00 62.55 282 GLY C N 1
ATOM 5811 C CA . GLY C 1 154 ? 50.255 2.550 20.940 1.00 65.89 282 GLY C CA 1
ATOM 5812 C C . GLY C 1 154 ? 50.419 3.919 20.276 1.00 63.99 282 GLY C C 1
ATOM 5813 O O . GLY C 1 154 ? 51.312 4.678 20.627 1.00 64.36 282 GLY C O 1
ATOM 5814 N N . ASP C 1 155 ? 49.561 4.200 19.282 1.00 64.41 283 ASP C N 1
ATOM 5815 C CA . ASP C 1 155 ? 49.580 5.432 18.507 1.00 65.57 283 ASP C CA 1
ATOM 5816 C C . ASP C 1 155 ? 48.658 6.443 19.192 1.00 65.42 283 ASP C C 1
ATOM 5817 O O . ASP C 1 155 ? 47.566 6.731 18.705 1.00 64.19 283 ASP C O 1
ATOM 5822 N N . ASP C 1 156 ? 49.118 6.960 20.342 1.00 64.60 284 ASP C N 1
ATOM 5823 C CA . ASP C 1 156 ? 48.256 7.566 21.350 1.00 72.11 284 ASP C CA 1
ATOM 5824 C C . ASP C 1 156 ? 47.729 8.933 20.921 1.00 72.32 284 ASP C C 1
ATOM 5825 O O . ASP C 1 156 ? 46.760 9.402 21.513 1.00 68.53 284 ASP C O 1
ATOM 5830 N N . LEU C 1 157 ? 48.350 9.567 19.910 1.00 71.91 285 LEU C N 1
ATOM 5831 C CA . LEU C 1 157 ? 47.859 10.831 19.376 1.00 69.85 285 LEU C CA 1
ATOM 5832 C C . LEU C 1 157 ? 46.550 10.625 18.611 1.00 74.75 285 LEU C C 1
ATOM 5833 O O . LEU C 1 157 ? 45.872 11.607 18.319 1.00 74.67 285 LEU C O 1
ATOM 5838 N N . TYR C 1 158 ? 46.206 9.375 18.259 1.00 75.80 286 TYR C N 1
ATOM 5839 C CA . TYR C 1 158 ? 44.952 9.097 17.572 1.00 76.79 286 TYR C CA 1
ATOM 5840 C C . TYR C 1 158 ? 44.060 8.210 18.443 1.00 77.12 286 TYR C C 1
ATOM 5841 O O . TYR C 1 158 ? 43.174 7.544 17.921 1.00 85.45 286 TYR C O 1
ATOM 5850 N N . ALA C 1 159 ? 44.269 8.236 19.769 1.00 73.10 287 ALA C N 1
ATOM 5851 C CA . ALA C 1 159 ? 43.513 7.427 20.717 1.00 71.98 287 ALA C CA 1
ATOM 5852 C C . ALA C 1 159 ? 42.226 8.144 21.142 1.00 72.59 287 ALA C C 1
ATOM 5853 O O . ALA C 1 159 ? 42.255 9.340 21.381 1.00 70.91 287 ALA C O 1
ATOM 5855 N N . THR C 1 160 ? 41.102 7.413 21.237 1.00 78.28 288 THR C N 1
ATOM 5856 C CA . THR C 1 160 ? 39.882 7.878 21.894 1.00 79.89 288 THR C CA 1
ATOM 5857 C C . THR C 1 160 ? 39.719 7.101 23.201 1.00 80.89 288 THR C C 1
ATOM 5858 O O . THR C 1 160 ? 40.614 6.357 23.592 1.00 79.88 288 THR C O 1
ATOM 5862 N N . GLU C 1 161 ? 38.566 7.244 23.866 1.00 82.03 289 GLU C N 1
ATOM 5863 C CA . GLU C 1 161 ? 38.306 6.463 25.066 1.00 82.25 289 GLU C CA 1
ATOM 5864 C C . GLU C 1 161 ? 37.945 5.023 24.720 1.00 79.82 289 GLU C C 1
ATOM 5865 O O . GLU C 1 161 ? 38.158 4.149 25.559 1.00 71.48 289 GLU C O 1
ATOM 5871 N N . THR C 1 162 ? 37.361 4.804 23.522 1.00 80.25 290 THR C N 1
ATOM 5872 C CA . THR C 1 162 ? 36.831 3.495 23.146 1.00 84.89 290 THR C CA 1
ATOM 5873 C C . THR C 1 162 ? 37.679 2.822 22.060 1.00 84.21 290 THR C C 1
ATOM 5874 O O . THR C 1 162 ? 37.341 1.711 21.649 1.00 85.03 290 THR C O 1
ATOM 5878 N N . GLU C 1 163 ? 38.769 3.471 21.617 1.00 84.30 291 GLU C N 1
ATOM 5879 C CA . GLU C 1 163 ? 39.656 2.948 20.583 1.00 85.32 291 GLU C CA 1
ATOM 5880 C C . GLU C 1 163 ? 41.113 3.048 21.055 1.00 80.49 291 GLU C C 1
ATOM 5881 O O . GLU C 1 163 ? 41.409 3.792 21.990 1.00 84.57 291 GLU C O 1
ATOM 5887 N N . SER C 1 164 ? 42.030 2.290 20.430 1.00 74.77 292 SER C N 1
ATOM 5888 C CA . SER C 1 164 ? 43.444 2.348 20.792 1.00 72.18 292 SER C CA 1
ATOM 5889 C C . SER C 1 164 ? 44.331 1.911 19.627 1.00 68.17 292 SER C C 1
ATOM 5890 O O . SER C 1 164 ? 44.946 0.849 19.710 1.00 71.98 292 SER C O 1
ATOM 5893 N N . PRO C 1 165 ? 44.476 2.716 18.541 1.00 66.44 293 PRO C N 1
ATOM 5894 C CA . PRO C 1 165 ? 45.270 2.294 17.384 1.00 64.57 293 PRO C CA 1
ATOM 5895 C C . PRO C 1 165 ? 46.741 2.157 17.775 1.00 64.63 293 PRO C C 1
ATOM 5896 O O . PRO C 1 165 ? 47.143 2.643 18.836 1.00 61.30 293 PRO C O 1
ATOM 5900 N N . THR C 1 166 ? 47.510 1.427 16.957 1.00 68.53 294 THR C N 1
ATOM 5901 C CA . THR C 1 166 ? 48.903 1.125 17.244 1.00 66.28 294 THR C CA 1
ATOM 5902 C C . THR C 1 166 ? 49.723 1.309 15.971 1.00 62.43 294 THR C C 1
ATOM 5903 O O . THR C 1 166 ? 49.199 1.529 14.894 1.00 64.43 294 THR C O 1
ATOM 5907 N N . GLN C 1 167 ? 51.040 1.234 16.133 1.00 60.04 295 GLN C N 1
ATOM 5908 C CA . GLN C 1 167 ? 51.974 1.326 15.031 1.00 60.81 295 GLN C CA 1
ATOM 5909 C C . GLN C 1 167 ? 53.086 0.315 15.270 1.00 59.39 295 GLN C C 1
ATOM 5910 O O . GLN C 1 167 ? 53.406 0.017 16.419 1.00 60.26 295 GLN C O 1
ATOM 5916 N N . THR C 1 168 ? 53.673 -0.201 14.187 1.00 59.66 296 THR C N 1
ATOM 5917 C CA . THR C 1 168 ? 54.784 -1.133 14.311 1.00 57.99 296 THR C CA 1
ATOM 5918 C C . THR C 1 168 ? 56.054 -0.468 13.805 1.00 57.28 296 THR C C 1
ATOM 5919 O O . THR C 1 168 ? 56.110 -0.057 12.655 1.00 60.76 296 THR C O 1
ATOM 5923 N N . ILE C 1 169 ? 57.061 -0.380 14.677 1.00 58.72 297 ILE C N 1
ATOM 5924 C CA . ILE C 1 169 ? 58.351 0.190 14.324 1.00 60.41 297 ILE C CA 1
ATOM 5925 C C . ILE C 1 169 ? 59.334 -0.964 14.225 1.00 54.29 297 ILE C C 1
ATOM 5926 O O . ILE C 1 169 ? 59.530 -1.670 15.210 1.00 54.08 297 ILE C O 1
ATOM 5931 N N . LYS C 1 170 ? 59.917 -1.149 13.036 1.00 55.13 298 LYS C N 1
ATOM 5932 C CA . LYS C 1 170 ? 60.971 -2.129 12.845 1.00 57.74 298 LYS C CA 1
ATOM 5933 C C . LYS C 1 170 ? 62.261 -1.563 13.428 1.00 57.08 298 LYS C C 1
ATOM 5934 O O . LYS C 1 170 ? 62.443 -0.344 13.438 1.00 50.86 298 LYS C O 1
ATOM 5940 N N . VAL C 1 171 ? 63.140 -2.460 13.892 1.00 54.88 299 VAL C N 1
ATOM 5941 C CA . VAL C 1 171 ? 64.463 -2.107 14.385 1.00 56.28 299 VAL C CA 1
ATOM 5942 C C . VAL C 1 171 ? 65.304 -1.570 13.227 1.00 55.99 299 VAL C C 1
ATOM 5943 O O . VAL C 1 171 ? 65.050 -1.916 12.076 1.00 52.99 299 VAL C O 1
ATOM 5947 N N . GLY C 1 172 ? 66.282 -0.698 13.541 1.00 56.35 300 GLY C N 1
ATOM 5948 C CA . GLY C 1 172 ? 67.244 -0.212 12.561 1.00 57.38 300 GLY C CA 1
ATOM 5949 C C . GLY C 1 172 ? 67.038 1.255 12.162 1.00 56.56 300 GLY C C 1
ATOM 5950 O O . GLY C 1 172 ? 66.016 1.880 12.480 1.00 50.78 300 GLY C O 1
ATOM 5951 N N . LYS C 1 173 ? 68.042 1.765 11.425 1.00 60.74 301 LYS C N 1
ATOM 5952 C CA . LYS C 1 173 ? 68.086 3.133 10.925 1.00 62.15 301 LYS C CA 1
ATOM 5953 C C . LYS C 1 173 ? 66.913 3.440 9.990 1.00 61.40 301 LYS C C 1
ATOM 5954 O O . LYS C 1 173 ? 66.699 2.739 9.010 1.00 64.19 301 LYS C O 1
ATOM 5960 N N . GLN C 1 174 ? 66.194 4.526 10.292 1.00 56.24 302 GLN C N 1
ATOM 5961 C CA . GLN C 1 174 ? 65.073 4.972 9.482 1.00 57.42 302 GLN C CA 1
ATOM 5962 C C . GLN C 1 174 ? 64.748 6.438 9.784 1.00 56.75 302 GLN C C 1
ATOM 5963 O O . GLN C 1 174 ? 65.267 7.011 10.738 1.00 56.78 302 GLN C O 1
ATOM 5969 N N . GLN C 1 175 ? 63.873 7.016 8.955 1.00 57.12 303 GLN C N 1
ATOM 5970 C CA . GLN C 1 175 ? 63.366 8.362 9.145 1.00 55.78 303 GLN C CA 1
ATOM 5971 C C . GLN C 1 175 ? 62.054 8.284 9.917 1.00 56.99 303 GLN C C 1
ATOM 5972 O O . GLN C 1 175 ? 61.199 7.460 9.591 1.00 59.14 303 GLN C O 1
ATOM 5978 N N . MET C 1 176 ? 61.908 9.137 10.937 1.00 53.92 304 MET C N 1
ATOM 5979 C CA . MET C 1 176 ? 60.711 9.161 11.758 1.00 53.51 304 MET C CA 1
ATOM 5980 C C . MET C 1 176 ? 60.122 10.570 11.779 1.00 57.96 304 MET C C 1
ATOM 5981 O O . MET C 1 176 ? 60.801 11.523 12.170 1.00 59.67 304 MET C O 1
ATOM 5986 N N . ASN C 1 177 ? 58.858 10.690 11.346 1.00 58.02 305 ASN C N 1
ATOM 5987 C CA . ASN C 1 177 ? 58.060 11.886 11.550 1.00 59.25 305 ASN C CA 1
ATOM 5988 C C . ASN C 1 177 ? 57.707 12.028 13.035 1.00 56.12 305 ASN C C 1
ATOM 5989 O O . ASN C 1 177 ? 57.976 11.140 13.843 1.00 57.00 305 ASN C O 1
ATOM 5994 N N . GLY C 1 178 ? 57.079 13.153 13.381 1.00 53.21 306 GLY C N 1
ATOM 5995 C CA . GLY C 1 178 ? 56.866 13.516 14.771 1.00 52.59 306 GLY C CA 1
ATOM 5996 C C . GLY C 1 178 ? 56.092 12.454 15.543 1.00 54.04 306 GLY C C 1
ATOM 5997 O O . GLY C 1 178 ? 56.459 12.104 16.661 1.00 51.49 306 GLY C O 1
ATOM 5998 N N . SER C 1 179 ? 55.022 11.946 14.920 1.00 56.71 307 SER C N 1
ATOM 5999 C CA . SER C 1 179 ? 54.143 10.980 15.553 1.00 55.46 307 SER C CA 1
ATOM 6000 C C . SER C 1 179 ? 54.908 9.684 15.806 1.00 51.91 307 SER C C 1
ATOM 6001 O O . SER C 1 179 ? 54.832 9.109 16.891 1.00 53.75 307 SER C O 1
ATOM 6004 N N . THR C 1 180 ? 55.672 9.246 14.805 1.00 47.88 308 THR C N 1
ATOM 6005 C CA . THR C 1 180 ? 56.466 8.034 14.938 1.00 49.60 308 THR C CA 1
ATOM 6006 C C . THR C 1 180 ? 57.474 8.202 16.075 1.00 47.71 308 THR C C 1
ATOM 6007 O O . THR C 1 180 ? 57.604 7.344 16.957 1.00 42.43 308 THR C O 1
ATOM 6011 N N . LEU C 1 181 ? 58.206 9.320 15.997 1.00 46.02 309 LEU C N 1
ATOM 6012 C CA . LEU C 1 181 ? 59.306 9.600 16.903 1.00 43.72 309 LEU C CA 1
ATOM 6013 C C . LEU C 1 181 ? 58.795 9.674 18.343 1.00 42.66 309 LEU C C 1
ATOM 6014 O O . LEU C 1 181 ? 59.393 9.135 19.268 1.00 44.28 309 LEU C O 1
ATOM 6019 N N . LEU C 1 182 ? 57.658 10.330 18.524 1.00 42.08 310 LEU C N 1
ATOM 6020 C CA . LEU C 1 182 ? 57.024 10.374 19.825 1.00 43.48 310 LEU C CA 1
ATOM 6021 C C . LEU C 1 182 ? 56.682 8.954 20.270 1.00 43.57 310 LEU C C 1
ATOM 6022 O O . LEU C 1 182 ? 56.921 8.580 21.414 1.00 40.93 310 LEU C O 1
ATOM 6027 N N . ASN C 1 183 ? 56.089 8.177 19.361 1.00 42.28 311 ASN C N 1
ATOM 6028 C CA . ASN C 1 183 ? 55.668 6.825 19.684 1.00 42.95 311 ASN C CA 1
ATOM 6029 C C . ASN C 1 183 ? 56.862 5.982 20.106 1.00 40.08 311 ASN C C 1
ATOM 6030 O O . ASN C 1 183 ? 56.740 5.220 21.054 1.00 39.44 311 ASN C O 1
ATOM 6035 N N . TYR C 1 184 ? 57.989 6.163 19.401 1.00 41.06 312 TYR C N 1
ATOM 6036 C CA . TYR C 1 184 ? 59.234 5.463 19.680 1.00 39.88 312 TYR C CA 1
ATOM 6037 C C . TYR C 1 184 ? 59.774 5.806 21.068 1.00 40.48 312 TYR C C 1
ATOM 6038 O O . TYR C 1 184 ? 60.320 4.949 21.760 1.00 42.14 312 TYR C O 1
ATOM 6047 N N . ALA C 1 185 ? 59.641 7.083 21.439 1.00 42.09 313 ALA C N 1
ATOM 6048 C CA . ALA C 1 185 ? 60.104 7.590 22.714 1.00 42.78 313 ALA C CA 1
ATOM 6049 C C . ALA C 1 185 ? 59.231 7.113 23.864 1.00 43.20 313 ALA C C 1
ATOM 6050 O O . ALA C 1 185 ? 59.662 7.146 25.005 1.00 45.65 313 ALA C O 1
ATOM 6052 N N . ARG C 1 186 ? 57.982 6.767 23.562 1.00 47.36 314 ARG C N 1
ATOM 6053 C CA . ARG C 1 186 ? 57.003 6.436 24.581 1.00 47.90 314 ARG C CA 1
ATOM 6054 C C . ARG C 1 186 ? 56.969 4.932 24.847 1.00 46.40 314 ARG C C 1
ATOM 6055 O O . ARG C 1 186 ? 56.491 4.522 25.901 1.00 47.06 314 ARG C O 1
ATOM 6063 N N . PHE C 1 187 ? 57.496 4.125 23.919 1.00 45.56 315 PHE C N 1
ATOM 6064 C CA . PHE C 1 187 ? 57.445 2.668 24.019 1.00 45.81 315 PHE C CA 1
ATOM 6065 C C . PHE C 1 187 ? 58.204 2.196 25.260 1.00 46.16 315 PHE C C 1
ATOM 6066 O O . PHE C 1 187 ? 59.336 2.611 25.511 1.00 42.28 315 PHE C O 1
ATOM 6074 N N . ARG C 1 188 ? 57.563 1.299 26.012 1.00 47.47 316 ARG C N 1
ATOM 6075 C CA . ARG C 1 188 ? 58.144 0.744 27.216 1.00 53.08 316 ARG C CA 1
ATOM 6076 C C . ARG C 1 188 ? 57.830 -0.748 27.338 1.00 52.58 316 ARG C C 1
ATOM 6077 O O . ARG C 1 188 ? 58.043 -1.308 28.403 1.00 55.98 316 ARG C O 1
ATOM 6085 N N . ASP C 1 189 ? 57.332 -1.389 26.274 1.00 51.87 317 ASP C N 1
ATOM 6086 C CA . ASP C 1 189 ? 56.722 -2.708 26.411 1.00 53.25 317 ASP C CA 1
ATOM 6087 C C . ASP C 1 189 ? 57.717 -3.800 26.035 1.00 50.75 317 ASP C C 1
ATOM 6088 O O . ASP C 1 189 ? 57.435 -4.633 25.178 1.00 56.49 317 ASP C O 1
ATOM 6093 N N . ASP C 1 190 ? 58.869 -3.786 26.715 1.00 47.17 318 ASP C N 1
ATOM 6094 C CA . ASP C 1 190 ? 59.900 -4.791 26.550 1.00 43.68 318 ASP C CA 1
ATOM 6095 C C . ASP C 1 190 ? 60.522 -5.029 27.925 1.00 43.95 318 ASP C C 1
ATOM 6096 O O . ASP C 1 190 ? 60.040 -4.518 28.938 1.00 44.87 318 ASP C O 1
ATOM 6101 N N . ASP C 1 191 ? 61.581 -5.839 27.950 1.00 42.30 319 ASP C N 1
ATOM 6102 C CA . ASP C 1 191 ? 62.119 -6.356 29.193 1.00 44.34 319 ASP C CA 1
ATOM 6103 C C . ASP C 1 191 ? 62.716 -5.226 30.022 1.00 49.28 319 ASP C C 1
ATOM 6104 O O . ASP C 1 191 ? 62.825 -5.356 31.240 1.00 48.94 319 ASP C O 1
ATOM 6109 N N . GLU C 1 192 ? 63.079 -4.114 29.367 1.00 51.61 320 GLU C N 1
ATOM 6110 C CA . GLU C 1 192 ? 63.707 -2.997 30.054 1.00 50.89 320 GLU C CA 1
ATOM 6111 C C . GLU C 1 192 ? 62.675 -2.017 30.594 1.00 46.03 320 GLU C C 1
ATOM 6112 O O . GLU C 1 192 ? 63.042 -1.152 31.384 1.00 44.85 320 GLU C O 1
ATOM 6118 N N . ALA C 1 193 ? 61.407 -2.145 30.180 1.00 45.44 321 ALA C N 1
ATOM 6119 C CA . ALA C 1 193 ? 60.340 -1.320 30.730 1.00 44.93 321 ALA C CA 1
ATOM 6120 C C . ALA C 1 193 ? 60.729 0.171 30.672 1.00 45.14 321 ALA C C 1
ATOM 6121 O O . ALA C 1 193 ? 61.257 0.608 29.644 1.00 41.77 321 ALA C O 1
ATOM 6123 N N . ASP C 1 194 ? 60.468 0.951 31.748 1.00 47.57 322 ASP C N 1
ATOM 6124 C CA . ASP C 1 194 ? 60.673 2.404 31.754 1.00 49.47 322 ASP C CA 1
ATOM 6125 C C . ASP C 1 194 ? 62.152 2.780 31.588 1.00 45.87 322 ASP C C 1
ATOM 6126 O O . ASP C 1 194 ? 62.472 3.834 31.028 1.00 49.10 322 ASP C O 1
ATOM 6131 N N . TYR C 1 195 ? 63.058 1.936 32.094 1.00 40.04 323 TYR C N 1
ATOM 6132 C CA . TYR C 1 195 ? 64.472 2.214 31.995 1.00 40.71 323 TYR C CA 1
ATOM 6133 C C . TYR C 1 195 ? 64.869 2.326 30.526 1.00 41.05 323 TYR C C 1
ATOM 6134 O O . TYR C 1 195 ? 65.678 3.179 30.142 1.00 44.07 323 TYR C O 1
ATOM 6143 N N . GLY C 1 196 ? 64.356 1.411 29.712 1.00 40.73 324 GLY C N 1
ATOM 6144 C CA . GLY C 1 196 ? 64.712 1.373 28.304 1.00 38.66 324 GLY C CA 1
ATOM 6145 C C . GLY C 1 196 ? 64.057 2.531 27.556 1.00 35.97 324 GLY C C 1
ATOM 6146 O O . GLY C 1 196 ? 64.590 3.018 26.568 1.00 33.91 324 GLY C O 1
ATOM 6147 N N . ARG C 1 197 ? 62.882 2.927 28.037 1.00 35.98 325 ARG C N 1
ATOM 6148 C CA . ARG C 1 197 ? 62.223 4.125 27.560 1.00 37.75 325 ARG C CA 1
ATOM 6149 C C . ARG C 1 197 ? 63.114 5.361 27.792 1.00 34.66 325 ARG C C 1
ATOM 6150 O O . ARG C 1 197 ? 63.320 6.132 26.863 1.00 33.88 325 ARG C O 1
ATOM 6158 N N . THR C 1 198 ? 63.679 5.522 28.999 1.00 34.50 326 THR C N 1
ATOM 6159 C CA . THR C 1 198 ? 64.563 6.650 29.279 1.00 34.83 326 THR C CA 1
ATOM 6160 C C . THR C 1 198 ? 65.677 6.695 28.241 1.00 34.95 326 THR C C 1
ATOM 6161 O O . THR C 1 198 ? 66.044 7.770 27.792 1.00 35.23 326 THR C O 1
ATOM 6165 N N . LYS C 1 199 ? 66.204 5.537 27.855 1.00 35.74 327 LYS C N 1
ATOM 6166 C CA . LYS C 1 199 ? 67.319 5.514 26.925 1.00 39.21 327 LYS C CA 1
ATOM 6167 C C . LYS C 1 199 ? 66.854 5.915 25.527 1.00 38.71 327 LYS C C 1
ATOM 6168 O O . LYS C 1 199 ? 67.584 6.564 24.792 1.00 37.74 327 LYS C O 1
ATOM 6174 N N . ARG C 1 200 ? 65.625 5.561 25.160 1.00 42.11 328 ARG C N 1
ATOM 6175 C CA . ARG C 1 200 ? 65.112 5.972 23.864 1.00 43.73 328 ARG C CA 1
ATOM 6176 C C . ARG C 1 200 ? 64.823 7.480 23.866 1.00 43.51 328 ARG C C 1
ATOM 6177 O O . ARG C 1 200 ? 64.964 8.148 22.841 1.00 43.15 328 ARG C O 1
ATOM 6185 N N . GLN C 1 201 ? 64.392 8.016 25.010 1.00 39.38 329 GLN C N 1
ATOM 6186 C CA . GLN C 1 201 ? 64.073 9.432 25.108 1.00 38.31 329 GLN C CA 1
ATOM 6187 C C . GLN C 1 201 ? 65.354 10.245 24.945 1.00 35.99 329 GLN C C 1
ATOM 6188 O O . GLN C 1 201 ? 65.400 11.166 24.145 1.00 34.50 329 GLN C O 1
ATOM 6194 N N . GLN C 1 202 ? 66.400 9.822 25.662 1.00 37.05 330 GLN C N 1
ATOM 6195 C CA . GLN C 1 202 ? 67.727 10.393 25.549 1.00 37.78 330 GLN C CA 1
ATOM 6196 C C . GLN C 1 202 ? 68.226 10.285 24.113 1.00 38.01 330 GLN C C 1
ATOM 6197 O O . GLN C 1 202 ? 68.831 11.216 23.602 1.00 41.05 330 GLN C O 1
ATOM 6203 N N . GLN C 1 203 ? 67.979 9.149 23.474 1.00 37.62 331 GLN C N 1
ATOM 6204 C CA . GLN C 1 203 ? 68.422 8.944 22.105 1.00 38.90 331 GLN C CA 1
ATOM 6205 C C . GLN C 1 203 ? 67.758 9.958 21.174 1.00 37.41 331 GLN C C 1
ATOM 6206 O O . GLN C 1 203 ? 68.416 10.525 20.303 1.00 35.74 331 GLN C O 1
ATOM 6212 N N . VAL C 1 204 ? 66.443 10.137 21.335 1.00 37.27 332 VAL C N 1
ATOM 6213 C CA . VAL C 1 204 ? 65.667 11.033 20.488 1.00 39.22 332 VAL C CA 1
ATOM 6214 C C . VAL C 1 204 ? 66.134 12.477 20.663 1.00 42.42 332 VAL C C 1
ATOM 6215 O O . VAL C 1 204 ? 66.282 13.212 19.691 1.00 43.15 332 VAL C O 1
ATOM 6219 N N . LEU C 1 205 ? 66.343 12.895 21.915 1.00 44.67 333 LEU C N 1
ATOM 6220 C CA . LEU C 1 205 ? 66.739 14.259 22.192 1.00 45.31 333 LEU C CA 1
ATOM 6221 C C . LEU C 1 205 ? 68.092 14.526 21.544 1.00 48.35 333 LEU C C 1
ATOM 6222 O O . LEU C 1 205 ? 68.278 15.549 20.894 1.00 50.15 333 LEU C O 1
ATOM 6227 N N . THR C 1 206 ? 69.036 13.611 21.767 1.00 51.51 334 THR C N 1
ATOM 6228 C CA . THR C 1 206 ? 70.368 13.684 21.181 1.00 50.93 334 THR C CA 1
ATOM 6229 C C . THR C 1 206 ? 70.260 13.808 19.659 1.00 49.19 334 THR C C 1
ATOM 6230 O O . THR C 1 206 ? 70.933 14.637 19.050 1.00 49.23 334 THR C O 1
ATOM 6234 N N . ALA C 1 207 ? 69.423 12.960 19.047 1.00 45.60 335 ALA C N 1
ATOM 6235 C CA . ALA C 1 207 ? 69.292 12.926 17.603 1.00 44.01 335 ALA C CA 1
ATOM 6236 C C . ALA C 1 207 ? 68.839 14.290 17.091 1.00 43.40 335 ALA C C 1
ATOM 6237 O O . ALA C 1 207 ? 69.351 14.785 16.096 1.00 42.96 335 ALA C O 1
ATOM 6239 N N . ILE C 1 208 ? 67.866 14.888 17.789 1.00 44.05 336 ILE C N 1
ATOM 6240 C CA . ILE C 1 208 ? 67.278 16.157 17.383 1.00 44.59 336 ILE C CA 1
ATOM 6241 C C . ILE C 1 208 ? 68.365 17.227 17.347 1.00 46.28 336 ILE C C 1
ATOM 6242 O O . ILE C 1 208 ? 68.522 17.890 16.317 1.00 46.09 336 ILE C O 1
ATOM 6247 N N . LEU C 1 209 ? 69.120 17.351 18.451 1.00 46.97 337 LEU C N 1
ATOM 6248 C CA . LEU C 1 209 ? 70.184 18.340 18.575 1.00 51.51 337 LEU C CA 1
ATOM 6249 C C . LEU C 1 209 ? 71.206 18.145 17.458 1.00 54.21 337 LEU C C 1
ATOM 6250 O O . LEU C 1 209 ? 71.676 19.113 16.877 1.00 59.10 337 LEU C O 1
ATOM 6255 N N . GLU C 1 210 ? 71.575 16.890 17.188 1.00 56.98 338 GLU C N 1
ATOM 6256 C CA . GLU C 1 210 ? 72.614 16.571 16.219 1.00 58.49 338 GLU C CA 1
ATOM 6257 C C . GLU C 1 210 ? 72.173 16.906 14.797 1.00 56.58 338 GLU C C 1
ATOM 6258 O O . GLU C 1 210 ? 72.999 17.166 13.938 1.00 53.52 338 GLU C O 1
ATOM 6264 N N . GLN C 1 211 ? 70.871 16.817 14.528 1.00 57.58 339 GLN C N 1
ATOM 6265 C CA . GLN C 1 211 ? 70.384 16.837 13.161 1.00 61.27 339 GLN C CA 1
ATOM 6266 C C . GLN C 1 211 ? 69.778 18.183 12.797 1.00 64.40 339 GLN C C 1
ATOM 6267 O O . GLN C 1 211 ? 69.305 18.350 11.674 1.00 66.75 339 GLN C O 1
ATOM 6273 N N . ILE C 1 212 ? 69.821 19.140 13.722 1.00 66.06 340 ILE C N 1
ATOM 6274 C CA . ILE C 1 212 ? 69.472 20.507 13.379 1.00 71.00 340 ILE C CA 1
ATOM 6275 C C . ILE C 1 212 ? 70.539 21.049 12.429 1.00 72.90 340 ILE C C 1
ATOM 6276 O O . ILE C 1 212 ? 71.722 21.057 12.769 1.00 75.89 340 ILE C O 1
ATOM 6281 N N . LYS C 1 213 ? 70.098 21.434 11.218 1.00 75.54 341 LYS C N 1
ATOM 6282 C CA . LYS C 1 213 ? 70.949 22.056 10.216 1.00 84.63 341 LYS C CA 1
ATOM 6283 C C . LYS C 1 213 ? 70.895 23.575 10.364 1.00 86.83 341 LYS C C 1
ATOM 6284 O O . LYS C 1 213 ? 69.893 24.112 10.816 1.00 82.48 341 LYS C O 1
ATOM 6290 N N . ASP C 1 214 ? 71.988 24.251 9.991 1.00 93.41 342 ASP C N 1
ATOM 6291 C CA . ASP C 1 214 ? 72.079 25.710 10.012 1.00 95.19 342 ASP C CA 1
ATOM 6292 C C . ASP C 1 214 ? 71.564 26.273 11.332 1.00 96.11 342 ASP C C 1
ATOM 6293 O O . ASP C 1 214 ? 70.574 27.000 11.356 1.00 92.57 342 ASP C O 1
ATOM 6298 N N . PRO C 1 215 ? 72.238 26.006 12.472 1.00 99.67 343 PRO C N 1
ATOM 6299 C CA . PRO C 1 215 ? 71.877 26.664 13.734 1.00 97.09 343 PRO C CA 1
ATOM 6300 C C . PRO C 1 215 ? 72.113 28.161 13.588 1.00 101.29 343 PRO C C 1
ATOM 6301 O O . PRO C 1 215 ? 71.412 28.985 14.163 1.00 103.71 343 PRO C O 1
ATOM 6305 N N . THR C 1 216 ? 73.093 28.476 12.734 1.00 105.35 344 THR C N 1
ATOM 6306 C CA . THR C 1 216 ? 73.425 29.839 12.371 1.00 106.11 344 THR C CA 1
ATOM 6307 C C . THR C 1 216 ? 72.154 30.623 12.048 1.00 108.37 344 THR C C 1
ATOM 6308 O O . THR C 1 216 ? 71.931 31.687 12.615 1.00 113.86 344 THR C O 1
ATOM 6312 N N . LYS C 1 217 ? 71.314 30.064 11.167 1.00 107.03 345 LYS C N 1
ATOM 6313 C CA . LYS C 1 217 ? 70.073 30.706 10.759 1.00 106.32 345 LYS C CA 1
ATOM 6314 C C . LYS C 1 217 ? 68.988 30.523 11.820 1.00 101.69 345 LYS C C 1
ATOM 6315 O O . LYS C 1 217 ? 67.947 31.190 11.754 1.00 102.09 345 LYS C O 1
ATOM 6317 N N . LEU C 1 218 ? 69.196 29.588 12.757 1.00 101.12 346 LEU C N 1
ATOM 6318 C CA . LEU C 1 218 ? 68.130 29.200 13.671 1.00 101.35 346 LEU C CA 1
ATOM 6319 C C . LEU C 1 218 ? 67.731 30.385 14.557 1.00 102.65 346 LEU C C 1
ATOM 6320 O O . LEU C 1 218 ? 66.657 30.965 14.376 1.00 111.67 346 LEU C O 1
ATOM 6325 N N . PHE C 1 219 ? 68.597 30.759 15.507 1.00 98.63 347 PHE C N 1
ATOM 6326 C CA . PHE C 1 219 ? 68.243 31.749 16.512 1.00 100.83 347 PHE C CA 1
ATOM 6327 C C . PHE C 1 219 ? 68.237 33.157 15.903 1.00 104.41 347 PHE C C 1
ATOM 6328 O O . PHE C 1 219 ? 68.123 34.136 16.640 1.00 108.17 347 PHE C O 1
ATOM 6336 N N . THR C 1 220 ? 68.378 33.282 14.574 1.00 104.74 348 THR C N 1
ATOM 6337 C CA . THR C 1 220 ? 68.543 34.577 13.930 1.00 108.00 348 THR C CA 1
ATOM 6338 C C . THR C 1 220 ? 67.507 34.743 12.816 1.00 108.78 348 THR C C 1
ATOM 6339 O O . THR C 1 220 ? 67.839 35.192 11.718 1.00 102.95 348 THR C O 1
ATOM 6343 N N . GLY C 1 221 ? 66.253 34.362 13.105 1.00 109.00 349 GLY C N 1
ATOM 6344 C CA . GLY C 1 221 ? 65.126 34.613 12.216 1.00 107.71 349 GLY C CA 1
ATOM 6345 C C . GLY C 1 221 ? 64.704 33.356 11.455 1.00 108.88 349 GLY C C 1
ATOM 6346 O O . GLY C 1 221 ? 65.230 33.061 10.389 1.00 118.12 349 GLY C O 1
ATOM 6347 N N . SER C 1 222 ? 63.730 32.630 12.007 1.00 103.60 350 SER C N 1
ATOM 6348 C CA . SER C 1 222 ? 63.183 31.430 11.394 1.00 100.14 350 SER C CA 1
ATOM 6349 C C . SER C 1 222 ? 61.744 31.274 11.871 1.00 95.33 350 SER C C 1
ATOM 6350 O O . SER C 1 222 ? 61.526 31.131 13.072 1.00 97.13 350 SER C O 1
ATOM 6353 N N . GLU C 1 223 ? 60.767 31.293 10.952 1.00 91.92 351 GLU C N 1
ATOM 6354 C CA . GLU C 1 223 ? 59.376 31.242 11.385 1.00 90.91 351 GLU C CA 1
ATOM 6355 C C . GLU C 1 223 ? 59.057 29.849 11.923 1.00 86.05 351 GLU C C 1
ATOM 6356 O O . GLU C 1 223 ? 58.202 29.712 12.795 1.00 79.88 351 GLU C O 1
ATOM 6362 N N . ALA C 1 224 ? 59.787 28.838 11.436 1.00 82.59 352 ALA C N 1
ATOM 6363 C CA . ALA C 1 224 ? 59.670 27.488 11.962 1.00 82.03 352 ALA C CA 1
ATOM 6364 C C . ALA C 1 224 ? 59.979 27.490 13.459 1.00 80.11 352 ALA C C 1
ATOM 6365 O O . ALA C 1 224 ? 59.137 27.091 14.271 1.00 75.40 352 ALA C O 1
ATOM 6367 N N . LEU C 1 225 ? 61.186 27.963 13.810 1.00 79.00 353 LEU C N 1
ATOM 6368 C CA . LEU C 1 225 ? 61.617 28.001 15.199 1.00 80.20 353 LEU C CA 1
ATOM 6369 C C . LEU C 1 225 ? 60.582 28.742 16.047 1.00 76.49 353 LEU C C 1
ATOM 6370 O O . LEU C 1 225 ? 60.323 28.356 17.184 1.00 73.36 353 LEU C O 1
ATOM 6375 N N . GLY C 1 226 ? 59.995 29.806 15.496 1.00 64.52 354 GLY C N 1
ATOM 6376 C CA . GLY C 1 226 ? 58.961 30.552 16.196 1.00 63.08 354 GLY C CA 1
ATOM 6377 C C . GLY C 1 226 ? 57.730 29.698 16.508 1.00 58.77 354 GLY C C 1
ATOM 6378 O O . GLY C 1 226 ? 57.231 29.700 17.630 1.00 58.13 354 GLY C O 1
ATOM 6379 N N . LYS C 1 227 ? 57.238 28.979 15.496 1.00 58.94 355 LYS C N 1
ATOM 6380 C CA . LYS C 1 227 ? 56.100 28.098 15.675 1.00 58.43 355 LYS C CA 1
ATOM 6381 C C . LYS C 1 227 ? 56.408 27.128 16.817 1.00 58.36 355 LYS C C 1
ATOM 6382 O O . LYS C 1 227 ? 55.556 26.866 17.662 1.00 56.52 355 LYS C O 1
ATOM 6388 N N . VAL C 1 228 ? 57.641 26.609 16.843 1.00 56.02 356 VAL C N 1
ATOM 6389 C CA . VAL C 1 228 ? 58.078 25.688 17.882 1.00 56.79 356 VAL C CA 1
ATOM 6390 C C . VAL C 1 228 ? 57.971 26.343 19.257 1.00 55.28 356 VAL C C 1
ATOM 6391 O O . VAL C 1 228 ? 57.363 25.788 20.174 1.00 49.45 356 VAL C O 1
ATOM 6395 N N . PHE C 1 229 ? 58.581 27.528 19.381 1.00 53.70 357 PHE C N 1
ATOM 6396 C CA . PHE C 1 229 ? 58.541 28.294 20.615 1.00 51.33 357 PHE C CA 1
ATOM 6397 C C . PHE C 1 229 ? 57.111 28.432 21.117 1.00 49.86 357 PHE C C 1
ATOM 6398 O O . PHE C 1 229 ? 56.865 28.271 22.306 1.00 54.79 357 PHE C O 1
ATOM 6406 N N . ALA C 1 230 ? 56.188 28.748 20.204 1.00 49.82 358 ALA C N 1
ATOM 6407 C CA . ALA C 1 230 ? 54.792 28.957 20.552 1.00 52.20 358 ALA C CA 1
ATOM 6408 C C . ALA C 1 230 ? 54.211 27.711 21.223 1.00 52.33 358 ALA C C 1
ATOM 6409 O O . ALA C 1 230 ? 53.350 27.832 22.091 1.00 54.19 358 ALA C O 1
ATOM 6411 N N . MET C 1 231 ? 54.716 26.527 20.856 1.00 55.76 359 MET C N 1
ATOM 6412 C CA . MET C 1 231 ? 54.175 25.266 21.350 1.00 56.96 359 MET C CA 1
ATOM 6413 C C . MET C 1 231 ? 54.928 24.790 22.593 1.00 55.44 359 MET C C 1
ATOM 6414 O O . MET C 1 231 ? 54.627 23.709 23.088 1.00 58.35 359 MET C O 1
ATOM 6419 N N . THR C 1 232 ? 55.880 25.600 23.100 1.00 49.07 360 THR C N 1
ATOM 6420 C CA . THR C 1 232 ? 56.750 25.200 24.199 1.00 45.69 360 THR C CA 1
ATOM 6421 C C . THR C 1 232 ? 56.570 26.147 25.376 1.00 42.83 360 THR C C 1
ATOM 6422 O O . THR C 1 232 ? 56.364 27.342 25.185 1.00 51.14 360 THR C O 1
ATOM 6426 N N . SER C 1 233 ? 56.729 25.609 26.581 1.00 36.63 361 SER C N 1
ATOM 6427 C CA . SER C 1 233 ? 56.814 26.425 27.771 1.00 34.62 361 SER C CA 1
ATOM 6428 C C . SER C 1 233 ? 58.252 26.373 28.298 1.00 30.62 361 SER C C 1
ATOM 6429 O O . SER C 1 233 ? 58.781 25.287 28.542 1.00 27.97 361 SER C O 1
ATOM 6432 N N . THR C 1 234 ? 58.899 27.534 28.444 1.00 27.41 362 THR C N 1
ATOM 6433 C CA . THR C 1 234 ? 60.306 27.565 28.835 1.00 28.21 362 THR C CA 1
ATOM 6434 C C . THR C 1 234 ? 60.625 28.927 29.428 1.00 28.15 362 THR C C 1
ATOM 6435 O O . THR C 1 234 ? 60.027 29.920 29.013 1.00 29.05 362 THR C O 1
ATOM 6439 N N . ASN C 1 235 ? 61.576 28.982 30.367 1.00 27.27 363 ASN C N 1
ATOM 6440 C CA . ASN C 1 235 ? 62.017 30.269 30.884 1.00 27.12 363 ASN C CA 1
ATOM 6441 C C . ASN C 1 235 ? 63.484 30.500 30.504 1.00 27.69 363 ASN C C 1
ATOM 6442 O O . ASN C 1 235 ? 64.151 31.345 31.105 1.00 27.72 363 ASN C O 1
ATOM 6447 N N . VAL C 1 236 ? 63.977 29.793 29.482 1.00 27.69 364 VAL C N 1
ATOM 6448 C CA . VAL C 1 236 ? 65.359 29.996 29.064 1.00 29.08 364 VAL C CA 1
ATOM 6449 C C . VAL C 1 236 ? 65.480 31.355 28.374 1.00 28.75 364 VAL C C 1
ATOM 6450 O O . VAL C 1 236 ? 64.798 31.590 27.386 1.00 27.05 364 VAL C O 1
ATOM 6454 N N . PRO C 1 237 ? 66.352 32.291 28.848 1.00 29.05 365 PRO C N 1
ATOM 6455 C CA . PRO C 1 237 ? 66.431 33.625 28.268 1.00 28.40 365 PRO C CA 1
ATOM 6456 C C . PRO C 1 237 ? 66.952 33.580 26.837 1.00 29.56 365 PRO C C 1
ATOM 6457 O O . PRO C 1 237 ? 67.829 32.784 26.519 1.00 28.71 365 PRO C O 1
ATOM 6461 N N . TYR C 1 238 ? 66.421 34.467 25.986 1.00 30.31 366 TYR C N 1
ATOM 6462 C CA . TYR C 1 238 ? 66.756 34.402 24.575 1.00 31.59 366 TYR C CA 1
ATOM 6463 C C . TYR C 1 238 ? 68.244 34.694 24.356 1.00 32.29 366 TYR C C 1
ATOM 6464 O O . TYR C 1 238 ? 68.859 34.102 23.461 1.00 30.49 366 TYR C O 1
ATOM 6473 N N . THR C 1 239 ? 68.843 35.583 25.175 1.00 33.93 367 THR C N 1
ATOM 6474 C CA . THR C 1 239 ? 70.265 35.861 25.004 1.00 34.97 367 THR C CA 1
ATOM 6475 C C . THR C 1 239 ? 71.084 34.650 25.425 1.00 31.60 367 THR C C 1
ATOM 6476 O O . THR C 1 239 ? 72.176 34.462 24.907 1.00 29.75 367 THR C O 1
ATOM 6480 N N . PHE C 1 240 ? 70.580 33.848 26.364 1.00 32.95 368 PHE C N 1
ATOM 6481 C CA . PHE C 1 240 ? 71.266 32.620 26.753 1.00 33.44 368 PHE C CA 1
ATOM 6482 C C . PHE C 1 240 ? 71.339 31.668 25.564 1.00 33.17 368 PHE C C 1
ATOM 6483 O O . PHE C 1 240 ? 72.359 31.038 25.353 1.00 32.35 368 PHE C O 1
ATOM 6491 N N . LEU C 1 241 ? 70.259 31.585 24.788 1.00 33.97 369 LEU C N 1
ATOM 6492 C CA . LEU C 1 241 ? 70.238 30.816 23.555 1.00 35.97 369 LEU C CA 1
ATOM 6493 C C . LEU C 1 241 ? 71.208 31.395 22.529 1.00 34.50 369 LEU C C 1
ATOM 6494 O O . LEU C 1 241 ? 71.844 30.657 21.793 1.00 36.46 369 LEU C O 1
ATOM 6499 N N . LEU C 1 242 ? 71.278 32.712 22.421 1.00 34.50 370 LEU C N 1
ATOM 6500 C CA . LEU C 1 242 ? 72.171 33.331 21.452 1.00 36.80 370 LEU C CA 1
ATOM 6501 C C . LEU C 1 242 ? 73.646 33.122 21.821 1.00 36.29 370 LEU C C 1
ATOM 6502 O O . LEU C 1 242 ? 74.472 33.009 20.922 1.00 36.01 370 LEU C O 1
ATOM 6507 N N . THR C 1 243 ? 73.959 33.057 23.126 1.00 35.26 371 THR C N 1
ATOM 6508 C CA . THR C 1 243 ? 75.330 32.991 23.604 1.00 36.25 371 THR C CA 1
ATOM 6509 C C . THR C 1 243 ? 75.780 31.541 23.769 1.00 37.70 371 THR C C 1
ATOM 6510 O O . THR C 1 243 ? 76.968 31.290 23.737 1.00 38.96 371 THR C O 1
ATOM 6514 N N . ASN C 1 244 ? 74.861 30.612 24.013 1.00 39.19 372 ASN C N 1
ATOM 6515 C CA . ASN C 1 244 ? 75.237 29.258 24.382 1.00 42.04 372 ASN C CA 1
ATOM 6516 C C . ASN C 1 244 ? 74.569 28.232 23.468 1.00 42.85 372 ASN C C 1
ATOM 6517 O O . ASN C 1 244 ? 74.737 27.040 23.653 1.00 44.87 372 ASN C O 1
ATOM 6522 N N . GLY C 1 245 ? 73.837 28.678 22.449 1.00 45.92 373 GLY C N 1
ATOM 6523 C CA . GLY C 1 245 ? 73.062 27.777 21.611 1.00 47.56 373 GLY C CA 1
ATOM 6524 C C . GLY C 1 245 ? 73.956 26.887 20.752 1.00 49.68 373 GLY C C 1
ATOM 6525 O O . GLY C 1 245 ? 73.814 25.666 20.764 1.00 50.87 373 GLY C O 1
ATOM 6526 N N . LEU C 1 246 ? 74.876 27.485 19.994 1.00 53.29 374 LEU C N 1
ATOM 6527 C CA . LEU C 1 246 ? 75.731 26.701 19.116 1.00 61.20 374 LEU C CA 1
ATOM 6528 C C . LEU C 1 246 ? 76.663 25.801 19.926 1.00 62.30 374 LEU C C 1
ATOM 6529 O O . LEU C 1 246 ? 77.021 24.725 19.457 1.00 67.63 374 LEU C O 1
ATOM 6534 N N . SER C 1 247 ? 77.029 26.216 21.140 1.00 65.11 375 SER C N 1
ATOM 6535 C CA . SER C 1 247 ? 77.830 25.384 22.034 1.00 68.42 375 SER C CA 1
ATOM 6536 C C . SER C 1 247 ? 77.077 24.103 22.388 1.00 62.52 375 SER C C 1
ATOM 6537 O O . SER C 1 247 ? 77.663 23.039 22.483 1.00 63.24 375 SER C O 1
ATOM 6540 N N . VAL C 1 248 ? 75.771 24.212 22.597 1.00 58.54 376 VAL C N 1
ATOM 6541 C CA . VAL C 1 248 ? 74.955 23.071 22.970 1.00 56.93 376 VAL C CA 1
ATOM 6542 C C . VAL C 1 248 ? 74.784 22.149 21.764 1.00 64.28 376 VAL C C 1
ATOM 6543 O O . VAL C 1 248 ? 74.858 20.930 21.906 1.00 71.52 376 VAL C O 1
ATOM 6547 N N . LEU C 1 249 ? 74.567 22.723 20.576 1.00 66.87 377 LEU C N 1
ATOM 6548 C CA . LEU C 1 249 ? 74.417 21.927 19.364 1.00 64.98 377 LEU C CA 1
ATOM 6549 C C . LEU C 1 249 ? 75.725 21.243 18.980 1.00 67.98 377 LEU C C 1
ATOM 6550 O O . LEU C 1 249 ? 75.703 20.144 18.444 1.00 65.41 377 LEU C O 1
ATOM 6555 N N . ASP C 1 250 ? 76.857 21.900 19.250 1.00 75.64 378 ASP C N 1
ATOM 6556 C CA . ASP C 1 250 ? 78.167 21.320 19.001 1.00 76.18 378 ASP C CA 1
ATOM 6557 C C . ASP C 1 250 ? 78.508 20.315 20.093 1.00 72.19 378 ASP C C 1
ATOM 6558 O O . ASP C 1 250 ? 78.988 19.241 19.786 1.00 78.07 378 ASP C O 1
ATOM 6563 N N . GLY C 1 251 ? 78.254 20.656 21.357 1.00 67.99 379 GLY C N 1
ATOM 6564 C CA . GLY C 1 251 ? 78.465 19.749 22.474 1.00 70.22 379 GLY C CA 1
ATOM 6565 C C . GLY C 1 251 ? 77.759 18.408 22.272 1.00 70.05 379 GLY C C 1
ATOM 6566 O O . GLY C 1 251 ? 78.225 17.382 22.773 1.00 70.31 379 GLY C O 1
ATOM 6567 N N . ALA C 1 252 ? 76.643 18.433 21.526 1.00 68.88 380 ALA C N 1
ATOM 6568 C CA . ALA C 1 252 ? 75.895 17.226 21.194 1.00 70.49 380 ALA C CA 1
ATOM 6569 C C . ALA C 1 252 ? 76.644 16.354 20.182 1.00 67.52 380 ALA C C 1
ATOM 6570 O O . ALA C 1 252 ? 76.531 15.137 20.206 1.00 67.59 380 ALA C O 1
ATOM 6572 N N . LYS C 1 253 ? 77.369 16.987 19.258 1.00 70.96 381 LYS C N 1
ATOM 6573 C CA . LYS C 1 253 ? 78.169 16.277 18.271 1.00 74.24 381 LYS C CA 1
ATOM 6574 C C . LYS C 1 253 ? 79.327 15.577 18.978 1.00 72.91 381 LYS C C 1
ATOM 6575 O O . LYS C 1 253 ? 79.698 14.485 18.592 1.00 76.93 381 LYS C O 1
ATOM 6581 N N . ASN C 1 254 ? 79.869 16.196 20.032 1.00 69.03 382 ASN C N 1
ATOM 6582 C CA . ASN C 1 254 ? 80.924 15.593 20.827 1.00 68.02 382 ASN C CA 1
ATOM 6583 C C . ASN C 1 254 ? 80.403 14.429 21.666 1.00 65.26 382 ASN C C 1
ATOM 6584 O O . ASN C 1 254 ? 81.198 13.717 22.276 1.00 65.49 382 ASN C O 1
ATOM 6589 N N . GLY C 1 255 ? 79.081 14.262 21.735 1.00 59.82 383 GLY C N 1
ATOM 6590 C CA . GLY C 1 255 ? 78.488 13.157 22.470 1.00 57.32 383 GLY C CA 1
ATOM 6591 C C . GLY C 1 255 ? 78.246 13.513 23.935 1.00 51.01 383 GLY C C 1
ATOM 6592 O O . GLY C 1 255 ? 79.024 14.242 24.552 1.00 50.77 383 GLY C O 1
ATOM 6593 N N . ILE C 1 256 ? 77.139 12.980 24.462 1.00 46.60 384 ILE C N 1
ATOM 6594 C CA . ILE C 1 256 ? 76.585 13.400 25.731 1.00 45.35 384 ILE C CA 1
ATOM 6595 C C . ILE C 1 256 ? 76.783 12.280 26.730 1.00 42.92 384 ILE C C 1
ATOM 6596 O O . ILE C 1 256 ? 76.388 11.164 26.468 1.00 43.95 384 ILE C O 1
ATOM 6601 N N . GLU C 1 257 ? 77.367 12.607 27.879 1.00 42.48 385 GLU C N 1
ATOM 6602 C CA . GLU C 1 257 ? 77.405 11.738 29.044 1.00 42.27 385 GLU C CA 1
ATOM 6603 C C . GLU C 1 257 ? 75.976 11.601 29.576 1.00 39.81 385 GLU C C 1
ATOM 6604 O O . GLU C 1 257 ? 75.331 12.603 29.900 1.00 38.09 385 GLU C O 1
ATOM 6610 N N . LYS C 1 258 ? 75.481 10.356 29.622 1.00 38.51 386 LYS C N 1
ATOM 6611 C CA . LYS C 1 258 ? 74.086 10.047 29.917 1.00 37.08 386 LYS C CA 1
ATOM 6612 C C . LYS C 1 258 ? 74.027 9.197 31.171 1.00 33.70 386 LYS C C 1
ATOM 6613 O O . LYS C 1 258 ? 74.877 8.366 31.396 1.00 35.21 386 LYS C O 1
ATOM 6619 N N . LEU C 1 259 ? 73.014 9.427 31.979 1.00 32.70 387 LEU C N 1
ATOM 6620 C CA . LEU C 1 259 ? 72.728 8.591 33.121 1.00 32.04 387 LEU C CA 1
ATOM 6621 C C . LEU C 1 259 ? 71.212 8.494 33.267 1.00 34.11 387 LEU C C 1
ATOM 6622 O O . LEU C 1 259 ? 70.486 9.474 33.033 1.00 35.26 387 LEU C O 1
ATOM 6627 N N . THR C 1 260 ? 70.731 7.303 33.640 1.00 33.63 388 THR C N 1
ATOM 6628 C CA . THR C 1 260 ? 69.370 7.175 34.142 1.00 35.77 388 THR C CA 1
ATOM 6629 C C . THR C 1 260 ? 69.441 6.931 35.646 1.00 35.13 388 THR C C 1
ATOM 6630 O O . THR C 1 260 ? 70.314 6.215 36.114 1.00 33.88 388 THR C O 1
ATOM 6634 N N . ILE C 1 261 ? 68.561 7.591 36.395 1.00 33.77 389 ILE C N 1
ATOM 6635 C CA . ILE C 1 261 ? 68.497 7.390 37.831 1.00 35.03 389 ILE C CA 1
ATOM 6636 C C . ILE C 1 261 ? 67.124 6.822 38.158 1.00 37.15 389 ILE C C 1
ATOM 6637 O O . ILE C 1 261 ? 66.119 7.452 37.848 1.00 36.45 389 ILE C O 1
ATOM 6642 N N . PRO C 1 262 ? 67.028 5.638 38.816 1.00 41.36 390 PRO C N 1
ATOM 6643 C CA . PRO C 1 262 ? 68.188 4.776 39.080 1.00 39.62 390 PRO C CA 1
ATOM 6644 C C . PRO C 1 262 ? 68.637 4.042 37.822 1.00 37.95 390 PRO C C 1
ATOM 6645 O O . PRO C 1 262 ? 67.947 4.062 36.812 1.00 35.81 390 PRO C O 1
ATOM 6649 N N . GLU C 1 263 ? 69.812 3.408 37.896 1.00 39.26 391 GLU C N 1
ATOM 6650 C CA . GLU C 1 263 ? 70.272 2.551 36.810 1.00 41.30 391 GLU C CA 1
ATOM 6651 C C . GLU C 1 263 ? 69.539 1.211 36.838 1.00 42.25 391 GLU C C 1
ATOM 6652 O O . GLU C 1 263 ? 68.958 0.851 37.850 1.00 43.12 391 GLU C O 1
ATOM 6658 N N . LEU C 1 264 ? 69.590 0.492 35.712 1.00 41.05 392 LEU C N 1
ATOM 6659 C CA . LEU C 1 264 ? 68.860 -0.751 35.509 1.00 43.09 392 LEU C CA 1
ATOM 6660 C C . LEU C 1 264 ? 69.105 -1.725 36.656 1.00 40.83 392 LEU C C 1
ATOM 6661 O O . LEU C 1 264 ? 70.235 -2.080 36.954 1.00 41.70 392 LEU C O 1
ATOM 6666 N N . GLY C 1 265 ? 68.019 -2.148 37.292 1.00 42.48 393 GLY C N 1
ATOM 6667 C CA . GLY C 1 265 ? 68.104 -3.083 38.396 1.00 43.08 393 GLY C CA 1
ATOM 6668 C C . GLY C 1 265 ? 68.507 -2.420 39.714 1.00 45.56 393 GLY C C 1
ATOM 6669 O O . GLY C 1 265 ? 68.340 -3.025 40.764 1.00 45.12 393 GLY C O 1
ATOM 6670 N N . ASP C 1 266 ? 69.014 -1.180 39.697 1.00 42.68 394 ASP C N 1
ATOM 6671 C CA . ASP C 1 266 ? 69.664 -0.653 40.888 1.00 41.93 394 ASP C CA 1
ATOM 6672 C C . ASP C 1 266 ? 68.635 0.029 41.783 1.00 41.85 394 ASP C C 1
ATOM 6673 O O . ASP C 1 266 ? 68.745 1.219 42.107 1.00 41.14 394 ASP C O 1
ATOM 6678 N N . TRP C 1 267 ? 67.641 -0.748 42.194 1.00 42.61 395 TRP C N 1
ATOM 6679 C CA . TRP C 1 267 ? 66.541 -0.234 42.994 1.00 42.12 395 TRP C CA 1
ATOM 6680 C C . TRP C 1 267 ? 65.812 -1.384 43.684 1.00 42.96 395 TRP C C 1
ATOM 6681 O O . TRP C 1 267 ? 65.968 -2.527 43.301 1.00 42.52 395 TRP C O 1
ATOM 6692 N N . VAL C 1 268 ? 65.000 -1.048 44.688 1.00 44.21 396 VAL C N 1
ATOM 6693 C CA . VAL C 1 268 ? 64.103 -1.976 45.355 1.00 43.71 396 VAL C CA 1
ATOM 6694 C C . VAL C 1 268 ? 62.665 -1.527 45.098 1.00 42.59 396 VAL C C 1
ATOM 6695 O O . VAL C 1 268 ? 62.358 -0.356 45.264 1.00 40.19 396 VAL C O 1
ATOM 6699 N N . ASP C 1 269 ? 61.784 -2.465 44.703 1.00 43.84 397 ASP C N 1
ATOM 6700 C CA . ASP C 1 269 ? 60.384 -2.145 44.429 1.00 45.05 397 ASP C CA 1
ATOM 6701 C C . ASP C 1 269 ? 59.681 -1.882 45.754 1.00 44.88 397 ASP C C 1
ATOM 6702 O O . ASP C 1 269 ? 59.955 -2.559 46.733 1.00 49.61 397 ASP C O 1
ATOM 6707 N N . ALA C 1 270 ? 58.796 -0.874 45.801 1.00 47.04 398 ALA C N 1
ATOM 6708 C CA . ALA C 1 270 ? 58.098 -0.535 47.034 1.00 48.41 398 ALA C CA 1
ATOM 6709 C C . ALA C 1 270 ? 56.839 0.265 46.728 1.00 50.75 398 ALA C C 1
ATOM 6710 O O . ALA C 1 270 ? 56.733 0.936 45.710 1.00 54.45 398 ALA C O 1
ATOM 6712 N N . TYR C 1 271 ? 55.879 0.180 47.641 1.00 53.20 399 TYR C N 1
ATOM 6713 C CA . TYR C 1 271 ? 54.585 0.808 47.447 1.00 53.94 399 TYR C CA 1
ATOM 6714 C C . TYR C 1 271 ? 54.681 2.269 47.863 1.00 51.50 399 TYR C C 1
ATOM 6715 O O . TYR C 1 271 ? 55.261 2.576 48.908 1.00 49.97 399 TYR C O 1
ATOM 6724 N N . ASP C 1 272 ? 54.083 3.153 47.056 1.00 50.39 400 ASP C N 1
ATOM 6725 C CA . ASP C 1 272 ? 53.835 4.537 47.465 1.00 50.91 400 ASP C CA 1
ATOM 6726 C C . ASP C 1 272 ? 52.635 4.578 48.418 1.00 52.99 400 ASP C C 1
ATOM 6727 O O . ASP C 1 272 ? 52.040 3.543 48.709 1.00 53.19 400 ASP C O 1
ATOM 6732 N N . VAL C 1 273 ? 52.258 5.775 48.892 1.00 53.98 401 VAL C N 1
ATOM 6733 C CA . VAL C 1 273 ? 51.171 5.896 49.856 1.00 54.78 401 VAL C CA 1
ATOM 6734 C C . VAL C 1 273 ? 49.837 5.564 49.201 1.00 55.28 401 VAL C C 1
ATOM 6735 O O . VAL C 1 273 ? 48.852 5.439 49.912 1.00 58.52 401 VAL C O 1
ATOM 6739 N N . TYR C 1 274 ? 49.798 5.454 47.868 1.00 57.36 402 TYR C N 1
ATOM 6740 C CA . TYR C 1 274 ? 48.555 5.200 47.152 1.00 57.41 402 TYR C CA 1
ATOM 6741 C C . TYR C 1 274 ? 48.418 3.726 46.802 1.00 57.67 402 TYR C C 1
ATOM 6742 O O . TYR C 1 274 ? 47.411 3.320 46.234 1.00 61.58 402 TYR C O 1
ATOM 6751 N N . GLY C 1 275 ? 49.426 2.921 47.141 1.00 60.24 403 GLY C N 1
ATOM 6752 C CA . GLY C 1 275 ? 49.406 1.497 46.843 1.00 56.03 403 GLY C CA 1
ATOM 6753 C C . GLY C 1 275 ? 49.879 1.210 45.419 1.00 54.20 403 GLY C C 1
ATOM 6754 O O . GLY C 1 275 ? 49.744 0.076 44.956 1.00 54.87 403 GLY C O 1
ATOM 6755 N N . GLY C 1 276 ? 50.436 2.232 44.740 1.00 52.05 404 GLY C N 1
ATOM 6756 C CA . GLY C 1 276 ? 51.153 2.018 43.495 1.00 52.82 404 GLY C CA 1
ATOM 6757 C C . GLY C 1 276 ? 52.575 1.532 43.769 1.00 52.48 404 GLY C C 1
ATOM 6758 O O . GLY C 1 276 ? 53.088 1.662 44.878 1.00 54.94 404 GLY C O 1
ATOM 6759 N N . LEU C 1 277 ? 53.230 1.014 42.730 1.00 55.84 405 LEU C N 1
ATOM 6760 C CA . LEU C 1 277 ? 54.557 0.433 42.881 1.00 57.05 405 LEU C CA 1
ATOM 6761 C C . LEU C 1 277 ? 55.612 1.374 42.309 1.00 52.35 405 LEU C C 1
ATOM 6762 O O . LEU C 1 277 ? 55.513 1.805 41.165 1.00 54.75 405 LEU C O 1
ATOM 6767 N N . GLY C 1 278 ? 56.640 1.678 43.102 1.00 51.52 406 GLY C N 1
ATOM 6768 C CA . GLY C 1 278 ? 57.662 2.622 42.686 1.00 48.52 406 GLY C CA 1
ATOM 6769 C C . GLY C 1 278 ? 59.067 2.093 42.939 1.00 48.07 406 GLY C C 1
ATOM 6770 O O . GLY C 1 278 ? 59.238 0.953 43.352 1.00 49.62 406 GLY C O 1
ATOM 6771 N N . LEU C 1 279 ? 60.070 2.946 42.689 1.00 45.19 407 LEU C N 1
ATOM 6772 C CA . LEU C 1 279 ? 61.463 2.565 42.844 1.00 43.17 407 LEU C CA 1
ATOM 6773 C C . LEU C 1 279 ? 62.013 3.263 44.079 1.00 41.61 407 LEU C C 1
ATOM 6774 O O . LEU C 1 279 ? 62.027 4.475 44.158 1.00 41.16 407 LEU C O 1
ATOM 6779 N N . LEU C 1 280 ? 62.459 2.473 45.045 1.00 42.31 408 LEU C N 1
ATOM 6780 C CA . LEU C 1 280 ? 63.188 2.984 46.190 1.00 42.32 408 LEU C CA 1
ATOM 6781 C C . LEU C 1 280 ? 64.666 2.923 45.838 1.00 41.53 408 LEU C C 1
ATOM 6782 O O . LEU C 1 280 ? 65.171 1.859 45.492 1.00 42.86 408 LEU C O 1
ATOM 6787 N N . VAL C 1 281 ? 65.350 4.074 45.864 1.00 40.77 409 VAL C N 1
ATOM 6788 C CA . VAL C 1 281 ? 66.701 4.178 45.350 1.00 37.73 409 VAL C CA 1
ATOM 6789 C C . VAL C 1 281 ? 67.584 4.734 46.465 1.00 38.20 409 VAL C C 1
ATOM 6790 O O . VAL C 1 281 ? 67.107 5.303 47.442 1.00 37.73 409 VAL C O 1
ATOM 6794 N N . ASP C 1 282 ? 68.882 4.501 46.323 1.00 39.78 410 ASP C N 1
ATOM 6795 C CA . ASP C 1 282 ? 69.891 4.999 47.246 1.00 42.71 410 ASP C CA 1
ATOM 6796 C C . ASP C 1 282 ? 70.276 6.406 46.790 1.00 43.07 410 ASP C C 1
ATOM 6797 O O . ASP C 1 282 ? 71.151 6.546 45.948 1.00 41.74 410 ASP C O 1
ATOM 6802 N N . GLN C 1 283 ? 69.610 7.428 47.346 1.00 41.73 411 GLN C N 1
ATOM 6803 C CA . GLN C 1 283 ? 69.688 8.786 46.824 1.00 44.89 411 GLN C CA 1
ATOM 6804 C C . GLN C 1 283 ? 71.093 9.348 47.054 1.00 44.91 411 GLN C C 1
ATOM 6805 O O . GLN C 1 283 ? 71.636 9.975 46.155 1.00 38.69 411 GLN C O 1
ATOM 6811 N N . ASN C 1 284 ? 71.665 9.071 48.238 1.00 47.02 412 ASN C N 1
ATOM 6812 C CA . ASN C 1 284 ? 73.036 9.421 48.569 1.00 48.72 412 ASN C CA 1
ATOM 6813 C C . ASN C 1 284 ? 74.013 8.997 47.483 1.00 45.28 412 ASN C C 1
ATOM 6814 O O . ASN C 1 284 ? 74.792 9.795 46.984 1.00 44.48 412 ASN C O 1
ATOM 6819 N N . LYS C 1 285 ? 73.995 7.715 47.154 1.00 47.58 413 LYS C N 1
ATOM 6820 C CA . LYS C 1 285 ? 74.888 7.204 46.137 1.00 46.01 413 LYS C CA 1
ATOM 6821 C C . LYS C 1 285 ? 74.721 8.009 44.847 1.00 42.15 413 LYS C C 1
ATOM 6822 O O . LYS C 1 285 ? 75.711 8.370 44.232 1.00 42.08 413 LYS C O 1
ATOM 6828 N N . TYR C 1 286 ? 73.478 8.293 44.443 1.00 40.69 414 TYR C N 1
ATOM 6829 C CA . TYR C 1 286 ? 73.209 9.018 43.207 1.00 39.80 414 TYR C CA 1
ATOM 6830 C C . TYR C 1 286 ? 73.572 10.502 43.346 1.00 36.49 414 TYR C C 1
ATOM 6831 O O . TYR C 1 286 ? 73.953 11.137 42.371 1.00 37.86 414 TYR C O 1
ATOM 6840 N N . GLN C 1 287 ? 73.496 11.063 44.554 1.00 35.29 415 GLN C N 1
ATOM 6841 C CA . GLN C 1 287 ? 73.998 12.406 44.778 1.00 36.86 415 GLN C CA 1
ATOM 6842 C C . GLN C 1 287 ? 75.503 12.490 44.499 1.00 37.86 415 GLN C C 1
ATOM 6843 O O . GLN C 1 287 ? 75.973 13.498 43.967 1.00 34.40 415 GLN C O 1
ATOM 6849 N N . THR C 1 288 ? 76.253 11.448 44.900 1.00 36.73 416 THR C N 1
ATOM 6850 C CA . THR C 1 288 ? 77.697 11.383 44.687 1.00 37.81 416 THR C CA 1
ATOM 6851 C C . THR C 1 288 ? 77.992 11.274 43.194 1.00 36.08 416 THR C C 1
ATOM 6852 O O . THR C 1 288 ? 78.910 11.909 42.722 1.00 36.45 416 THR C O 1
ATOM 6856 N N . LYS C 1 289 ? 77.198 10.486 42.463 1.00 37.65 417 LYS C N 1
ATOM 6857 C CA . LYS C 1 289 ? 77.394 10.282 41.040 1.00 38.48 417 LYS C CA 1
ATOM 6858 C C . LYS C 1 289 ? 77.135 11.586 40.298 1.00 37.21 417 LYS C C 1
ATOM 6859 O O . LYS C 1 289 ? 77.824 11.908 39.336 1.00 40.00 417 LYS C O 1
ATOM 6865 N N . LEU C 1 290 ? 76.117 12.314 40.746 1.00 34.54 418 LEU C N 1
ATOM 6866 C CA . LEU C 1 290 ? 75.755 13.560 40.110 1.00 34.79 418 LEU C CA 1
ATOM 6867 C C . LEU C 1 290 ? 76.879 14.567 40.318 1.00 34.96 418 LEU C C 1
ATOM 6868 O O . LEU C 1 290 ? 77.224 15.316 39.393 1.00 33.45 418 LEU C O 1
ATOM 6873 N N . ALA C 1 291 ? 77.460 14.557 41.532 1.00 37.33 419 ALA C N 1
ATOM 6874 C CA . ALA C 1 291 ? 78.614 15.394 41.837 1.00 38.50 419 ALA C CA 1
ATOM 6875 C C . ALA C 1 291 ? 79.769 15.027 40.917 1.00 37.93 419 ALA C C 1
ATOM 6876 O O . ALA C 1 291 ? 80.397 15.893 40.333 1.00 37.26 419 ALA C O 1
ATOM 6878 N N . GLN C 1 292 ? 80.019 13.729 40.770 1.00 37.44 420 GLN C N 1
ATOM 6879 C CA . GLN C 1 292 ? 81.119 13.270 39.944 1.00 41.05 420 GLN C CA 1
ATOM 6880 C C . GLN C 1 292 ? 80.897 13.642 38.482 1.00 39.70 420 GLN C C 1
ATOM 6881 O O . GLN C 1 292 ? 81.856 13.847 37.758 1.00 38.44 420 GLN C O 1
ATOM 6887 N N . MET C 1 293 ? 79.641 13.708 38.036 1.00 39.09 421 MET C N 1
ATOM 6888 C CA . MET C 1 293 ? 79.351 14.095 36.660 1.00 42.75 421 MET C CA 1
ATOM 6889 C C . MET C 1 293 ? 79.399 15.608 36.461 1.00 42.79 421 MET C C 1
ATOM 6890 O O . MET C 1 293 ? 79.367 16.063 35.318 1.00 46.27 421 MET C O 1
ATOM 6895 N N . GLY C 1 294 ? 79.427 16.365 37.564 1.00 38.78 422 GLY C N 1
ATOM 6896 C CA . GLY C 1 294 ? 79.546 17.813 37.499 1.00 39.48 422 GLY C CA 1
ATOM 6897 C C . GLY C 1 294 ? 78.205 18.549 37.489 1.00 36.57 422 GLY C C 1
ATOM 6898 O O . GLY C 1 294 ? 78.169 19.683 37.047 1.00 36.26 422 GLY C O 1
ATOM 6899 N N . LEU C 1 295 ? 77.130 17.914 37.980 1.00 35.92 423 LEU C N 1
ATOM 6900 C CA . LEU C 1 295 ? 75.814 18.531 37.992 1.00 36.73 423 LEU C CA 1
ATOM 6901 C C . LEU C 1 295 ? 75.551 19.170 39.351 1.00 37.42 423 LEU C C 1
ATOM 6902 O O . LEU C 1 295 ? 74.668 20.006 39.455 1.00 38.72 423 LEU C O 1
ATOM 6907 N N . ARG C 1 296 ? 76.295 18.778 40.383 1.00 39.30 424 ARG C N 1
ATOM 6908 C CA . ARG C 1 296 ? 76.134 19.425 41.673 1.00 40.80 424 ARG C CA 1
ATOM 6909 C C . ARG C 1 296 ? 77.478 19.629 42.344 1.00 46.63 424 ARG C C 1
ATOM 6910 O O . ARG C 1 296 ? 77.606 20.469 43.230 1.00 54.52 424 ARG C O 1
ATOM 6918 N N . ALA C 1 297 ? 78.491 18.899 41.928 1.00 47.83 425 ALA C N 1
ATOM 6919 C CA . ALA C 1 297 ? 79.835 19.281 42.327 1.00 69.41 425 ALA C CA 1
ATOM 6920 C C . ALA C 1 297 ? 79.809 19.878 43.747 1.00 75.41 425 ALA C C 1
ATOM 6921 O O . ALA C 1 297 ? 80.250 21.018 43.933 1.00 72.21 425 ALA C O 1
ATOM 6923 N N . ALA C 1 298 ? 79.201 19.149 44.714 1.00 68.63 426 ALA C N 1
ATOM 6924 C CA . ALA C 1 298 ? 79.011 19.664 46.065 1.00 68.14 426 ALA C CA 1
ATOM 6925 C C . ALA C 1 298 ? 79.590 18.715 47.115 1.00 72.28 426 ALA C C 1
ATOM 6926 O O . ALA C 1 298 ? 79.946 17.579 46.794 1.00 72.26 426 ALA C O 1
ATOM 6928 N N . ALA C 1 299 ? 79.750 19.248 48.343 1.00 77.75 427 ALA C N 1
ATOM 6929 C CA . ALA C 1 299 ? 79.999 18.457 49.543 1.00 80.94 427 ALA C CA 1
ATOM 6930 C C . ALA C 1 299 ? 78.648 18.116 50.172 1.00 83.23 427 ALA C C 1
ATOM 6931 O O . ALA C 1 299 ? 78.355 16.902 50.336 1.00 86.85 427 ALA C O 1
#

Solvent-accessible surface area: 38980 Å² total; per-residue (Å²): 7,91,98,19,60,30,83,26,82,104,22,146,34,18,34,0,16,0,32,1,17,1,49,2,167,83,62,62,34,38,100,125,7,85,0,7,15,4,6,0,11,0,3,60,4,84,69,183,96,11,1,1,0,2,3,7,27,31,0,3,0,22,1,95,74,89,14,91,75,45,126,68,92,137,16,38,7,0,38,0,17,30,0,0,50,20,0,6,122,86,34,85,54,0,0,1,9,0,21,61,4,0,72,81,6,0,46,0,32,0,56,27,8,21,7,36,13,18,53,0,34,5,44,10,4,75,50,46,18,124,116,14,0,59,4,45,0,106,27,25,45,79,135,55,180,113,42,104,96,4,81,10,35,18,83,43,125,108,183,97,61,85,46,70,4,144,60,21,161,55,99,0,73,0,11,14,0,9,1,0,9,45,13,92,97,13,70,48,35,6,18,2,8,4,76,10,19,0,45,6,32,11,8,21,27,63,35,23,162,105,37,70,43,26,32,118,56,42,165,32,25,37,118,25,72,66,22,26,6,46,57,22,54,100,94,34,48,89,104,40,8,69,68,23,10,73,18,0,106,134,36,16,73,81,9,0,0,0,50,89,52,50,52,75,21,8,48,6,54,139,52,23,57,1,16,24,22,82,34,111,102,7,39,73,87,0,19,138,15,12,0,35,34,18,48,173,18,110,103,19,61,31,82,25,84,102,22,213,31,19,32,0,16,0,35,1,12,2,55,6,120,85,75,83,60,18,94,126,9,119,0,12,16,2,9,0,12,0,3,55,4,93,80,152,75,5,1,0,0,2,3,8,42,46,0,3,0,27,1,91,77,85,15,91,76,39,133,67,86,143,18,36,8,0,38,0,8,24,0,0,38,19,0,7,117,85,35,88,64,0,0,10,15,0,11,70,2,0,65,68,5,0,51,1,38,0,56,27,8,24,10,42,20,19,33,0,35,4,36,10,5,72,44,65,18,124,119,14,0,62,3,44,0,103,17,3,6,86,125,39,39,28,36,66,80,4,81,6,37,19,72,28,140,86,115,67,85,50,66,3,137,62,21,162,55,103,0,73,0,10,14,0,11,5,0,10,62,12,98,90,11,37,7,38,10,1,1,4,4,71,10,18,4,42,5,33,14,7,20,25,99,41,56,177,98,41,61,35,25,94,112,53,31,162,31,43,36,99,28,69,70,23,23,6,45,54,24,56,104,94,35,49,67,101,42,16,80,68,26,35,93,7,1,168,64,25,17,73,81,7,2,0,0,4,27,53,40,54,79,21,8,42,6,56,136,53,24,53,1,16,27,23,81,34,110,65,0,35,72,31,0,10,141,18,14,0,40,26,58,133,23,102,93,19,57,30,82,25,81,101,23,210,32,21,35,0,16,0,36,0,11,7,6,36,44,79,7,70,42,10,31,168,42,18,2,13,16,2,7,0,11,0,4,66,8,87,68,174,97,8,1,0,0,1,3,8,32,24,0,2,0,23,1,96,76,89,13,105,79,82,132,69,144,138,46,37,15,0,39,0,4,29,0,11,36,21,0,6,83,85,36,69,78,0,0,2,15,0,20,68,4,0,71,81,4,0,41,1,33,0,58,26,8,24,9,37,44,6,98,5,34,5,50,12,4,72,45,47,16,64,56,7,0,61,4,50,0,100,27,30,47,76,130,45,161,100,38,104,75,4,80,3,36,22,37,33,132,34,22,62,72,72,92,42,81,50,68,4,139,64,22,159,53,70,0,48,0,13,15,0,9,4,0,8,51,12,89,92,11,74,34,38,5,18,1,10,4,88,10,16,4,42,6,34,15,8,20,23,74,44,26,170,98,25,82,53,20,20,96,68,40,142,28,23,35,107,26,70,74,66,31,5,43,55,23,57,106,94,35,42,77,101,45,6,73,73,27,10,79,10,0,107,112,32,16,56,92,13,3,0,0,54,95,55,51,66,100,94,25,162,12,78,144,53,24,102,1,15,72,23,79,35,115,93,8,40,74,84,0,22,137,4,9,0,20,40,48,149

Secondary structure (DSSP, 8-state):
-----------SSSEEEEEEEES--SS--GGG--EEEEEEEEES-TT---EEEEEPTTBEE--TTTS-EETTEE---EETHHHHHHHHHHHS-HHHHHHHHHHHHH-----EEEEEEHHHHHHHHHHH-TT-EEEEE---EETTEEPSEEEEE-TT-----EEEEESEEEEE-HHHHHHHHH---STTHHHHHHHHHHHHHHHHHHH--SHHHHHHH-HHHHHHHHTEEE---HHHHHHHHHHHHHHHHT--EEEEESPTT-SEEEE-TTS-EEEE--HHHHHHHHHHHTSS----/-----------SSSEEEEEEEE---SS--GGG--EEEEEEEEES-TTS--EEEEEPTTBEE--TTTS-EETTEE---EEHHHHHHHHHHHSS-HHHHHHHHHHHHH-----EEEEEEHHHHHHHHHHH-TT-EEEEE---EETTEEPSEEEEE-GGG---EEEEESEEEEE-HHHHHHHHH---STTHHHHHHHHHHHHHHHHHHH---TTHHHH--HHHHHHHHTEEE---HHHHHHHHHHHHHHTTT--EEEEESPTT-SEEEE-TTS-EEEE--HHHHHHHHHHHTSS---/--S--------SSSEEEEEEEE---TTSTT-S-SEEEEEEEEES-TTS--EEEEEPTTBEE--TTTS-EETTEE---EEHHHHHHHHHHHHS-HHHHHHHHHHHHH-----EEEEEEHHHHHHHHHHH-TT-EEEEE---EETTEEPSEEEEE-GGG--SS---EEEEESEEEEE-HHHHHHHHH---STTHHHHHHHHHHHHHHHHHHH---HHHHTTS-HHHHHHHHTEEE---HHHHHHHHHHHHHHHHT--EEEEESPTT-SEEEE-TTS-EEEE--HHHHHHHHHHHTSS---

Sequence (888 aa):
GQVEVFNGQDTRDGVNILIMGTDGRIGQNSVETRTDSIMVLNVGGSDKKMKLVSFMRDNLVYIDGYSQVINGRKQTDNKLNVAYELGEQEGQKGAEMVRQVLKDNFDLDIKYYALLVDFQAFATAIDTLFPDGVTIDAQFSTLNGRPLTEATVGDDLYAESPTQTIKVGKQQMNGSTLLNYARFRDDDEADYGRTKRQQQVLTAILEQIKDPTKLFTGSEALGKVFAMTSTNVPYTFLLTNGLSVLDGAKNGIEKLTIPELGDWVDAYDVYGGLGLLVDQNKYQTKLAQMGLRAAALGQVEVFNGQDTRDGVNILIMGTDGRIGQNSVETRTDDSSIMVLNVGGSDKKMKLVSFMRDNLVYIDGYSQVINGRKQTDNKLNVAYELGEQEGQKGAEMVRQQVLKDNFDLDIKYYALLVDFQAFATAIDTLFPDGVTIDAQFSTLNGRPLTEATVGDDLYASPTQTIKVGKQQMNGSTLLNYARFRDDDEADYGRTKRQQQVLTAILEQIKDPTKLFTGSEALGKVFAMTSTNVPYTFLLTNGLSVLDGAKNGIEKLTIPEELGDWVDAYDVYGGLGLLVDQNKYQTKLAQMGLRAAAGQVEVFNGQDTRRDGVNILIMGTDGRIGQNSVETRTDSIMVLNVGGSDKKMKLVSFMRDNLVYIDGYSQVINGRKQTDNKLNVAYELGEQEGQKGAEMVRQQVLKDNFDLDIKYYALLVDFQAFATAIDTLFPDGVTIDAQFSTLNGRPLTEATVGDDLYATETESPTQTIKVGKQQMNGSTLLNYARFRDDDEADYGRTKRQQQVLTAILEQIKDPTKLFTGSEALGKVFAMTSTNVPYTFLLTNGLSVLDGAKNGIEKLTIPELGDWVDAYDVYGGLGLLVDQNKYQTKLAQMGLRAAA

Foldseek 3Di:
DAAADAPADAFPFAAKEWEWEWADAQPDDQLVIWTLWTKIWGARGPVLAIAIETEQQQEQFFQPPPFDQDPNRGGSFDGLRVQLNVLSVVPRHNVVSSQVGCCVQLVFGHGKYKYFYLNLQLLLQCLQPVQAFWDQQADDAAVPHGDQKDKFFQVVDPVIDIDIGGGGIDGDHSSRLSRSLNDQPGPQGSLVSNVSVVRSVLRVLQPRPPQLVVLVDDVSVVSSVSRMHMPQDSVCCVVRVVSSSVSSNVPHHYYYPPHGPQFDWDHHPVRDIGTHHDSVVSSVVCLVVPRRVDDD/DAAADAPADAFPFAAKEWEWEKADAQDDLCLPIWTLWTKIWGARGPVLAIAIETEQQQEQFFQPPPFDADPNRGGSFDGLRVQLNVLSVVPRHNVVSSQVGCCVQLVFGHGKYKYFYLNLQLLLQCLQPVQAFKAQQADDAAVPHGDQKDWFQQVVPPGDIDIGGGGIDGDHSSRLSRSLNDQRGPQGRVVSNVSVVRSVLRVLQPRDPPCCLVVPDVSVVSSVSRMHMPQDSVCCVVRVVSSSVSSVVPYHYYYPPHRPQFDWDHHPVRDIGTHHDSVVSSVVCCVNPRRVPD/DAAADAPADAFPFAAKEWEWEFAPPVQPLQDDFTTLWIKIWGPRGDVLAIAIETEQQQEQFFQPPPFDADPNRGGSFDGLSVQLVVLVVVPRHNVVSSQVGCCVQQVFGHGKYKYFYLVLQLVLQCLQPVQAFKAQQADDAAVPHGDQKDWFFLSVPDHSVDTDTDIGGGGIDGDHSSRLSRSLNDQRGPQGSLVSNVSVVRSVLRVLQPRPPVVVVLPDDVSNVSSVVRMHMDQDSVCCVVCVVSSSVSSVVPYHYYYVPHRPQFDWDHHPVRDIGTHHDSVVSSVVCLVVPRRVDD

B-factor: mean 52.54, std 22.93, range [12.15, 153.69]

Nearest PDB structures (foldseek):
  6uex-assembly1_A  TM=8.701E-01  e=1.819E-23  Staphylococcus aureus subsp. aureus N315
  6uf3-assembly1_A  TM=8.063E-01  e=2.730E-19  Bacillus subtilis subsp. subtilis str. 168
  3pe5-assembly2_B  TM=7.573E-01  e=2.585E-18  [Clostridium] leptum DSM 753
  3tfl-assembly1_A  TM=7.479E-01  e=9.013E-18  Streptococcus pneumoniae
  3owq-assembly3_C  TM=7.562E-01  e=5.303E-14  Listeria innocua

Organism: Streptococcus pneumoniae serotype 2 (strain D39 / NCTC 7466) (NCBI:txid373153)

Radius of gyration: 33.02 Å; Cα contacts (8 Å, |Δi|>4): 1849; chains: 3; bounding box: 83×59×102 Å